Protein AF-0000000067846677 (afdb_homodimer)

Organism: Apis mellifera (NCBI:txid7460)

Solvent-accessible surface area (backbone atoms only — not comparable to full-atom values): 66247 Å² total; per-residue (Å²): 123,72,71,62,54,54,52,52,51,48,52,49,48,50,51,50,48,47,51,50,48,46,37,51,49,25,53,50,33,51,50,37,43,32,48,72,65,52,51,61,57,71,59,42,37,54,49,53,53,34,47,35,64,42,40,72,72,22,68,54,55,70,68,58,80,58,45,50,69,58,50,54,24,43,46,47,45,16,53,28,43,45,50,50,56,56,48,33,63,54,49,64,78,39,56,28,17,38,38,52,50,77,46,65,48,88,77,54,45,40,30,39,39,33,32,36,25,27,63,55,93,40,35,80,34,59,41,63,69,41,55,39,80,47,84,59,89,45,23,66,53,48,43,50,53,49,53,50,47,31,48,74,53,67,43,55,74,87,35,41,42,31,38,45,39,62,84,46,55,68,45,54,29,95,73,76,10,37,45,58,63,51,52,68,41,73,53,38,47,74,41,69,29,49,49,59,49,48,49,52,29,48,38,59,15,54,64,49,43,69,67,63,60,62,48,48,59,51,49,55,31,57,66,39,54,96,30,52,69,52,43,43,50,49,48,51,43,22,57,73,72,67,45,80,87,72,80,78,53,76,67,50,93,56,55,56,71,57,34,43,62,37,47,50,51,48,63,74,37,39,67,52,52,48,51,52,26,52,52,42,41,71,69,69,75,45,75,65,37,41,55,52,33,52,46,65,69,34,66,64,49,55,26,51,47,37,26,45,51,47,54,46,46,55,55,44,53,59,38,50,63,56,60,45,92,64,89,50,50,51,48,43,60,62,49,50,50,50,49,49,49,59,58,41,63,34,41,39,35,71,84,56,65,73,43,90,59,54,83,72,57,62,79,84,42,70,88,47,30,44,58,63,91,66,39,64,48,48,68,67,19,48,53,50,50,53,56,48,61,68,52,83,47,92,65,43,65,59,51,51,50,50,50,35,52,30,50,48,48,20,51,48,41,32,52,51,41,46,48,69,70,42,68,87,78,43,61,60,54,60,27,34,39,54,62,36,59,77,27,44,52,27,70,88,66,51,66,78,42,54,53,62,52,43,62,51,40,43,89,80,50,61,63,66,58,25,51,53,30,58,67,43,48,40,69,70,56,51,75,69,54,47,56,58,47,64,71,43,53,62,52,41,35,42,41,59,45,33,69,36,78,80,30,38,62,42,28,51,53,48,40,44,59,64,24,47,60,54,33,59,49,68,57,52,50,49,50,50,51,48,51,59,58,42,36,90,91,40,58,80,68,49,58,67,58,52,39,27,46,50,34,47,43,37,48,30,59,61,68,69,43,48,46,68,70,50,80,83,49,70,65,37,60,66,37,61,49,82,68,27,68,58,74,76,77,67,64,65,58,78,70,43,72,78,70,61,89,69,81,78,86,72,90,79,82,71,87,84,124,119,74,69,61,52,54,51,52,50,47,52,49,47,50,51,49,49,47,50,50,48,46,37,50,50,25,54,50,33,51,49,37,43,32,47,72,66,51,51,61,56,73,58,41,37,55,48,52,53,34,44,34,65,44,41,72,72,22,69,53,56,69,68,58,80,58,44,50,68,58,50,53,22,42,44,47,46,14,54,28,43,45,50,51,55,55,46,33,63,53,50,64,77,38,57,27,17,38,38,52,48,75,47,64,47,91,76,53,45,40,29,39,38,33,33,35,25,28,63,54,92,41,35,78,34,60,42,62,69,41,54,40,78,48,86,57,89,45,22,67,54,48,43,50,52,50,53,52,43,32,48,74,51,67,42,56,75,85,34,41,40,34,36,47,40,61,83,46,56,66,46,54,29,94,72,77,10,36,45,59,64,50,52,70,42,74,52,37,47,75,42,69,31,49,49,60,47,48,41,51,29,47,41,59,16,55,64,48,44,69,67,64,58,62,48,49,58,51,49,54,29,56,66,39,55,97,31,53,70,50,43,44,49,50,50,53,43,21,54,74,72,67,46,80,87,70,80,78,52,77,64,51,95,59,52,57,70,56,37,43,63,37,47,50,52,48,63,75,37,38,68,51,52,49,52,53,26,52,52,42,42,70,69,69,72,46,75,66,38,40,54,52,34,52,46,65,68,35,66,63,48,54,25,51,46,38,26,46,52,48,54,47,46,57,55,45,53,57,39,51,61,54,60,46,92,64,88,50,50,50,48,42,58,63,50,50,50,50,48,49,49,59,57,42,62,33,41,39,35,71,85,56,66,76,42,90,59,54,81,71,58,62,78,85,41,68,89,47,32,45,58,62,89,66,39,64,48,46,68,67,18,49,52,48,50,52,56,48,60,66,54,82,48,91,64,43,66,59,50,49,50,50,48,36,51,31,51,50,46,21,51,47,42,30,51,51,43,46,48,70,71,42,68,86,80,42,62,58,54,62,29,34,39,54,60,37,60,77,26,45,52,26,70,88,65,52,66,82,40,53,55,61,54,43,62,50,40,43,90,79,50,61,62,65,61,27,52,52,30,57,67,43,49,40,69,68,57,52,75,70,55,46,57,58,45,64,70,43,54,62,52,41,35,44,41,59,45,32,69,37,79,80,30,39,61,42,27,51,53,47,40,45,58,65,24,45,62,54,33,58,46,69,57,54,49,49,49,50,49,49,50,60,57,41,35,89,92,42,58,79,66,49,59,68,57,51,39,27,44,50,35,48,44,36,48,31,58,62,69,71,43,48,48,69,69,50,81,84,51,68,66,36,59,66,38,61,49,82,68,29,69,58,74,77,79,67,67,65,58,78,70,46,69,76,69,61,88,66,82,77,92,79,89,86,87,86,89,95,137

Structure (mmCIF, N/CA/C/O backbone):
data_AF-0000000067846677-model_v1
#
loop_
_entity.id
_entity.type
_entity.pdbx_description
1 polymer 'Uncharacterized protein LOC726832 isoform X3'
#
loop_
_atom_site.group_PDB
_atom_site.id
_atom_site.type_symbol
_atom_site.label_atom_id
_atom_site.label_alt_id
_atom_site.label_comp_id
_atom_site.label_asym_id
_atom_site.label_entity_id
_atom_site.label_seq_id
_atom_site.pdbx_PDB_ins_code
_atom_site.Cartn_x
_atom_site.Cartn_y
_atom_site.Cartn_z
_atom_site.occupancy
_atom_site.B_iso_or_equiv
_atom_site.auth_seq_id
_atom_site.auth_comp_id
_atom_site.auth_asym_id
_atom_site.auth_atom_id
_atom_site.pdbx_PDB_model_num
ATOM 1 N N . MET A 1 1 ? 67.714 4.14 16.384 1 28.11 1 MET A N 1
ATOM 2 C CA . MET A 1 1 ? 66.757 3.258 15.721 1 28.11 1 MET A CA 1
ATOM 3 C C . MET A 1 1 ? 65.402 3.301 16.418 1 28.11 1 MET A C 1
ATOM 5 O O . MET A 1 1 ? 64.431 2.716 15.935 1 28.11 1 MET A O 1
ATOM 9 N N . LYS A 1 2 ? 65.321 3.666 17.673 1 43.53 2 LYS A N 1
ATOM 10 C CA . LYS A 1 2 ? 64.109 3.722 18.485 1 43.53 2 LYS A CA 1
ATOM 11 C C . LYS A 1 2 ? 63.246 4.921 18.103 1 43.53 2 LYS A C 1
ATOM 13 O O . LYS A 1 2 ? 62.026 4.895 18.277 1 43.53 2 LYS A O 1
ATOM 18 N N . GLY A 1 3 ? 63.767 5.995 17.593 1 38.13 3 GLY A N 1
ATOM 19 C CA . GLY A 1 3 ? 63.002 7.195 17.295 1 38.13 3 GLY A CA 1
ATOM 20 C C . GLY A 1 3 ? 62.155 7.067 16.044 1 38.13 3 GLY A C 1
ATOM 21 O O . GLY A 1 3 ? 61.138 7.75 15.904 1 38.13 3 GLY A O 1
ATOM 22 N N . LYS A 1 4 ? 62.613 6.414 14.984 1 41.65 4 LYS A N 1
ATOM 23 C CA . LYS A 1 4 ? 61.891 6.285 13.722 1 41.65 4 LYS A CA 1
ATOM 24 C C . LYS A 1 4 ? 60.717 5.319 13.857 1 41.65 4 LYS A C 1
ATOM 26 O O . LYS A 1 4 ? 59.733 5.423 13.122 1 41.65 4 LYS A O 1
ATOM 31 N N . LYS A 1 5 ? 60.813 4.32 14.649 1 46.4 5 LYS A N 1
ATOM 32 C CA . LYS A 1 5 ? 59.703 3.384 14.809 1 46.4 5 LYS A CA 1
ATOM 33 C C . LYS A 1 5 ? 58.491 4.07 15.433 1 46.4 5 LYS A C 1
ATOM 35 O O . LYS A 1 5 ? 57.349 3.766 15.08 1 46.4 5 LYS A O 1
ATOM 40 N N . ASN A 1 6 ? 58.785 4.885 16.287 1 45.98 6 ASN A N 1
ATOM 41 C CA . ASN A 1 6 ? 57.679 5.573 16.944 1 45.98 6 ASN A CA 1
ATOM 42 C C . ASN A 1 6 ? 56.959 6.519 15.986 1 45.98 6 ASN A C 1
ATOM 44 O O . ASN A 1 6 ? 55.747 6.711 16.091 1 45.98 6 ASN A O 1
ATOM 48 N N . GLU A 1 7 ? 57.642 7.071 15.091 1 48.83 7 GLU A N 1
ATOM 49 C CA . GLU A 1 7 ? 56.999 7.974 14.141 1 48.83 7 GLU A CA 1
ATOM 50 C C . GLU A 1 7 ? 56.204 7.2 13.094 1 48.83 7 GLU A C 1
ATOM 52 O O . GLU A 1 7 ? 55.119 7.625 12.691 1 48.83 7 GLU A O 1
ATOM 57 N N . GLU A 1 8 ? 56.763 6.073 12.618 1 49.99 8 GLU A N 1
ATOM 58 C CA . GLU A 1 8 ? 56.031 5.238 11.671 1 49.99 8 GLU A CA 1
ATOM 59 C C . GLU A 1 8 ? 54.799 4.614 12.321 1 49.99 8 GLU A C 1
ATOM 61 O O . GLU A 1 8 ? 53.749 4.495 11.687 1 49.99 8 GLU A O 1
ATOM 66 N N . GLU A 1 9 ? 54.918 4.221 13.56 1 53.09 9 GLU A N 1
ATOM 67 C CA . GLU A 1 9 ? 53.765 3.703 14.29 1 53.09 9 GLU A CA 1
ATOM 68 C C . GLU A 1 9 ? 52.706 4.784 14.487 1 53.09 9 GLU A C 1
ATOM 70 O O . GLU A 1 9 ? 51.507 4.501 14.441 1 53.09 9 GLU A O 1
ATOM 75 N N . GLY A 1 10 ? 53.143 5.955 14.657 1 45.84 10 GLY A N 1
ATOM 76 C CA . GLY A 1 10 ? 52.229 7.079 14.783 1 45.84 10 GLY A CA 1
ATOM 77 C C . GLY A 1 10 ? 51.481 7.386 13.499 1 45.84 10 GLY A C 1
ATOM 78 O O . GLY A 1 10 ? 50.282 7.673 13.527 1 45.84 10 GLY A O 1
ATOM 79 N N . VAL A 1 11 ? 52.202 7.414 12.425 1 48.92 11 VAL A N 1
ATOM 80 C CA . VAL A 1 11 ? 51.627 7.695 11.114 1 48.92 11 VAL A CA 1
ATOM 81 C C . VAL A 1 11 ? 50.706 6.551 10.697 1 48.92 11 VAL A C 1
ATOM 83 O O . VAL A 1 11 ? 49.623 6.783 10.156 1 48.92 11 VAL A O 1
ATOM 86 N N . VAL A 1 12 ? 51.157 5.298 10.969 1 48.43 12 VAL A N 1
ATOM 87 C CA . VAL A 1 12 ? 50.338 4.135 10.647 1 48.43 12 VAL A CA 1
ATOM 88 C C . VAL A 1 12 ? 49.085 4.128 11.52 1 48.43 12 VAL A C 1
ATOM 90 O O . VAL A 1 12 ? 47.988 3.829 11.041 1 48.43 12 VAL A O 1
ATOM 93 N N . LYS A 1 13 ? 49.205 4.432 12.772 1 47.69 13 LYS A N 1
ATOM 94 C CA . LYS A 1 13 ? 48.064 4.516 13.678 1 47.69 13 LYS A CA 1
ATOM 95 C C . LYS A 1 13 ? 47.121 5.645 13.272 1 47.69 13 LYS A C 1
ATOM 97 O O . LYS A 1 13 ? 45.899 5.494 13.338 1 47.69 13 LYS A O 1
ATOM 102 N N . LYS A 1 14 ? 47.692 6.701 12.909 1 46.88 14 LYS A N 1
ATOM 103 C CA . LYS A 1 14 ? 46.872 7.819 12.453 1 46.88 14 LYS A CA 1
ATOM 104 C C . LYS A 1 14 ? 46.165 7.484 11.142 1 46.88 14 LYS A C 1
ATOM 106 O O . LYS A 1 14 ? 45.002 7.841 10.949 1 46.88 14 LYS A O 1
ATOM 111 N N . SER A 1 15 ? 46.918 6.813 10.291 1 54.25 15 SER A N 1
ATOM 112 C CA . SER A 1 15 ? 46.348 6.388 9.016 1 54.25 15 SER A CA 1
ATOM 113 C C . SER A 1 15 ? 45.273 5.326 9.218 1 54.25 15 SER A C 1
ATOM 115 O O . SER A 1 15 ? 44.224 5.366 8.572 1 54.25 15 SER A O 1
ATOM 117 N N . SER A 1 16 ? 45.531 4.421 10.186 1 58.97 16 SER A N 1
ATOM 118 C CA . SER A 1 16 ? 44.541 3.395 10.5 1 58.97 16 SER A CA 1
ATOM 119 C C . SER A 1 16 ? 43.311 4 11.167 1 58.97 16 SER A C 1
ATOM 121 O O . SER A 1 16 ? 42.181 3.606 10.87 1 58.97 16 SER A O 1
ATOM 123 N N . THR A 1 17 ? 43.613 4.928 12.01 1 66.21 17 THR A N 1
ATOM 124 C CA . THR A 1 17 ? 42.511 5.607 12.682 1 66.21 17 THR A CA 1
ATOM 125 C C . THR A 1 17 ? 41.682 6.41 11.685 1 66.21 17 THR A C 1
ATOM 127 O O . THR A 1 17 ? 40.455 6.467 11.792 1 66.21 17 THR A O 1
ATOM 130 N N . PHE A 1 18 ? 42.441 6.963 10.77 1 69.02 18 PHE A N 1
ATOM 131 C CA . PHE A 1 18 ? 41.772 7.755 9.745 1 69.02 18 PHE A CA 1
ATOM 132 C C . PHE A 1 18 ? 40.893 6.872 8.867 1 69.02 18 PHE A C 1
ATOM 134 O O . PHE A 1 18 ? 39.759 7.236 8.549 1 69.02 18 PHE A O 1
ATOM 141 N N . ILE A 1 19 ? 41.408 5.771 8.619 1 72.99 19 ILE A N 1
ATOM 142 C CA . ILE A 1 19 ? 40.663 4.836 7.783 1 72.99 19 ILE A CA 1
ATOM 143 C C . ILE A 1 19 ? 39.428 4.344 8.534 1 72.99 19 ILE A C 1
ATOM 145 O O . ILE A 1 19 ? 38.344 4.236 7.955 1 72.99 19 ILE A O 1
ATOM 149 N N . SER A 1 20 ? 39.654 4.171 9.757 1 83.3 20 SER A N 1
ATOM 150 C CA . SER A 1 20 ? 38.549 3.686 10.577 1 83.3 20 SER A CA 1
ATOM 151 C C . SER A 1 20 ? 37.452 4.738 10.704 1 83.3 20 SER A C 1
ATOM 153 O O . SER A 1 20 ? 36.263 4.411 10.661 1 83.3 20 SER A O 1
ATOM 155 N N . GLU A 1 21 ? 37.908 5.947 10.754 1 88.03 21 GLU A N 1
ATOM 156 C CA . GLU A 1 21 ? 36.933 7.027 10.876 1 88.03 21 GLU A CA 1
ATOM 157 C C . GLU A 1 21 ? 36.163 7.225 9.573 1 88.03 21 GLU A C 1
ATOM 159 O O . GLU A 1 21 ? 34.971 7.537 9.591 1 88.03 21 GLU A O 1
ATOM 164 N N . ASN A 1 22 ? 36.871 7.012 8.514 1 90.04 22 ASN A N 1
ATOM 165 C CA . ASN A 1 22 ? 36.209 7.141 7.22 1 90.04 22 ASN A CA 1
ATOM 166 C C . ASN A 1 22 ? 35.176 6.038 7.006 1 90.04 22 ASN A C 1
ATOM 168 O O . ASN A 1 22 ? 34.129 6.271 6.399 1 90.04 22 ASN A O 1
ATOM 172 N N . ILE A 1 23 ? 35.507 4.919 7.504 1 93.19 23 ILE A N 1
ATOM 173 C CA . ILE A 1 23 ? 34.583 3.795 7.403 1 93.19 23 ILE A CA 1
ATOM 174 C C . ILE A 1 23 ? 33.34 4.072 8.246 1 93.19 23 ILE A C 1
ATOM 176 O O . ILE A 1 23 ? 32.214 3.857 7.791 1 93.19 23 ILE A O 1
ATOM 180 N N . LYS A 1 24 ? 33.581 4.608 9.442 1 93.53 24 LYS A N 1
ATOM 181 C CA . LYS A 1 24 ? 32.465 4.94 10.323 1 93.53 24 LYS A CA 1
ATOM 182 C C . LYS A 1 24 ? 31.576 6.014 9.702 1 93.53 24 LYS A C 1
ATOM 184 O O . LYS A 1 24 ? 30.348 5.93 9.775 1 93.53 24 LYS A O 1
ATOM 189 N N . GLU A 1 25 ? 32.206 6.934 9.171 1 94.05 25 GLU A N 1
ATOM 190 C CA . GLU A 1 25 ? 31.453 8.022 8.553 1 94.05 25 GLU A CA 1
ATOM 191 C C . GLU A 1 25 ? 30.608 7.515 7.388 1 94.05 25 GLU A C 1
ATOM 193 O O . GLU A 1 25 ? 29.469 7.951 7.204 1 94.05 25 GLU A O 1
ATOM 198 N N . ALA A 1 26 ? 31.187 6.664 6.598 1 93.45 26 ALA A N 1
ATOM 199 C CA . ALA A 1 26 ? 30.446 6.094 5.475 1 93.45 26 ALA A CA 1
ATOM 200 C C . ALA A 1 26 ? 29.222 5.323 5.961 1 93.45 26 ALA A C 1
ATOM 202 O O . ALA A 1 26 ? 28.134 5.453 5.394 1 93.45 26 ALA A O 1
ATOM 203 N N . GLU A 1 27 ? 29.424 4.565 6.966 1 93.93 27 GLU A N 1
ATOM 204 C CA . GLU A 1 27 ? 28.327 3.762 7.497 1 93.93 27 GLU A CA 1
ATOM 205 C C . GLU A 1 27 ? 27.236 4.645 8.096 1 93.93 27 GLU A C 1
ATOM 207 O O . GLU A 1 27 ? 26.047 4.34 7.976 1 93.93 27 GLU A O 1
ATOM 212 N N . LEU A 1 28 ? 27.62 5.73 8.744 1 95.62 28 LEU A N 1
ATOM 213 C CA . LEU A 1 28 ? 26.654 6.68 9.286 1 95.62 28 LEU A CA 1
ATOM 214 C C . LEU A 1 28 ? 25.851 7.335 8.167 1 95.62 28 LEU A C 1
ATOM 216 O O . LEU A 1 28 ? 24.635 7.502 8.287 1 95.62 28 LEU A O 1
ATOM 220 N N . ARG A 1 29 ? 26.542 7.659 7.146 1 94.28 29 ARG A N 1
ATOM 221 C CA . ARG A 1 29 ? 25.864 8.28 6.013 1 94.28 29 ARG A CA 1
ATOM 222 C C . ARG A 1 29 ? 24.892 7.306 5.355 1 94.28 29 ARG A C 1
ATOM 224 O O . ARG A 1 29 ? 23.803 7.699 4.931 1 94.28 29 ARG A O 1
ATOM 231 N N . PHE A 1 30 ? 25.301 6.045 5.278 1 92.65 30 PHE A N 1
ATOM 232 C CA . PHE A 1 30 ? 24.4 5.023 4.759 1 92.65 30 PHE A CA 1
ATOM 233 C C . PHE A 1 30 ? 23.144 4.923 5.617 1 92.65 30 PHE A C 1
ATOM 235 O O . PHE A 1 30 ? 22.034 4.81 5.092 1 92.65 30 PHE A O 1
ATOM 242 N N . CYS A 1 31 ? 23.306 4.988 6.879 1 94.86 31 CYS A N 1
ATOM 243 C CA . CYS A 1 31 ? 22.169 4.892 7.789 1 94.86 31 CYS A CA 1
ATOM 244 C C . CYS A 1 31 ? 21.245 6.094 7.636 1 94.86 31 CYS A C 1
ATOM 246 O O . CYS A 1 31 ? 20.022 5.954 7.693 1 94.86 31 CYS A O 1
ATOM 248 N N . LEU A 1 32 ? 21.818 7.26 7.469 1 95.44 32 LEU A N 1
ATOM 249 C CA . LEU A 1 32 ? 21.016 8.462 7.272 1 95.44 32 LEU A CA 1
ATOM 250 C C . LEU A 1 32 ? 20.202 8.367 5.985 1 95.44 32 LEU A C 1
ATOM 252 O O . LEU A 1 32 ? 19.074 8.861 5.922 1 95.44 32 LEU A O 1
ATOM 256 N N . ASP A 1 33 ? 20.805 7.746 5.01 1 91.73 33 ASP A N 1
ATOM 257 C CA . ASP A 1 33 ? 20.08 7.525 3.762 1 91.73 33 ASP A CA 1
ATOM 258 C C . ASP A 1 33 ? 18.899 6.581 3.973 1 91.73 33 ASP A C 1
ATOM 260 O O . ASP A 1 33 ? 17.828 6.779 3.395 1 91.73 33 ASP A O 1
ATOM 264 N N . ILE A 1 34 ? 19.127 5.562 4.721 1 91.6 34 ILE A N 1
ATOM 265 C CA . ILE A 1 34 ? 18.08 4.601 5.048 1 91.6 34 ILE A CA 1
ATOM 266 C C . ILE A 1 34 ? 16.922 5.315 5.741 1 91.6 34 ILE A C 1
ATOM 268 O O . ILE A 1 34 ? 15.756 5.085 5.412 1 91.6 34 ILE A O 1
ATOM 272 N N . VAL A 1 35 ? 17.225 6.208 6.64 1 94.58 35 VAL A N 1
ATOM 273 C CA . VAL A 1 35 ? 16.218 6.921 7.419 1 94.58 35 VAL A CA 1
ATOM 274 C C . VAL A 1 35 ? 15.469 7.903 6.52 1 94.58 35 VAL A C 1
ATOM 276 O O . VAL A 1 35 ? 14.237 7.959 6.543 1 94.58 35 VAL A O 1
ATOM 279 N N . GLU A 1 36 ? 16.205 8.648 5.806 1 92.79 36 GLU A N 1
ATOM 280 C CA . GLU A 1 36 ? 15.63 9.692 4.962 1 92.79 36 GLU A CA 1
ATOM 281 C C . GLU A 1 36 ? 14.649 9.106 3.951 1 92.79 36 GLU A C 1
ATOM 283 O O . GLU A 1 36 ? 13.598 9.693 3.687 1 92.79 36 GLU A O 1
ATOM 288 N N . HIS A 1 37 ? 14.944 7.943 3.48 1 88.26 37 HIS A N 1
ATOM 289 C CA . HIS A 1 37 ? 14.132 7.392 2.402 1 88.26 37 HIS A CA 1
ATOM 290 C C . HIS A 1 37 ? 13.352 6.168 2.87 1 88.26 37 HIS A C 1
ATOM 292 O O . HIS A 1 37 ? 12.762 5.454 2.056 1 88.26 37 HIS A O 1
ATOM 298 N N . CYS A 1 38 ? 13.41 5.888 4.138 1 88.33 38 CYS A N 1
ATOM 299 C CA . CYS A 1 38 ? 12.657 4.798 4.747 1 88.33 38 CYS A CA 1
ATOM 300 C C . CYS A 1 38 ? 12.938 3.478 4.039 1 88.33 38 CYS A C 1
ATOM 302 O O . CYS A 1 38 ? 12.01 2.764 3.655 1 88.33 38 CYS A O 1
ATOM 304 N N . LYS A 1 39 ? 14.179 3.183 3.842 1 85.25 39 LYS A N 1
ATOM 305 C CA . LYS A 1 39 ? 14.566 1.947 3.167 1 85.25 39 LYS A CA 1
ATOM 306 C C . LYS A 1 39 ? 14.604 0.776 4.145 1 85.25 39 LYS A C 1
ATOM 308 O O . LYS A 1 39 ? 14.787 0.971 5.348 1 85.25 39 LYS A O 1
ATOM 313 N N . SER A 1 40 ? 14.409 -0.383 3.562 1 84.31 40 SER A N 1
ATOM 314 C CA . SER A 1 40 ? 14.481 -1.59 4.379 1 84.31 40 SER A CA 1
ATOM 315 C C . SER A 1 40 ? 15.914 -1.878 4.813 1 84.31 40 SER A C 1
ATOM 317 O O . SER A 1 40 ? 16.853 -1.698 4.034 1 84.31 40 SER A O 1
ATOM 319 N N . PHE A 1 41 ? 16.024 -2.372 6.034 1 85.52 41 PHE A N 1
ATOM 320 C CA . PHE A 1 41 ? 17.348 -2.707 6.544 1 85.52 41 PHE A CA 1
ATOM 321 C C . PHE A 1 41 ? 17.925 -3.908 5.803 1 85.52 41 PHE A C 1
ATOM 323 O O . PHE A 1 41 ? 19.126 -3.956 5.528 1 85.52 41 PHE A O 1
ATOM 330 N N . ASN A 1 42 ? 17.041 -4.786 5.463 1 77.21 42 ASN A N 1
ATOM 331 C CA . ASN A 1 42 ? 17.471 -6.017 4.808 1 77.21 42 ASN A CA 1
ATOM 332 C C . ASN A 1 42 ? 17.993 -5.749 3.399 1 77.21 42 ASN A C 1
ATOM 334 O O . ASN A 1 42 ? 18.879 -6.457 2.916 1 77.21 42 ASN A O 1
ATOM 338 N N . SER A 1 43 ? 17.47 -4.798 2.777 1 75.88 43 SER A N 1
ATOM 339 C CA . SER A 1 43 ? 17.863 -4.513 1.4 1 75.88 43 SER A CA 1
ATOM 340 C C . SER A 1 43 ? 19.244 -3.869 1.342 1 75.88 43 SER A C 1
ATOM 342 O O . SER A 1 43 ? 19.917 -3.923 0.31 1 75.88 43 SER A O 1
ATOM 344 N N . PHE A 1 44 ? 19.657 -3.393 2.479 1 78.26 44 PHE A N 1
ATOM 345 C CA . PHE A 1 44 ? 20.896 -2.626 2.431 1 78.26 44 PHE A CA 1
ATOM 346 C C . PHE A 1 44 ? 22.107 -3.549 2.49 1 78.26 44 PHE A C 1
ATOM 348 O O . PHE A 1 44 ? 23.199 -3.178 2.055 1 78.26 44 PHE A O 1
ATOM 355 N N . ASP A 1 45 ? 21.898 -4.735 3.034 1 78.15 45 ASP A N 1
ATOM 356 C CA . ASP A 1 45 ? 22.985 -5.708 2.965 1 78.15 45 ASP A CA 1
ATOM 357 C C . ASP A 1 45 ? 23.362 -6.008 1.517 1 78.15 45 ASP A C 1
ATOM 359 O O . ASP A 1 45 ? 24.543 -5.995 1.162 1 78.15 45 ASP A O 1
ATOM 363 N N . HIS A 1 46 ? 22.41 -6.151 0.822 1 83.99 46 HIS A N 1
ATOM 364 C CA . HIS A 1 46 ? 22.641 -6.442 -0.589 1 83.99 46 HIS A CA 1
ATOM 365 C C . HIS A 1 46 ? 23.189 -5.222 -1.321 1 83.99 46 HIS A C 1
ATOM 367 O O . HIS A 1 46 ? 24.032 -5.354 -2.211 1 83.99 46 HIS A O 1
ATOM 373 N N . ILE A 1 47 ? 22.763 -4.051 -0.936 1 85.62 47 ILE A N 1
ATOM 374 C CA . ILE A 1 47 ? 23.179 -2.825 -1.609 1 85.62 47 ILE A CA 1
ATOM 375 C C . ILE A 1 47 ? 24.673 -2.598 -1.391 1 85.62 47 ILE A C 1
ATOM 377 O O . ILE A 1 47 ? 25.392 -2.22 -2.319 1 85.62 47 ILE A O 1
ATOM 381 N N . VAL A 1 48 ? 25.109 -2.813 -0.21 1 88.39 48 VAL A N 1
ATOM 382 C CA . VAL A 1 48 ? 26.516 -2.593 0.104 1 88.39 48 VAL A CA 1
ATOM 383 C C . VAL A 1 48 ? 27.381 -3.581 -0.676 1 88.39 48 VAL A C 1
ATOM 385 O O . VAL A 1 48 ? 28.428 -3.211 -1.212 1 88.39 48 VAL A O 1
ATOM 388 N N . ARG A 1 49 ? 26.925 -4.826 -0.725 1 88.63 49 ARG A N 1
ATOM 389 C CA . ARG A 1 49 ? 27.661 -5.823 -1.495 1 88.63 49 ARG A CA 1
ATOM 390 C C . ARG A 1 49 ? 27.704 -5.451 -2.973 1 88.63 49 ARG A C 1
ATOM 392 O O . ARG A 1 49 ? 28.728 -5.634 -3.635 1 88.63 49 ARG A O 1
ATOM 399 N N . MET A 1 50 ? 26.631 -5 -3.393 1 90.66 50 MET A N 1
ATOM 400 C CA . MET A 1 50 ? 26.58 -4.562 -4.784 1 90.66 50 MET A CA 1
ATOM 401 C C . MET A 1 50 ? 27.542 -3.402 -5.025 1 90.66 50 MET A C 1
ATOM 403 O O . MET A 1 50 ? 28.25 -3.377 -6.033 1 90.66 50 MET A O 1
ATOM 407 N N . ILE A 1 51 ? 27.631 -2.448 -4.099 1 92.2 51 ILE A N 1
ATOM 408 C CA . ILE A 1 51 ? 28.531 -1.306 -4.22 1 92.2 51 ILE A CA 1
ATOM 409 C C . ILE A 1 51 ? 29.981 -1.786 -4.183 1 92.2 51 ILE A C 1
ATOM 411 O O . ILE A 1 51 ? 30.833 -1.262 -4.903 1 92.2 51 ILE A O 1
ATOM 415 N N . GLN A 1 52 ? 30.21 -2.755 -3.393 1 92.28 52 GLN A N 1
ATOM 416 C CA . GLN A 1 52 ? 31.553 -3.318 -3.3 1 92.28 52 GLN A CA 1
ATOM 417 C C . GLN A 1 52 ? 31.991 -3.919 -4.633 1 92.28 52 GLN A C 1
ATOM 419 O O . GLN A 1 52 ? 33.158 -3.811 -5.015 1 92.28 52 GLN A O 1
ATOM 424 N N . THR A 1 53 ? 31.023 -4.515 -5.27 1 92.16 53 THR A N 1
ATOM 425 C CA . THR A 1 53 ? 31.311 -5.106 -6.572 1 92.16 53 THR A CA 1
ATOM 426 C C . THR A 1 53 ? 31.423 -4.026 -7.644 1 92.16 53 THR A C 1
ATOM 428 O O . THR A 1 53 ? 32.275 -4.11 -8.531 1 92.16 53 THR A O 1
ATOM 431 N N . ALA A 1 54 ? 30.613 -2.998 -7.543 1 92.21 54 ALA A N 1
ATOM 432 C CA . ALA A 1 54 ? 30.55 -1.942 -8.551 1 92.21 54 ALA A CA 1
ATOM 433 C C . ALA A 1 54 ? 31.739 -0.993 -8.426 1 92.21 54 ALA A C 1
ATOM 435 O O . ALA A 1 54 ? 32.144 -0.364 -9.406 1 92.21 54 ALA A O 1
ATOM 436 N N . LEU A 1 55 ? 32.26 -0.846 -7.177 1 93.49 55 LEU A N 1
ATOM 437 C CA . LEU A 1 55 ? 33.358 0.079 -6.919 1 93.49 55 LEU A CA 1
ATOM 438 C C . LEU A 1 55 ? 34.548 -0.648 -6.302 1 93.49 55 LEU A C 1
ATOM 440 O O . LEU A 1 55 ? 34.92 -0.379 -5.158 1 93.49 55 LEU A O 1
ATOM 444 N N . PRO A 1 56 ? 35.211 -1.374 -7.099 1 90.93 56 PRO A N 1
ATOM 445 C CA . PRO A 1 56 ? 36.343 -2.14 -6.572 1 90.93 56 PRO A CA 1
ATOM 446 C C . PRO A 1 56 ? 37.529 -1.256 -6.193 1 90.93 56 PRO A C 1
ATOM 448 O O . PRO A 1 56 ? 38.432 -1.701 -5.48 1 90.93 56 PRO A O 1
ATOM 451 N N . ASP A 1 57 ? 37.526 -0.041 -6.586 1 91.29 57 ASP A N 1
ATOM 452 C CA . ASP A 1 57 ? 38.656 0.856 -6.364 1 91.29 57 ASP A CA 1
ATOM 453 C C . ASP A 1 57 ? 38.58 1.504 -4.983 1 91.29 57 ASP A C 1
ATOM 455 O O . ASP A 1 57 ? 39.524 2.169 -4.551 1 91.29 57 ASP A O 1
ATOM 459 N N . SER A 1 58 ? 37.493 1.339 -4.293 1 92.08 58 SER A N 1
ATOM 460 C CA . SER A 1 58 ? 37.337 2.003 -3.003 1 92.08 58 SER A CA 1
ATOM 461 C C . SER A 1 58 ? 37.797 1.105 -1.86 1 92.08 58 SER A C 1
ATOM 463 O O . SER A 1 58 ? 37.257 0.014 -1.664 1 92.08 58 SER A O 1
ATOM 465 N N . ASN A 1 59 ? 38.615 1.61 -1.097 1 92.12 59 ASN A N 1
ATOM 466 C CA . ASN A 1 59 ? 39.077 0.878 0.078 1 92.12 59 ASN A CA 1
ATOM 467 C C . ASN A 1 59 ? 38.092 0.999 1.237 1 92.12 59 ASN A C 1
ATOM 469 O O . ASN A 1 59 ? 37.988 0.093 2.066 1 92.12 59 ASN A O 1
ATOM 473 N N . ILE A 1 60 ? 37.434 2.03 1.24 1 93.21 60 ILE A N 1
ATOM 474 C CA . ILE A 1 60 ? 36.47 2.265 2.309 1 93.21 60 ILE A CA 1
ATOM 475 C C . ILE A 1 60 ? 35.351 1.229 2.231 1 93.21 60 ILE A C 1
ATOM 477 O O . ILE A 1 60 ? 35.059 0.546 3.216 1 93.21 60 ILE A O 1
ATOM 481 N N . ILE A 1 61 ? 34.783 1.075 1.022 1 92.76 61 ILE A N 1
ATOM 482 C CA . ILE A 1 61 ? 33.607 0.227 0.86 1 92.76 61 ILE A CA 1
ATOM 483 C C . ILE A 1 61 ? 33.991 -1.235 1.073 1 92.76 61 ILE A C 1
ATOM 485 O O . ILE A 1 61 ? 33.182 -2.033 1.553 1 92.76 61 ILE A O 1
ATOM 489 N N . LYS A 1 62 ? 35.168 -1.576 0.739 1 91.78 62 LYS A N 1
ATOM 490 C CA . LYS A 1 62 ? 35.632 -2.953 0.879 1 91.78 62 LYS A CA 1
ATOM 491 C C . LYS A 1 62 ? 35.606 -3.395 2.34 1 91.78 62 LYS A C 1
ATOM 493 O O . LYS A 1 62 ? 35.447 -4.582 2.631 1 91.78 62 LYS A O 1
ATOM 498 N N . ASN A 1 63 ? 35.697 -2.376 3.178 1 91.05 63 ASN A N 1
ATOM 499 C CA . ASN A 1 63 ? 35.794 -2.701 4.597 1 91.05 63 ASN A CA 1
ATOM 500 C C . ASN A 1 63 ? 34.488 -2.406 5.33 1 91.05 63 ASN A C 1
ATOM 502 O O . ASN A 1 63 ? 34.424 -2.502 6.557 1 91.05 63 ASN A O 1
ATOM 506 N N . VAL A 1 64 ? 33.545 -1.998 4.635 1 90.38 64 VAL A N 1
ATOM 507 C CA . VAL A 1 64 ? 32.246 -1.71 5.235 1 90.38 64 VAL A CA 1
ATOM 508 C C . VAL A 1 64 ? 31.462 -3.008 5.419 1 90.38 64 VAL A C 1
ATOM 510 O O . VAL A 1 64 ? 31.393 -3.833 4.505 1 90.38 64 VAL A O 1
ATOM 513 N N . SER A 1 65 ? 31.066 -3.289 6.558 1 84.97 65 SER A N 1
ATOM 514 C CA . SER A 1 65 ? 30.128 -4.361 6.872 1 84.97 65 SER A CA 1
ATOM 515 C C . SER A 1 65 ? 28.792 -3.804 7.354 1 84.97 65 SER A C 1
ATOM 517 O O . SER A 1 65 ? 28.733 -3.12 8.378 1 84.97 65 SER A O 1
ATOM 519 N N . PHE A 1 66 ? 27.832 -4.101 6.641 1 86.23 66 PHE A N 1
ATOM 520 C CA . PHE A 1 66 ? 26.582 -3.389 6.879 1 86.23 66 PHE A CA 1
ATOM 521 C C . PHE A 1 66 ? 25.406 -4.359 6.918 1 86.23 66 PHE A C 1
ATOM 523 O O . PHE A 1 66 ? 24.638 -4.45 5.958 1 86.23 66 PHE A O 1
ATOM 530 N N . LYS A 1 67 ? 25.241 -5.082 7.981 1 87.55 67 LYS A N 1
ATOM 531 C CA . LYS A 1 67 ? 24.154 -6.037 8.178 1 87.55 67 LYS A CA 1
ATOM 532 C C . LYS A 1 67 ? 23.015 -5.415 8.98 1 87.55 67 LYS A C 1
ATOM 534 O O . LYS A 1 67 ? 23.165 -4.327 9.54 1 87.55 67 LYS A O 1
ATOM 539 N N . ARG A 1 68 ? 22.005 -6.092 9.069 1 88.33 68 ARG A N 1
ATOM 540 C CA . ARG A 1 68 ? 20.77 -5.582 9.656 1 88.33 68 ARG A CA 1
ATOM 541 C C . ARG A 1 68 ? 20.984 -5.166 11.107 1 88.33 68 ARG A C 1
ATOM 543 O O . ARG A 1 68 ? 20.542 -4.093 11.523 1 88.33 68 ARG A O 1
ATOM 550 N N . THR A 1 69 ? 21.653 -5.988 11.923 1 88.97 69 THR A N 1
ATOM 551 C CA . THR A 1 69 ? 21.852 -5.727 13.344 1 88.97 69 THR A CA 1
ATOM 552 C C . THR A 1 69 ? 22.719 -4.488 13.551 1 88.97 69 THR A C 1
ATOM 554 O O . THR A 1 69 ? 22.466 -3.691 14.457 1 88.97 69 THR A O 1
ATOM 557 N N . LYS A 1 70 ? 23.763 -4.386 12.799 1 92.14 70 LYS A N 1
ATOM 558 C CA . LYS A 1 70 ? 24.628 -3.215 12.901 1 92.14 70 LYS A CA 1
ATOM 559 C C . LYS A 1 70 ? 23.876 -1.942 12.523 1 92.14 70 LYS A C 1
ATOM 561 O O . LYS A 1 70 ? 24.015 -0.912 13.188 1 92.14 70 LYS A O 1
ATOM 566 N N . ILE A 1 71 ? 23.09 -1.987 11.427 1 93.1 71 ILE A N 1
ATOM 567 C CA . ILE A 1 71 ? 22.308 -0.845 10.966 1 93.1 71 ILE A CA 1
ATOM 568 C C . ILE A 1 71 ? 21.361 -0.388 12.073 1 93.1 71 ILE A C 1
ATOM 570 O O . ILE A 1 71 ? 21.309 0.799 12.403 1 93.1 71 ILE A O 1
ATOM 574 N N . SER A 1 72 ? 20.655 -1.341 12.636 1 93.46 72 SER A N 1
ATOM 575 C CA . SER A 1 72 ? 19.703 -1.037 13.699 1 93.46 72 SER A CA 1
ATOM 576 C C . SER A 1 72 ? 20.395 -0.384 14.891 1 93.46 72 SER A C 1
ATOM 578 O O . SER A 1 72 ? 19.863 0.555 15.487 1 93.46 72 SER A O 1
ATOM 580 N N . SER A 1 73 ? 21.547 -0.879 15.207 1 95.22 73 SER A N 1
ATOM 581 C CA . SER A 1 73 ? 22.278 -0.361 16.358 1 95.22 73 SER A CA 1
ATOM 582 C C . SER A 1 73 ? 22.804 1.045 16.092 1 95.22 73 SER A C 1
ATOM 584 O O . SER A 1 73 ? 22.811 1.891 16.989 1 95.22 73 SER A O 1
ATOM 586 N N . ILE A 1 74 ? 23.271 1.288 14.921 1 96.21 74 ILE A N 1
ATOM 587 C CA . ILE A 1 74 ? 23.778 2.612 14.58 1 96.21 74 ILE A CA 1
ATOM 588 C C . ILE A 1 74 ? 22.639 3.629 14.629 1 96.21 74 ILE A C 1
ATOM 590 O O . ILE A 1 74 ? 22.796 4.719 15.183 1 96.21 74 ILE A O 1
ATOM 594 N N . ILE A 1 75 ? 21.507 3.265 14.098 1 96.14 75 ILE A N 1
ATOM 595 C CA . ILE A 1 75 ? 20.371 4.177 14.018 1 96.14 75 ILE A CA 1
ATOM 596 C C . ILE A 1 75 ? 19.85 4.475 15.422 1 96.14 75 ILE A C 1
ATOM 598 O O . ILE A 1 75 ? 19.665 5.638 15.789 1 96.14 75 ILE A O 1
ATOM 602 N N . LYS A 1 76 ? 19.704 3.473 16.267 1 95.7 76 LYS A N 1
ATOM 603 C CA . LYS A 1 76 ? 19.086 3.631 17.58 1 95.7 76 LYS A CA 1
ATOM 604 C C . LYS A 1 76 ? 20.072 4.219 18.585 1 95.7 76 LYS A C 1
ATOM 606 O O . LYS A 1 76 ? 19.74 5.159 19.311 1 95.7 76 LYS A O 1
ATOM 611 N N . ASN A 1 77 ? 21.277 3.659 18.58 1 96.14 77 ASN A N 1
ATOM 612 C CA . ASN A 1 77 ? 22.161 3.886 19.719 1 96.14 77 ASN A CA 1
ATOM 613 C C . ASN A 1 77 ? 23.275 4.871 19.375 1 96.14 77 ASN A C 1
ATOM 615 O O . ASN A 1 77 ? 24.094 5.211 20.231 1 96.14 77 ASN A O 1
ATOM 619 N N . VAL A 1 78 ? 23.343 5.274 18.167 1 97.16 78 VAL A N 1
ATOM 620 C CA . VAL A 1 78 ? 24.371 6.247 17.814 1 97.16 78 VAL A CA 1
ATOM 621 C C . VAL A 1 78 ? 23.715 7.543 17.343 1 97.16 78 VAL A C 1
ATOM 623 O O . VAL A 1 78 ? 23.752 8.556 18.046 1 97.16 78 VAL A O 1
ATOM 626 N N . ILE A 1 79 ? 22.963 7.438 16.219 1 97.46 79 ILE A N 1
ATOM 627 C CA . ILE A 1 79 ? 22.395 8.65 15.64 1 97.46 79 ILE A CA 1
ATOM 628 C C . ILE A 1 79 ? 21.249 9.152 16.516 1 97.46 79 ILE A C 1
ATOM 630 O O . ILE A 1 79 ? 21.247 10.309 16.944 1 97.46 79 ILE A O 1
ATOM 634 N N . ASN A 1 80 ? 20.273 8.274 16.778 1 97.04 80 ASN A N 1
ATOM 635 C CA . ASN A 1 80 ? 19.125 8.651 17.596 1 97.04 80 ASN A CA 1
ATOM 636 C C . ASN A 1 80 ? 19.555 9.123 18.982 1 97.04 80 ASN A C 1
ATOM 638 O O . ASN A 1 80 ? 19.038 10.118 19.492 1 97.04 80 ASN A O 1
ATOM 642 N N . LYS A 1 81 ? 20.421 8.386 19.581 1 95.71 81 LYS A N 1
ATOM 643 C CA . LYS A 1 81 ? 20.902 8.76 20.908 1 95.71 81 LYS A CA 1
ATOM 644 C C . LYS A 1 81 ? 21.556 10.139 20.887 1 95.71 81 LYS A C 1
ATOM 646 O O . LYS A 1 81 ? 21.397 10.921 21.826 1 95.71 81 LYS A O 1
ATOM 651 N N . SER A 1 82 ? 22.291 10.403 19.869 1 96.35 82 SER A N 1
ATOM 652 C CA . SER A 1 82 ? 22.918 11.712 19.722 1 96.35 82 SER A CA 1
ATOM 653 C C . SER A 1 82 ? 21.872 12.812 19.571 1 96.35 82 SER A C 1
ATOM 655 O O . SER A 1 82 ? 22.009 13.89 20.153 1 96.35 82 SER A O 1
ATOM 657 N N . VAL A 1 83 ? 20.866 12.57 18.824 1 96.3 83 VAL A N 1
ATOM 658 C CA . VAL A 1 83 ? 19.796 13.54 18.618 1 96.3 83 VAL A CA 1
ATOM 659 C C . VAL A 1 83 ? 19.08 13.809 19.94 1 96.3 83 VAL A C 1
ATOM 661 O O . VAL A 1 83 ? 18.787 14.96 20.272 1 96.3 83 VAL A O 1
ATOM 664 N N . ILE A 1 84 ? 18.799 12.756 20.696 1 95.82 84 ILE A N 1
ATOM 665 C CA . ILE A 1 84 ? 18.125 12.893 21.982 1 95.82 84 ILE A CA 1
ATOM 666 C C . ILE A 1 84 ? 18.969 13.753 22.919 1 95.82 84 ILE A C 1
ATOM 668 O O . ILE A 1 84 ? 18.458 14.682 23.549 1 95.82 84 ILE A O 1
ATOM 672 N N . SER A 1 85 ? 20.22 13.458 22.966 1 94.46 85 SER A N 1
ATOM 673 C CA . SER A 1 85 ? 21.115 14.182 23.863 1 94.46 85 SER A CA 1
ATOM 674 C C . SER A 1 85 ? 21.183 15.661 23.498 1 94.46 85 SER A C 1
ATOM 676 O O . SER A 1 85 ? 21.063 16.526 24.368 1 94.46 85 SER A O 1
ATOM 678 N N . GLU A 1 86 ? 21.308 15.898 22.273 1 94.16 86 GLU A N 1
ATOM 679 C CA . GLU A 1 86 ? 21.41 17.276 21.804 1 94.16 86 GLU A CA 1
ATOM 680 C C . GLU A 1 86 ? 20.108 18.037 22.039 1 94.16 86 GLU A C 1
ATOM 682 O O . GLU A 1 86 ? 20.123 19.162 22.543 1 94.16 86 GLU A O 1
ATOM 687 N N . THR A 1 87 ? 19.013 17.503 21.729 1 94.15 87 THR A N 1
ATOM 688 C CA . THR A 1 87 ? 17.725 18.184 21.806 1 94.15 87 THR A CA 1
ATOM 689 C C . THR A 1 87 ? 17.29 18.356 23.258 1 94.15 87 THR A C 1
ATOM 691 O O . THR A 1 87 ? 16.667 19.36 23.611 1 94.15 87 THR A O 1
ATOM 694 N N . THR A 1 88 ? 17.566 17.357 24.029 1 93.56 88 THR A N 1
ATOM 695 C CA . THR A 1 88 ? 17.226 17.464 25.444 1 93.56 88 THR A CA 1
ATOM 696 C C . THR A 1 88 ? 17.917 18.668 26.076 1 93.56 88 THR A C 1
ATOM 698 O O . THR A 1 88 ? 17.312 19.39 26.872 1 93.56 88 THR A O 1
ATOM 701 N N . LYS A 1 89 ? 19.142 18.877 25.705 1 92.85 89 LYS A N 1
ATOM 702 C CA . LYS A 1 89 ? 19.881 20.029 26.212 1 92.85 89 LYS A CA 1
ATOM 703 C C . LYS A 1 89 ? 19.221 21.337 25.784 1 92.85 89 LYS A C 1
ATOM 705 O O . LYS A 1 89 ? 19.154 22.289 26.564 1 92.85 89 LYS A O 1
ATOM 710 N N . ILE A 1 90 ? 18.708 21.324 24.656 1 92.77 90 ILE A N 1
ATOM 711 C CA . ILE A 1 90 ? 18.065 22.518 24.119 1 92.77 90 ILE A CA 1
ATOM 712 C C . ILE A 1 90 ? 16.727 22.744 24.819 1 92.77 90 ILE A C 1
ATOM 714 O O . ILE A 1 90 ? 16.418 23.863 25.235 1 92.77 90 ILE A O 1
ATOM 718 N N . LEU A 1 91 ? 15.99 21.719 25.044 1 92.81 91 LEU A N 1
ATOM 719 C CA . LEU A 1 91 ? 14.623 21.807 25.544 1 92.81 91 LEU A CA 1
ATOM 720 C C . LEU A 1 91 ? 14.608 22.196 27.019 1 92.81 91 LEU A C 1
ATOM 722 O O . LEU A 1 91 ? 13.662 22.834 27.487 1 92.81 91 LEU A O 1
ATOM 726 N N . GLN A 1 92 ? 15.591 21.862 27.698 1 89.63 92 GLN A N 1
ATOM 727 C CA . GLN A 1 92 ? 15.645 22.149 29.128 1 89.63 92 GLN A CA 1
ATOM 728 C C . GLN A 1 92 ? 15.648 23.652 29.388 1 89.63 92 GLN A C 1
ATOM 730 O O . GLN A 1 92 ? 15.183 24.107 30.435 1 89.63 92 GLN A O 1
ATOM 735 N N . ASN A 1 93 ? 16.06 24.384 28.447 1 83.94 93 ASN A N 1
ATOM 736 C CA . ASN A 1 93 ? 16.167 25.828 28.622 1 83.94 93 ASN A CA 1
ATOM 737 C C . ASN A 1 93 ? 15.13 26.573 27.787 1 83.94 93 ASN A C 1
ATOM 739 O O . ASN A 1 93 ? 15.282 27.766 27.52 1 83.94 93 ASN A O 1
ATOM 743 N N . LYS A 1 94 ? 14.116 25.829 27.39 1 87.34 94 LYS A N 1
ATOM 744 C CA . LYS A 1 94 ? 13.132 26.455 26.511 1 87.34 94 LYS A CA 1
ATOM 745 C C . LYS A 1 94 ? 11.712 26.213 27.014 1 87.34 94 LYS A C 1
ATOM 747 O O . LYS A 1 94 ? 11.476 25.297 27.806 1 87.34 94 LYS A O 1
ATOM 752 N N . LEU A 1 95 ? 10.883 27.115 26.739 1 86.45 95 LEU A N 1
ATOM 753 C CA . LEU A 1 95 ? 9.446 26.895 26.87 1 86.45 95 LEU A CA 1
ATOM 754 C C . LEU A 1 95 ? 8.871 26.289 25.594 1 86.45 95 LEU A C 1
ATOM 756 O O . LEU A 1 95 ? 9.194 26.734 24.49 1 86.45 95 LEU A O 1
ATOM 760 N N . LEU A 1 96 ? 8.22 25.217 25.797 1 89 96 LEU A N 1
ATOM 761 C CA . LEU A 1 96 ? 7.825 24.504 24.587 1 89 96 LEU A CA 1
ATOM 762 C C . LEU A 1 96 ? 6.349 24.124 24.637 1 89 96 LEU A C 1
ATOM 764 O O . LEU A 1 96 ? 5.736 24.139 25.707 1 89 96 LEU A O 1
ATOM 768 N N . SER A 1 97 ? 5.802 23.999 23.539 1 89.71 97 SER A N 1
ATOM 769 C CA . SER A 1 97 ? 4.465 23.436 23.378 1 89.71 97 SER A CA 1
ATOM 770 C C . SER A 1 97 ? 4.526 21.943 23.073 1 89.71 97 SER A C 1
ATOM 772 O O . SER A 1 97 ? 5.466 21.474 22.428 1 89.71 97 SER A O 1
ATOM 774 N N . VAL A 1 98 ? 3.535 21.237 23.617 1 89.16 98 VAL A N 1
ATOM 775 C CA . VAL A 1 98 ? 3.531 19.793 23.412 1 89.16 98 VAL A CA 1
ATOM 776 C C . VAL A 1 98 ? 2.25 19.377 22.693 1 89.16 98 VAL A C 1
ATOM 778 O O . VAL A 1 98 ? 1.151 19.768 23.092 1 89.16 98 VAL A O 1
ATOM 781 N N . LEU A 1 99 ? 2.415 18.723 21.63 1 87.68 99 LEU A N 1
ATOM 782 C CA . LEU A 1 99 ? 1.292 18.152 20.895 1 87.68 99 LEU A CA 1
ATOM 783 C C . LEU A 1 99 ? 1.139 16.666 21.205 1 87.68 99 LEU A C 1
ATOM 785 O O . LEU A 1 99 ? 2.117 15.917 21.168 1 87.68 99 LEU A O 1
ATOM 789 N N . ILE A 1 100 ? -0.075 16.275 21.597 1 85.21 100 ILE A N 1
ATOM 790 C CA . ILE A 1 100 ? -0.345 14.883 21.939 1 85.21 100 ILE A CA 1
ATOM 791 C C . ILE A 1 100 ? -1.521 14.367 21.113 1 85.21 100 ILE A C 1
ATOM 793 O O . ILE A 1 100 ? -2.563 15.021 21.028 1 85.21 100 ILE A O 1
ATOM 797 N N . ASP A 1 101 ? -1.295 13.31 20.486 1 83.15 101 ASP A N 1
ATOM 798 C CA . ASP A 1 101 ? -2.368 12.686 19.718 1 83.15 101 ASP A CA 1
ATOM 799 C C . ASP A 1 101 ? -2.162 11.177 19.612 1 83.15 101 ASP A C 1
ATOM 801 O O . ASP A 1 101 ? -1.039 10.687 19.755 1 83.15 101 ASP A O 1
ATOM 805 N N . GLU A 1 102 ? -3.247 10.54 19.45 1 82 102 GLU A N 1
ATOM 806 C CA . GLU A 1 102 ? -3.194 9.089 19.3 1 82 102 GLU A CA 1
ATOM 807 C C . GLU A 1 102 ? -3.298 8.682 17.833 1 82 102 GLU A C 1
ATOM 809 O O . GLU A 1 102 ? -3.958 9.357 17.041 1 82 102 GLU A O 1
ATOM 814 N N . SER A 1 103 ? -2.582 7.682 17.475 1 79.65 103 SER A N 1
ATOM 815 C CA . SER A 1 103 ? -2.672 7.141 16.123 1 79.65 103 SER A CA 1
ATOM 816 C C . SER A 1 103 ? -2.621 5.617 16.133 1 79.65 103 SER A C 1
ATOM 818 O O . SER A 1 103 ? -2.088 5.014 17.067 1 79.65 103 SER A O 1
ATOM 820 N N . THR A 1 104 ? -3.266 5.051 15.219 1 79.05 104 THR A N 1
ATOM 821 C CA . THR A 1 104 ? -3.217 3.607 15.016 1 79.05 104 THR A CA 1
ATOM 822 C C . THR A 1 104 ? -2.355 3.261 13.805 1 79.05 104 THR A C 1
ATOM 824 O O . THR A 1 104 ? -2.567 3.791 12.713 1 79.05 104 THR A O 1
ATOM 827 N N . ASP A 1 105 ? -1.503 2.504 13.981 1 77.35 105 ASP A N 1
ATOM 828 C CA . ASP A 1 105 ? -0.614 2.152 12.877 1 77.35 105 ASP A CA 1
ATOM 829 C C . ASP A 1 105 ? -1.194 1.008 12.049 1 77.35 105 ASP A C 1
ATOM 831 O O . ASP A 1 105 ? -2.304 0.543 12.313 1 77.35 105 ASP A O 1
ATOM 835 N N . ILE A 1 106 ? -0.552 0.633 10.994 1 76.59 106 ILE A N 1
ATOM 836 C CA . ILE A 1 106 ? -1.025 -0.34 10.015 1 76.59 106 ILE A CA 1
ATOM 837 C C . ILE A 1 106 ? -1.238 -1.692 10.693 1 76.59 106 ILE A C 1
ATOM 839 O O . ILE A 1 106 ? -2.041 -2.506 10.23 1 76.59 106 ILE A O 1
ATOM 843 N N . SER A 1 107 ? -0.516 -1.95 11.785 1 71.84 107 SER A N 1
ATOM 844 C CA . SER A 1 107 ? -0.673 -3.199 12.523 1 71.84 107 SER A CA 1
ATOM 845 C C . SER A 1 107 ? -1.76 -3.08 13.586 1 71.84 107 SER A C 1
ATOM 847 O O . SER A 1 107 ? -1.815 -3.887 14.516 1 71.84 107 SER A O 1
ATOM 849 N N . GLU A 1 108 ? -2.475 -1.91 13.544 1 69.49 108 GLU A N 1
ATOM 850 C CA . GLU A 1 108 ? -3.589 -1.658 14.453 1 69.49 108 GLU A CA 1
ATOM 851 C C . GLU A 1 108 ? -3.099 -1.457 15.884 1 69.49 108 GLU A C 1
ATOM 853 O O . GLU A 1 108 ? -3.789 -1.822 16.839 1 69.49 108 GLU A O 1
ATOM 858 N N . THR A 1 109 ? -1.937 -1.083 15.961 1 74.85 109 THR A N 1
ATOM 859 C CA . THR A 1 109 ? -1.37 -0.711 17.253 1 74.85 109 THR A CA 1
ATOM 860 C C . THR A 1 109 ? -1.605 0.769 17.54 1 74.85 109 THR A C 1
ATOM 862 O O . THR A 1 109 ? -1.377 1.618 16.676 1 74.85 109 THR A O 1
ATOM 865 N N . LYS A 1 110 ? -2.128 1.012 18.681 1 79.96 110 LYS A N 1
ATOM 866 C CA . LYS A 1 110 ? -2.369 2.399 19.067 1 79.96 110 LYS A CA 1
ATOM 867 C C . LYS A 1 110 ? -1.136 3.008 19.729 1 79.96 110 LYS A C 1
ATOM 869 O O . LYS A 1 110 ? -0.507 2.377 20.58 1 79.96 110 LYS A O 1
ATOM 874 N N . ASN A 1 111 ? -0.812 4.114 19.257 1 85.38 111 ASN A N 1
ATOM 875 C CA . ASN A 1 111 ? 0.343 4.831 19.787 1 85.38 111 ASN A CA 1
ATOM 876 C C . ASN A 1 111 ? -0.023 6.254 20.2 1 85.38 111 ASN A C 1
ATOM 878 O O . ASN A 1 111 ? -0.899 6.875 19.595 1 85.38 111 ASN A O 1
ATOM 882 N N . LEU A 1 112 ? 0.529 6.62 21.287 1 87.57 112 LEU A N 1
ATOM 883 C CA . LEU A 1 112 ? 0.463 8.017 21.701 1 87.57 112 LEU A CA 1
ATOM 884 C C . LEU A 1 112 ? 1.697 8.781 21.234 1 87.57 112 LEU A C 1
ATOM 886 O O . LEU A 1 112 ? 2.82 8.453 21.624 1 87.57 112 LEU A O 1
ATOM 890 N N . CYS A 1 113 ? 1.419 9.678 20.379 1 90.69 113 CYS A N 1
ATOM 891 C CA . CYS A 1 113 ? 2.509 10.492 19.854 1 90.69 113 CYS A CA 1
ATOM 892 C C . CYS A 1 113 ? 2.618 11.811 20.611 1 90.69 113 CYS A C 1
ATOM 894 O O . CYS A 1 113 ? 1.618 12.504 20.805 1 90.69 113 CYS A O 1
ATOM 896 N N . ILE A 1 114 ? 3.767 12.118 21.126 1 91.54 114 ILE A N 1
ATOM 897 C CA . ILE A 1 114 ? 4.035 13.352 21.856 1 91.54 114 ILE A CA 1
ATOM 898 C C . ILE A 1 114 ? 5.115 14.155 21.134 1 91.54 114 ILE A C 1
ATOM 900 O O . ILE A 1 114 ? 6.263 13.716 21.038 1 91.54 114 ILE A O 1
ATOM 904 N N . LEU A 1 115 ? 4.724 15.299 20.651 1 93.17 115 LEU A N 1
ATOM 905 C CA . LEU A 1 115 ? 5.649 16.179 19.946 1 93.17 115 LEU A CA 1
ATOM 906 C C . LEU A 1 115 ? 5.917 17.445 20.753 1 93.17 115 LEU A C 1
ATOM 908 O O . LEU A 1 115 ? 5.031 17.938 21.455 1 93.17 115 LEU A O 1
ATOM 912 N N . SER A 1 116 ? 7.089 17.849 20.7 1 92.6 116 SER A N 1
ATOM 913 C CA . SER A 1 116 ? 7.433 19.146 21.274 1 92.6 116 SER A CA 1
ATOM 914 C C . SER A 1 116 ? 7.716 20.174 20.184 1 92.6 116 SER A C 1
ATOM 916 O O . SER A 1 116 ? 8.38 19.868 19.192 1 92.6 116 SER A O 1
ATOM 918 N N . ARG A 1 117 ? 7.129 21.231 20.319 1 91.91 117 ARG A N 1
ATOM 919 C CA . ARG A 1 117 ? 7.304 22.356 19.405 1 91.91 117 ARG A CA 1
ATOM 920 C C . ARG A 1 117 ? 7.973 23.532 20.107 1 91.91 117 ARG A C 1
ATOM 922 O O . ARG A 1 117 ? 7.529 23.96 21.174 1 91.91 117 ARG A O 1
ATOM 929 N N . TYR A 1 118 ? 9.077 24.082 19.551 1 91.6 118 TYR A N 1
ATOM 930 C CA . TYR A 1 118 ? 9.825 25.164 20.182 1 91.6 118 TYR A CA 1
ATOM 931 C C . TYR A 1 118 ? 10.543 26.011 19.138 1 91.6 118 TYR A C 1
ATOM 933 O O . TYR A 1 118 ? 10.625 25.629 17.968 1 91.6 118 TYR A O 1
ATOM 941 N N . ILE A 1 119 ? 10.944 27.128 19.582 1 92.09 119 ILE A N 1
ATOM 942 C CA . ILE A 1 119 ? 11.678 28.028 18.699 1 92.09 119 ILE A CA 1
ATOM 943 C C . ILE A 1 119 ? 13.174 27.927 18.987 1 92.09 119 ILE A C 1
ATOM 945 O O . ILE A 1 119 ? 13.596 27.999 20.144 1 92.09 119 ILE A O 1
ATOM 949 N N . HIS A 1 120 ? 13.883 27.661 17.982 1 91.93 120 HIS A N 1
ATOM 950 C CA . HIS A 1 120 ? 15.335 27.598 18.11 1 91.93 120 HIS A CA 1
ATOM 951 C C . HIS A 1 120 ? 16.022 28.264 16.922 1 91.93 120 HIS A C 1
ATOM 953 O O . HIS A 1 120 ? 15.762 27.908 15.77 1 91.93 120 HIS A O 1
ATOM 959 N N . GLU A 1 121 ? 16.797 29.162 17.194 1 88.57 121 GLU A N 1
ATOM 960 C CA . GLU A 1 121 ? 17.576 29.882 16.19 1 88.57 121 GLU A CA 1
ATOM 961 C C . GLU A 1 121 ? 16.671 30.496 15.126 1 88.57 121 GLU A C 1
ATOM 963 O O . GLU A 1 121 ? 16.905 30.32 13.928 1 88.57 121 GLU A O 1
ATOM 968 N N . GLY A 1 122 ? 15.572 31.055 15.572 1 88.18 122 GLY A N 1
ATOM 969 C CA . GLY A 1 122 ? 14.689 31.815 14.702 1 88.18 122 GLY A CA 1
ATOM 970 C C . GLY A 1 122 ? 13.759 30.94 13.884 1 88.18 122 GLY A C 1
ATOM 971 O O . GLY A 1 122 ? 13.088 31.422 12.969 1 88.18 122 GLY A O 1
ATOM 972 N N . LYS A 1 123 ? 13.79 29.689 14.179 1 90.54 123 LYS A N 1
ATOM 973 C CA . LYS A 1 123 ? 12.929 28.773 13.437 1 90.54 123 LYS A CA 1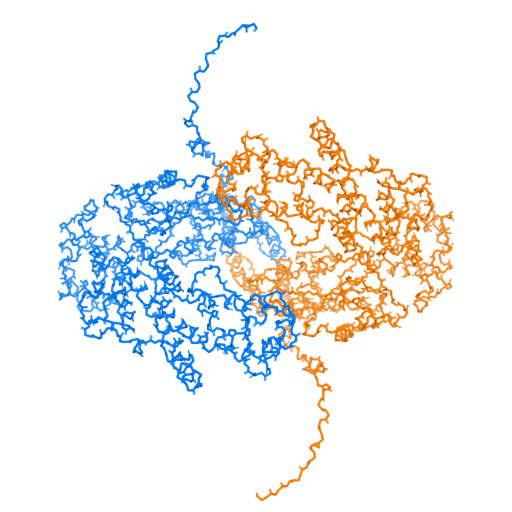
ATOM 974 C C . LYS A 1 123 ? 12.12 27.891 14.383 1 90.54 123 LYS A C 1
ATOM 976 O O . LYS A 1 123 ? 12.574 27.572 15.484 1 90.54 123 LYS A O 1
ATOM 981 N N . ILE A 1 124 ? 10.961 27.568 13.896 1 90.86 124 ILE A N 1
ATOM 982 C CA . ILE A 1 124 ? 10.133 26.636 14.654 1 90.86 124 ILE A CA 1
ATOM 983 C C . ILE A 1 124 ? 10.609 25.206 14.409 1 90.86 124 ILE A C 1
ATOM 985 O O . ILE A 1 124 ? 10.921 24.834 13.275 1 90.86 124 ILE A O 1
ATOM 989 N N . GLN A 1 125 ? 10.79 24.507 15.414 1 92.78 125 GLN A N 1
ATOM 990 C CA . GLN A 1 125 ? 11.245 23.124 15.317 1 92.78 125 GLN A CA 1
ATOM 991 C C . GLN A 1 125 ? 10.29 22.178 16.039 1 92.78 125 GLN A C 1
ATOM 993 O O . GLN A 1 125 ? 9.645 22.566 17.015 1 92.78 125 GLN A O 1
ATOM 998 N N . THR A 1 126 ? 10.137 21.035 15.454 1 93.76 126 THR A N 1
ATOM 999 C CA . THR A 1 126 ? 9.306 19.991 16.043 1 93.76 126 THR A CA 1
ATOM 1000 C C . THR A 1 126 ? 10.14 18.754 16.366 1 93.76 126 THR A C 1
ATOM 1002 O O . THR A 1 126 ? 10.949 18.313 15.547 1 93.76 126 THR A O 1
ATOM 1005 N N . TYR A 1 127 ? 10.016 18.324 17.587 1 95.3 127 TYR A N 1
ATOM 1006 C CA . TYR A 1 127 ? 10.772 17.174 18.072 1 95.3 127 TYR A CA 1
ATOM 1007 C C . TYR A 1 127 ? 9.84 16.101 18.622 1 95.3 127 TYR A C 1
ATOM 1009 O O . TYR A 1 127 ? 8.854 16.412 19.295 1 95.3 127 TYR A O 1
ATOM 1017 N N . LEU A 1 128 ? 10.146 14.854 18.249 1 96.26 128 LEU A N 1
ATOM 1018 C CA . LEU A 1 128 ? 9.382 13.746 18.813 1 96.26 128 LEU A CA 1
ATOM 1019 C C . LEU A 1 128 ? 9.894 13.387 20.204 1 96.26 128 LEU A C 1
ATOM 1021 O O . LEU A 1 128 ? 10.958 12.778 20.341 1 96.26 128 LEU A O 1
ATOM 1025 N N . LEU A 1 129 ? 9.181 13.754 21.158 1 93.8 129 LEU A N 1
ATOM 1026 C CA . LEU A 1 129 ? 9.564 13.406 22.522 1 93.8 129 LEU A CA 1
ATOM 1027 C C . LEU A 1 129 ? 9.451 11.903 22.751 1 93.8 129 LEU A C 1
ATOM 1029 O O . LEU A 1 129 ? 10.361 11.285 23.309 1 93.8 129 LEU A O 1
ATOM 1033 N N . ASP A 1 130 ? 8.253 11.419 22.268 1 92.33 130 ASP A N 1
ATOM 1034 C CA . ASP A 1 130 ? 8.064 9.991 22.506 1 92.33 130 ASP A CA 1
ATOM 1035 C C . ASP A 1 130 ? 6.919 9.44 21.659 1 92.33 130 ASP A C 1
ATOM 1037 O O . ASP A 1 130 ? 6.033 10.188 21.241 1 92.33 130 ASP A O 1
ATOM 1041 N N . LEU A 1 131 ? 7.056 8.265 21.335 1 92.57 131 LEU A N 1
ATOM 1042 C CA . LEU A 1 131 ? 5.998 7.449 20.749 1 92.57 131 LEU A CA 1
ATOM 1043 C C . LEU A 1 131 ? 5.709 6.229 21.616 1 92.57 131 LEU A C 1
ATOM 1045 O O . LEU A 1 131 ? 6.452 5.246 21.58 1 92.57 131 LEU A O 1
ATOM 1049 N N . VAL A 1 132 ? 4.588 6.327 22.272 1 89.14 132 VAL A N 1
ATOM 1050 C CA . VAL A 1 132 ? 4.324 5.332 23.306 1 89.14 132 VAL A CA 1
ATOM 1051 C C . VAL A 1 132 ? 3.211 4.392 22.848 1 89.14 132 VAL A C 1
ATOM 1053 O O . VAL A 1 132 ? 2.147 4.843 22.418 1 89.14 132 VAL A O 1
ATOM 1056 N N . TYR A 1 133 ? 3.498 3.169 22.931 1 83.8 133 TYR A N 1
ATOM 1057 C CA . TYR A 1 133 ? 2.456 2.179 22.681 1 83.8 133 TYR A CA 1
ATOM 1058 C C . TYR A 1 133 ? 1.43 2.171 23.808 1 83.8 133 TYR A C 1
ATOM 1060 O O . TYR A 1 133 ? 1.791 2.079 24.983 1 83.8 133 TYR A O 1
ATOM 1068 N N . ILE A 1 134 ? 0.194 2.407 23.395 1 78.28 134 ILE A N 1
ATOM 1069 C CA . ILE A 1 134 ? -0.836 2.513 24.422 1 78.28 134 ILE A CA 1
ATOM 1070 C C . ILE A 1 134 ? -1.768 1.306 24.345 1 78.28 134 ILE A C 1
ATOM 1072 O O . ILE A 1 134 ? -2.28 0.977 23.273 1 78.28 134 ILE A O 1
ATOM 1076 N N . LYS A 1 135 ? -1.916 0.615 25.359 1 69.14 135 LYS A N 1
ATOM 1077 C CA . LYS A 1 135 ? -2.857 -0.496 25.471 1 69.14 135 LYS A CA 1
ATOM 1078 C C . LYS A 1 135 ? -4.192 -0.03 26.043 1 69.14 135 LYS A C 1
ATOM 1080 O O . LYS A 1 135 ? -5.242 -0.587 25.717 1 69.14 135 LYS A O 1
ATOM 1085 N N . ASP A 1 136 ? -4.045 0.971 26.944 1 64.16 136 ASP A N 1
ATOM 1086 C CA . ASP A 1 136 ? -5.216 1.54 27.604 1 64.16 136 ASP A CA 1
ATOM 1087 C C . ASP A 1 136 ? -5.444 2.986 27.17 1 64.16 136 ASP A C 1
ATOM 1089 O O . ASP A 1 136 ? -4.555 3.829 27.309 1 64.16 136 ASP A O 1
ATOM 1093 N N . THR A 1 137 ? -6.638 3.198 26.654 1 65.99 137 THR A N 1
ATOM 1094 C CA . THR A 1 137 ? -6.889 4.514 26.077 1 65.99 137 THR A CA 1
ATOM 1095 C C . THR A 1 137 ? -7.607 5.415 27.079 1 65.99 137 THR A C 1
ATOM 1097 O O . THR A 1 137 ? -8.264 6.383 26.691 1 65.99 137 THR A O 1
ATOM 1100 N N . THR A 1 138 ? -7.413 5.042 28.366 1 69.51 138 THR A N 1
ATOM 1101 C CA . THR A 1 138 ? -8.021 5.917 29.362 1 69.51 138 THR A CA 1
ATOM 1102 C C . THR A 1 138 ? -7.212 7.201 29.521 1 69.51 138 THR A C 1
ATOM 1104 O O . THR A 1 138 ? -5.991 7.197 29.349 1 69.51 138 THR A O 1
ATOM 1107 N N . SER A 1 139 ? -7.917 8.246 29.909 1 71.11 139 SER A N 1
ATOM 1108 C CA . SER A 1 139 ? -7.283 9.55 30.07 1 71.11 139 SER A CA 1
ATOM 1109 C C . SER A 1 139 ? -6.19 9.505 31.133 1 71.11 139 SER A C 1
ATOM 1111 O O . SER A 1 139 ? -5.142 10.136 30.98 1 71.11 139 SER A O 1
ATOM 1113 N N . LYS A 1 140 ? -6.41 8.814 32.178 1 74.73 140 LYS A N 1
ATOM 1114 C CA . LYS A 1 140 ? -5.436 8.721 33.262 1 74.73 140 LYS A CA 1
ATOM 1115 C C . LYS A 1 140 ? -4.149 8.052 32.788 1 74.73 140 LYS A C 1
ATOM 1117 O O . LYS A 1 140 ? -3.051 8.52 33.096 1 74.73 140 LYS A O 1
ATOM 1122 N N . HIS A 1 141 ? -4.35 7.034 32.036 1 78.39 141 HIS A N 1
ATOM 1123 C CA . HIS A 1 141 ? -3.183 6.31 31.545 1 78.39 141 HIS A CA 1
ATOM 1124 C C . HIS A 1 141 ? -2.4 7.145 30.537 1 78.39 141 HIS A C 1
ATOM 1126 O O . HIS A 1 141 ? -1.167 7.129 30.537 1 78.39 141 HIS A O 1
ATOM 1132 N N . LEU A 1 142 ? -3.106 7.86 29.793 1 80.14 142 LEU A N 1
ATOM 1133 C CA . LEU A 1 142 ? -2.457 8.72 28.81 1 80.14 142 LEU A CA 1
ATOM 1134 C C . LEU A 1 142 ? -1.65 9.817 29.496 1 80.14 142 LEU A C 1
ATOM 1136 O O . LEU A 1 142 ? -0.547 10.149 29.056 1 80.14 142 LEU A O 1
ATOM 1140 N N . TYR A 1 143 ? -2.21 10.331 30.563 1 80.98 143 TYR A N 1
ATOM 1141 C CA . TYR A 1 143 ? -1.527 11.368 31.328 1 80.98 143 TYR A CA 1
ATOM 1142 C C . TYR A 1 143 ? -0.255 10.826 31.967 1 80.98 143 TYR A C 1
ATOM 1144 O O . TYR A 1 143 ? 0.778 11.501 31.978 1 80.98 143 TYR A O 1
ATOM 1152 N N . GLU A 1 144 ? -0.353 9.662 32.422 1 83.97 144 GLU A N 1
ATOM 1153 C CA . GLU A 1 144 ? 0.819 9.035 33.026 1 83.97 144 GLU A CA 1
ATOM 1154 C C . GLU A 1 144 ? 1.917 8.807 31.991 1 83.97 144 GLU A C 1
ATOM 1156 O O . GLU A 1 144 ? 3.097 9.026 32.273 1 83.97 144 GLU A O 1
ATOM 1161 N N . CYS A 1 145 ? 1.482 8.387 30.884 1 84.49 145 CYS A N 1
ATOM 1162 C CA . CYS A 1 145 ? 2.434 8.17 29.8 1 84.49 145 CYS A CA 1
ATOM 1163 C C . CYS A 1 145 ? 3.111 9.475 29.399 1 84.49 145 CYS A C 1
ATOM 1165 O O . CYS A 1 145 ? 4.313 9.497 29.127 1 84.49 145 CYS A O 1
ATOM 1167 N N . PHE A 1 146 ? 2.373 10.542 29.439 1 86.23 146 PHE A N 1
ATOM 1168 C CA . PHE A 1 146 ? 2.889 11.86 29.091 1 86.23 146 PHE A CA 1
ATOM 1169 C C . PHE A 1 146 ? 3.936 12.317 30.1 1 86.23 146 PHE A C 1
ATOM 1171 O O . PHE A 1 146 ? 5.022 12.758 29.72 1 86.23 146 PHE A O 1
ATOM 1178 N N . LEU A 1 147 ? 3.64 12.122 31.34 1 87.1 147 LEU A N 1
ATOM 1179 C CA . LEU A 1 147 ? 4.558 12.544 32.392 1 87.1 147 LEU A CA 1
ATOM 1180 C C . LEU A 1 147 ? 5.85 11.737 32.342 1 87.1 147 LEU A C 1
ATOM 1182 O O . LEU A 1 147 ? 6.937 12.283 32.546 1 87.1 147 LEU A O 1
ATOM 1186 N N . GLN A 1 148 ? 5.685 10.535 32.044 1 88.57 148 GLN A N 1
ATOM 1187 C CA . GLN A 1 148 ? 6.858 9.673 31.944 1 88.57 148 GLN A CA 1
ATOM 1188 C C . GLN A 1 148 ? 7.751 10.093 30.78 1 88.57 148 GLN A C 1
ATOM 1190 O O . GLN A 1 148 ? 8.978 10.044 30.883 1 88.57 148 GLN A O 1
ATOM 1195 N N . SER A 1 149 ? 7.112 10.459 29.761 1 89.34 149 SER A N 1
ATOM 1196 C CA . SER A 1 149 ? 7.862 10.892 28.586 1 89.34 149 SER A CA 1
ATOM 1197 C C . SER A 1 149 ? 8.633 12.178 28.865 1 89.34 149 SER A C 1
ATOM 1199 O O . SER A 1 149 ? 9.753 12.353 28.381 1 89.34 149 SER A O 1
ATOM 1201 N N . LEU A 1 150 ? 8.043 13.101 29.62 1 90.21 150 LEU A N 1
ATOM 1202 C CA . LEU A 1 150 ? 8.73 14.328 30.006 1 90.21 150 LEU A CA 1
ATOM 1203 C C . LEU A 1 150 ? 9.938 14.022 30.885 1 90.21 150 LEU A C 1
ATOM 1205 O O . LEU A 1 150 ? 11.017 14.585 30.683 1 90.21 150 LEU A O 1
ATOM 1209 N N . GLU A 1 151 ? 9.729 13.101 31.68 1 90.1 151 GLU A N 1
ATOM 1210 C CA . GLU A 1 151 ? 10.79 12.75 32.619 1 90.1 151 GLU A CA 1
ATOM 1211 C C . GLU A 1 151 ? 11.987 12.138 31.897 1 90.1 151 GLU A C 1
ATOM 1213 O O . GLU A 1 151 ? 13.135 12.36 32.288 1 90.1 151 GLU A O 1
ATOM 1218 N N . LYS A 1 152 ? 11.66 11.403 30.939 1 89.17 152 LYS A N 1
ATOM 1219 C CA . LYS A 1 152 ? 12.718 10.769 30.157 1 89.17 152 LYS A CA 1
ATOM 1220 C C . LYS A 1 152 ? 13.657 11.812 29.556 1 89.17 152 LYS A C 1
ATOM 1222 O O . LYS A 1 152 ? 14.839 11.539 29.34 1 89.17 152 LYS A O 1
ATOM 1227 N N . HIS A 1 153 ? 13.17 12.987 29.286 1 90.94 153 HIS A N 1
ATOM 1228 C CA . HIS A 1 153 ? 13.964 14.05 28.68 1 90.94 153 HIS A CA 1
ATOM 1229 C C . HIS A 1 153 ? 14.331 15.118 29.706 1 90.94 153 HIS A C 1
ATOM 1231 O O . HIS A 1 153 ? 14.718 16.23 29.339 1 90.94 153 HIS A O 1
ATOM 1237 N N . ASN A 1 154 ? 14.108 14.813 30.975 1 90.04 154 ASN A N 1
ATOM 1238 C CA . ASN A 1 154 ? 14.396 15.73 32.073 1 90.04 154 ASN A CA 1
ATOM 1239 C C . ASN A 1 154 ? 13.596 17.023 31.948 1 90.04 154 ASN A C 1
ATOM 1241 O O . ASN A 1 154 ? 14.143 18.115 32.114 1 90.04 154 ASN A O 1
ATOM 1245 N N . LEU A 1 155 ? 12.407 16.839 31.496 1 90.92 155 LEU A N 1
ATOM 1246 C CA . LEU A 1 155 ? 11.486 17.965 31.395 1 90.92 155 LEU A CA 1
ATOM 1247 C C . LEU A 1 155 ? 10.382 17.86 32.441 1 90.92 155 LEU A C 1
ATOM 1249 O O . LEU A 1 155 ? 10.178 16.796 33.03 1 90.92 155 LEU A O 1
ATOM 1253 N N . SER A 1 156 ? 9.804 18.979 32.71 1 85.38 156 SER A N 1
ATOM 1254 C CA . SER A 1 156 ? 8.694 19.019 33.656 1 85.38 156 SER A CA 1
ATOM 1255 C C . SER A 1 156 ? 7.523 19.824 33.102 1 85.38 156 SER A C 1
ATOM 1257 O O . SER A 1 156 ? 7.616 20.395 32.013 1 85.38 156 SER A O 1
ATOM 1259 N N . LEU A 1 157 ? 6.494 19.84 33.834 1 82.02 157 LEU A N 1
ATOM 1260 C CA . LEU A 1 157 ? 5.307 20.585 33.431 1 82.02 157 LEU A CA 1
ATOM 1261 C C . LEU A 1 157 ? 5.595 22.081 33.376 1 82.02 157 LEU A C 1
ATOM 1263 O O . LEU A 1 157 ? 4.907 22.826 32.674 1 82.02 157 LEU A O 1
ATOM 1267 N N . LYS A 1 158 ? 6.588 22.494 33.989 1 79.21 158 LYS A N 1
ATOM 1268 C CA . LYS A 1 158 ? 6.957 23.906 34.018 1 79.21 158 LYS A CA 1
ATOM 1269 C C . LYS A 1 158 ? 7.471 24.369 32.658 1 79.21 158 LYS A C 1
ATOM 1271 O O . LYS A 1 158 ? 7.426 25.56 32.344 1 79.21 158 LYS A O 1
ATOM 1276 N N . ASN A 1 159 ? 7.917 23.412 31.926 1 82.81 159 ASN A N 1
ATOM 1277 C CA . ASN A 1 159 ? 8.442 23.738 30.604 1 82.81 159 ASN A CA 1
ATOM 1278 C C . ASN A 1 159 ? 7.323 23.875 29.575 1 82.81 159 ASN A C 1
ATOM 1280 O O . ASN A 1 159 ? 7.537 24.412 28.487 1 82.81 159 ASN A O 1
ATOM 1284 N N . ILE A 1 160 ? 6.146 23.406 29.973 1 83.5 160 ILE A N 1
ATOM 1285 C CA . ILE A 1 160 ? 5.085 23.257 28.983 1 83.5 160 ILE A CA 1
ATOM 1286 C C . ILE A 1 160 ? 4.152 24.464 29.04 1 83.5 160 ILE A C 1
ATOM 1288 O O . ILE A 1 160 ? 3.754 24.898 30.123 1 83.5 160 ILE A O 1
ATOM 1292 N N . VAL A 1 161 ? 3.864 24.974 27.888 1 79.13 161 VAL A N 1
ATOM 1293 C CA . VAL A 1 161 ? 2.993 26.144 27.853 1 79.13 161 VAL A CA 1
ATOM 1294 C C . VAL A 1 161 ? 1.651 25.771 27.227 1 79.13 161 VAL A C 1
ATOM 1296 O O . VAL A 1 161 ? 0.61 26.311 27.607 1 79.13 161 VAL A O 1
ATOM 1299 N N . VAL A 1 162 ? 1.745 24.933 26.116 1 67.13 162 VAL A N 1
ATOM 1300 C CA . VAL A 1 162 ? 0.477 24.693 25.433 1 67.13 162 VAL A CA 1
ATOM 1301 C C . VAL A 1 162 ? 0.433 23.257 24.914 1 67.13 162 VAL A C 1
ATOM 1303 O O . VAL A 1 162 ? 1.473 22.669 24.609 1 67.13 162 VAL A O 1
ATOM 1306 N N . VAL A 1 163 ? -0.845 22.811 24.921 1 58.84 163 VAL A N 1
ATOM 1307 C CA . VAL A 1 163 ? -1.074 21.486 24.353 1 58.84 163 VAL A CA 1
ATOM 1308 C C . VAL A 1 163 ? -2.197 21.552 23.322 1 58.84 163 VAL A C 1
ATOM 1310 O O . VAL A 1 163 ? -3.343 21.857 23.661 1 58.84 163 VAL A O 1
ATOM 1313 N N . PRO A 1 164 ? -1.683 21.596 22.01 1 59.73 164 PRO A N 1
ATOM 1314 C CA . PRO A 1 164 ? -2.771 21.541 21.032 1 59.73 164 PRO A CA 1
ATOM 1315 C C . PRO A 1 164 ? -3.563 20.237 21.103 1 59.73 164 PRO A C 1
ATOM 1317 O O . PRO A 1 164 ? -2.997 19.182 21.4 1 59.73 164 PRO A O 1
ATOM 1320 N N . ILE A 1 165 ? -4.796 20.177 21.389 1 54.9 165 ILE A N 1
ATOM 1321 C CA . ILE A 1 165 ? -5.498 18.904 21.51 1 54.9 165 ILE A CA 1
ATOM 1322 C C . ILE A 1 165 ? -6.477 18.742 20.349 1 54.9 165 ILE A C 1
ATOM 1324 O O . ILE A 1 165 ? -7.09 19.716 19.906 1 54.9 165 ILE A O 1
ATOM 1328 N N . ASP A 1 166 ? -6.347 17.616 19.586 1 57.43 166 ASP A N 1
ATOM 1329 C CA . ASP A 1 166 ? -7.387 17.213 18.645 1 57.43 166 ASP A CA 1
ATOM 1330 C C . ASP A 1 166 ? -8.746 17.119 19.336 1 57.43 166 ASP A C 1
ATOM 1332 O O . ASP A 1 166 ? -8.82 16.852 20.537 1 57.43 166 ASP A O 1
ATOM 1336 N N . ASN A 1 167 ? -9.797 17.747 18.831 1 49.1 167 ASN A N 1
ATOM 1337 C CA . ASN A 1 167 ? -11.147 17.834 19.377 1 49.1 167 ASN A CA 1
ATOM 1338 C C . ASN A 1 167 ? -11.721 16.452 19.677 1 49.1 167 ASN A C 1
ATOM 1340 O O . ASN A 1 167 ? -12.933 16.3 19.834 1 49.1 167 ASN A O 1
ATOM 1344 N N . THR A 1 168 ? -10.94 15.397 19.621 1 47.86 168 THR A N 1
ATOM 1345 C CA . THR A 1 168 ? -11.643 14.14 19.847 1 47.86 168 THR A CA 1
ATOM 1346 C C . THR A 1 168 ? -11.992 13.973 21.323 1 47.86 168 THR A C 1
ATOM 1348 O O . THR A 1 168 ? -11.32 14.532 22.192 1 47.86 168 THR A O 1
ATOM 1351 N N . ASN A 1 169 ? -13.187 13.546 21.587 1 44.31 169 ASN A N 1
ATOM 1352 C CA . ASN A 1 169 ? -13.788 13.379 22.906 1 44.31 169 ASN A CA 1
ATOM 1353 C C . ASN A 1 169 ? -12.814 12.736 23.888 1 44.31 169 ASN A C 1
ATOM 1355 O O . ASN A 1 169 ? -12.821 13.059 25.078 1 44.31 169 ASN A O 1
ATOM 1359 N N . ILE A 1 170 ? -12.067 11.839 23.41 1 43.6 170 ILE A N 1
ATOM 1360 C CA . ILE A 1 170 ? -11.198 11.105 24.324 1 43.6 170 ILE A CA 1
ATOM 1361 C C . ILE A 1 170 ? -10.118 12.037 24.868 1 43.6 170 ILE A C 1
ATOM 1363 O O . ILE A 1 170 ? -9.677 11.886 26.01 1 43.6 170 ILE A O 1
ATOM 1367 N N . MET A 1 171 ? -9.732 12.956 24.065 1 49.19 171 MET A N 1
ATOM 1368 C CA . MET A 1 171 ? -8.699 13.906 24.468 1 49.19 171 MET A CA 1
ATOM 1369 C C . MET A 1 171 ? -9.308 15.083 25.223 1 49.19 171 MET A C 1
ATOM 1371 O O . MET A 1 171 ? -8.72 15.579 26.186 1 49.19 171 MET A O 1
ATOM 1375 N N . LEU A 1 172 ? -10.536 15.624 24.727 1 46.48 172 LEU A N 1
ATOM 1376 C CA . LEU A 1 172 ? -11.187 16.817 25.258 1 46.48 172 LEU A CA 1
ATOM 1377 C C . LEU A 1 172 ? -12.388 16.443 26.12 1 46.48 172 LEU A C 1
ATOM 1379 O O . LEU A 1 172 ? -13.094 17.321 26.622 1 46.48 172 LEU A O 1
ATOM 1383 N N . GLY A 1 173 ? -12.662 15.242 26.348 1 42.61 173 GLY A N 1
ATOM 1384 C CA . GLY A 1 173 ? -13.923 15.005 27.032 1 42.61 173 GLY A CA 1
ATOM 1385 C C . GLY A 1 173 ? -14.048 15.772 28.335 1 42.61 173 GLY A C 1
ATOM 1386 O O . GLY A 1 173 ? -13.041 16.123 28.954 1 42.61 173 GLY A O 1
ATOM 1387 N N . LYS A 1 174 ? -15.177 16.5 28.606 1 45.02 174 LYS A N 1
ATOM 1388 C CA . LYS A 1 174 ? -15.524 17.295 29.78 1 45.02 174 LYS A CA 1
ATOM 1389 C C . LYS A 1 174 ? -15.046 16.62 31.063 1 45.02 174 LYS A C 1
ATOM 1391 O O . LYS A 1 174 ? -14.622 17.294 32.004 1 45.02 174 LYS A O 1
ATOM 1396 N N . TYR A 1 175 ? -15.245 15.35 31.173 1 42.09 175 TYR A N 1
ATOM 1397 C CA . TYR A 1 175 ? -14.986 14.615 32.406 1 42.09 175 TYR A CA 1
ATOM 1398 C C . TYR A 1 175 ? -13.876 13.591 32.208 1 42.09 175 TYR A C 1
ATOM 1400 O O . TYR A 1 175 ? -13.936 12.77 31.289 1 42.09 175 TYR A O 1
ATOM 1408 N N . ASN A 1 176 ? -12.69 13.677 32.975 1 48.3 176 ASN A N 1
ATOM 1409 C CA . ASN A 1 176 ? -11.636 12.683 33.15 1 48.3 176 ASN A CA 1
ATOM 1410 C C . ASN A 1 176 ? -10.789 12.536 31.889 1 48.3 176 ASN A C 1
ATOM 1412 O O . ASN A 1 176 ? -10.518 11.418 31.446 1 48.3 176 ASN A O 1
ATOM 1416 N N . SER A 1 177 ? -10.639 13.75 31.155 1 54.58 177 SER A N 1
ATOM 1417 C CA . SER A 1 177 ? -9.84 13.689 29.936 1 54.58 177 SER A CA 1
ATOM 1418 C C . SER A 1 177 ? -8.391 14.083 30.204 1 54.58 177 SER A C 1
ATOM 1420 O O . SER A 1 177 ? -8.07 14.595 31.278 1 54.58 177 SER A O 1
ATOM 1422 N N . LEU A 1 178 ? -7.438 13.637 29.394 1 61.82 178 LEU A N 1
ATOM 1423 C CA . LEU A 1 178 ? -6.038 14.039 29.478 1 61.82 178 LEU A CA 1
ATOM 1424 C C . LEU A 1 178 ? -5.916 15.548 29.657 1 61.82 178 LEU A C 1
ATOM 1426 O O . LEU A 1 178 ? -5.113 16.019 30.466 1 61.82 178 LEU A O 1
ATOM 1430 N N . ILE A 1 179 ? -6.752 16.273 29.118 1 61.58 179 ILE A N 1
ATOM 1431 C CA . ILE A 1 179 ? -6.718 17.732 29.123 1 61.58 179 ILE A CA 1
ATOM 1432 C C . ILE A 1 179 ? -7.148 18.253 30.492 1 61.58 179 ILE A C 1
ATOM 1434 O O . ILE A 1 179 ? -6.584 19.226 30.998 1 61.58 179 ILE A O 1
ATOM 1438 N N . SER A 1 180 ? -8.081 17.576 31.013 1 64.49 180 SER A N 1
ATOM 1439 C CA . SER A 1 180 ? -8.519 18.033 32.328 1 64.49 180 SER A CA 1
ATOM 1440 C C . SER A 1 180 ? -7.393 17.935 33.351 1 64.49 180 SER A C 1
ATOM 1442 O O . SER A 1 180 ? -7.28 18.78 34.241 1 64.49 180 SER A O 1
ATOM 1444 N N . CYS A 1 181 ? -6.532 17.051 33.108 1 67.71 181 CYS A N 1
ATOM 1445 C CA . CYS A 1 181 ? -5.405 16.875 34.017 1 67.71 181 CYS A CA 1
ATOM 1446 C C . CYS A 1 181 ? -4.34 17.938 33.777 1 67.71 181 CYS A C 1
ATOM 1448 O O . CYS A 1 181 ? -3.738 18.446 34.725 1 67.71 181 CYS A O 1
ATOM 1450 N N . LEU A 1 182 ? -4.245 18.341 32.583 1 70.49 182 LEU A N 1
ATOM 1451 C CA . LEU A 1 182 ? -3.232 19.327 32.225 1 70.49 182 LEU A CA 1
ATOM 1452 C C . LEU A 1 182 ? -3.677 20.732 32.617 1 70.49 182 LEU A C 1
ATOM 1454 O O . LEU A 1 182 ? -2.861 21.547 33.055 1 70.49 182 LEU A O 1
ATOM 1458 N N . LEU A 1 183 ? -4.929 20.911 32.538 1 67.41 183 LEU A N 1
ATOM 1459 C CA . LEU A 1 183 ? -5.47 22.242 32.788 1 67.41 183 LEU A CA 1
ATOM 1460 C C . LEU A 1 183 ? -5.544 22.527 34.285 1 67.41 183 LEU A C 1
ATOM 1462 O O . LEU A 1 183 ? -5.84 23.652 34.693 1 67.41 183 LEU A O 1
ATOM 1466 N N . LYS A 1 184 ? -5.224 21.48 34.994 1 68.45 184 LYS A N 1
ATOM 1467 C CA . LYS A 1 184 ? -5.09 21.763 36.42 1 68.45 184 LYS A CA 1
ATOM 1468 C C . LYS A 1 184 ? -3.99 22.79 36.675 1 68.45 184 LYS A C 1
ATOM 1470 O O . LYS A 1 184 ? -4.073 23.572 37.624 1 68.45 184 LYS A O 1
ATOM 1475 N N . ASP A 1 185 ? -3.068 22.766 35.752 1 67.81 185 ASP A N 1
ATOM 1476 C CA . ASP A 1 185 ? -2.049 23.809 35.799 1 67.81 185 ASP A CA 1
ATOM 1477 C C . ASP A 1 185 ? -2.513 25.065 35.064 1 67.81 185 ASP A C 1
ATOM 1479 O O . ASP A 1 185 ? -2.7 25.044 33.846 1 67.81 185 ASP A O 1
ATOM 1483 N N . LYS A 1 186 ? -2.653 26.056 35.768 1 68.79 186 LYS A N 1
ATOM 1484 C CA . LYS A 1 186 ? -3.247 27.292 35.267 1 68.79 186 LYS A CA 1
ATOM 1485 C C . LYS A 1 186 ? -2.352 27.947 34.219 1 68.79 186 LYS A C 1
ATOM 1487 O O . LYS A 1 186 ? -2.796 28.825 33.476 1 68.79 186 LYS A O 1
ATOM 1492 N N . GLU A 1 187 ? -1.15 27.533 34.125 1 78.17 187 GLU A N 1
ATOM 1493 C CA . GLU A 1 187 ? -0.252 28.189 33.18 1 78.17 187 GLU A CA 1
ATOM 1494 C C . GLU A 1 187 ? -0.136 27.392 31.884 1 78.17 187 GLU A C 1
ATOM 1496 O O . GLU A 1 187 ? 0.848 27.524 31.153 1 78.17 187 GLU A O 1
ATOM 1501 N N . ILE A 1 188 ? -0.993 26.485 31.77 1 77.76 188 ILE A N 1
ATOM 1502 C CA . ILE A 1 188 ? -1.078 25.747 30.514 1 77.76 188 ILE A CA 1
ATOM 1503 C C . ILE A 1 188 ? -2.349 26.143 29.768 1 77.76 188 ILE A C 1
ATOM 1505 O O . ILE A 1 188 ? -3.404 26.328 30.38 1 77.76 188 ILE A O 1
ATOM 1509 N N . ASP A 1 189 ? -2.193 26.395 28.555 1 76.32 189 ASP A N 1
ATOM 1510 C CA . ASP A 1 189 ? -3.349 26.773 27.747 1 76.32 189 ASP A CA 1
ATOM 1511 C C . ASP A 1 189 ? -3.615 25.742 26.653 1 76.32 189 ASP A C 1
ATOM 1513 O O . ASP A 1 189 ? -2.745 24.927 26.335 1 76.32 189 ASP A O 1
ATOM 1517 N N . VAL A 1 190 ? -4.875 25.71 26.272 1 73.36 190 VAL A N 1
ATOM 1518 C CA . VAL A 1 190 ? -5.287 24.783 25.224 1 73.36 190 VAL A CA 1
ATOM 1519 C C . VAL A 1 190 ? -5.836 25.562 24.031 1 73.36 190 VAL A C 1
ATOM 1521 O O . VAL A 1 190 ? -6.655 26.469 24.198 1 73.36 190 VAL A O 1
ATOM 1524 N N . PHE A 1 191 ? -5.302 25.326 22.874 1 72.26 191 PHE A N 1
ATOM 1525 C CA . PHE A 1 191 ? -5.792 25.936 21.644 1 72.26 191 PHE A CA 1
ATOM 1526 C C . PHE A 1 191 ? -6.379 24.882 20.713 1 72.26 191 PHE A C 1
ATOM 1528 O O . PHE A 1 191 ? -5.711 23.902 20.377 1 72.26 191 PHE A O 1
ATOM 1535 N N . PRO A 1 192 ? -7.627 24.961 20.418 1 71.14 192 PRO A N 1
ATOM 1536 C CA . PRO A 1 192 ? -8.221 23.984 19.503 1 71.14 192 PRO A CA 1
ATOM 1537 C C . PRO A 1 192 ? -7.629 24.056 18.097 1 71.14 192 PRO A C 1
ATOM 1539 O O . PRO A 1 192 ? -7.224 25.132 17.648 1 71.14 192 PRO A O 1
ATOM 1542 N N . CYS A 1 193 ? -7.584 22.965 17.413 1 79.34 193 CYS A N 1
ATOM 1543 C CA . CYS A 1 193 ? -7.079 22.918 16.045 1 79.34 193 CYS A CA 1
ATOM 1544 C C . CYS A 1 193 ? -8.083 23.523 15.071 1 79.34 193 CYS A C 1
ATOM 1546 O O . CYS A 1 193 ? -9.173 22.981 14.881 1 79.34 193 CYS A O 1
ATOM 1548 N N . ILE A 1 194 ? -7.694 24.558 14.466 1 80.67 194 ILE A N 1
ATOM 1549 C CA . ILE A 1 194 ? -8.576 25.285 13.559 1 80.67 194 ILE A CA 1
ATOM 1550 C C . ILE A 1 194 ? -8.895 24.418 12.344 1 80.67 194 ILE A C 1
ATOM 1552 O O . ILE A 1 194 ? -10.002 24.48 11.803 1 80.67 194 ILE A O 1
ATOM 1556 N N . CYS A 1 195 ? -7.947 23.653 11.883 1 81.1 195 CYS A N 1
ATOM 1557 C CA . CYS A 1 195 ? -8.171 22.816 10.709 1 81.1 195 CYS A CA 1
ATOM 1558 C C . CYS A 1 195 ? -9.242 21.767 10.982 1 81.1 195 CYS A C 1
ATOM 1560 O O . CYS A 1 195 ? -10.11 21.525 10.141 1 81.1 195 CYS A O 1
ATOM 1562 N N . HIS A 1 196 ? -9.18 21.197 12.126 1 80.38 196 HIS A N 1
ATOM 1563 C CA . HIS A 1 196 ? -10.199 20.221 12.497 1 80.38 196 HIS A CA 1
ATOM 1564 C C . HIS A 1 196 ? -11.557 20.888 12.688 1 80.38 196 HIS A C 1
ATOM 1566 O O . HIS A 1 196 ? -12.591 20.306 12.353 1 80.38 196 HIS A O 1
ATOM 1572 N N . SER A 1 197 ? -11.553 22.055 13.26 1 83.26 197 SER A N 1
ATOM 1573 C CA . SER A 1 197 ? -12.791 22.807 13.437 1 83.26 197 SER A CA 1
ATOM 1574 C C . SER A 1 197 ? -13.465 23.083 12.097 1 83.26 197 SER A C 1
ATOM 1576 O O . SER A 1 197 ? -14.682 22.933 11.966 1 83.26 197 SER A O 1
ATOM 1578 N N . MET A 1 198 ? -12.634 23.447 11.142 1 85.68 198 MET A N 1
ATOM 1579 C CA . MET A 1 198 ? -13.187 23.751 9.825 1 85.68 198 MET A CA 1
ATOM 1580 C C . MET A 1 198 ? -13.807 22.508 9.195 1 85.68 198 MET A C 1
ATOM 1582 O O . MET A 1 198 ? -14.843 22.593 8.533 1 85.68 198 MET A O 1
ATOM 1586 N N . HIS A 1 199 ? -13.195 21.432 9.377 1 83.96 199 HIS A N 1
ATOM 1587 C CA . HIS A 1 199 ? -13.745 20.18 8.871 1 83.96 199 HIS A CA 1
ATOM 1588 C C . HIS A 1 199 ? -15.094 19.872 9.512 1 83.96 199 HIS A C 1
ATOM 1590 O O . HIS A 1 199 ? -16.035 19.47 8.824 1 83.96 199 HIS A O 1
ATOM 1596 N N . LEU A 1 200 ? -15.164 20.072 10.761 1 83.73 200 LEU A N 1
ATOM 1597 C CA . LEU A 1 200 ? -16.399 19.789 11.484 1 83.73 200 LEU A CA 1
ATOM 1598 C C . LEU A 1 200 ? -17.509 20.745 11.06 1 83.73 200 LEU A C 1
ATOM 1600 O O . LEU A 1 200 ? -18.67 20.345 10.951 1 83.73 200 LEU A O 1
ATOM 1604 N N . ILE A 1 201 ? -17.142 21.937 10.87 1 89.82 201 ILE A N 1
ATOM 1605 C CA . ILE A 1 201 ? -18.108 22.944 10.441 1 89.82 201 ILE A CA 1
ATOM 1606 C C . ILE A 1 201 ? -18.688 22.556 9.082 1 89.82 201 ILE A C 1
ATOM 1608 O O . ILE A 1 201 ? -19.906 22.574 8.893 1 89.82 201 ILE A O 1
ATOM 1612 N N . ALA A 1 202 ? -17.798 22.182 8.181 1 89.97 202 ALA A N 1
ATOM 1613 C CA . ALA A 1 202 ? -18.245 21.782 6.85 1 89.97 202 ALA A CA 1
ATOM 1614 C C . ALA A 1 202 ? -19.137 20.546 6.918 1 89.97 202 ALA A C 1
ATOM 1616 O O . ALA A 1 202 ? -20.169 20.479 6.247 1 89.97 202 ALA A O 1
ATOM 1617 N N . CYS A 1 203 ? -18.793 19.68 7.714 1 86.68 203 CYS A N 1
ATOM 1618 C CA . CYS A 1 203 ? -19.552 18.442 7.845 1 86.68 203 CYS A CA 1
ATOM 1619 C C . CYS A 1 203 ? -20.951 18.714 8.385 1 86.68 203 CYS A C 1
ATOM 1621 O O . CYS A 1 203 ? -21.941 18.238 7.826 1 86.68 203 CYS A O 1
ATOM 1623 N N . ARG A 1 204 ? -21.057 19.468 9.43 1 87.88 204 ARG A N 1
ATOM 1624 C CA . ARG A 1 204 ? -22.342 19.781 10.047 1 87.88 204 ARG A CA 1
ATOM 1625 C C . ARG A 1 204 ? -23.222 20.588 9.099 1 87.88 204 ARG A C 1
ATOM 1627 O O . ARG A 1 204 ? -24.432 20.364 9.025 1 87.88 204 ARG A O 1
ATOM 1634 N N . ALA A 1 205 ? -22.63 21.482 8.454 1 93.65 205 ALA A N 1
ATOM 1635 C CA . ALA A 1 205 ? -23.386 22.307 7.514 1 93.65 205 ALA A CA 1
ATOM 1636 C C . ALA A 1 205 ? -23.933 21.466 6.364 1 93.65 205 ALA A C 1
ATOM 1638 O O . ALA A 1 205 ? -25.079 21.648 5.945 1 93.65 205 ALA A O 1
ATOM 1639 N N . CYS A 1 206 ? -23.194 20.55 5.872 1 91.72 206 CYS A N 1
ATOM 1640 C CA . CYS A 1 206 ? -23.584 19.741 4.723 1 91.72 206 CYS A CA 1
ATOM 1641 C C . CYS A 1 206 ? -24.682 18.753 5.099 1 91.72 206 CYS A C 1
ATOM 1643 O O . CYS A 1 206 ? -25.403 18.26 4.23 1 91.72 206 CYS A O 1
ATOM 1645 N N . GLU A 1 207 ? -24.755 18.503 6.357 1 88.74 207 GLU A N 1
ATOM 1646 C CA . GLU A 1 207 ? -25.835 17.64 6.823 1 88.74 207 GLU A CA 1
ATOM 1647 C C . GLU A 1 207 ? -27.196 18.297 6.615 1 88.74 207 GLU A C 1
ATOM 1649 O O . GLU A 1 207 ? -28.226 17.62 6.619 1 88.74 207 GLU A O 1
ATOM 1654 N N . CYS A 1 208 ? -27.199 19.608 6.394 1 93.24 208 CYS A N 1
ATOM 1655 C CA . CYS A 1 208 ? -28.44 20.343 6.176 1 93.24 208 CYS A CA 1
ATOM 1656 C C . CYS A 1 208 ? -28.924 20.181 4.739 1 93.24 208 CYS A C 1
ATOM 1658 O O . CYS A 1 208 ? -30.058 20.538 4.418 1 93.24 208 CYS A O 1
ATOM 1660 N N . LEU A 1 209 ? -28.112 19.587 3.879 1 93.58 209 LEU A N 1
ATOM 1661 C CA . LEU A 1 209 ? -28.477 19.343 2.487 1 93.58 209 LEU A CA 1
ATOM 1662 C C . LEU A 1 209 ? -29.064 17.946 2.316 1 93.58 209 LEU A C 1
ATOM 1664 O O . LEU A 1 209 ? -28.891 17.085 3.181 1 93.58 209 LEU A O 1
ATOM 1668 N N . PRO A 1 210 ? -29.746 17.763 1.187 1 92.59 210 PRO A N 1
ATOM 1669 C CA . PRO A 1 210 ? -30.319 16.432 0.974 1 92.59 210 PRO A CA 1
ATOM 1670 C C . PRO A 1 210 ? -29.257 15.337 0.904 1 92.59 210 PRO A C 1
ATOM 1672 O O . PRO A 1 210 ? -28.22 15.518 0.261 1 92.59 210 PRO A O 1
ATOM 1675 N N . THR A 1 211 ? -29.486 14.274 1.485 1 88.56 211 THR A N 1
ATOM 1676 C CA . THR A 1 211 ? -28.542 13.172 1.637 1 88.56 211 THR A CA 1
ATOM 1677 C C . THR A 1 211 ? -28.17 12.588 0.277 1 88.56 211 THR A C 1
ATOM 1679 O O . THR A 1 211 ? -27.071 12.058 0.103 1 88.56 211 THR A O 1
ATOM 1682 N N . TYR A 1 212 ? -29.118 12.745 -0.635 1 90.06 212 TYR A N 1
ATOM 1683 C CA . TYR A 1 212 ? -28.885 12.109 -1.927 1 90.06 212 TYR A CA 1
ATOM 1684 C C . TYR A 1 212 ? -27.738 12.785 -2.669 1 90.06 212 TYR A C 1
ATOM 1686 O O . TYR A 1 212 ? -27.141 12.194 -3.572 1 90.06 212 TYR A O 1
ATOM 1694 N N . VAL A 1 213 ? -27.433 14.022 -2.305 1 90.56 213 VAL A N 1
ATOM 1695 C CA . VAL A 1 213 ? -26.353 14.742 -2.971 1 90.56 213 VAL A CA 1
ATOM 1696 C C . VAL A 1 213 ? -25.019 14.057 -2.685 1 90.56 213 VAL A C 1
ATOM 1698 O O . VAL A 1 213 ? -24.231 13.811 -3.601 1 90.56 213 VAL A O 1
ATOM 1701 N N . GLU A 1 214 ? -24.732 13.753 -1.435 1 88.3 214 GLU A N 1
ATOM 1702 C CA . GLU A 1 214 ? -23.51 13.05 -1.057 1 88.3 214 GLU A CA 1
ATOM 1703 C C . GLU A 1 214 ? -23.488 11.636 -1.629 1 88.3 214 GLU A C 1
ATOM 1705 O O . GLU A 1 214 ? -22.45 11.168 -2.102 1 88.3 214 GLU A O 1
ATOM 1710 N N . GLU A 1 215 ? -24.588 11.02 -1.609 1 87.26 215 GLU A N 1
ATOM 1711 C CA . GLU A 1 215 ? -24.701 9.663 -2.137 1 87.26 215 GLU A CA 1
ATOM 1712 C C . GLU A 1 215 ? -24.389 9.624 -3.63 1 87.26 215 GLU A C 1
ATOM 1714 O O . GLU A 1 215 ? -23.783 8.668 -4.119 1 87.26 215 GLU A O 1
ATOM 1719 N N . PHE A 1 216 ? -24.858 10.674 -4.236 1 92.52 216 PHE A N 1
ATOM 1720 C CA . PHE A 1 216 ? -24.64 10.8 -5.672 1 92.52 216 PHE A CA 1
ATOM 1721 C C . PHE A 1 216 ? -23.151 10.806 -5.996 1 92.52 216 PHE A C 1
ATOM 1723 O O . PHE A 1 216 ? -22.699 10.07 -6.875 1 92.52 216 PHE A O 1
ATOM 1730 N N . VAL A 1 217 ? -22.363 11.49 -5.246 1 89.63 217 VAL A N 1
ATOM 1731 C CA . VAL A 1 217 ? -20.926 11.619 -5.463 1 89.63 217 VAL A CA 1
ATOM 1732 C C . VAL A 1 217 ? -20.24 10.282 -5.189 1 89.63 217 VAL A C 1
ATOM 1734 O O . VAL A 1 217 ? -19.402 9.834 -5.976 1 89.63 217 VAL A O 1
ATOM 1737 N N . HIS A 1 218 ? -20.62 9.596 -4.184 1 88.17 218 HIS A N 1
ATOM 1738 C CA . HIS A 1 218 ? -20.031 8.314 -3.815 1 88.17 218 HIS A CA 1
ATOM 1739 C C . HIS A 1 218 ? -20.391 7.231 -4.826 1 88.17 218 HIS A C 1
ATOM 1741 O O . HIS A 1 218 ? -19.568 6.365 -5.135 1 88.17 218 HIS A O 1
ATOM 1747 N N . SER A 1 219 ? -21.611 7.304 -5.319 1 89.13 219 SER A N 1
ATOM 1748 C CA . SER A 1 219 ? -22.099 6.287 -6.245 1 89.13 219 SER A CA 1
ATOM 1749 C C . SER A 1 219 ? -21.354 6.346 -7.574 1 89.13 219 SER A C 1
ATOM 1751 O O . SER A 1 219 ? -21.132 5.316 -8.214 1 89.13 219 SER A O 1
ATOM 1753 N N . ILE A 1 220 ? -21.012 7.536 -7.93 1 89.67 220 ILE A N 1
ATOM 1754 C CA . ILE A 1 220 ? -20.295 7.699 -9.191 1 89.67 220 ILE A CA 1
ATOM 1755 C C . ILE A 1 220 ? -18.93 7.021 -9.099 1 89.67 220 ILE A C 1
ATOM 1757 O O . ILE A 1 220 ? -18.526 6.3 -10.014 1 89.67 220 ILE A O 1
ATOM 1761 N N . TYR A 1 221 ? -18.209 7.235 -8.041 1 87.07 221 TYR A N 1
ATOM 1762 C CA . TYR A 1 221 ? -16.903 6.608 -7.867 1 87.07 221 TYR A CA 1
ATOM 1763 C C . TYR A 1 221 ? -17.029 5.089 -7.822 1 87.07 221 TYR A C 1
ATOM 1765 O O . TYR A 1 221 ? -16.257 4.377 -8.468 1 87.07 221 TYR A O 1
ATOM 1773 N N . SER A 1 222 ? -18.026 4.701 -7.137 1 83.75 222 SER A N 1
ATOM 1774 C CA . SER A 1 222 ? -18.219 3.266 -6.957 1 83.75 222 SER A CA 1
ATOM 1775 C C . SER A 1 222 ? -18.52 2.578 -8.285 1 83.75 222 SER A C 1
ATOM 1777 O O . SER A 1 222 ? -18.145 1.422 -8.49 1 83.75 222 SER A O 1
ATOM 1779 N N . TYR A 1 223 ? -19.263 3.24 -9.137 1 87.45 223 TYR A N 1
ATOM 1780 C CA . TYR A 1 223 ? -19.646 2.685 -10.431 1 87.45 223 TYR A CA 1
ATOM 1781 C C . TYR A 1 223 ? -18.419 2.404 -11.289 1 87.45 223 TYR A C 1
ATOM 1783 O O . TYR A 1 223 ? -18.368 1.398 -12.001 1 87.45 223 TYR A O 1
ATOM 1791 N N . PHE A 1 224 ? -17.401 3.215 -11.193 1 85.3 224 PHE A N 1
ATOM 1792 C CA . PHE A 1 224 ? -16.243 3.104 -12.072 1 85.3 224 PHE A CA 1
ATOM 1793 C C . PHE A 1 224 ? -15.109 2.356 -11.382 1 85.3 224 PHE A C 1
ATOM 1795 O O . PHE A 1 224 ? -14.232 1.798 -12.045 1 85.3 224 PHE A O 1
ATOM 1802 N N . SER A 1 225 ? -15.207 2.408 -10.076 1 79.65 225 SER A N 1
ATOM 1803 C CA . SER A 1 225 ? -14.095 1.85 -9.315 1 79.65 225 SER A CA 1
ATOM 1804 C C . SER A 1 225 ? -13.961 0.35 -9.551 1 79.65 225 SER A C 1
ATOM 1806 O O . SER A 1 225 ? -14.957 -0.376 -9.547 1 79.65 225 SER A O 1
ATOM 1808 N N . LYS A 1 226 ? -12.799 -0.186 -9.882 1 65.38 226 LYS A N 1
ATOM 1809 C CA . LYS A 1 226 ? -12.394 -1.582 -10.018 1 65.38 226 LYS A CA 1
ATOM 1810 C C . LYS A 1 226 ? -13.06 -2.232 -11.228 1 65.38 226 LYS A C 1
ATOM 1812 O O . LYS A 1 226 ? -13.2 -3.456 -11.283 1 65.38 226 LYS A O 1
ATOM 1817 N N . ASN A 1 227 ? -13.73 -1.474 -12.134 1 73.79 227 ASN A N 1
ATOM 1818 C CA . ASN A 1 227 ? -14.315 -1.983 -13.37 1 73.79 227 ASN A CA 1
ATOM 1819 C C . ASN A 1 227 ? -13.617 -1.407 -14.599 1 73.79 227 ASN A C 1
ATOM 1821 O O . ASN A 1 227 ? -13.988 -0.337 -15.084 1 73.79 227 ASN A O 1
ATOM 1825 N N . PRO A 1 228 ? -12.688 -2.175 -15.004 1 67.84 228 PRO A N 1
ATOM 1826 C CA . PRO A 1 228 ? -11.909 -1.68 -16.142 1 67.84 228 PRO A CA 1
ATOM 1827 C C . PRO A 1 228 ? -12.773 -1.393 -17.368 1 67.84 228 PRO A C 1
ATOM 1829 O O . PRO A 1 228 ? -12.495 -0.452 -18.116 1 67.84 228 PRO A O 1
ATOM 1832 N N . LYS A 1 229 ? -13.776 -2.198 -17.595 1 72.94 229 LYS A N 1
ATOM 1833 C CA . LYS A 1 229 ? -14.655 -1.971 -18.739 1 72.94 229 LYS A CA 1
ATOM 1834 C C . LYS A 1 229 ? -15.309 -0.594 -18.665 1 72.94 229 LYS A C 1
ATOM 1836 O O . LYS A 1 229 ? -15.323 0.146 -19.65 1 72.94 229 LYS A O 1
ATOM 1841 N N . ARG A 1 230 ? -15.771 -0.268 -17.518 1 80.85 230 ARG A N 1
ATOM 1842 C CA . ARG A 1 230 ? -16.443 1.013 -17.326 1 80.85 230 ARG A CA 1
ATOM 1843 C C . ARG A 1 230 ? -15.456 2.171 -17.434 1 80.85 230 ARG A C 1
ATOM 1845 O O . ARG A 1 230 ? -15.802 3.244 -17.933 1 80.85 230 ARG A O 1
ATOM 1852 N N . GLN A 1 231 ? -14.294 1.909 -17.004 1 80.86 231 GLN A N 1
ATOM 1853 C CA . GLN A 1 231 ? -13.263 2.937 -17.096 1 80.86 231 GLN A CA 1
ATOM 1854 C C . GLN A 1 231 ? -12.894 3.219 -18.549 1 80.86 231 GLN A C 1
ATOM 1856 O O . GLN A 1 231 ? -12.658 4.369 -18.924 1 80.86 231 GLN A O 1
ATOM 1861 N N . ASN A 1 232 ? -12.877 2.158 -19.286 1 77.73 232 ASN A N 1
ATOM 1862 C CA . ASN A 1 232 ? -12.603 2.328 -20.709 1 77.73 232 ASN A CA 1
ATOM 1863 C C . ASN A 1 232 ? -13.715 3.108 -21.405 1 77.73 232 ASN A C 1
ATOM 1865 O O . ASN A 1 232 ? -13.449 3.909 -22.303 1 77.73 232 ASN A O 1
ATOM 1869 N N . ILE A 1 233 ? -14.896 2.815 -21.011 1 82.03 233 ILE A N 1
ATOM 1870 C CA . ILE A 1 233 ? -16.031 3.543 -21.567 1 82.03 233 ILE A CA 1
ATOM 1871 C C . ILE A 1 233 ? -15.903 5.028 -21.237 1 82.03 233 ILE A C 1
ATOM 1873 O O . ILE A 1 233 ? -16.154 5.884 -22.089 1 82.03 233 ILE A O 1
ATOM 1877 N N . LEU A 1 234 ? -15.517 5.27 -20.035 1 86.39 234 LEU A N 1
ATOM 1878 C CA . LEU A 1 234 ? -15.328 6.653 -19.611 1 86.39 234 LEU A CA 1
ATOM 1879 C C . LEU A 1 234 ? -14.258 7.338 -20.454 1 86.39 234 LEU A C 1
ATOM 1881 O O . LEU A 1 234 ? -14.471 8.445 -20.955 1 86.39 234 LEU A O 1
ATOM 1885 N N . GLU A 1 235 ? -13.234 6.699 -20.585 1 81.07 235 GLU A N 1
ATOM 1886 C CA . GLU A 1 235 ? -12.131 7.268 -21.354 1 81.07 235 GLU A CA 1
ATOM 1887 C C . GLU A 1 235 ? -12.527 7.476 -22.814 1 81.07 235 GLU A C 1
ATOM 1889 O O . GLU A 1 235 ? -12.205 8.507 -23.408 1 81.07 235 GLU A O 1
ATOM 1894 N N . SER A 1 236 ? -13.133 6.47 -23.392 1 79.67 236 SER A N 1
ATOM 1895 C CA . SER A 1 236 ? -13.571 6.556 -24.781 1 79.67 236 SER A CA 1
ATOM 1896 C C . SER A 1 236 ? -14.563 7.698 -24.978 1 79.67 236 SER A C 1
ATOM 1898 O O . SER A 1 236 ? -14.51 8.406 -25.985 1 79.67 236 SER A O 1
ATOM 1900 N N . THR A 1 237 ? -15.426 7.823 -24.049 1 84.32 237 THR A N 1
ATOM 1901 C CA . THR A 1 237 ? -16.425 8.882 -24.147 1 84.32 237 THR A CA 1
ATOM 1902 C C . THR A 1 237 ? -15.776 10.254 -23.988 1 84.32 237 THR A C 1
ATOM 1904 O O . THR A 1 237 ? -16.179 11.217 -24.644 1 84.32 237 THR A O 1
ATOM 1907 N N . GLN A 1 238 ? -14.885 10.304 -23.082 1 82.94 238 GLN A N 1
ATOM 1908 C CA . GLN A 1 238 ? -14.145 11.549 -22.902 1 82.94 238 GLN A CA 1
ATOM 1909 C C . GLN A 1 238 ? -13.432 11.956 -24.188 1 82.94 238 GLN A C 1
ATOM 1911 O O . GLN A 1 238 ? -13.42 13.133 -24.552 1 82.94 238 GLN A O 1
ATOM 1916 N N . ASN A 1 239 ? -12.921 10.981 -24.785 1 75.44 239 ASN A N 1
ATOM 1917 C CA . ASN A 1 239 ? -12.253 11.23 -26.059 1 75.44 239 ASN A CA 1
ATOM 1918 C C . ASN A 1 239 ? -13.243 11.669 -27.134 1 75.44 239 ASN A C 1
ATOM 1920 O O . ASN A 1 239 ? -12.945 12.559 -27.932 1 75.44 239 ASN A O 1
ATOM 1924 N N . LEU A 1 240 ? -14.316 11.01 -27.16 1 76.32 240 LEU A N 1
ATOM 1925 C CA . LEU A 1 240 ? -15.352 11.313 -28.141 1 76.32 240 LEU A CA 1
ATOM 1926 C C . LEU A 1 240 ? -15.853 12.744 -27.978 1 76.32 240 LEU A C 1
ATOM 1928 O O . LEU A 1 240 ? -16.09 13.441 -28.968 1 76.32 240 LEU A O 1
ATOM 1932 N N . ILE A 1 241 ? -16.008 13.165 -26.653 1 77.41 241 ILE A N 1
ATOM 1933 C CA . ILE A 1 241 ? -16.534 14.494 -26.365 1 77.41 241 ILE A CA 1
ATOM 1934 C C . ILE A 1 241 ? -15.388 15.502 -26.309 1 77.41 241 ILE A C 1
ATOM 1936 O O . ILE A 1 241 ? -15.62 16.712 -26.25 1 77.41 241 ILE A O 1
ATOM 1940 N N . LYS A 1 242 ? -14.153 15.004 -26.399 1 72.14 242 LYS A N 1
ATOM 1941 C CA . LYS A 1 242 ? -12.951 15.831 -26.443 1 72.14 242 LYS A CA 1
ATOM 1942 C C . LYS A 1 242 ? -12.741 16.566 -25.122 1 72.14 242 LYS A C 1
ATOM 1944 O O . LYS A 1 242 ? -12.54 17.782 -25.107 1 72.14 242 LYS A O 1
ATOM 1949 N N . VAL A 1 243 ? -12.969 15.891 -24.069 1 71.7 243 VAL A N 1
ATOM 1950 C CA . VAL A 1 243 ? -12.662 16.425 -22.747 1 71.7 243 VAL A CA 1
ATOM 1951 C C . VAL A 1 243 ? -11.393 15.769 -22.206 1 71.7 243 VAL A C 1
ATOM 1953 O O . VAL A 1 243 ? -11.012 14.683 -22.648 1 71.7 243 VAL A O 1
ATOM 1956 N N . ALA A 1 244 ? -10.724 16.493 -21.433 1 69.88 244 ALA A N 1
ATOM 1957 C CA . ALA A 1 244 ? -9.486 15.978 -20.854 1 69.88 244 ALA A CA 1
ATOM 1958 C C . ALA A 1 244 ? -9.734 14.676 -20.098 1 69.88 244 ALA A C 1
ATOM 1960 O O . ALA A 1 244 ? -10.753 14.529 -19.419 1 69.88 244 ALA A O 1
ATOM 1961 N N . ARG A 1 245 ? -8.844 13.762 -20.303 1 70.57 245 ARG A N 1
ATOM 1962 C CA . ARG A 1 245 ? -8.93 12.484 -19.604 1 70.57 245 ARG A CA 1
ATOM 1963 C C . ARG A 1 245 ? -8.759 12.671 -18.1 1 70.57 245 ARG A C 1
ATOM 1965 O O . ARG A 1 245 ? -7.766 13.245 -17.649 1 70.57 245 ARG A O 1
ATOM 1972 N N . GLN A 1 246 ? -9.837 12.342 -17.355 1 73.9 246 GLN A N 1
ATOM 1973 C CA . GLN A 1 246 ? -9.794 12.417 -15.899 1 73.9 246 GLN A CA 1
ATOM 1974 C C . GLN A 1 246 ? -10.431 11.183 -15.266 1 73.9 246 GLN A C 1
ATOM 1976 O O . GLN A 1 246 ? -11.504 10.747 -15.686 1 73.9 246 GLN A O 1
ATOM 1981 N N . LYS A 1 247 ? -9.683 10.629 -14.365 1 73.1 247 LYS A N 1
ATOM 1982 C CA . LYS A 1 247 ? -10.28 9.539 -13.598 1 73.1 247 LYS A CA 1
ATOM 1983 C C . LYS A 1 247 ? -11.214 10.075 -12.517 1 73.1 247 LYS A C 1
ATOM 1985 O O . LYS A 1 247 ? -11.077 11.221 -12.083 1 73.1 247 LYS A O 1
ATOM 1990 N N . VAL A 1 248 ? -12.213 9.301 -12.174 1 77.16 248 VAL A N 1
ATOM 1991 C CA . VAL A 1 248 ? -13.097 9.666 -11.072 1 77.16 248 VAL A CA 1
ATOM 1992 C C . VAL A 1 248 ? -12.347 9.547 -9.747 1 77.16 248 VAL A C 1
ATOM 1994 O O . VAL A 1 248 ? -11.671 8.547 -9.497 1 77.16 248 VAL A O 1
ATOM 1997 N N . ILE A 1 249 ? -12.368 10.522 -8.95 1 75.48 249 ILE A N 1
ATOM 1998 C CA . ILE A 1 249 ? -11.614 10.613 -7.704 1 75.48 249 ILE A CA 1
ATOM 1999 C C . ILE A 1 249 ? -12.367 9.889 -6.59 1 75.48 249 ILE A C 1
ATOM 2001 O O . ILE A 1 249 ? -13.59 10.006 -6.483 1 75.48 249 ILE A O 1
ATOM 2005 N N . GLN A 1 250 ? -11.617 9.112 -5.819 1 74.89 250 GLN A N 1
ATOM 2006 C CA . GLN A 1 250 ? -12.205 8.434 -4.669 1 74.89 250 GLN A CA 1
ATOM 2007 C C . GLN A 1 250 ? -12.581 9.43 -3.576 1 74.89 250 GLN A C 1
ATOM 2009 O O . GLN A 1 250 ? -11.747 10.227 -3.142 1 74.89 250 GLN A O 1
ATOM 2014 N N . PRO A 1 251 ? -13.816 9.362 -3.214 1 76.31 251 PRO A N 1
ATOM 2015 C CA . PRO A 1 251 ? -14.203 10.227 -2.097 1 76.31 251 PRO A CA 1
ATOM 2016 C C . PRO A 1 251 ? -13.631 9.756 -0.761 1 76.31 251 PRO A C 1
ATOM 2018 O O . PRO A 1 251 ? -13.607 8.554 -0.486 1 76.31 251 PRO A O 1
ATOM 2021 N N . SER A 1 252 ? -12.709 10.434 -0.175 1 63.34 252 SER A N 1
ATOM 2022 C CA . SER A 1 252 ? -12.149 10.087 1.127 1 63.34 252 SER A CA 1
ATOM 2023 C C . SER A 1 252 ? -13.244 9.945 2.179 1 63.34 252 SER A C 1
ATOM 2025 O O . SER A 1 252 ? -14.291 10.59 2.084 1 63.34 252 SER A O 1
ATOM 2027 N N . ALA A 1 253 ? -12.993 8.885 2.931 1 57.81 253 ALA A N 1
ATOM 2028 C CA . ALA A 1 253 ? -13.93 8.703 4.035 1 57.81 253 ALA A CA 1
ATOM 2029 C C . ALA A 1 253 ? -14.021 9.963 4.892 1 57.81 253 ALA A C 1
ATOM 2031 O O . ALA A 1 253 ? -14.983 10.143 5.643 1 57.81 253 ALA A O 1
ATOM 2032 N N . ASN A 1 254 ? -12.876 10.736 4.545 1 57.98 254 ASN A N 1
ATOM 2033 C CA . ASN A 1 254 ? -12.922 11.956 5.345 1 57.98 254 ASN A CA 1
ATOM 2034 C C . ASN A 1 254 ? -13.996 12.916 4.842 1 57.98 254 ASN A C 1
ATOM 2036 O O . ASN A 1 254 ? -14.463 12.794 3.708 1 57.98 254 ASN A O 1
ATOM 2040 N N . ARG A 1 255 ? -14.325 13.915 5.534 1 63.02 255 ARG A N 1
ATOM 2041 C CA . ARG A 1 255 ? -15.496 14.784 5.486 1 63.02 255 ARG A CA 1
ATOM 2042 C C . ARG A 1 255 ? -15.506 15.62 4.211 1 63.02 255 ARG A C 1
ATOM 2044 O O . ARG A 1 255 ? -14.621 15.48 3.363 1 63.02 255 ARG A O 1
ATOM 2051 N N . TRP A 1 256 ? -16.362 16.456 3.928 1 68.24 256 TRP A N 1
ATOM 2052 C CA . TRP A 1 256 ? -16.877 17.218 2.796 1 68.24 256 TRP A CA 1
ATOM 2053 C C . TRP A 1 256 ? -15.781 18.075 2.172 1 68.24 256 TRP A C 1
ATOM 2055 O O . TRP A 1 256 ? -15.785 18.316 0.962 1 68.24 256 TRP A O 1
ATOM 2065 N N . LEU A 1 257 ? -14.723 18.331 2.956 1 73.11 257 LEU A N 1
ATOM 2066 C CA . LEU A 1 257 ? -13.671 19.154 2.37 1 73.11 257 LEU A CA 1
ATOM 2067 C C . LEU A 1 257 ? -12.864 18.359 1.349 1 73.11 257 LEU A C 1
ATOM 2069 O O . LEU A 1 257 ? -12.438 18.904 0.328 1 73.11 257 LEU A O 1
ATOM 2073 N N . ALA A 1 258 ? -12.841 17.095 1.634 1 73.3 258 ALA A N 1
ATOM 2074 C CA . ALA A 1 258 ? -12.125 16.229 0.701 1 73.3 258 ALA A CA 1
ATOM 2075 C C . ALA A 1 258 ? -12.968 15.94 -0.538 1 73.3 258 ALA A C 1
ATOM 2077 O O . ALA A 1 258 ? -12.433 15.604 -1.596 1 73.3 258 ALA A O 1
ATOM 2078 N N . LEU A 1 259 ? -14.215 16.175 -0.369 1 81.49 259 LEU A N 1
ATOM 2079 C CA . LEU A 1 259 ? -15.129 15.876 -1.466 1 81.49 259 LEU A CA 1
ATOM 2080 C C . LEU A 1 259 ? -15.107 16.987 -2.511 1 81.49 259 LEU A C 1
ATOM 2082 O O . LEU A 1 259 ? -15.602 16.807 -3.625 1 81.49 259 LEU A O 1
ATOM 2086 N N . LEU A 1 260 ? -14.528 18.102 -2.145 1 86.49 260 LEU A N 1
ATOM 2087 C CA . LEU A 1 260 ? -14.521 19.237 -3.062 1 86.49 260 LEU A CA 1
ATOM 2088 C C . LEU A 1 260 ? -13.897 18.851 -4.399 1 86.49 260 LEU A C 1
ATOM 2090 O O . LEU A 1 260 ? -14.441 19.172 -5.458 1 86.49 260 LEU A O 1
ATOM 2094 N N . GLU A 1 261 ? -12.843 18.132 -4.31 1 84.46 261 GLU A N 1
ATOM 2095 C CA . GLU A 1 261 ? -12.163 17.738 -5.54 1 84.46 261 GLU A CA 1
ATOM 2096 C C . GLU A 1 261 ? -13.017 16.775 -6.359 1 84.46 261 GLU A C 1
ATOM 2098 O O . GLU A 1 261 ? -13.005 16.82 -7.591 1 84.46 261 GLU A O 1
ATOM 2103 N N . CYS A 1 262 ? -13.704 15.95 -5.685 1 87.55 262 CYS A N 1
ATOM 2104 C CA . CYS A 1 262 ? -14.61 15.032 -6.366 1 87.55 262 CYS A CA 1
ATOM 2105 C C . CYS A 1 262 ? -15.736 15.791 -7.058 1 87.55 262 CYS A C 1
ATOM 2107 O O . CYS A 1 262 ? -16.087 15.485 -8.199 1 87.55 262 CYS A O 1
ATOM 2109 N N . ILE A 1 263 ? -16.249 16.743 -6.391 1 91.14 263 ILE A N 1
ATOM 2110 C CA . ILE A 1 263 ? -17.347 17.541 -6.924 1 91.14 263 ILE A CA 1
ATOM 2111 C C . ILE A 1 263 ? -16.875 18.313 -8.154 1 91.14 263 ILE A C 1
ATOM 2113 O O . ILE A 1 263 ? -17.563 18.344 -9.177 1 91.14 263 ILE A O 1
ATOM 2117 N N . LYS A 1 264 ? -15.749 18.882 -8.036 1 88.53 264 LYS A N 1
ATOM 2118 C CA . LYS A 1 264 ? -15.177 19.621 -9.158 1 88.53 264 LYS A CA 1
ATOM 2119 C C . LYS A 1 264 ? -14.995 18.718 -10.375 1 88.53 264 LYS A C 1
ATOM 2121 O O . LYS A 1 264 ? -15.308 19.113 -11.5 1 88.53 264 LYS A O 1
ATOM 2126 N N . ASN A 1 265 ? -14.535 17.551 -10.129 1 88.06 265 ASN A N 1
ATOM 2127 C CA . ASN A 1 265 ? -14.323 16.578 -11.195 1 88.06 265 ASN A CA 1
ATOM 2128 C C . ASN A 1 265 ? -15.638 16.179 -11.859 1 88.06 265 ASN A C 1
ATOM 2130 O O . ASN A 1 265 ? -15.716 16.086 -13.086 1 88.06 265 ASN A O 1
ATOM 2134 N N . ILE A 1 266 ? -16.634 15.981 -11.11 1 90.7 266 ILE A N 1
ATOM 2135 C CA . ILE A 1 266 ? -17.939 15.577 -11.62 1 90.7 266 ILE A CA 1
ATOM 2136 C C . ILE A 1 266 ? -18.539 16.707 -12.455 1 90.7 266 ILE A C 1
ATOM 2138 O O . ILE A 1 266 ? -19.067 16.47 -13.544 1 90.7 266 ILE A O 1
ATOM 2142 N N . LEU A 1 267 ? -18.394 17.924 -11.988 1 91.21 267 LEU A N 1
ATOM 2143 C CA . LEU A 1 267 ? -18.961 19.074 -12.683 1 91.21 267 LEU A CA 1
ATOM 2144 C C . LEU A 1 267 ? -18.239 19.321 -14.003 1 91.21 267 LEU A C 1
ATOM 2146 O O . LEU A 1 267 ? -18.868 19.675 -15.003 1 91.21 267 LEU A O 1
ATOM 2150 N N . THR A 1 268 ? -16.964 19.091 -13.971 1 88.02 268 THR A N 1
ATOM 2151 C CA . THR A 1 268 ? -16.187 19.289 -15.19 1 88.02 268 THR A CA 1
ATOM 2152 C C . THR A 1 268 ? -16.513 18.212 -16.22 1 88.02 268 THR A C 1
ATOM 2154 O O . THR A 1 268 ? -16.487 18.47 -17.425 1 88.02 268 THR A O 1
ATOM 2157 N N . GLN A 1 269 ? -16.891 17.037 -15.748 1 88.21 269 GLN A N 1
ATOM 2158 C CA . GLN A 1 269 ? -17.185 15.914 -16.631 1 88.21 269 GLN A CA 1
ATOM 2159 C C . GLN A 1 269 ? -18.686 15.648 -16.702 1 88.21 269 GLN A C 1
ATOM 2161 O O . GLN A 1 269 ? -19.11 14.525 -16.984 1 88.21 269 GLN A O 1
ATOM 2166 N N . TRP A 1 270 ? -19.381 16.67 -16.455 1 90.09 270 TRP A N 1
ATOM 2167 C CA . TRP A 1 270 ? -20.821 16.495 -16.304 1 90.09 270 TRP A CA 1
ATOM 2168 C C . TRP A 1 270 ? -21.433 15.9 -17.568 1 90.09 270 TRP A C 1
ATOM 2170 O O . TRP A 1 270 ? -22.194 14.932 -17.502 1 90.09 270 TRP A O 1
ATOM 2180 N N . THR A 1 271 ? -21.071 16.411 -18.687 1 87.79 271 THR A N 1
ATOM 2181 C CA . THR A 1 271 ? -21.644 15.984 -19.958 1 87.79 271 THR A CA 1
ATOM 2182 C C . THR A 1 271 ? -21.228 14.553 -20.286 1 87.79 271 THR A C 1
ATOM 2184 O O . THR A 1 271 ? -22.038 13.761 -20.773 1 87.79 271 THR A O 1
ATOM 2187 N N . VAL A 1 272 ? -19.978 14.285 -20.049 1 88.75 272 VAL A N 1
ATOM 2188 C CA . VAL A 1 272 ? -19.446 12.951 -20.307 1 88.75 272 VAL A CA 1
ATOM 2189 C C . VAL A 1 272 ? -20.176 11.927 -19.441 1 88.75 272 VAL A C 1
ATOM 2191 O O . VAL A 1 272 ? -20.66 10.911 -19.945 1 88.75 272 VAL A O 1
ATOM 2194 N N . LEU A 1 273 ? -20.295 12.216 -18.177 1 91.4 273 LEU A N 1
ATOM 2195 C CA . LEU A 1 273 ? -20.921 11.296 -17.233 1 91.4 273 LEU A CA 1
ATOM 2196 C C . LEU A 1 273 ? -22.406 11.134 -17.536 1 91.4 273 LEU A C 1
ATOM 2198 O O . LEU A 1 273 ? -22.941 10.025 -17.465 1 91.4 273 LEU A O 1
ATOM 2202 N N . PHE A 1 274 ? -22.999 12.286 -17.879 1 89.9 274 PHE A N 1
ATOM 2203 C CA . PHE A 1 274 ? -24.41 12.243 -18.242 1 89.9 274 PHE A CA 1
ATOM 2204 C C . PHE A 1 274 ? -24.64 11.289 -19.409 1 89.9 274 PHE A C 1
ATOM 2206 O O . PHE A 1 274 ? -25.575 10.485 -19.385 1 89.9 274 PHE A O 1
ATOM 2213 N N . SER A 1 275 ? -23.773 11.339 -20.387 1 89.49 275 SER A N 1
ATOM 2214 C CA . SER A 1 275 ? -23.9 10.503 -21.576 1 89.49 275 SER A CA 1
ATOM 2215 C C . SER A 1 275 ? -23.701 9.029 -21.238 1 89.49 275 SER A C 1
ATOM 2217 O O . SER A 1 275 ? -24.427 8.168 -21.74 1 89.49 275 SER A O 1
ATOM 2219 N N . ILE A 1 276 ? -22.764 8.748 -20.451 1 89.37 276 ILE A N 1
ATOM 2220 C CA . ILE A 1 276 ? -22.448 7.371 -20.086 1 89.37 276 ILE A CA 1
ATOM 2221 C C . ILE A 1 276 ? -23.63 6.75 -19.344 1 89.37 276 ILE A C 1
ATOM 2223 O O . ILE A 1 276 ? -24.048 5.632 -19.655 1 89.37 276 ILE A O 1
ATOM 2227 N N . PHE A 1 277 ? -24.175 7.5 -18.422 1 90.75 277 PHE A N 1
ATOM 2228 C CA . PHE A 1 277 ? -25.232 6.938 -17.59 1 90.75 277 PHE A CA 1
ATOM 2229 C C . PHE A 1 277 ? -26.565 6.945 -18.329 1 90.75 277 PHE A C 1
ATOM 2231 O O . PHE A 1 277 ? -27.446 6.132 -18.04 1 90.75 277 PHE A O 1
ATOM 2238 N N . ALA A 1 278 ? -26.683 7.841 -19.239 1 88 278 ALA A N 1
ATOM 2239 C CA . ALA A 1 278 ? -27.849 7.785 -20.116 1 88 278 ALA A CA 1
ATOM 2240 C C . ALA A 1 278 ? -27.862 6.494 -20.93 1 88 278 ALA A C 1
ATOM 2242 O O . ALA A 1 278 ? -28.902 5.844 -21.059 1 88 278 ALA A O 1
ATOM 2243 N N . GLU A 1 279 ? -26.682 6.146 -21.428 1 84.71 279 GLU A N 1
ATOM 2244 C CA . GLU A 1 279 ? -26.537 4.916 -22.201 1 84.71 279 GLU A CA 1
ATOM 2245 C C . GLU A 1 279 ? -26.714 3.685 -21.317 1 84.71 279 GLU A C 1
ATOM 2247 O O . GLU A 1 279 ? -27.338 2.704 -21.727 1 84.71 279 GLU A O 1
ATOM 2252 N N . ALA A 1 280 ? -26.147 3.79 -20.219 1 85.99 280 ALA A N 1
ATOM 2253 C CA . ALA A 1 280 ? -26.246 2.666 -19.292 1 85.99 280 ALA A CA 1
ATOM 2254 C C . ALA A 1 280 ? -27.693 2.434 -18.864 1 85.99 280 ALA A C 1
ATOM 2256 O O . ALA A 1 280 ? -28.099 1.295 -18.62 1 85.99 280 ALA A O 1
ATOM 2257 N N . ASN A 1 281 ? -28.408 3.519 -18.699 1 81.96 281 ASN A N 1
ATOM 2258 C CA . ASN A 1 281 ? -29.816 3.433 -18.325 1 81.96 281 ASN A CA 1
ATOM 2259 C C . ASN A 1 281 ? -30.644 2.758 -19.415 1 81.96 281 ASN A C 1
ATOM 2261 O O . ASN A 1 281 ? -31.593 2.03 -19.118 1 81.96 281 ASN A O 1
ATOM 2265 N N . ILE A 1 282 ? -30.306 2.934 -20.552 1 77.55 282 ILE A N 1
ATOM 2266 C CA . ILE A 1 282 ? -31.003 2.334 -21.684 1 77.55 282 ILE A CA 1
ATOM 2267 C C . ILE A 1 282 ? -30.729 0.832 -21.721 1 77.55 282 ILE A C 1
ATOM 2269 O O . ILE A 1 282 ? -31.639 0.034 -21.961 1 77.55 282 ILE A O 1
ATOM 2273 N N . GLU A 1 283 ? -29.55 0.446 -21.44 1 70.67 283 GLU A N 1
ATOM 2274 C CA . GLU A 1 283 ? -29.155 -0.957 -21.51 1 70.67 283 GLU A CA 1
ATOM 2275 C C . GLU A 1 283 ? -29.669 -1.737 -20.303 1 70.67 283 GLU A C 1
ATOM 2277 O O . GLU A 1 283 ? -29.621 -2.968 -20.287 1 70.67 283 GLU A O 1
ATOM 2282 N N . LYS A 1 284 ? -30.391 -1.12 -19.251 1 66.09 284 LYS A N 1
ATOM 2283 C CA . LYS A 1 284 ? -31.078 -1.64 -18.072 1 66.09 284 LYS A CA 1
ATOM 2284 C C . LYS A 1 284 ? -30.167 -2.563 -17.268 1 66.09 284 LYS A C 1
ATOM 2286 O O . LYS A 1 284 ? -30.617 -3.584 -16.742 1 66.09 284 LYS A O 1
ATOM 2291 N N . LYS A 1 285 ? -28.924 -2.331 -17.156 1 61.96 285 LYS A N 1
ATOM 2292 C CA . LYS A 1 285 ? -28.066 -3.381 -16.614 1 61.96 285 LYS A CA 1
ATOM 2293 C C . LYS A 1 285 ? -27.804 -3.164 -15.126 1 61.96 285 LYS A C 1
ATOM 2295 O O . LYS A 1 285 ? -27.66 -4.126 -14.369 1 61.96 285 LYS A O 1
ATOM 2300 N N . SER A 1 286 ? -27.825 -1.885 -14.624 1 75.32 286 SER A N 1
ATOM 2301 C CA . SER A 1 286 ? -27.372 -1.689 -13.251 1 75.32 286 SER A CA 1
ATOM 2302 C C . SER A 1 286 ? -28.289 -0.73 -12.498 1 75.32 286 SER A C 1
ATOM 2304 O O . SER A 1 286 ? -28.621 0.344 -13.003 1 75.32 286 SER A O 1
ATOM 2306 N N . ALA A 1 287 ? -28.923 -1.226 -11.369 1 79.89 287 ALA A N 1
ATOM 2307 C CA . ALA A 1 287 ? -29.755 -0.386 -10.512 1 79.89 287 ALA A CA 1
ATOM 2308 C C . ALA A 1 287 ? -29.006 0.874 -10.085 1 79.89 287 ALA A C 1
ATOM 2310 O O . ALA A 1 287 ? -29.59 1.958 -10.019 1 79.89 287 ALA A O 1
ATOM 2311 N N . ILE A 1 288 ? -27.844 0.746 -9.911 1 84.72 288 ILE A N 1
ATOM 2312 C CA . ILE A 1 288 ? -27.014 1.866 -9.483 1 84.72 288 ILE A CA 1
ATOM 2313 C C . ILE A 1 288 ? -26.901 2.887 -10.614 1 84.72 288 ILE A C 1
ATOM 2315 O O . ILE A 1 288 ? -26.963 4.095 -10.376 1 84.72 288 ILE A O 1
ATOM 2319 N N . ALA A 1 289 ? -26.835 2.41 -11.815 1 88.21 289 ALA A N 1
ATOM 2320 C CA . ALA A 1 289 ? -26.745 3.297 -12.972 1 88.21 289 ALA A CA 1
ATOM 2321 C C . ALA A 1 289 ? -28.037 4.086 -13.16 1 88.21 289 ALA A C 1
ATOM 2323 O O . ALA A 1 289 ? -28.005 5.265 -13.522 1 88.21 289 ALA A O 1
ATOM 2324 N N . LYS A 1 290 ? -29.118 3.408 -12.865 1 88.82 290 LYS A N 1
ATOM 2325 C CA . LYS A 1 290 ? -30.412 4.073 -12.985 1 88.82 290 LYS A CA 1
ATOM 2326 C C . LYS A 1 290 ? -30.549 5.197 -11.962 1 88.82 290 LYS A C 1
ATOM 2328 O O . LYS A 1 290 ? -31.015 6.29 -12.292 1 88.82 290 LYS A O 1
ATOM 2333 N N . LYS A 1 291 ? -30.156 4.878 -10.808 1 90.46 291 LYS A N 1
ATOM 2334 C CA . LYS A 1 291 ? -30.225 5.874 -9.743 1 90.46 291 LYS A CA 1
ATOM 2335 C C . LYS A 1 291 ? -29.328 7.071 -10.051 1 90.46 291 LYS A C 1
ATOM 2337 O O . LYS A 1 291 ? -29.725 8.219 -9.845 1 90.46 291 LYS A O 1
ATOM 2342 N N . ILE A 1 292 ? -28.117 6.81 -10.503 1 92.57 292 ILE A N 1
ATOM 2343 C CA . ILE A 1 292 ? -27.174 7.872 -10.837 1 92.57 292 ILE A CA 1
ATOM 2344 C C . ILE A 1 292 ? -27.743 8.733 -11.963 1 92.57 292 ILE A C 1
ATOM 2346 O O . ILE A 1 292 ? -27.68 9.963 -11.904 1 92.57 292 ILE A O 1
ATOM 2350 N N . PHE A 1 293 ? -28.38 8.048 -12.926 1 92.19 293 PHE A N 1
ATOM 2351 C CA . PHE A 1 293 ? -28.933 8.777 -14.062 1 92.19 293 PHE A CA 1
ATOM 2352 C C . PHE A 1 293 ? -30.108 9.645 -13.629 1 92.19 293 PHE A C 1
ATOM 2354 O O . PHE A 1 293 ? -30.273 10.765 -14.118 1 92.19 293 PHE A O 1
ATOM 2361 N N . HIS A 1 294 ? -30.866 9.096 -12.715 1 91.62 294 HIS A N 1
ATOM 2362 C CA . HIS A 1 294 ? -31.979 9.874 -12.181 1 91.62 294 HIS A CA 1
ATOM 2363 C C . HIS A 1 294 ? -31.488 11.166 -11.536 1 91.62 294 HIS A C 1
ATOM 2365 O O . HIS A 1 294 ? -32.098 12.223 -11.712 1 91.62 294 HIS A O 1
ATOM 2371 N N . ASN A 1 295 ? -30.451 11.191 -10.864 1 92.91 295 ASN A N 1
ATOM 2372 C CA . ASN A 1 295 ? -29.888 12.362 -10.202 1 92.91 295 ASN A CA 1
ATOM 2373 C C . ASN A 1 295 ? -29.264 13.328 -11.205 1 92.91 295 ASN A C 1
ATOM 2375 O O . ASN A 1 295 ? -29.279 14.542 -10.997 1 92.91 295 ASN A O 1
ATOM 2379 N N . PHE A 1 296 ? -28.809 12.756 -12.264 1 92.4 296 PHE A N 1
ATOM 2380 C CA . PHE A 1 296 ? -28.279 13.615 -13.316 1 92.4 296 PHE A CA 1
ATOM 2381 C C . PHE A 1 296 ? -29.4 14.391 -13.997 1 92.4 296 PHE A C 1
ATOM 2383 O O . PHE A 1 296 ? -29.201 15.529 -14.428 1 92.4 296 PHE A O 1
ATOM 2390 N N . LYS A 1 297 ? -30.479 13.744 -14.064 1 89.67 297 LYS A N 1
ATOM 2391 C CA . LYS A 1 297 ? -31.619 14.366 -14.732 1 89.67 297 LYS A CA 1
ATOM 2392 C C . LYS A 1 297 ? -32.243 15.45 -13.859 1 89.67 297 LYS A C 1
ATOM 2394 O O . LYS A 1 297 ? -32.864 16.385 -14.37 1 89.67 297 LYS A O 1
ATOM 2399 N N . CYS A 1 298 ? -32.011 15.287 -12.552 1 89.13 298 CYS A N 1
ATOM 2400 C CA . CYS A 1 298 ? -32.532 16.279 -11.618 1 89.13 298 CYS A CA 1
ATOM 2401 C C . CYS A 1 298 ? -31.671 17.536 -11.621 1 89.13 298 CYS A C 1
ATOM 2403 O O . CYS A 1 298 ? -30.508 17.498 -11.216 1 89.13 298 CYS A O 1
ATOM 2405 N N . PRO A 1 299 ? -32.225 18.641 -12.069 1 88.18 299 PRO A N 1
ATOM 2406 C CA . PRO A 1 299 ? -31.417 19.858 -12.173 1 88.18 299 PRO A CA 1
ATOM 2407 C C . PRO A 1 299 ? -30.95 20.375 -10.814 1 88.18 299 PRO A C 1
ATOM 2409 O O . PRO A 1 299 ? -29.938 21.076 -10.731 1 88.18 299 PRO A O 1
ATOM 2412 N N . TYR A 1 300 ? -31.637 20.004 -9.774 1 92.39 300 TYR A N 1
ATOM 2413 C CA . TYR A 1 300 ? -31.286 20.485 -8.442 1 92.39 300 TYR A CA 1
ATOM 2414 C C . TYR A 1 300 ? -30.017 19.81 -7.936 1 92.39 300 TYR A C 1
ATOM 2416 O O . TYR A 1 300 ? -29.288 20.378 -7.119 1 92.39 300 TYR A O 1
ATOM 2424 N N . THR A 1 301 ? -29.748 18.618 -8.461 1 94.6 301 THR A N 1
ATOM 2425 C CA . THR A 1 301 ? -28.502 17.949 -8.106 1 94.6 301 THR A CA 1
ATOM 2426 C C . THR A 1 301 ? -27.298 18.763 -8.574 1 94.6 301 THR A C 1
ATOM 2428 O O . THR A 1 301 ? -26.349 18.969 -7.814 1 94.6 301 THR A O 1
ATOM 2431 N N . LYS A 1 302 ? -27.402 19.162 -9.758 1 94.71 302 LYS A N 1
ATOM 2432 C CA . LYS A 1 302 ? -26.318 19.973 -10.305 1 94.71 302 LYS A CA 1
ATOM 2433 C C . LYS A 1 302 ? -26.18 21.29 -9.547 1 94.71 302 LYS A C 1
ATOM 2435 O O . LYS A 1 302 ? -25.067 21.737 -9.265 1 94.71 302 LYS A O 1
ATOM 2440 N N . ALA A 1 303 ? -27.296 21.871 -9.201 1 95.88 303 ALA A N 1
ATOM 2441 C CA . ALA A 1 303 ? -27.298 23.135 -8.469 1 95.88 303 ALA A CA 1
ATOM 2442 C C . ALA A 1 303 ? -26.647 22.976 -7.098 1 95.88 303 ALA A C 1
ATOM 2444 O O . ALA A 1 303 ? -25.844 23.816 -6.685 1 95.88 303 ALA A O 1
ATOM 2445 N N . TYR A 1 304 ? -26.999 21.927 -6.426 1 96.31 304 TYR A N 1
ATOM 2446 C CA . TYR A 1 304 ? -26.399 21.67 -5.122 1 96.31 304 TYR A CA 1
ATOM 2447 C C . TYR A 1 304 ? -24.891 21.481 -5.242 1 96.31 304 TYR A C 1
ATOM 2449 O O . TYR A 1 304 ? -24.128 21.982 -4.413 1 96.31 304 TYR A O 1
ATOM 2457 N N . LEU A 1 305 ? -24.487 20.751 -6.231 1 95.53 305 LEU A N 1
ATOM 2458 C CA . LEU A 1 305 ? -23.062 20.503 -6.422 1 95.53 305 LEU A CA 1
ATOM 2459 C C . LEU A 1 305 ? -22.327 21.794 -6.769 1 95.53 305 LEU A C 1
ATOM 2461 O O . LEU A 1 305 ? -21.201 22.013 -6.318 1 95.53 305 LEU A O 1
ATOM 2465 N N . GLN A 1 306 ? -22.992 22.546 -7.551 1 95.48 306 GLN A N 1
ATOM 2466 C CA . GLN A 1 306 ? -22.396 23.829 -7.91 1 95.48 306 GLN A CA 1
ATOM 2467 C C . GLN A 1 306 ? -22.305 24.751 -6.698 1 95.48 306 GLN A C 1
ATOM 2469 O O . GLN A 1 306 ? -21.308 25.455 -6.521 1 95.48 306 GLN A O 1
ATOM 2474 N N . PHE A 1 307 ? -23.336 24.773 -5.843 1 96.25 307 PHE A N 1
ATOM 2475 C CA . PHE A 1 307 ? -23.302 25.515 -4.588 1 96.25 307 PHE A CA 1
ATOM 2476 C C . PHE A 1 307 ? -22.157 25.033 -3.705 1 96.25 307 PHE A C 1
ATOM 2478 O O . PHE A 1 307 ? -21.392 25.841 -3.175 1 96.25 307 PHE A O 1
ATOM 2485 N N . LEU A 1 308 ? -22.055 23.737 -3.624 1 95.02 308 LEU A N 1
ATOM 2486 C CA . LEU A 1 308 ? -21.015 23.151 -2.786 1 95.02 308 LEU A CA 1
ATOM 2487 C C . LEU A 1 308 ? -19.629 23.471 -3.337 1 95.02 308 LEU A C 1
ATOM 2489 O O . LEU A 1 308 ? -18.695 23.721 -2.572 1 95.02 308 LEU A O 1
ATOM 2493 N N . ASN A 1 309 ? -19.503 23.398 -4.625 1 92.98 309 ASN A N 1
ATOM 2494 C CA . ASN A 1 309 ? -18.235 23.766 -5.246 1 92.98 309 ASN A CA 1
ATOM 2495 C C . ASN A 1 309 ? -17.829 25.193 -4.887 1 92.98 309 ASN A C 1
ATOM 2497 O O . ASN A 1 309 ? -16.645 25.477 -4.698 1 92.98 309 ASN A O 1
ATOM 2501 N N . TYR A 1 310 ? -18.795 26.021 -4.746 1 93.48 310 TYR A N 1
ATOM 2502 C CA . TYR A 1 310 ? -18.567 27.429 -4.441 1 93.48 310 TYR A CA 1
ATOM 2503 C C . TYR A 1 310 ? -18.202 27.618 -2.974 1 93.48 310 TYR A C 1
ATOM 2505 O O . TYR A 1 310 ? -17.16 28.196 -2.656 1 93.48 310 TYR A O 1
ATOM 2513 N N . ILE A 1 311 ? -19 27.093 -2.131 1 94.74 311 ILE A N 1
ATOM 2514 C CA . ILE A 1 311 ? -18.883 27.418 -0.713 1 94.74 311 ILE A CA 1
ATOM 2515 C C . ILE A 1 311 ? -17.749 26.608 -0.09 1 94.74 311 ILE A C 1
ATOM 2517 O O . ILE A 1 311 ? -17.048 27.093 0.802 1 94.74 311 ILE A O 1
ATOM 2521 N N . LEU A 1 312 ? -17.587 25.358 -0.448 1 92.04 312 LEU A N 1
ATOM 2522 C CA . LEU A 1 312 ? -16.533 24.534 0.132 1 92.04 312 LEU A CA 1
ATOM 2523 C C . LEU A 1 312 ? -15.156 25.053 -0.266 1 92.04 312 LEU A C 1
ATOM 2525 O O . LEU A 1 312 ? -14.179 24.853 0.46 1 92.04 312 LEU A O 1
ATOM 2529 N N . ARG A 1 313 ? -15.105 25.692 -1.358 1 89.1 313 ARG A N 1
ATOM 2530 C CA . ARG A 1 313 ? -13.849 26.327 -1.744 1 89.1 313 ARG A CA 1
ATOM 2531 C C . ARG A 1 313 ? -13.434 27.384 -0.726 1 89.1 313 ARG A C 1
ATOM 2533 O O . ARG A 1 313 ? -12.259 27.477 -0.363 1 89.1 313 ARG A O 1
ATOM 2540 N N . LEU A 1 314 ? -14.419 28.106 -0.351 1 91.61 314 LEU A N 1
ATOM 2541 C CA . LEU A 1 314 ? -14.175 29.134 0.655 1 91.61 314 LEU A CA 1
ATOM 2542 C C . LEU A 1 314 ? -13.659 28.517 1.95 1 91.61 314 LEU A C 1
ATOM 2544 O O . LEU A 1 314 ? -12.668 28.986 2.515 1 91.61 314 LEU A O 1
ATOM 2548 N N . ILE A 1 315 ? -14.29 27.487 2.386 1 92.16 315 ILE A N 1
ATOM 2549 C CA . ILE A 1 315 ? -13.926 26.84 3.642 1 92.16 315 ILE A CA 1
ATOM 2550 C C . ILE A 1 315 ? -12.568 26.157 3.495 1 92.16 315 ILE A C 1
ATOM 2552 O O . ILE A 1 315 ? -11.731 26.226 4.399 1 92.16 315 ILE A O 1
ATOM 2556 N N . THR A 1 316 ? -12.324 25.563 2.377 1 88.64 316 THR A N 1
ATOM 2557 C CA . THR A 1 316 ? -11.071 24.86 2.125 1 88.64 316 THR A CA 1
ATOM 2558 C C . THR A 1 316 ? -9.903 25.839 2.072 1 88.64 316 THR A C 1
ATOM 2560 O O . THR A 1 316 ? -8.815 25.545 2.572 1 88.64 316 THR A O 1
ATOM 2563 N N . ASP A 1 317 ? -10.135 26.956 1.45 1 87.5 317 ASP A N 1
ATOM 2564 C CA . ASP A 1 317 ? -9.084 27.965 1.365 1 87.5 317 ASP A CA 1
ATOM 2565 C C . ASP A 1 317 ? -8.668 28.443 2.755 1 87.5 317 ASP A C 1
ATOM 2567 O O . ASP A 1 317 ? -7.478 28.611 3.028 1 87.5 317 ASP A O 1
ATOM 2571 N N . PHE A 1 318 ? -9.611 28.675 3.507 1 89.43 318 PHE A N 1
ATOM 2572 C CA . PHE A 1 318 ? -9.332 29.071 4.882 1 89.43 318 PHE A CA 1
ATOM 2573 C C . PHE A 1 318 ? -8.585 27.968 5.623 1 89.43 318 PHE A C 1
ATOM 2575 O O . PHE A 1 318 ? -7.609 28.237 6.327 1 89.43 318 PHE A O 1
ATOM 2582 N N . ASN A 1 319 ? -9.035 26.771 5.479 1 87.41 319 ASN A N 1
ATOM 2583 C CA . ASN A 1 319 ? -8.393 25.626 6.115 1 87.41 319 ASN A CA 1
ATOM 2584 C C . ASN A 1 319 ? -6.94 25.48 5.672 1 87.41 319 ASN A C 1
ATOM 2586 O O . ASN A 1 319 ? -6.066 25.177 6.486 1 87.41 319 ASN A O 1
ATOM 2590 N N . MET A 1 320 ? -6.675 25.685 4.458 1 85.91 320 MET A N 1
ATOM 2591 C CA . MET A 1 320 ? -5.345 25.515 3.88 1 85.91 320 MET A CA 1
ATOM 2592 C C . MET A 1 320 ? -4.383 26.574 4.407 1 85.91 320 MET A C 1
ATOM 2594 O O . MET A 1 320 ? -3.186 26.317 4.55 1 85.91 320 MET A O 1
ATOM 2598 N N . LEU A 1 321 ? -4.906 27.711 4.714 1 85.93 321 LEU A N 1
ATOM 2599 C CA . LEU A 1 321 ? -4.083 28.784 5.262 1 85.93 321 LEU A CA 1
ATOM 2600 C C . LEU A 1 321 ? -3.342 28.317 6.511 1 85.93 321 LEU A C 1
ATOM 2602 O O . LEU A 1 321 ? -2.151 28.592 6.67 1 85.93 321 LEU A O 1
ATOM 2606 N N . PHE A 1 322 ? -3.99 27.575 7.261 1 83.08 322 PHE A N 1
ATOM 2607 C CA . PHE A 1 322 ? -3.417 27.217 8.553 1 83.08 322 PHE A CA 1
ATOM 2608 C C . PHE A 1 322 ? -2.745 25.85 8.487 1 83.08 322 PHE A C 1
ATOM 2610 O O . PHE A 1 322 ? -2.263 25.34 9.501 1 83.08 322 PHE A O 1
ATOM 2617 N N . GLN A 1 323 ? -2.747 25.23 7.365 1 79.4 323 GLN A N 1
ATOM 2618 C CA . GLN A 1 323 ? -1.978 24.007 7.158 1 79.4 323 GLN A CA 1
ATOM 2619 C C . GLN A 1 323 ? -0.558 24.322 6.696 1 79.4 323 GLN A C 1
ATOM 2621 O O . GLN A 1 323 ? 0.265 23.417 6.542 1 79.4 323 GLN A O 1
ATOM 2626 N N . SER A 1 324 ? -0.309 25.554 6.585 1 77.43 324 SER A N 1
ATOM 2627 C CA . SER A 1 324 ? 1.026 25.979 6.176 1 77.43 324 SER A CA 1
ATOM 2628 C C . SER A 1 324 ? 2.036 25.786 7.302 1 77.43 324 SER A C 1
ATOM 2630 O O . SER A 1 324 ? 1.658 25.684 8.472 1 77.43 324 SER A O 1
ATOM 2632 N N . SER A 1 325 ? 3.301 25.743 7.03 1 74.82 325 SER A N 1
ATOM 2633 C CA . SER A 1 325 ? 4.373 25.592 8.009 1 74.82 325 SER A CA 1
ATOM 2634 C C . SER A 1 325 ? 4.746 26.933 8.632 1 74.82 325 SER A C 1
ATOM 2636 O O . SER A 1 325 ? 5.459 26.979 9.636 1 74.82 325 SER A O 1
ATOM 2638 N N . GLU A 1 326 ? 4.092 27.944 8.125 1 79.12 326 GLU A N 1
ATOM 2639 C CA . GLU A 1 326 ? 4.368 29.274 8.661 1 79.12 326 GLU A CA 1
ATOM 2640 C C . GLU A 1 326 ? 3.624 29.505 9.974 1 79.12 326 GLU A C 1
ATOM 2642 O O . GLU A 1 326 ? 2.561 28.925 10.201 1 79.12 326 GLU A O 1
ATOM 2647 N N . ILE A 1 327 ? 4.249 30.313 10.762 1 85.75 327 ILE A N 1
ATOM 2648 C CA . ILE A 1 327 ? 3.617 30.664 12.03 1 85.75 327 ILE A CA 1
ATOM 2649 C C . ILE A 1 327 ? 2.555 31.737 11.798 1 85.75 327 ILE A C 1
ATOM 2651 O O . ILE A 1 327 ? 2.874 32.855 11.387 1 85.75 327 ILE A O 1
ATOM 2655 N N . LEU A 1 328 ? 1.338 31.404 12.051 1 85.45 328 LEU A N 1
ATOM 2656 C CA . LEU A 1 328 ? 0.248 32.33 11.765 1 85.45 328 LEU A CA 1
ATOM 2657 C C . LEU A 1 328 ? -0.646 32.512 12.987 1 85.45 328 LEU A C 1
ATOM 2659 O O . LEU A 1 328 ? -1.801 32.925 12.861 1 85.45 328 LEU A O 1
ATOM 2663 N N . ILE A 1 329 ? -0.1 32.244 14.088 1 85.54 329 ILE A N 1
ATOM 2664 C CA . ILE A 1 329 ? -0.9 32.314 15.305 1 85.54 329 ILE A CA 1
ATOM 2665 C C . ILE A 1 329 ? -1.307 33.762 15.572 1 85.54 329 ILE A C 1
ATOM 2667 O O . ILE A 1 329 ? -2.386 34.021 16.111 1 85.54 329 ILE A O 1
ATOM 2671 N N . HIS A 1 330 ? -0.49 34.731 15.161 1 86.98 330 HIS A N 1
ATOM 2672 C CA . HIS A 1 330 ? -0.765 36.144 15.401 1 86.98 330 HIS A CA 1
ATOM 2673 C C . HIS A 1 330 ? -1.903 36.642 14.517 1 86.98 330 HIS A C 1
ATOM 2675 O O . HIS A 1 330 ? -2.529 37.66 14.819 1 86.98 330 HIS A O 1
ATOM 2681 N N . CYS A 1 331 ? -2.148 35.951 13.482 1 87.44 331 CYS A N 1
ATOM 2682 C CA . CYS A 1 331 ? -3.204 36.372 12.569 1 87.44 331 CYS A CA 1
ATOM 2683 C C . CYS A 1 331 ? -4.398 35.428 12.644 1 87.44 331 CYS A C 1
ATOM 2685 O O . CYS A 1 331 ? -5.336 35.542 11.852 1 87.44 331 CYS A O 1
ATOM 2687 N N . LEU A 1 332 ? -4.398 34.492 13.559 1 86.99 332 LEU A N 1
ATOM 2688 C CA . LEU A 1 332 ? -5.452 33.487 13.638 1 86.99 332 LEU A CA 1
ATOM 2689 C C . LEU A 1 332 ? -6.814 34.143 13.843 1 86.99 332 LEU A C 1
ATOM 2691 O O . LEU A 1 332 ? -7.747 33.898 13.075 1 86.99 332 LEU A O 1
ATOM 2695 N N . LEU A 1 333 ? -6.941 34.964 14.833 1 87.04 333 LEU A N 1
ATOM 2696 C CA . LEU A 1 333 ? -8.231 35.553 15.174 1 87.04 333 LEU A CA 1
ATOM 2697 C C . LEU A 1 333 ? -8.707 36.494 14.072 1 87.04 333 LEU A C 1
ATOM 2699 O O . LEU A 1 333 ? -9.86 36.418 13.64 1 87.04 333 LEU A O 1
ATOM 2703 N N . PRO A 1 334 ? -7.841 37.34 13.581 1 87.34 334 PRO A N 1
ATOM 2704 C CA . PRO A 1 334 ? -8.27 38.186 12.464 1 87.34 334 PRO A CA 1
ATOM 2705 C C . PRO A 1 334 ? -8.742 37.376 11.259 1 87.34 334 PRO A C 1
ATOM 2707 O O . PRO A 1 334 ? -9.718 37.75 10.603 1 87.34 334 PRO A O 1
ATOM 2710 N N . GLU A 1 335 ? -8.093 36.369 10.992 1 89.53 335 GLU A N 1
ATOM 2711 C CA . GLU A 1 335 ? -8.484 35.54 9.855 1 89.53 335 GLU A CA 1
ATOM 2712 C C . GLU A 1 335 ? -9.805 34.824 10.124 1 89.53 335 GLU A C 1
ATOM 2714 O O . GLU A 1 335 ? -10.597 34.606 9.204 1 89.53 335 GLU A O 1
ATOM 2719 N N . CYS A 1 336 ? -9.989 34.473 11.356 1 90.28 336 CYS A N 1
ATOM 2720 C CA . CYS A 1 336 ? -11.261 33.861 11.723 1 90.28 336 CYS A CA 1
ATOM 2721 C C . CYS A 1 336 ? -12.41 34.848 11.554 1 90.28 336 CYS A C 1
ATOM 2723 O O . CYS A 1 336 ? -13.485 34.479 11.079 1 90.28 336 CYS A O 1
ATOM 2725 N N . PHE A 1 337 ? -12.152 36.077 11.901 1 90.55 337 PHE A N 1
ATOM 2726 C CA . PHE A 1 337 ? -13.162 37.111 11.709 1 90.55 337 PHE A CA 1
ATOM 2727 C C . PHE A 1 337 ? -13.44 37.328 10.227 1 90.55 337 PHE A C 1
ATOM 2729 O O . PHE A 1 337 ? -14.591 37.514 9.826 1 90.55 337 PHE A O 1
ATOM 2736 N N . ARG A 1 338 ? -12.414 37.312 9.494 1 90.04 338 ARG A N 1
ATOM 2737 C CA . ARG A 1 338 ? -12.574 37.453 8.05 1 90.04 338 ARG A CA 1
ATOM 2738 C C . ARG A 1 338 ? -13.414 36.315 7.479 1 90.04 338 ARG A C 1
ATOM 2740 O O . ARG A 1 338 ? -14.291 36.543 6.643 1 90.04 338 ARG A O 1
ATOM 2747 N N . PHE A 1 339 ? -13.123 35.187 7.951 1 93.3 339 PHE A N 1
ATOM 2748 C CA . PHE A 1 339 ? -13.876 34.02 7.508 1 93.3 339 PHE A CA 1
ATOM 2749 C C . PHE A 1 339 ? -15.348 34.151 7.881 1 93.3 339 PHE A C 1
ATOM 2751 O O . PHE A 1 339 ? -16.228 33.895 7.057 1 93.3 339 PHE A O 1
ATOM 2758 N N . LEU A 1 340 ? -15.582 34.553 9.059 1 93.45 340 LEU A N 1
ATOM 2759 C CA . LEU A 1 340 ? -16.951 34.718 9.536 1 93.45 340 LEU A CA 1
ATOM 2760 C C . LEU A 1 340 ? -17.689 35.773 8.719 1 93.45 340 LEU A C 1
ATOM 2762 O O . LEU A 1 340 ? -18.863 35.597 8.387 1 93.45 340 LEU A O 1
ATOM 2766 N N . ARG A 1 341 ? -17.042 36.779 8.386 1 92.26 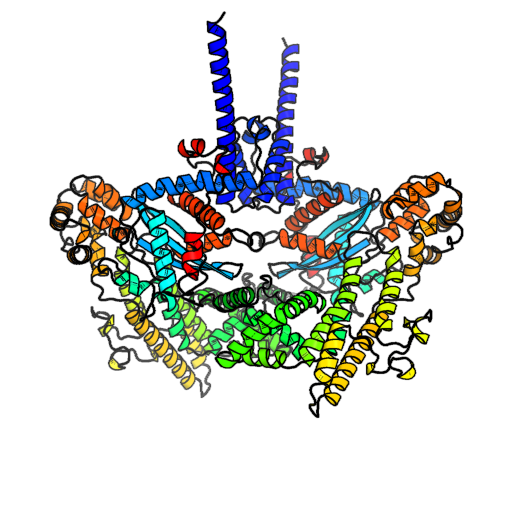341 ARG A N 1
ATOM 2767 C CA . ARG A 1 341 ? -17.634 37.843 7.582 1 92.26 341 ARG A CA 1
ATOM 2768 C C . ARG A 1 341 ? -17.968 37.347 6.179 1 92.26 341 ARG A C 1
ATOM 2770 O O . ARG A 1 341 ? -19.021 37.681 5.631 1 92.26 341 ARG A O 1
ATOM 2777 N N . CYS A 1 342 ? -17.051 36.619 5.658 1 92.08 342 CYS A N 1
ATOM 2778 C CA . CYS A 1 342 ? -17.283 36.068 4.328 1 92.08 342 CYS A CA 1
ATOM 2779 C C . CYS A 1 342 ? -18.473 35.116 4.332 1 92.08 342 CYS A C 1
ATOM 2781 O O . CYS A 1 342 ? -19.323 35.176 3.441 1 92.08 342 CYS A O 1
ATOM 2783 N N . LEU A 1 343 ? -18.512 34.329 5.318 1 93.96 343 LEU A N 1
ATOM 2784 C CA . LEU A 1 343 ? -19.613 33.379 5.441 1 93.96 343 LEU A CA 1
ATOM 2785 C C . LEU A 1 343 ? -20.937 34.106 5.655 1 93.96 343 LEU A C 1
ATOM 2787 O O . LEU A 1 343 ? -21.927 33.812 4.981 1 93.96 343 LEU A O 1
ATOM 2791 N N . GLY A 1 344 ? -20.949 35.054 6.57 1 93.95 344 GLY A N 1
ATOM 2792 C CA . GLY A 1 344 ? -22.146 35.823 6.871 1 93.95 344 GLY A CA 1
ATOM 2793 C C . GLY A 1 344 ? -22.626 36.663 5.701 1 93.95 344 GLY A C 1
ATOM 2794 O O . GLY A 1 344 ? -23.831 36.833 5.506 1 93.95 344 GLY A O 1
ATOM 2795 N N . GLY A 1 345 ? -21.723 37.112 4.917 1 92.76 345 GLY A N 1
ATOM 2796 C CA . GLY A 1 345 ? -22.055 37.947 3.773 1 92.76 345 GLY A CA 1
ATOM 2797 C C . GLY A 1 345 ? -22.944 37.247 2.762 1 92.76 345 GLY A C 1
ATOM 2798 O O . GLY A 1 345 ? -23.589 37.899 1.938 1 92.76 345 GLY A O 1
ATOM 2799 N N . HIS A 1 346 ? -23.064 36.013 2.874 1 94.42 346 HIS A N 1
ATOM 2800 C CA . HIS A 1 346 ? -23.849 35.246 1.913 1 94.42 346 HIS A CA 1
ATOM 2801 C C . HIS A 1 346 ? -25.327 35.244 2.286 1 94.42 346 HIS A C 1
ATOM 2803 O O . HIS A 1 346 ? -26.187 35.015 1.433 1 94.42 346 HIS A O 1
ATOM 2809 N N . PHE A 1 347 ? -25.673 35.478 3.59 1 95.93 347 PHE A N 1
ATOM 2810 C CA . PHE A 1 347 ? -27.082 35.29 3.915 1 95.93 347 PHE A CA 1
ATOM 2811 C C . PHE A 1 347 ? -27.546 36.327 4.931 1 95.93 347 PHE A C 1
ATOM 2813 O O . PHE A 1 347 ? -28.743 36.448 5.2 1 95.93 347 PHE A O 1
ATOM 2820 N N . ILE A 1 348 ? -26.606 37.084 5.549 1 95.18 348 ILE A N 1
ATOM 2821 C CA . ILE A 1 348 ? -26.968 38.151 6.475 1 95.18 348 ILE A CA 1
ATOM 2822 C C . ILE A 1 348 ? -27.113 39.468 5.715 1 95.18 348 ILE A C 1
ATOM 2824 O O . ILE A 1 348 ? -26.367 39.73 4.769 1 95.18 348 ILE A O 1
ATOM 2828 N N . LYS A 1 349 ? -27.972 40.326 6.194 1 93.41 349 LYS A N 1
ATOM 2829 C CA . LYS A 1 349 ? -28.185 41.623 5.558 1 93.41 349 LYS A CA 1
ATOM 2830 C C . LYS A 1 349 ? -26.955 42.515 5.703 1 93.41 349 LYS A C 1
ATOM 2832 O O . LYS A 1 349 ? -26.303 42.516 6.749 1 93.41 349 LYS A O 1
ATOM 2837 N N . PRO A 1 350 ? -26.63 43.302 4.772 1 88.37 350 PRO A N 1
ATOM 2838 C CA . PRO A 1 350 ? -25.413 44.117 4.752 1 88.37 350 PRO A CA 1
ATOM 2839 C C . PRO A 1 350 ? -25.336 45.091 5.926 1 88.37 350 PRO A C 1
ATOM 2841 O O . PRO A 1 350 ? -24.243 45.384 6.418 1 88.37 350 PRO A O 1
ATOM 2844 N N . ASN A 1 351 ? -26.458 45.561 6.409 1 86.36 351 ASN A N 1
ATOM 2845 C CA . ASN A 1 351 ? -26.467 46.54 7.491 1 86.36 351 ASN A CA 1
ATOM 2846 C C . ASN A 1 351 ? -25.91 45.951 8.784 1 86.36 351 ASN A C 1
ATOM 2848 O O . ASN A 1 351 ? -25.397 46.681 9.633 1 86.36 351 ASN A O 1
ATOM 2852 N N . TYR A 1 352 ? -25.983 44.666 8.854 1 85.15 352 TYR A N 1
ATOM 2853 C CA . TYR A 1 352 ? -25.517 44.008 10.069 1 85.15 352 TYR A CA 1
ATOM 2854 C C . TYR A 1 352 ? -24.087 43.509 9.905 1 85.15 352 TYR A C 1
ATOM 2856 O O . TYR A 1 352 ? -23.425 43.168 10.889 1 85.15 352 TYR A O 1
ATOM 2864 N N . MET A 1 353 ? -23.581 43.513 8.794 1 83.45 353 MET A N 1
ATOM 2865 C CA . MET A 1 353 ? -22.253 42.974 8.513 1 83.45 353 MET A CA 1
ATOM 2866 C C . MET A 1 353 ? -21.166 43.942 8.968 1 83.45 353 MET A C 1
ATOM 2868 O O . MET A 1 353 ? -20.03 43.534 9.218 1 83.45 353 MET A O 1
ATOM 2872 N N . GLU A 1 354 ? -21.511 45.098 9.059 1 76.95 354 GLU A N 1
ATOM 2873 C CA . GLU A 1 354 ? -20.537 46.115 9.441 1 76.95 354 GLU A CA 1
ATOM 2874 C C . GLU A 1 354 ? -20.439 46.244 10.958 1 76.95 354 GLU A C 1
ATOM 2876 O O . GLU A 1 354 ? -19.558 46.936 11.473 1 76.95 354 GLU A O 1
ATOM 2881 N N . ALA A 1 355 ? -21.227 45.434 11.617 1 74.31 355 ALA A N 1
ATOM 2882 C CA . ALA A 1 355 ? -21.186 45.498 13.076 1 74.31 355 ALA A CA 1
ATOM 2883 C C . ALA A 1 355 ? -19.937 44.812 13.62 1 74.31 355 ALA A C 1
ATOM 2885 O O . ALA A 1 355 ? -19.501 43.789 13.086 1 74.31 355 ALA A O 1
ATOM 2886 N N . PRO A 1 356 ? -19.276 45.418 14.523 1 73.86 356 PRO A N 1
ATOM 2887 C CA . PRO A 1 356 ? -18.064 44.84 15.108 1 73.86 356 PRO A CA 1
ATOM 2888 C C . PRO A 1 356 ? -18.32 43.499 15.793 1 73.86 356 PRO A C 1
ATOM 2890 O O . PRO A 1 356 ? -17.406 42.681 15.918 1 73.86 356 PRO A O 1
ATOM 2893 N N . ASN 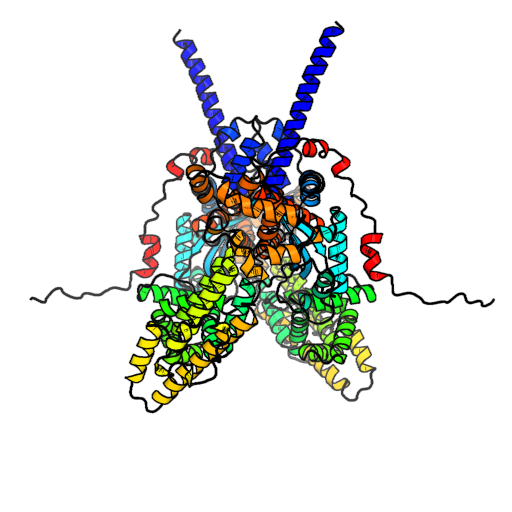A 1 357 ? -19.552 43.273 16.214 1 82.9 357 ASN A N 1
ATOM 2894 C CA . ASN A 1 357 ? -19.869 42.034 16.915 1 82.9 357 ASN A CA 1
ATOM 2895 C C . ASN A 1 357 ? -20.696 41.092 16.044 1 82.9 357 ASN A C 1
ATOM 2897 O O . ASN A 1 357 ? -21.748 40.61 16.469 1 82.9 357 ASN A O 1
ATOM 2901 N N . LEU A 1 358 ? -20.151 40.753 14.971 1 86.68 358 LEU A N 1
ATOM 2902 C CA . LEU A 1 358 ? -20.851 39.9 14.017 1 86.68 358 LEU A CA 1
ATOM 2903 C C . LEU A 1 358 ? -21.151 38.534 14.626 1 86.68 358 LEU A C 1
ATOM 2905 O O . LEU A 1 358 ? -22.187 37.934 14.333 1 86.68 358 LEU A O 1
ATOM 2909 N N . HIS A 1 359 ? -20.288 38.044 15.518 1 89.26 359 HIS A N 1
ATOM 2910 C CA . HIS A 1 359 ? -20.426 36.709 16.09 1 89.26 359 HIS A CA 1
ATOM 2911 C C . HIS A 1 359 ? -21.577 36.654 17.089 1 89.26 359 HIS A C 1
ATOM 2913 O O . HIS A 1 359 ? -22.004 35.57 17.492 1 89.26 359 HIS A O 1
ATOM 2919 N N . GLU A 1 360 ? -22.168 37.79 17.387 1 89.17 360 GLU A N 1
ATOM 2920 C CA . GLU A 1 360 ? -23.252 37.831 18.365 1 89.17 360 GLU A CA 1
ATOM 2921 C C . GLU A 1 360 ? -24.604 38.016 17.682 1 89.17 360 GLU A C 1
ATOM 2923 O O . GLU A 1 360 ? -25.647 37.979 18.339 1 89.17 360 GLU A O 1
ATOM 2928 N N . ILE A 1 361 ? -24.608 38.132 16.424 1 90.4 361 ILE A N 1
ATOM 2929 C CA . ILE A 1 361 ? -25.843 38.37 15.685 1 90.4 361 ILE A CA 1
ATOM 2930 C C . ILE A 1 361 ? -26.725 37.125 15.739 1 90.4 361 ILE A C 1
ATOM 2932 O O . ILE A 1 361 ? -26.229 36 15.64 1 90.4 361 ILE A O 1
ATOM 2936 N N . ASP A 1 362 ? -28.027 37.361 15.904 1 92.48 362 ASP A N 1
ATOM 2937 C CA . ASP A 1 362 ? -28.981 36.258 15.837 1 92.48 362 ASP A CA 1
ATOM 2938 C C . ASP A 1 362 ? -29.296 35.891 14.389 1 92.48 362 ASP A C 1
ATOM 2940 O O . ASP A 1 362 ? -30.124 36.539 13.745 1 92.48 362 ASP A O 1
ATOM 2944 N N . ILE A 1 363 ? -28.818 34.894 13.963 1 93.31 363 ILE A N 1
ATOM 2945 C CA . ILE A 1 363 ? -28.892 34.511 12.558 1 93.31 363 ILE A CA 1
ATOM 2946 C C . ILE A 1 363 ? -30.209 33.785 12.29 1 93.31 363 ILE A C 1
ATOM 2948 O O . ILE A 1 363 ? -30.509 33.432 11.147 1 93.31 363 ILE A O 1
ATOM 2952 N N . TYR A 1 364 ? -31.051 33.521 13.292 1 93.22 364 TYR A N 1
ATOM 2953 C CA . TYR A 1 364 ? -32.328 32.842 13.106 1 93.22 364 TYR A CA 1
ATOM 2954 C C . TYR A 1 364 ? -33.476 33.842 13.057 1 93.22 364 TYR A C 1
ATOM 2956 O O . TYR A 1 364 ? -34.619 33.472 12.774 1 93.22 364 TYR A O 1
ATOM 2964 N N . ASP A 1 365 ? -33.165 35.119 13.296 1 92.03 365 ASP A N 1
ATOM 2965 C CA . ASP A 1 365 ? -34.133 36.196 13.113 1 92.03 365 ASP A CA 1
ATOM 2966 C C . ASP A 1 365 ? -34.241 36.592 11.642 1 92.03 365 ASP A C 1
ATOM 2968 O O . ASP A 1 365 ? -33.288 37.117 11.063 1 92.03 365 ASP A O 1
ATOM 2972 N N . GLU A 1 366 ? -35.36 36.497 11.105 1 91.8 366 GLU A N 1
ATOM 2973 C CA . GLU A 1 366 ? -35.595 36.741 9.685 1 91.8 366 GLU A CA 1
ATOM 2974 C C . GLU A 1 366 ? -35.3 38.193 9.318 1 91.8 366 GLU A C 1
ATOM 2976 O O . GLU A 1 366 ? -34.979 38.495 8.167 1 91.8 366 GLU A O 1
ATOM 2981 N N . ASN A 1 367 ? -35.337 39.007 10.316 1 91.27 367 ASN A N 1
ATOM 2982 C CA . ASN A 1 367 ? -35.075 40.422 10.075 1 91.27 367 ASN A CA 1
ATOM 2983 C C . ASN A 1 367 ? -33.589 40.687 9.849 1 91.27 367 ASN A C 1
ATOM 2985 O O . ASN A 1 367 ? -33.216 41.721 9.293 1 91.27 367 ASN A O 1
ATOM 2989 N N . ASN A 1 368 ? -32.835 39.766 10.308 1 92.91 368 ASN A N 1
ATOM 2990 C CA . ASN A 1 368 ? -31.393 39.957 10.196 1 92.91 368 ASN A CA 1
ATOM 2991 C C . ASN A 1 368 ? -30.834 39.287 8.943 1 92.91 368 ASN A C 1
ATOM 2993 O O . ASN A 1 368 ? -29.698 39.552 8.547 1 92.91 368 ASN A O 1
ATOM 2997 N N . ILE A 1 369 ? -31.664 38.434 8.312 1 94.21 369 ILE A N 1
ATOM 2998 C CA . ILE A 1 369 ? -31.16 37.614 7.215 1 94.21 369 ILE A CA 1
ATOM 2999 C C . ILE A 1 369 ? -31.777 38.078 5.898 1 94.21 369 ILE A C 1
ATOM 3001 O O . ILE A 1 369 ? -32.873 38.645 5.884 1 94.21 369 ILE A O 1
ATOM 3005 N N . ARG A 1 370 ? -31.068 37.827 4.791 1 94 370 ARG A N 1
ATOM 3006 C CA . ARG A 1 370 ? -31.552 38.123 3.447 1 94 370 ARG A CA 1
ATOM 3007 C C . ARG A 1 370 ? -32.775 37.278 3.106 1 94 370 ARG A C 1
ATOM 3009 O O . ARG A 1 370 ? -32.92 36.159 3.602 1 94 370 ARG A O 1
ATOM 3016 N N . PRO A 1 371 ? -33.645 37.876 2.255 1 93.73 371 PRO A N 1
ATOM 3017 C CA . PRO A 1 371 ? -34.71 37.014 1.736 1 93.73 371 PRO A CA 1
ATOM 3018 C C . PRO A 1 371 ? -34.172 35.799 0.983 1 93.73 371 PRO A C 1
ATOM 3020 O O . PRO A 1 371 ? -33.073 35.851 0.425 1 93.73 371 PRO A O 1
ATOM 3023 N N . LEU A 1 372 ? -34.849 34.749 0.981 1 92.53 372 LEU A N 1
ATOM 3024 C CA . LEU A 1 372 ? -34.42 33.451 0.474 1 92.53 372 LEU A CA 1
ATOM 3025 C C . LEU A 1 372 ? -33.841 33.58 -0.931 1 92.53 372 LEU A C 1
ATOM 3027 O O . LEU A 1 372 ? -32.762 33.055 -1.213 1 92.53 372 LEU A O 1
ATOM 3031 N N . GLU A 1 373 ? -34.434 34.321 -1.781 1 89.18 373 GLU A N 1
ATOM 3032 C CA . GLU A 1 373 ? -34.028 34.379 -3.182 1 89.18 373 GLU A CA 1
ATOM 3033 C C . GLU A 1 373 ? -32.81 35.28 -3.366 1 89.18 373 GLU A C 1
ATOM 3035 O O . GLU A 1 373 ? -32.183 35.275 -4.428 1 89.18 373 GLU A O 1
ATOM 3040 N N . GLU A 1 374 ? -32.453 35.929 -2.253 1 92.44 374 GLU A N 1
ATOM 3041 C CA . GLU A 1 374 ? -31.312 36.834 -2.348 1 92.44 374 GLU A CA 1
ATOM 3042 C C . GLU A 1 374 ? -30.064 36.216 -1.723 1 92.44 374 GLU A C 1
ATOM 3044 O O . GLU A 1 374 ? -28.98 36.8 -1.783 1 92.44 374 GLU A O 1
ATOM 3049 N N . ILE A 1 375 ? -30.26 35.062 -1.181 1 95.82 375 ILE A N 1
ATOM 3050 C CA . ILE A 1 375 ? -29.115 34.352 -0.621 1 95.82 375 ILE A CA 1
ATOM 3051 C C . ILE A 1 375 ? -28.125 34.012 -1.732 1 95.82 375 ILE A C 1
ATOM 3053 O O . ILE A 1 375 ? -28.524 33.597 -2.823 1 95.82 375 ILE A O 1
ATOM 3057 N N . ILE A 1 376 ? -26.878 34.186 -1.484 1 94.65 376 ILE A N 1
ATOM 3058 C CA . ILE A 1 376 ? -25.846 33.992 -2.496 1 94.65 376 ILE A CA 1
ATOM 3059 C C . ILE A 1 376 ? -25.508 32.507 -2.611 1 94.65 376 ILE A C 1
ATOM 3061 O O . ILE A 1 376 ? -25.088 31.882 -1.634 1 94.65 376 ILE A O 1
ATOM 3065 N N . ILE A 1 377 ? -25.651 31.944 -3.713 1 95.28 377 ILE A N 1
ATOM 3066 C CA . ILE A 1 377 ? -25.456 30.509 -3.887 1 95.28 377 ILE A CA 1
ATOM 3067 C C . ILE A 1 377 ? -24.368 30.259 -4.929 1 95.28 377 ILE A C 1
ATOM 3069 O O . ILE A 1 377 ? -24.042 29.108 -5.231 1 95.28 377 ILE A O 1
ATOM 3073 N N . GLY A 1 378 ? -23.707 31.281 -5.481 1 92.86 378 GLY A N 1
ATOM 3074 C CA . GLY A 1 378 ? -22.734 31.126 -6.55 1 92.86 378 GLY A CA 1
ATOM 3075 C C . GLY A 1 378 ? -23.327 31.33 -7.931 1 92.86 378 GLY A C 1
ATOM 3076 O O . GLY A 1 378 ? -24.492 31.003 -8.166 1 92.86 378 GLY A O 1
ATOM 3077 N N . GLU A 1 379 ? -22.593 31.671 -8.778 1 90.36 379 GLU A N 1
ATOM 3078 C CA . GLU A 1 379 ? -23.065 32.065 -10.102 1 90.36 379 GLU A CA 1
ATOM 3079 C C . GLU A 1 379 ? -23.558 30.858 -10.895 1 90.36 379 GLU A C 1
ATOM 3081 O O . GLU A 1 379 ? -24.612 30.914 -11.531 1 90.36 379 GLU A O 1
ATOM 3086 N N . GLU A 1 380 ? -22.841 29.846 -10.863 1 90.93 380 GLU A N 1
ATOM 3087 C CA . GLU A 1 380 ? -23.191 28.664 -11.645 1 90.93 380 GLU A CA 1
ATOM 3088 C C . GLU A 1 380 ? -24.508 28.057 -11.17 1 90.93 380 GLU A C 1
ATOM 3090 O O . GLU A 1 380 ? -25.344 27.659 -11.984 1 90.93 380 GLU A O 1
ATOM 3095 N N . ALA A 1 381 ? -24.642 27.997 -9.826 1 95 381 ALA A N 1
ATOM 3096 C CA . ALA A 1 381 ? -25.889 27.468 -9.279 1 95 381 ALA A CA 1
ATOM 3097 C C . ALA A 1 381 ? -27.07 28.366 -9.637 1 95 381 ALA A C 1
ATOM 3099 O O . ALA A 1 381 ? -28.165 27.877 -9.925 1 95 381 ALA A O 1
ATOM 3100 N N . LEU A 1 382 ? -26.835 29.616 -9.681 1 93.82 382 LEU A N 1
ATOM 3101 C CA . LEU A 1 382 ? -27.877 30.578 -10.022 1 93.82 382 LEU A CA 1
ATOM 3102 C C . LEU A 1 382 ? -28.337 30.393 -11.464 1 93.82 382 LEU A C 1
ATOM 3104 O O . LEU A 1 382 ? -29.537 30.425 -11.747 1 93.82 382 LEU A O 1
ATOM 3108 N N . ILE A 1 383 ? -27.381 30.222 -12.329 1 91 383 ILE A N 1
ATOM 3109 C CA . ILE A 1 383 ? -27.691 30.023 -13.74 1 91 383 ILE A CA 1
ATOM 3110 C C . ILE A 1 383 ? -28.516 28.749 -13.912 1 91 383 ILE A C 1
ATOM 3112 O O . ILE A 1 383 ? -29.519 28.744 -14.629 1 91 383 ILE A O 1
ATOM 3116 N N . THR A 1 384 ? -28.099 27.724 -13.246 1 92.29 384 THR A N 1
ATOM 3117 C CA . THR A 1 384 ? -28.792 26.444 -13.338 1 92.29 384 THR A CA 1
ATOM 3118 C C . THR A 1 384 ? -30.223 26.566 -12.822 1 92.29 384 THR A C 1
ATOM 3120 O O . THR A 1 384 ? -31.153 26.021 -13.421 1 92.29 384 THR A O 1
ATOM 3123 N N . LEU A 1 385 ? -30.431 27.298 -11.728 1 92.46 385 LEU A N 1
ATOM 3124 C CA . LEU A 1 385 ? -31.762 27.465 -11.154 1 92.46 385 LEU A CA 1
ATOM 3125 C C . LEU A 1 385 ? -32.638 28.326 -12.057 1 92.46 385 LEU A C 1
ATOM 3127 O O . LEU A 1 385 ? -33.84 28.078 -12.184 1 92.46 385 LEU A O 1
ATOM 3131 N N . LYS A 1 386 ? -32.047 29.268 -12.688 1 89.48 386 LYS A N 1
ATOM 3132 C CA . LYS A 1 386 ? -32.795 30.111 -13.616 1 89.48 386 LYS A CA 1
ATOM 3133 C C . LYS A 1 386 ? -33.269 29.311 -14.826 1 89.48 386 LYS A C 1
ATOM 3135 O O . LYS A 1 386 ? -34.4 29.482 -15.286 1 89.48 386 LYS A O 1
ATOM 3140 N N . GLU A 1 387 ? -32.386 28.503 -15.284 1 87.8 387 GLU A N 1
ATOM 3141 C CA . GLU A 1 387 ? -32.734 27.65 -16.417 1 87.8 387 GLU A CA 1
ATOM 3142 C C . GLU A 1 387 ? -33.847 26.672 -16.05 1 87.8 387 GLU A C 1
ATOM 3144 O O . GLU A 1 387 ? -34.717 26.378 -16.872 1 87.8 387 GLU A O 1
ATOM 3149 N N . THR A 1 388 ? -33.779 26.216 -14.862 1 86.58 388 THR A N 1
ATOM 3150 C CA . THR A 1 388 ? -34.778 25.264 -14.389 1 86.58 388 THR A CA 1
ATOM 3151 C C . THR A 1 388 ? -36.129 25.949 -14.201 1 86.58 388 THR A C 1
ATOM 3153 O O . THR A 1 388 ? -37.176 25.347 -14.452 1 86.58 388 THR A O 1
ATOM 3156 N N . LYS A 1 389 ? -36.082 27.133 -13.706 1 84.78 389 LYS A N 1
ATOM 3157 C CA . LYS A 1 389 ? -37.307 27.899 -13.494 1 84.78 389 LYS A CA 1
ATOM 3158 C C . LYS A 1 389 ? -38.045 28.131 -14.809 1 84.78 389 LYS A C 1
ATOM 3160 O O . LYS A 1 389 ? -39.277 28.145 -14.841 1 84.78 389 LYS A O 1
ATOM 3165 N N . ASN A 1 390 ? -37.256 28.197 -15.866 1 80.61 390 ASN A N 1
ATOM 3166 C CA . ASN A 1 390 ? -37.841 28.467 -17.175 1 80.61 390 ASN A CA 1
ATOM 3167 C C . ASN A 1 390 ? -38.527 27.23 -17.748 1 80.61 390 ASN A C 1
ATOM 3169 O O . ASN A 1 390 ? -39.343 27.337 -18.665 1 80.61 390 ASN A O 1
ATOM 3173 N N . ILE A 1 391 ? -38.146 26.086 -17.207 1 73.63 391 ILE A N 1
ATOM 3174 C CA . ILE A 1 391 ? -38.754 24.855 -17.699 1 73.63 391 ILE A CA 1
ATOM 3175 C C . ILE A 1 391 ? -40.054 24.584 -16.945 1 73.63 391 ILE A C 1
ATOM 3177 O O . ILE A 1 391 ? -40.066 24.537 -15.712 1 73.63 391 ILE A O 1
ATOM 3181 N N . ASN A 1 392 ? -41.184 25.276 -17.154 1 61.61 392 ASN A N 1
ATOM 3182 C CA . ASN A 1 392 ? -42.534 25.46 -16.631 1 61.61 392 ASN A CA 1
ATOM 3183 C C . ASN A 1 392 ? -43.096 24.161 -16.061 1 61.61 392 ASN A C 1
ATOM 3185 O O . ASN A 1 392 ? -43.829 23.444 -16.744 1 61.61 392 ASN A O 1
ATOM 3189 N N . THR A 1 393 ? -42.344 23.549 -15.118 1 65 393 THR A N 1
ATOM 3190 C CA . THR A 1 393 ? -43.144 22.492 -14.509 1 65 393 THR A CA 1
ATOM 3191 C C . THR A 1 393 ? -43.765 22.97 -13.199 1 65 393 THR A C 1
ATOM 3193 O O . THR A 1 393 ? -43.224 23.859 -12.538 1 65 393 THR A O 1
ATOM 3196 N N . LYS A 1 394 ? -45.015 22.738 -12.939 1 65.31 394 LYS A N 1
ATOM 3197 C CA . LYS A 1 394 ? -45.878 23.161 -11.84 1 65.31 394 LYS A CA 1
ATOM 3198 C C . LYS A 1 394 ? -45.137 23.11 -10.507 1 65.31 394 LYS A C 1
ATOM 3200 O O . LYS A 1 394 ? -45.282 24.008 -9.675 1 65.31 394 LYS A O 1
ATOM 3205 N N . ASP A 1 395 ? -44.239 22.129 -10.269 1 78.5 395 ASP A N 1
ATOM 3206 C CA . ASP A 1 395 ? -43.643 21.876 -8.96 1 78.5 395 ASP A CA 1
ATOM 3207 C C . ASP A 1 395 ? -42.25 22.495 -8.862 1 78.5 395 ASP A C 1
ATOM 3209 O O . ASP A 1 395 ? -41.59 22.39 -7.826 1 78.5 395 ASP A O 1
ATOM 3213 N N . ASN A 1 396 ? -41.888 23.323 -9.825 1 82.25 396 ASN A N 1
ATOM 3214 C CA . ASN A 1 396 ? -40.533 23.863 -9.873 1 82.25 396 ASN A CA 1
ATOM 3215 C C . ASN A 1 396 ? -40.329 24.958 -8.83 1 82.25 396 ASN A C 1
ATOM 3217 O O . ASN A 1 396 ? -39.289 25.008 -8.171 1 82.25 396 ASN A O 1
ATOM 3221 N N . ASN A 1 397 ? -41.401 25.759 -8.612 1 83.17 397 ASN A N 1
ATOM 3222 C CA . ASN A 1 397 ? -41.278 26.85 -7.651 1 83.17 397 ASN A CA 1
ATOM 3223 C C . ASN A 1 397 ? -41.124 26.328 -6.226 1 83.17 397 ASN A C 1
ATOM 3225 O O . ASN A 1 397 ? -40.331 26.861 -5.447 1 83.17 397 ASN A O 1
ATOM 3229 N N . LYS A 1 398 ? -41.793 25.294 -6 1 88.32 398 LYS A N 1
ATOM 3230 C CA . LYS A 1 398 ? -41.706 24.698 -4.67 1 88.32 398 LYS A CA 1
ATOM 3231 C C . LYS A 1 398 ? -40.327 24.088 -4.43 1 88.32 398 LYS A C 1
ATOM 3233 O O . LYS A 1 398 ? -39.761 24.228 -3.344 1 88.32 398 LYS A O 1
ATOM 3238 N N . LYS A 1 399 ? -39.788 23.484 -5.4 1 90.57 399 LYS A N 1
ATOM 3239 C CA . LYS A 1 399 ? -38.487 22.832 -5.276 1 90.57 399 LYS A CA 1
ATOM 3240 C C . LYS A 1 399 ? -37.364 23.859 -5.179 1 90.57 399 LYS A C 1
ATOM 3242 O O . LYS A 1 399 ? -36.376 23.643 -4.473 1 90.57 399 LYS A O 1
ATOM 3247 N N . ILE A 1 400 ? -37.569 24.919 -5.858 1 92.29 400 ILE A N 1
ATOM 3248 C CA . ILE A 1 400 ? -36.584 25.994 -5.803 1 92.29 400 ILE A CA 1
ATOM 3249 C C . ILE A 1 400 ? -36.59 26.629 -4.414 1 92.29 400 ILE A C 1
ATOM 3251 O O . ILE A 1 400 ? -35.531 26.939 -3.863 1 92.29 400 ILE A O 1
ATOM 3255 N N . LEU A 1 401 ? -37.783 26.771 -3.914 1 92.36 401 LEU A N 1
ATOM 3256 C CA . LEU A 1 401 ? -37.899 27.299 -2.558 1 92.36 401 LEU A CA 1
ATOM 3257 C C . LEU A 1 401 ? -37.258 26.351 -1.55 1 92.36 401 LEU A C 1
ATOM 3259 O O . LEU A 1 401 ? -36.588 26.795 -0.614 1 92.36 401 LEU A O 1
ATOM 3263 N N . GLU A 1 402 ? -37.5 25.153 -1.778 1 94.07 402 GLU A N 1
ATOM 3264 C CA . GLU A 1 402 ? -36.892 24.146 -0.913 1 94.07 402 GLU A CA 1
ATOM 3265 C C . GLU A 1 402 ? -35.369 24.201 -0.987 1 94.07 402 GLU A C 1
ATOM 3267 O O . GLU A 1 402 ? -34.687 24.02 0.024 1 94.07 402 GLU A O 1
ATOM 3272 N N . PHE A 1 403 ? -34.886 24.436 -2.165 1 95.39 403 PHE A N 1
ATOM 3273 C CA . PHE A 1 403 ? -33.451 24.584 -2.374 1 95.39 403 PHE A CA 1
ATOM 3274 C C . PHE A 1 403 ? -32.899 25.736 -1.543 1 95.39 403 PHE A C 1
ATOM 3276 O O . PHE A 1 403 ? -31.933 25.563 -0.796 1 95.39 403 PHE A O 1
ATOM 3283 N N . TYR A 1 404 ? -33.542 26.806 -1.589 1 95.82 404 TYR A N 1
ATOM 3284 C CA . TYR A 1 404 ? -33.066 27.988 -0.879 1 95.82 404 TYR A CA 1
ATOM 3285 C C . TYR A 1 404 ? -33.21 27.814 0.628 1 95.82 404 TYR A C 1
ATOM 3287 O O . TYR A 1 404 ? -32.389 28.316 1.398 1 95.82 404 TYR A O 1
ATOM 3295 N N . VAL A 1 405 ? -34.186 27.118 1.019 1 96.22 405 VAL A N 1
ATOM 3296 C CA . VAL A 1 405 ? -34.366 26.842 2.44 1 96.22 405 VAL A CA 1
ATOM 3297 C C . VAL A 1 405 ? -33.206 25.99 2.952 1 96.22 405 VAL A C 1
ATOM 3299 O O . VAL A 1 405 ? -32.677 26.24 4.038 1 96.22 405 VAL A O 1
ATOM 3302 N N . ASN A 1 406 ? -32.846 25.052 2.208 1 96.83 406 ASN A N 1
ATOM 3303 C CA . ASN A 1 406 ? -31.729 24.192 2.583 1 96.83 406 ASN A CA 1
ATOM 3304 C C . ASN A 1 406 ? -30.417 24.969 2.639 1 96.83 406 ASN A C 1
ATOM 3306 O O . ASN A 1 406 ? -29.6 24.752 3.536 1 96.83 406 ASN A O 1
ATOM 3310 N N . ILE A 1 407 ? -30.223 25.838 1.699 1 97.32 407 ILE A N 1
ATOM 3311 C CA . ILE A 1 407 ? -29.004 26.639 1.65 1 97.32 407 ILE A CA 1
ATOM 3312 C C . ILE A 1 407 ? -28.956 27.579 2.852 1 97.32 407 ILE A C 1
ATOM 3314 O O . ILE A 1 407 ? -27.893 27.791 3.44 1 97.32 407 ILE A O 1
ATOM 3318 N N . LYS A 1 408 ? -30.104 28.131 3.109 1 96.93 408 LYS A N 1
ATOM 3319 C CA . LYS A 1 408 ? -30.195 28.981 4.293 1 96.93 408 LYS A CA 1
ATOM 3320 C C . LYS A 1 408 ? -29.795 28.216 5.551 1 96.93 408 LYS A C 1
ATOM 3322 O O . LYS A 1 408 ? -28.994 28.703 6.352 1 96.93 408 LYS A O 1
ATOM 3327 N N . LYS A 1 409 ? -30.289 27.052 5.683 1 96.8 409 LYS A N 1
ATOM 3328 C CA . LYS A 1 409 ? -29.954 26.216 6.832 1 96.8 409 LYS A CA 1
ATOM 3329 C C . LYS A 1 409 ? -28.464 25.886 6.856 1 96.8 409 LYS A C 1
ATOM 3331 O O . LYS A 1 409 ? -27.859 25.803 7.927 1 96.8 409 LYS A O 1
ATOM 3336 N N . PHE A 1 410 ? -27.93 25.685 5.69 1 97.15 410 PHE A N 1
ATOM 3337 C CA . PHE A 1 410 ? -26.502 25.419 5.567 1 97.15 410 PHE A CA 1
ATOM 3338 C C . PHE A 1 410 ? -25.685 26.577 6.128 1 97.15 410 PHE A C 1
ATOM 3340 O O . PHE A 1 410 ? -24.794 26.371 6.956 1 97.15 410 PHE A O 1
ATOM 3347 N N . TYR A 1 411 ? -26.015 27.751 5.724 1 97.3 411 TYR A N 1
ATOM 3348 C CA . TYR A 1 411 ? -25.263 28.929 6.14 1 97.3 411 TYR A CA 1
ATOM 3349 C C . TYR A 1 411 ? -25.445 29.194 7.63 1 97.3 411 TYR A C 1
ATOM 3351 O O . TYR A 1 411 ? -24.488 29.542 8.326 1 97.3 411 TYR A O 1
ATOM 3359 N N . GLN A 1 412 ? -26.622 29.047 8.078 1 96.75 412 GLN A N 1
ATOM 3360 C CA . GLN A 1 412 ? -26.894 29.255 9.496 1 96.75 412 GLN A CA 1
ATOM 3361 C C . GLN A 1 412 ? -26.114 28.266 10.357 1 96.75 412 GLN A C 1
ATOM 3363 O O . GLN A 1 412 ? -25.505 28.651 11.358 1 96.75 412 GLN A O 1
ATOM 3368 N N . CYS A 1 413 ? -26.099 27.105 9.875 1 96.8 413 CYS A N 1
ATOM 3369 C CA . CYS A 1 413 ? -25.386 26.064 10.606 1 96.8 413 CYS A CA 1
ATOM 3370 C C . CYS A 1 413 ? -23.882 26.312 10.58 1 96.8 413 CYS A C 1
ATOM 3372 O O . CYS A 1 413 ? -23.212 26.195 11.607 1 96.8 413 CYS A O 1
ATOM 3374 N N . ALA A 1 414 ? -23.387 26.618 9.451 1 96.09 414 ALA A N 1
ATOM 3375 C CA . ALA A 1 414 ? -21.959 26.893 9.317 1 96.09 414 ALA A CA 1
ATOM 3376 C C . ALA A 1 414 ? -21.544 28.074 10.19 1 96.09 414 ALA A C 1
ATOM 3378 O O . ALA A 1 414 ? -20.53 28.01 10.889 1 96.09 414 ALA A O 1
ATOM 3379 N N . PHE A 1 415 ? -22.331 29.08 10.155 1 95.81 415 PHE A N 1
ATOM 3380 C CA . PHE A 1 415 ? -22.066 30.285 10.932 1 95.81 415 PHE A CA 1
ATOM 3381 C C . PHE A 1 415 ? -22.114 29.987 12.426 1 95.81 415 PHE A C 1
ATOM 3383 O O . PHE A 1 415 ? -21.206 30.366 13.169 1 95.81 415 PHE A O 1
ATOM 3390 N N . GLU A 1 416 ? -23.085 29.353 12.801 1 95.4 416 GLU A N 1
ATOM 3391 C CA . GLU A 1 416 ? -23.266 29.014 14.209 1 95.4 416 GLU A CA 1
ATOM 3392 C C . GLU A 1 416 ? -22.11 28.163 14.726 1 95.4 416 GLU A C 1
ATOM 3394 O O . GLU A 1 416 ? -21.59 28.408 15.816 1 95.4 41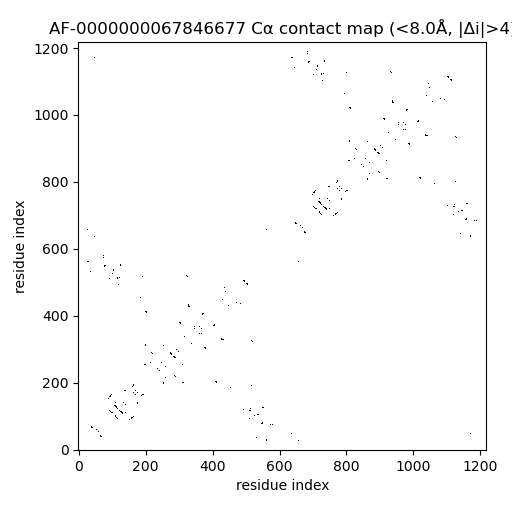6 GLU A O 1
ATOM 3399 N N . ASN A 1 417 ? -21.778 27.224 13.986 1 93.07 417 ASN A N 1
ATOM 3400 C CA . ASN A 1 417 ? -20.695 26.339 14.401 1 93.07 417 ASN A CA 1
ATOM 3401 C C . ASN A 1 417 ? -19.351 27.063 14.41 1 93.07 417 ASN A C 1
ATOM 3403 O O . ASN A 1 417 ? -18.484 26.76 15.23 1 93.07 417 ASN A O 1
ATOM 3407 N N . THR A 1 418 ? -19.17 27.968 13.528 1 93.45 418 THR A N 1
ATOM 3408 C CA . THR A 1 418 ? -17.953 28.773 13.542 1 93.45 418 THR A CA 1
ATOM 3409 C C . THR A 1 418 ? -17.852 29.578 14.834 1 93.45 418 THR A C 1
ATOM 3411 O O . THR A 1 418 ? -16.801 29.599 15.478 1 93.45 418 THR A O 1
ATOM 3414 N N . VAL A 1 419 ? -18.91 30.131 15.195 1 92.43 419 VAL A N 1
ATOM 3415 C CA . VAL A 1 419 ? -18.952 30.952 16.4 1 92.43 419 VAL A CA 1
ATOM 3416 C C . VAL A 1 419 ? -18.745 30.072 17.632 1 92.43 419 VAL A C 1
ATOM 3418 O O . VAL A 1 419 ? -18.086 30.481 18.591 1 92.43 419 VAL A O 1
ATOM 3421 N N . LYS A 1 420 ? -19.232 28.936 17.569 1 88.85 420 LYS A N 1
ATOM 3422 C CA . LYS A 1 420 ? -19.132 28.022 18.703 1 88.85 420 LYS A CA 1
ATOM 3423 C C . LYS A 1 420 ? -17.717 27.466 18.839 1 88.85 420 LYS A C 1
ATOM 3425 O O . LYS A 1 420 ? -17.225 27.272 19.952 1 88.85 420 LYS A O 1
ATOM 3430 N N . LYS A 1 421 ? -17.106 27.266 17.785 1 85 421 LYS A N 1
ATOM 3431 C CA . LYS A 1 421 ? -15.836 26.547 17.815 1 85 421 LYS A CA 1
ATOM 3432 C C . LYS A 1 421 ? -14.66 27.512 17.935 1 85 421 LYS A C 1
ATOM 3434 O O . LYS A 1 421 ? -13.6 27.147 18.448 1 85 421 LYS A O 1
ATOM 3439 N N . ILE A 1 422 ? -14.889 28.674 17.4 1 83.14 422 ILE A N 1
ATOM 3440 C CA . ILE A 1 422 ? -13.835 29.678 17.487 1 83.14 422 ILE A CA 1
ATOM 3441 C C . ILE A 1 422 ? -14.167 30.681 18.59 1 83.14 422 ILE A C 1
ATOM 3443 O O . ILE A 1 422 ? -15.262 31.248 18.613 1 83.14 422 ILE A O 1
ATOM 3447 N N . SER A 1 423 ? -13.322 30.778 19.54 1 78.95 423 SER A N 1
ATOM 3448 C CA . SER A 1 423 ? -13.559 31.74 20.612 1 78.95 423 SER A CA 1
ATOM 3449 C C . SER A 1 423 ? -13.197 33.155 20.174 1 78.95 423 SER A C 1
ATOM 3451 O O . SER A 1 423 ? -12.115 33.652 20.494 1 78.95 423 SER A O 1
ATOM 3453 N N . PHE A 1 424 ? -14.07 33.862 19.594 1 84.26 424 PHE A N 1
ATOM 3454 C CA . PHE A 1 424 ? -13.848 35.194 19.044 1 84.26 424 PHE A CA 1
ATOM 3455 C C . PHE A 1 424 ? -13.573 36.199 20.156 1 84.26 424 PHE A C 1
ATOM 3457 O O . PHE A 1 424 ? -12.998 37.262 19.912 1 84.26 424 PHE A O 1
ATOM 3464 N N . GLY A 1 425 ? -13.913 35.826 21.352 1 76.45 425 GLY A N 1
ATOM 3465 C CA . GLY A 1 425 ? -13.665 36.712 22.478 1 76.45 425 GLY A CA 1
ATOM 3466 C C . GLY A 1 425 ? -12.427 36.338 23.27 1 76.45 425 GLY A C 1
ATOM 3467 O O . GLY A 1 425 ? -12.199 36.864 24.361 1 76.45 425 GLY A O 1
ATOM 3468 N N . ASP A 1 426 ? -11.71 35.54 22.715 1 80.06 426 ASP A N 1
ATOM 3469 C CA . ASP A 1 426 ? -10.509 35.117 23.428 1 80.06 426 ASP A CA 1
ATOM 3470 C C . ASP A 1 426 ? -9.482 36.245 23.492 1 80.06 426 ASP A C 1
ATOM 3472 O O . ASP A 1 426 ? -8.944 36.661 22.463 1 80.06 426 ASP A O 1
ATOM 3476 N N . GLN A 1 427 ? -9.19 36.66 24.588 1 80.49 427 GLN A N 1
ATOM 3477 C CA . GLN A 1 427 ? -8.328 37.819 24.795 1 80.49 427 GLN A CA 1
ATOM 3478 C C . GLN A 1 427 ? -6.859 37.454 24.599 1 80.49 427 GLN A C 1
ATOM 3480 O O . GLN A 1 427 ? -6.05 38.299 24.211 1 80.49 427 GLN A O 1
ATOM 3485 N N . ILE A 1 428 ? -6.526 36.304 24.866 1 83.21 428 ILE A N 1
ATOM 3486 C CA . ILE A 1 428 ? -5.144 35.877 24.67 1 83.21 428 ILE A CA 1
ATOM 3487 C C . ILE A 1 428 ? -4.816 35.861 23.178 1 83.21 428 ILE A C 1
ATOM 3489 O O . ILE A 1 428 ? -3.771 36.366 22.761 1 83.21 428 ILE A O 1
ATOM 3493 N N . LEU A 1 429 ? -5.737 35.394 22.442 1 84.99 429 LEU A N 1
ATOM 3494 C CA . LEU A 1 429 ? -5.527 35.342 20.999 1 84.99 429 LEU A CA 1
ATOM 3495 C C . LEU A 1 429 ? -5.396 36.745 20.417 1 84.99 429 LEU A C 1
ATOM 3497 O O . LEU A 1 429 ? -4.604 36.97 19.499 1 84.99 429 LEU A O 1
ATOM 3501 N N . ASN A 1 430 ? -6.124 37.565 20.984 1 85.17 430 ASN A N 1
ATOM 3502 C CA . ASN A 1 430 ? -6.067 38.947 20.52 1 85.17 430 ASN A CA 1
ATOM 3503 C C . ASN A 1 430 ? -4.738 39.605 20.879 1 85.17 430 ASN A C 1
ATOM 3505 O O . ASN A 1 430 ? -4.249 40.466 20.147 1 85.17 430 ASN A O 1
ATOM 3509 N N . SER A 1 431 ? -4.236 39.207 21.942 1 89.55 431 SER A N 1
ATOM 3510 C CA . SER A 1 431 ? -2.993 39.791 22.435 1 89.55 431 SER A CA 1
ATOM 3511 C C . SER A 1 431 ? -1.797 39.319 21.615 1 89.55 431 SER A C 1
ATOM 3513 O O . SER A 1 431 ? -0.716 39.906 21.69 1 89.55 431 SER A O 1
ATOM 3515 N N . LEU A 1 432 ? -1.995 38.395 20.801 1 91.55 432 LEU A N 1
ATOM 3516 C CA . LEU A 1 432 ? -0.881 37.816 20.059 1 91.55 432 LEU A CA 1
ATOM 3517 C C . LEU A 1 432 ? -0.474 38.717 18.898 1 91.55 432 LEU A C 1
ATOM 3519 O O . LEU A 1 432 ? 0.561 38.493 18.266 1 91.55 432 LEU A O 1
ATOM 3523 N N . GLU A 1 433 ? -1.186 39.723 18.683 1 90.86 433 GLU A N 1
ATOM 3524 C CA . GLU A 1 433 ? -0.871 40.649 17.599 1 90.86 433 GLU A CA 1
ATOM 3525 C C . GLU A 1 433 ? 0.458 41.358 17.847 1 90.86 433 GLU A C 1
ATOM 3527 O O . GLU A 1 433 ? 1.069 41.886 16.916 1 90.86 433 GLU A O 1
ATOM 3532 N N . PHE A 1 434 ? 0.878 41.38 19.128 1 93.76 434 PHE A N 1
ATOM 3533 C CA . PHE A 1 434 ? 2.14 42.038 19.445 1 93.76 434 PHE A CA 1
ATOM 3534 C C . PHE A 1 434 ? 3.295 41.386 18.695 1 93.76 434 PHE A C 1
ATOM 3536 O O . PHE A 1 434 ? 4.349 41.999 18.512 1 93.76 434 PHE A O 1
ATOM 3543 N N . LEU A 1 435 ? 3.115 40.176 18.31 1 94.3 435 LEU A N 1
ATOM 3544 C CA . LEU A 1 435 ? 4.156 39.431 17.611 1 94.3 435 LEU A CA 1
ATOM 3545 C C . LEU A 1 435 ? 4.44 40.046 16.244 1 94.3 435 LEU A C 1
ATOM 3547 O O . LEU A 1 435 ? 5.52 39.852 15.683 1 94.3 435 LEU A O 1
ATOM 3551 N N . ASN A 1 436 ? 3.482 40.741 15.757 1 92.08 436 ASN A N 1
ATOM 3552 C CA . ASN A 1 436 ? 3.629 41.377 14.453 1 92.08 436 ASN A CA 1
ATOM 3553 C C . ASN A 1 436 ? 4.623 42.534 14.501 1 92.08 436 ASN A C 1
ATOM 3555 O O . ASN A 1 436 ? 4.407 43.514 15.215 1 92.08 436 ASN A O 1
ATOM 3559 N N . PRO A 1 437 ? 5.588 42.428 13.68 1 93.53 437 PRO A N 1
ATOM 3560 C CA . PRO A 1 437 ? 6.591 43.495 13.691 1 93.53 437 PRO A CA 1
ATOM 3561 C C . PRO A 1 437 ? 5.996 44.867 13.382 1 93.53 437 PRO A C 1
ATOM 3563 O O . PRO A 1 437 ? 6.471 45.881 13.9 1 93.53 437 PRO A O 1
ATOM 3566 N N . ASN A 1 438 ? 4.941 44.872 12.616 1 91.37 438 ASN A N 1
ATOM 3567 C CA . ASN A 1 438 ? 4.291 46.134 12.28 1 91.37 438 ASN A CA 1
ATOM 3568 C C . ASN A 1 438 ? 3.645 46.776 13.505 1 91.37 438 ASN A C 1
ATOM 3570 O O . ASN A 1 438 ? 3.477 47.996 13.556 1 91.37 438 ASN A O 1
ATOM 3574 N N . ILE A 1 439 ? 3.338 45.977 14.441 1 92.5 439 ILE A N 1
ATOM 3575 C CA . ILE A 1 439 ? 2.746 46.472 15.679 1 92.5 439 ILE A CA 1
ATOM 3576 C C . ILE A 1 439 ? 3.844 46.735 16.707 1 92.5 439 ILE A C 1
ATOM 3578 O O . ILE A 1 439 ? 3.851 47.78 17.363 1 92.5 439 ILE A O 1
ATOM 3582 N N . ALA A 1 440 ? 4.814 45.869 16.805 1 93.94 440 ALA A N 1
ATOM 3583 C CA . ALA A 1 440 ? 5.87 45.936 17.812 1 93.94 440 ALA A CA 1
ATOM 3584 C C . ALA A 1 440 ? 6.751 47.164 17.601 1 93.94 440 ALA A C 1
ATOM 3586 O O . ALA A 1 440 ? 7.248 47.751 18.565 1 93.94 440 ALA A O 1
ATOM 3587 N N . LEU A 1 441 ? 6.915 47.56 16.361 1 94.26 441 LEU A N 1
ATOM 3588 C CA . LEU A 1 441 ? 7.864 48.627 16.062 1 94.26 441 LEU A CA 1
ATOM 3589 C C . LEU A 1 441 ? 7.139 49.945 15.811 1 94.26 441 LEU A C 1
ATOM 3591 O O . LEU A 1 441 ? 7.777 50.985 15.632 1 94.26 441 LEU A O 1
ATOM 3595 N N . ASN A 1 442 ? 5.837 49.842 15.847 1 91.45 442 ASN A N 1
ATOM 3596 C CA . ASN A 1 442 ? 5.046 51.033 15.557 1 91.45 442 ASN A CA 1
ATOM 3597 C C . ASN A 1 442 ? 4.506 51.673 16.833 1 91.45 442 ASN A C 1
ATOM 3599 O O . ASN A 1 442 ? 3.73 51.053 17.562 1 91.45 442 ASN A O 1
ATOM 3603 N N . ILE A 1 443 ? 4.705 52.9 17.009 1 87.48 443 ILE A N 1
ATOM 3604 C CA . ILE A 1 443 ? 4.372 53.614 18.237 1 87.48 443 ILE A CA 1
ATOM 3605 C C . ILE A 1 443 ? 2.856 53.75 18.36 1 87.48 443 ILE A C 1
ATOM 3607 O O . ILE A 1 443 ? 2.305 53.653 19.459 1 87.48 443 ILE A O 1
ATOM 3611 N N . LYS A 1 444 ? 2.21 53.892 17.263 1 88.9 444 LYS A N 1
ATOM 3612 C CA . LYS A 1 444 ? 0.77 54.131 17.259 1 88.9 444 LYS A CA 1
ATOM 3613 C C . LYS A 1 444 ? 0.004 52.883 17.689 1 88.9 444 LYS A C 1
ATOM 3615 O O . LYS A 1 444 ? -1.009 52.979 18.384 1 88.9 444 LYS A O 1
ATOM 3620 N N . ASN A 1 445 ? 0.46 51.776 17.302 1 86.33 445 ASN A N 1
ATOM 3621 C CA . ASN A 1 445 ? -0.262 50.533 17.553 1 86.33 445 ASN A CA 1
ATOM 3622 C C . ASN A 1 445 ? 0.335 49.766 18.729 1 86.33 445 ASN A C 1
ATOM 3624 O O . ASN A 1 445 ? -0.166 48.704 19.101 1 86.33 445 ASN A O 1
ATOM 3628 N N . HIS A 1 446 ? 1.408 50.283 19.253 1 89.29 446 HIS A N 1
ATOM 3629 C CA . HIS A 1 446 ? 2.112 49.66 20.368 1 89.29 446 HIS A CA 1
ATOM 3630 C C . HIS A 1 446 ? 1.395 49.922 21.688 1 89.29 446 HIS A C 1
ATOM 3632 O O . HIS A 1 446 ? 1.549 50.992 22.282 1 89.29 446 HIS A O 1
ATOM 3638 N N . LYS A 1 447 ? 0.577 48.991 22.086 1 86.5 447 LYS A N 1
ATOM 3639 C CA . LYS A 1 447 ? -0.228 49.117 23.297 1 86.5 447 LYS A CA 1
ATOM 3640 C C . LYS A 1 447 ? 0.146 48.048 24.32 1 86.5 447 LYS A C 1
ATOM 3642 O O . LYS A 1 447 ? 1.22 47.449 24.235 1 86.5 447 LYS A O 1
ATOM 3647 N N . ASN A 1 448 ? -0.698 47.907 25.306 1 82.57 448 ASN A N 1
ATOM 3648 C CA . ASN A 1 448 ? -0.429 46.932 26.358 1 82.57 448 ASN A CA 1
ATOM 3649 C C . ASN A 1 448 ? -0.968 45.551 25.994 1 82.57 448 ASN A C 1
ATOM 3651 O O . ASN A 1 448 ? -1.69 44.935 26.78 1 82.57 448 ASN A O 1
ATOM 3655 N N . GLN A 1 449 ? -0.46 45.098 24.889 1 86.44 449 GLN A N 1
ATOM 3656 C CA . GLN A 1 449 ? -0.967 43.841 24.35 1 86.44 449 GLN A CA 1
ATOM 3657 C C . GLN A 1 449 ? -0.518 42.656 25.201 1 86.44 449 GLN A C 1
ATOM 3659 O O . GLN A 1 449 ? -1.17 41.61 25.211 1 86.44 449 GLN A O 1
ATOM 3664 N N . LEU A 1 450 ? 0.51 42.773 25.998 1 91.24 450 LEU A N 1
ATOM 3665 C CA . LEU A 1 450 ? 1.18 41.65 26.643 1 91.24 450 LEU A CA 1
ATOM 3666 C C . LEU A 1 450 ? 0.575 41.371 28.015 1 91.24 450 LEU A C 1
ATOM 3668 O O . LEU A 1 450 ? 0.821 40.316 28.604 1 91.24 450 LEU A O 1
ATOM 3672 N N . ASN A 1 451 ? -0.255 42.218 28.459 1 89.26 451 ASN A N 1
ATOM 3673 C CA . ASN A 1 451 ? -0.718 42.14 29.84 1 89.26 451 ASN A CA 1
ATOM 3674 C C . ASN A 1 451 ? -1.395 40.804 30.131 1 89.26 451 ASN A C 1
ATOM 3676 O O . ASN A 1 451 ? -1.105 40.163 31.142 1 89.26 451 ASN A O 1
ATOM 3680 N N . LEU A 1 452 ? -2.199 40.434 29.256 1 89.06 452 LEU A N 1
ATOM 3681 C CA . LEU A 1 452 ? -2.955 39.207 29.482 1 89.06 452 LEU A CA 1
ATOM 3682 C C . LEU A 1 452 ? -2.047 37.985 29.39 1 89.06 452 LEU A C 1
ATOM 3684 O O . LEU A 1 452 ? -2.235 37.01 30.121 1 89.06 452 LEU A O 1
ATOM 3688 N N . ILE A 1 453 ? -1.121 38.063 28.537 1 90.01 453 ILE A N 1
ATOM 3689 C CA . ILE A 1 453 ? -0.178 36.961 28.373 1 90.01 453 ILE A CA 1
ATOM 3690 C C . ILE A 1 453 ? 0.691 36.836 29.621 1 90.01 453 ILE A C 1
ATOM 3692 O O . ILE A 1 453 ? 0.911 35.731 30.124 1 90.01 453 ILE A O 1
ATOM 3696 N N . LEU A 1 454 ? 1.135 37.964 30.106 1 91.52 454 LEU A N 1
ATOM 3697 C CA . LEU A 1 454 ? 1.995 37.979 31.283 1 91.52 454 LEU A CA 1
ATOM 3698 C C . LEU A 1 454 ? 1.225 37.542 32.525 1 91.52 454 LEU A C 1
ATOM 3700 O O . LEU A 1 454 ? 1.794 36.924 33.428 1 91.52 454 LEU A O 1
ATOM 3704 N N . GLU A 1 455 ? 0.02 37.845 32.482 1 88.98 455 GLU A N 1
ATOM 3705 C CA . GLU A 1 455 ? -0.815 37.412 33.599 1 88.98 455 GLU A CA 1
ATOM 3706 C C . GLU A 1 455 ? -1.029 35.902 33.575 1 88.98 455 GLU A C 1
ATOM 3708 O O . GLU A 1 455 ? -1.021 35.251 34.622 1 88.98 455 GLU A O 1
ATOM 3713 N N . LYS A 1 456 ? -1.216 35.421 32.45 1 87.03 456 LYS A N 1
ATOM 3714 C CA . LYS A 1 456 ? -1.459 33.99 32.289 1 87.03 456 LYS A CA 1
ATOM 3715 C C . LYS A 1 456 ? -0.214 33.179 32.635 1 87.03 456 LYS A C 1
ATOM 3717 O O . LYS A 1 456 ? -0.312 32.107 33.236 1 87.03 456 LYS A O 1
ATOM 3722 N N . PHE A 1 457 ? 0.917 33.754 32.231 1 87.43 457 PHE A N 1
ATOM 3723 C CA . PHE A 1 457 ? 2.172 33.045 32.451 1 87.43 457 PHE A CA 1
ATOM 3724 C C . PHE A 1 457 ? 3.058 33.803 33.432 1 87.43 457 PHE A C 1
ATOM 3726 O O . PHE A 1 457 ? 4.249 33.995 33.18 1 87.43 457 PHE A O 1
ATOM 3733 N N . LYS A 1 458 ? 2.555 34.132 34.43 1 85.13 458 LYS A N 1
ATOM 3734 C CA . LYS A 1 458 ? 3.175 35.055 35.376 1 85.13 458 LYS A CA 1
ATOM 3735 C C . LYS A 1 458 ? 4.434 34.449 35.99 1 85.13 458 LYS A C 1
ATOM 3737 O O . LYS A 1 458 ? 5.403 35.162 36.263 1 85.13 458 LYS A O 1
ATOM 3742 N N . SER A 1 459 ? 4.462 33.171 36.154 1 84.27 459 SER A N 1
ATOM 3743 C CA . SER A 1 459 ? 5.575 32.527 36.845 1 84.27 459 SER A CA 1
ATOM 3744 C C . SER A 1 459 ? 6.779 32.366 35.923 1 84.27 459 SER A C 1
ATOM 3746 O O . SER A 1 459 ? 7.899 32.145 36.388 1 84.27 459 SER A O 1
ATOM 3748 N N . LYS A 1 460 ? 6.611 32.692 34.735 1 86.03 460 LYS A N 1
ATOM 3749 C CA . LYS A 1 460 ? 7.654 32.354 33.771 1 86.03 460 LYS A CA 1
ATOM 3750 C C . LYS A 1 460 ? 8.499 33.576 33.424 1 86.03 460 LYS A C 1
ATOM 3752 O O . LYS A 1 460 ? 9.619 33.442 32.926 1 86.03 460 LYS A O 1
ATOM 3757 N N . PHE A 1 461 ? 7.911 34.723 33.717 1 88.91 461 PHE A N 1
ATOM 3758 C CA . PHE A 1 461 ? 8.6 35.936 33.291 1 88.91 461 PHE A CA 1
ATOM 3759 C C . PHE A 1 461 ? 8.594 36.98 34.4 1 88.91 461 PHE A C 1
ATOM 3761 O O . PHE A 1 461 ? 7.748 36.936 35.297 1 88.91 461 PHE A O 1
ATOM 3768 N N . ASN A 1 462 ? 9.634 37.832 34.337 1 90.86 462 ASN A N 1
ATOM 3769 C CA . ASN A 1 462 ? 9.572 39.066 35.112 1 90.86 462 ASN A CA 1
ATOM 3770 C C . ASN A 1 462 ? 8.739 40.131 34.404 1 90.86 462 ASN A C 1
ATOM 3772 O O . ASN A 1 462 ? 9.231 40.815 33.505 1 90.86 462 ASN A O 1
ATOM 3776 N N . THR A 1 463 ? 7.61 40.316 34.96 1 91.84 463 THR A N 1
ATOM 3777 C CA . THR A 1 463 ? 6.612 41.15 34.299 1 91.84 463 THR A CA 1
ATOM 3778 C C . THR A 1 463 ? 7.137 42.57 34.106 1 91.84 463 THR A C 1
ATOM 3780 O O . THR A 1 463 ? 6.913 43.184 33.061 1 91.84 463 THR A O 1
ATOM 3783 N N . TYR A 1 464 ? 7.813 43.077 35.04 1 91.67 464 TYR A N 1
ATOM 3784 C CA . TYR A 1 464 ? 8.289 44.455 34.981 1 91.67 464 TYR A CA 1
ATOM 3785 C C . TYR A 1 464 ? 9.344 44.621 33.894 1 91.67 464 TYR A C 1
ATOM 3787 O O . TYR A 1 464 ? 9.285 45.565 33.102 1 91.67 464 TYR A O 1
ATOM 3795 N N . ASP A 1 465 ? 10.207 43.755 33.877 1 93.49 465 ASP A N 1
ATOM 3796 C CA . ASP A 1 465 ? 11.269 43.815 32.878 1 93.49 465 ASP A CA 1
ATOM 3797 C C . ASP A 1 465 ? 10.699 43.722 31.464 1 93.49 465 ASP A C 1
ATOM 3799 O O . ASP A 1 465 ? 11.13 44.449 30.567 1 93.49 465 ASP A O 1
ATOM 3803 N N . VAL A 1 466 ? 9.756 42.847 31.302 1 95.58 466 VAL A N 1
ATOM 3804 C CA . VAL A 1 466 ? 9.162 42.636 29.986 1 95.58 466 VAL A CA 1
ATOM 3805 C C . VAL A 1 466 ? 8.422 43.897 29.544 1 95.58 466 VAL A C 1
ATOM 3807 O O . VAL A 1 466 ? 8.531 44.315 28.389 1 95.58 466 VAL A O 1
ATOM 3810 N N . LYS A 1 467 ? 7.72 44.479 30.464 1 93.47 467 LYS A N 1
ATOM 3811 C CA . LYS A 1 467 ? 6.953 45.679 30.141 1 93.47 467 LYS A CA 1
ATOM 3812 C C . LYS A 1 467 ? 7.875 46.835 29.763 1 93.47 467 LYS A C 1
ATOM 3814 O O . LYS A 1 467 ? 7.582 47.592 28.836 1 93.47 467 LYS A O 1
ATOM 3819 N N . ASP A 1 468 ? 8.928 46.974 30.478 1 93.06 468 ASP A N 1
ATOM 3820 C CA . ASP A 1 468 ? 9.898 48.023 30.178 1 93.06 468 ASP A CA 1
ATOM 3821 C C . ASP A 1 468 ? 10.51 47.824 28.793 1 93.06 468 ASP A C 1
ATOM 3823 O O . ASP A 1 468 ? 10.656 48.782 28.03 1 93.06 468 ASP A O 1
ATOM 3827 N N . GLU A 1 469 ? 10.803 46.612 28.591 1 94.68 469 GLU A N 1
ATOM 3828 C CA . GLU A 1 469 ? 11.393 46.287 27.295 1 94.68 469 GLU A CA 1
ATOM 3829 C C . GLU A 1 469 ? 10.408 46.549 26.16 1 94.68 469 GLU A C 1
ATOM 3831 O O . GLU A 1 469 ? 10.784 47.085 25.116 1 94.68 469 GLU A O 1
ATOM 3836 N N . TRP A 1 470 ? 9.178 46.181 26.392 1 94.74 470 TRP A N 1
ATOM 3837 C CA . TRP A 1 470 ? 8.129 46.395 25.4 1 94.74 470 TRP A CA 1
ATOM 3838 C C . TRP A 1 470 ? 7.958 47.881 25.101 1 94.74 470 TRP A C 1
ATOM 3840 O O . TRP A 1 470 ? 7.834 48.276 23.939 1 94.74 470 TRP A O 1
ATOM 3850 N N . HIS A 1 471 ? 8.053 48.631 26.063 1 92.19 471 HIS A N 1
ATOM 3851 C CA . HIS A 1 471 ? 7.854 50.068 25.905 1 92.19 471 HIS A CA 1
ATOM 3852 C C . HIS A 1 471 ? 9.013 50.704 25.145 1 92.19 471 HIS A C 1
ATOM 3854 O O . HIS A 1 471 ? 8.82 51.679 24.415 1 92.19 471 HIS A O 1
ATOM 3860 N N . LEU A 1 472 ? 10.119 50.184 25.315 1 92.89 472 LEU A N 1
ATOM 3861 C CA . LEU A 1 472 ? 11.329 50.767 24.747 1 92.89 472 LEU A CA 1
ATOM 3862 C C . LEU A 1 472 ? 11.488 50.371 23.283 1 92.89 472 LEU A C 1
ATOM 3864 O O . LEU A 1 472 ? 12.137 51.08 22.51 1 92.89 472 LEU A O 1
ATOM 3868 N N . LEU A 1 473 ? 10.925 49.273 22.883 1 94.05 473 LEU A N 1
ATOM 3869 C CA . LEU A 1 473 ? 11.199 48.587 21.625 1 94.05 473 LEU A CA 1
ATOM 3870 C C . LEU A 1 473 ? 10.956 49.512 20.437 1 94.05 473 LEU A C 1
ATOM 3872 O O . LEU A 1 473 ? 11.802 49.62 19.546 1 94.05 473 LEU A O 1
ATOM 3876 N N . PRO A 1 474 ? 9.843 50.255 20.373 1 92.6 474 PRO A N 1
ATOM 3877 C CA . PRO A 1 474 ? 9.581 51.086 19.197 1 92.6 474 PRO A CA 1
ATOM 3878 C C . PRO A 1 474 ? 10.557 52.254 19.07 1 92.6 474 PRO A C 1
ATOM 3880 O O . PRO A 1 474 ? 10.716 52.816 17.983 1 92.6 474 PRO A O 1
ATOM 3883 N N . PHE A 1 475 ? 11.228 52.556 20.15 1 92.47 475 PHE A N 1
ATOM 3884 C CA . PHE A 1 475 ? 12.063 53.752 20.171 1 92.47 475 PHE A CA 1
ATOM 3885 C C . PHE A 1 475 ? 13.534 53.388 20.007 1 92.47 475 PHE A C 1
ATOM 3887 O O . PHE A 1 475 ? 14.366 54.255 19.732 1 92.47 475 PHE A O 1
ATOM 3894 N N . TYR A 1 476 ? 13.805 52.23 20.112 1 92.81 476 TYR A N 1
ATOM 3895 C CA . TYR A 1 476 ? 15.196 51.799 20.198 1 92.81 476 TYR A CA 1
ATOM 3896 C C . TYR A 1 476 ? 15.856 51.809 18.824 1 92.81 476 TYR A C 1
ATOM 3898 O O . TYR A 1 476 ? 17.021 52.19 18.692 1 92.81 476 TYR A O 1
ATOM 3906 N N . PHE A 1 477 ? 15.125 51.45 17.816 1 92.59 477 PHE A N 1
ATOM 3907 C CA . PHE A 1 477 ? 15.711 51.222 16.5 1 92.59 477 PHE A CA 1
ATOM 3908 C C . PHE A 1 477 ? 15.57 52.459 15.622 1 92.59 477 PHE A C 1
ATOM 3910 O O . PHE A 1 477 ? 14.585 53.193 15.728 1 92.59 477 PHE A O 1
ATOM 3917 N N . SER A 1 478 ? 16.588 52.625 14.719 1 93.17 478 SER A N 1
ATOM 3918 C CA . SER A 1 478 ? 16.493 53.666 13.7 1 93.17 478 SER A CA 1
ATOM 3919 C C . SER A 1 478 ? 15.504 53.28 12.606 1 93.17 478 SER A C 1
ATOM 3921 O O . SER A 1 478 ? 15.082 52.125 12.522 1 93.17 478 SER A O 1
ATOM 3923 N N . GLN A 1 479 ? 15.17 54.266 11.834 1 91.45 479 GLN A N 1
ATOM 3924 C CA . GLN A 1 479 ? 14.22 54.005 10.757 1 91.45 479 GLN A CA 1
ATOM 3925 C C . GLN A 1 479 ? 14.783 52.995 9.761 1 91.45 479 GLN A C 1
ATOM 3927 O O . GLN A 1 479 ? 14.052 52.139 9.258 1 91.45 479 GLN A O 1
ATOM 3932 N N . GLU A 1 480 ? 16.028 53.018 9.546 1 92.03 480 GLU A N 1
ATOM 3933 C CA . GLU A 1 480 ? 16.679 52.082 8.634 1 92.03 480 GLU A CA 1
ATOM 3934 C C . GLU A 1 480 ? 16.685 50.668 9.207 1 92.03 480 GLU A C 1
ATOM 3936 O O . GLU A 1 480 ? 16.464 49.697 8.481 1 92.03 480 GLU A O 1
ATOM 3941 N N . GLU A 1 481 ? 16.911 50.616 10.452 1 93.03 481 GLU A N 1
ATOM 3942 C CA . GLU A 1 481 ? 16.934 49.321 11.125 1 93.03 481 GLU A CA 1
ATOM 3943 C C . GLU A 1 481 ? 15.543 48.692 11.16 1 93.03 481 GLU A C 1
ATOM 3945 O O . GLU A 1 481 ? 15.4 47.479 10.995 1 93.03 481 GLU A O 1
ATOM 3950 N N . LYS A 1 482 ? 14.618 49.495 11.361 1 93.29 482 LYS A N 1
ATOM 3951 C CA . LYS A 1 482 ? 13.239 49.017 11.385 1 93.29 482 LYS A CA 1
ATOM 3952 C C . LYS A 1 482 ? 12.838 48.426 10.036 1 93.29 482 LYS A C 1
ATOM 3954 O O . LYS A 1 482 ? 12.179 47.386 9.978 1 93.29 482 LYS A O 1
ATOM 3959 N N . GLU A 1 483 ? 13.219 49.019 8.991 1 92.91 483 GLU A N 1
ATOM 3960 C CA . GLU A 1 483 ? 12.894 48.541 7.65 1 92.91 483 GLU A CA 1
ATOM 3961 C C . GLU A 1 483 ? 13.525 47.178 7.383 1 92.91 483 GLU A C 1
ATOM 3963 O O . GLU A 1 483 ? 12.91 46.317 6.75 1 92.91 483 GLU A O 1
ATOM 3968 N N . LYS A 1 484 ? 14.661 47.002 7.831 1 93.17 484 LYS A N 1
ATOM 3969 C CA . LYS A 1 484 ? 15.337 45.717 7.677 1 93.17 484 LYS A CA 1
ATOM 3970 C C . LYS A 1 484 ? 14.642 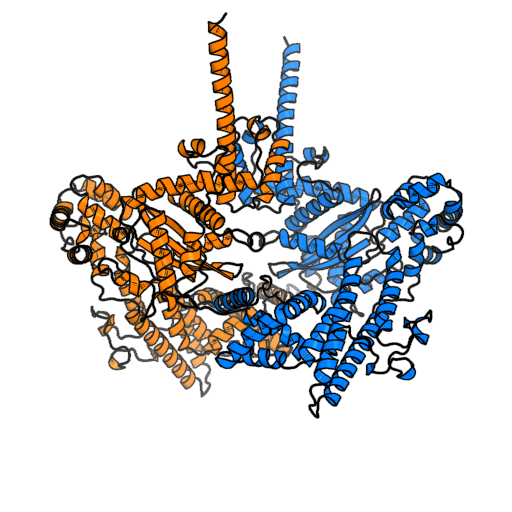44.63 8.491 1 93.17 484 LYS A C 1
ATOM 3972 O O . LYS A 1 484 ? 14.487 43.5 8.024 1 93.17 484 LYS A O 1
ATOM 3977 N N . LEU A 1 485 ? 14.264 44.988 9.665 1 93.91 485 LEU A N 1
ATOM 3978 C CA . LEU A 1 485 ? 13.609 44.042 10.562 1 93.91 485 LEU A CA 1
ATOM 3979 C C . LEU A 1 485 ? 12.247 43.628 10.014 1 93.91 485 LEU A C 1
ATOM 3981 O O . LEU A 1 485 ? 11.825 42.483 10.189 1 93.91 485 LEU A O 1
ATOM 3985 N N . LEU A 1 486 ? 11.607 44.518 9.312 1 93.26 486 LEU A N 1
ATOM 3986 C CA . LEU A 1 486 ? 10.269 44.28 8.782 1 93.26 486 LEU A CA 1
ATOM 3987 C C . LEU A 1 486 ? 10.315 43.313 7.603 1 93.26 486 LEU A C 1
ATOM 3989 O O . LEU A 1 486 ? 9.29 42.745 7.221 1 93.26 486 LEU A O 1
ATOM 3993 N N . GLN A 1 487 ? 11.425 43.01 7.109 1 91.65 487 GLN A N 1
ATOM 3994 C CA . GLN A 1 487 ? 11.576 42.091 5.986 1 91.65 487 GLN A CA 1
ATOM 3995 C C . GLN A 1 487 ? 11.707 40.649 6.469 1 91.65 487 GLN A C 1
ATOM 3997 O O . GLN A 1 487 ? 11.529 39.709 5.69 1 91.65 487 GLN A O 1
ATOM 4002 N N . LEU A 1 488 ? 11.905 40.522 7.684 1 90.68 488 LEU A N 1
ATOM 4003 C CA . LEU A 1 488 ? 12.09 39.191 8.253 1 90.68 488 LEU A CA 1
ATOM 4004 C C . LEU A 1 488 ? 10.746 38.549 8.582 1 90.68 488 LEU A C 1
ATOM 4006 O O . LEU A 1 488 ? 9.751 39.25 8.784 1 90.68 488 LEU A O 1
ATOM 4010 N N . ASN A 1 489 ? 10.736 37.275 8.558 1 89.55 489 ASN A N 1
ATOM 4011 C CA . ASN A 1 489 ? 9.545 36.608 9.074 1 89.55 489 ASN A CA 1
ATOM 4012 C C . ASN A 1 489 ? 9.417 36.779 10.585 1 89.55 489 ASN A C 1
ATOM 4014 O O . ASN A 1 489 ? 10.361 37.214 11.247 1 89.55 489 ASN A O 1
ATOM 4018 N N . ILE A 1 490 ? 8.361 36.457 11.079 1 92.42 490 ILE A N 1
ATOM 4019 C CA . ILE A 1 490 ? 8.017 36.798 12.456 1 92.42 490 ILE A CA 1
ATOM 4020 C C . ILE A 1 490 ? 8.994 36.121 13.415 1 92.42 490 ILE A C 1
ATOM 4022 O O . ILE A 1 490 ? 9.446 36.734 14.384 1 92.42 490 ILE A O 1
ATOM 4026 N N . SER A 1 491 ? 9.317 34.87 13.199 1 92.03 491 SER A N 1
ATOM 4027 C CA . SER A 1 491 ? 10.229 34.164 14.093 1 92.03 491 SER A CA 1
ATOM 4028 C C . SER A 1 491 ? 11.647 34.714 13.984 1 92.03 491 SER A C 1
ATOM 4030 O O . SER A 1 491 ? 12.343 34.856 14.991 1 92.03 491 SER A O 1
ATOM 4032 N N . GLU A 1 492 ? 12.023 35.09 12.806 1 93.13 492 GLU A N 1
ATOM 4033 C CA . GLU A 1 492 ? 13.347 35.666 12.594 1 93.13 492 GLU A CA 1
ATOM 4034 C C . GLU A 1 492 ? 13.453 37.052 13.223 1 93.13 492 GLU A C 1
ATOM 4036 O O . GLU A 1 492 ? 14.505 37.422 13.75 1 93.13 492 GLU A O 1
ATOM 4041 N N . PHE A 1 493 ? 12.436 37.849 13.154 1 95.35 493 PHE A N 1
ATOM 4042 C CA . PHE A 1 493 ? 12.384 39.174 13.761 1 95.35 493 PHE A CA 1
ATOM 4043 C C . PHE A 1 493 ? 12.655 39.094 15.258 1 95.35 493 PHE A C 1
ATOM 4045 O O . PHE A 1 493 ? 13.534 39.789 15.773 1 95.35 493 PHE A O 1
ATOM 4052 N N . TRP A 1 494 ? 11.974 38.238 15.824 1 95.52 494 TRP A N 1
ATOM 4053 C CA . TRP A 1 494 ? 12.092 38.165 17.276 1 95.52 494 TRP A CA 1
ATOM 4054 C C . TRP A 1 494 ? 13.418 37.531 17.684 1 95.52 494 TRP A C 1
ATOM 4056 O O . TRP A 1 494 ? 13.929 37.793 18.775 1 95.52 494 TRP A O 1
ATOM 4066 N N . ASP A 1 495 ? 13.895 36.684 16.789 1 94.93 495 ASP A N 1
ATOM 4067 C CA . ASP A 1 495 ? 15.232 36.154 17.035 1 94.93 495 ASP A CA 1
ATOM 4068 C C . ASP A 1 495 ? 16.278 37.266 17.011 1 94.93 495 ASP A C 1
ATOM 4070 O O . ASP A 1 495 ? 17.176 37.3 17.855 1 94.93 495 ASP A O 1
ATOM 4074 N N . GLU A 1 496 ? 16.219 38.143 16.088 1 95.2 496 GLU A N 1
ATOM 4075 C CA . GLU A 1 496 ? 17.139 39.271 15.978 1 95.2 496 GLU A CA 1
ATOM 4076 C C . GLU A 1 496 ? 16.998 40.217 17.167 1 95.2 496 GLU A C 1
ATOM 4078 O O . GLU A 1 496 ? 17.996 40.715 17.693 1 95.2 496 GLU A O 1
ATOM 4083 N N . VAL A 1 497 ? 15.789 40.421 17.537 1 95.36 497 VAL A N 1
ATOM 4084 C CA . VAL A 1 497 ? 15.515 41.279 18.685 1 95.36 497 VAL A CA 1
ATOM 4085 C C . VAL A 1 497 ? 16.091 40.648 19.951 1 95.36 497 VAL A C 1
ATOM 4087 O O . VAL A 1 497 ? 16.653 41.345 20.799 1 95.36 497 VAL A O 1
ATOM 4090 N N . GLY A 1 498 ? 15.954 39.368 20.031 1 93.84 498 GLY A N 1
ATOM 4091 C CA . GLY A 1 498 ? 16.426 38.638 21.197 1 93.84 498 GLY A CA 1
ATOM 4092 C C . GLY A 1 498 ? 17.938 38.633 21.326 1 93.84 498 GLY A C 1
ATOM 4093 O O . GLY A 1 498 ? 18.473 38.39 22.41 1 93.84 498 GLY A O 1
ATOM 4094 N N . LYS A 1 499 ? 18.562 38.876 20.266 1 93.15 499 LYS A N 1
ATOM 4095 C CA . LYS A 1 499 ? 20.021 38.923 20.302 1 93.15 499 LYS A CA 1
ATOM 4096 C C . LYS A 1 499 ? 20.512 40.181 21.013 1 93.15 499 LYS A C 1
ATOM 4098 O O . LYS A 1 499 ? 21.663 40.243 21.451 1 93.15 499 LYS A O 1
ATOM 4103 N N . ILE A 1 500 ? 19.638 41.103 21.11 1 93.01 500 ILE A N 1
ATOM 4104 C CA . ILE A 1 500 ? 19.956 42.331 21.829 1 93.01 500 ILE A CA 1
ATOM 4105 C C . ILE A 1 500 ? 19.717 42.131 23.324 1 93.01 500 ILE A C 1
ATOM 4107 O O . ILE A 1 500 ? 18.596 41.836 23.745 1 93.01 500 ILE A O 1
ATOM 4111 N N . TYR A 1 501 ? 20.659 42.324 24.104 1 90.51 501 TYR A N 1
ATOM 4112 C CA . TYR A 1 501 ? 20.63 42.037 25.533 1 90.51 501 TYR A CA 1
ATOM 4113 C C . TYR A 1 501 ? 19.466 42.751 26.21 1 90.51 501 TYR A C 1
ATOM 4115 O O . TYR A 1 501 ? 18.827 42.197 27.107 1 90.51 501 TYR A O 1
ATOM 4123 N N . LYS A 1 502 ? 19.116 43.905 25.743 1 92.19 502 LYS A N 1
ATOM 4124 C CA . LYS A 1 502 ? 18.093 44.747 26.357 1 92.19 502 LYS A CA 1
ATOM 4125 C C . LYS A 1 502 ? 16.697 44.183 26.112 1 92.19 502 LYS A C 1
ATOM 4127 O O . LYS A 1 502 ? 15.741 44.562 26.792 1 92.19 502 LYS A O 1
ATOM 4132 N N . PHE A 1 503 ? 16.577 43.283 25.182 1 95.27 503 PHE A N 1
ATOM 4133 C CA . PHE A 1 503 ? 15.244 42.823 24.81 1 95.27 503 PHE A CA 1
ATOM 4134 C C . PHE A 1 503 ? 15.127 41.312 24.977 1 95.27 503 PHE A C 1
ATOM 4136 O O . PHE A 1 503 ? 14.355 40.662 24.269 1 95.27 503 PHE A O 1
ATOM 4143 N N . GLN A 1 504 ? 15.872 40.705 25.834 1 92.87 504 GLN A N 1
ATOM 4144 C CA . GLN A 1 504 ? 15.918 39.257 26.005 1 92.87 504 GLN A CA 1
ATOM 4145 C C . GLN A 1 504 ? 14.631 38.736 26.638 1 92.87 504 GLN A C 1
ATOM 4147 O O . GLN A 1 504 ? 14.152 37.656 26.286 1 92.87 504 GLN A O 1
ATOM 4152 N N . ASN A 1 505 ? 14.098 39.517 27.539 1 93.91 505 ASN A N 1
ATOM 4153 C CA . ASN A 1 505 ? 12.905 39.061 28.243 1 93.91 505 ASN A CA 1
ATOM 4154 C C . ASN A 1 505 ? 11.677 39.08 27.337 1 93.91 505 ASN A C 1
ATOM 4156 O O . ASN A 1 505 ? 10.867 38.152 27.363 1 93.91 505 ASN A O 1
ATOM 4160 N N . ILE A 1 506 ? 11.549 40.128 26.596 1 94.97 506 ILE A N 1
ATOM 4161 C CA . ILE A 1 506 ? 10.397 40.206 25.705 1 94.97 506 ILE A CA 1
ATOM 4162 C C . ILE A 1 506 ? 10.528 39.16 24.6 1 94.97 506 ILE A C 1
ATOM 4164 O O . ILE A 1 506 ? 9.527 38.607 24.138 1 94.97 506 ILE A O 1
ATOM 4168 N N . ALA A 1 507 ? 11.715 38.945 24.189 1 94.36 507 ALA A N 1
ATOM 4169 C CA . ALA A 1 507 ? 11.942 37.919 23.174 1 94.36 507 ALA A CA 1
ATOM 4170 C C . ALA A 1 507 ? 11.549 36.538 23.691 1 94.36 507 ALA A C 1
ATOM 4172 O O . ALA A 1 507 ? 11.051 35.703 22.933 1 94.36 507 ALA A O 1
ATOM 4173 N N . LYS A 1 508 ? 11.748 36.281 24.907 1 92.29 508 LYS A N 1
ATOM 4174 C CA . LYS A 1 508 ? 11.348 35.017 25.519 1 92.29 508 LYS A CA 1
ATOM 4175 C C . LYS A 1 508 ? 9.831 34.856 25.505 1 92.29 508 LYS A C 1
ATOM 4177 O O . LYS A 1 508 ? 9.32 33.755 25.288 1 92.29 508 LYS A O 1
ATOM 4182 N N . VAL A 1 509 ? 9.189 35.965 25.787 1 92.91 509 VAL A N 1
ATOM 4183 C CA . VAL A 1 509 ? 7.73 35.944 25.735 1 92.91 509 VAL A CA 1
ATOM 4184 C C . VAL A 1 509 ? 7.268 35.663 24.307 1 92.91 509 VAL A C 1
ATOM 4186 O O . VAL A 1 509 ? 6.347 34.872 24.091 1 92.91 509 VAL A O 1
ATOM 4189 N N . ALA A 1 510 ? 7.923 36.337 23.396 1 93.98 510 ALA A N 1
ATOM 4190 C CA . ALA A 1 510 ? 7.583 36.128 21.99 1 93.98 510 ALA A CA 1
ATOM 4191 C C . ALA A 1 510 ? 7.797 34.673 21.585 1 93.98 510 ALA A C 1
ATOM 4193 O O . ALA A 1 510 ? 6.967 34.089 20.883 1 93.98 510 ALA A O 1
ATOM 4194 N N . ASN A 1 511 ? 8.884 34.116 22.004 1 92.27 511 ASN A N 1
ATOM 4195 C CA . ASN A 1 511 ? 9.186 32.728 21.67 1 92.27 511 ASN A CA 1
ATOM 4196 C C . ASN A 1 511 ? 8.133 31.775 22.228 1 92.27 511 ASN A C 1
ATOM 4198 O O . ASN A 1 511 ? 7.786 30.782 21.587 1 92.27 511 ASN A O 1
ATOM 4202 N N . LEU A 1 512 ? 7.694 32.059 23.374 1 90.56 512 LEU A N 1
ATOM 4203 C CA . LEU A 1 512 ? 6.612 31.27 23.953 1 90.56 512 LEU A CA 1
ATOM 4204 C C . LEU A 1 512 ? 5.372 31.314 23.067 1 90.56 512 LEU A C 1
ATOM 4206 O O . LEU A 1 512 ? 4.793 30.273 22.749 1 90.56 512 LEU A O 1
ATOM 4210 N N . CYS A 1 513 ? 5.034 32.454 22.656 1 90.86 513 CYS A N 1
ATOM 4211 C CA . CYS A 1 513 ? 3.823 32.634 21.863 1 90.86 513 CYS A CA 1
ATOM 4212 C C . CYS A 1 513 ? 3.981 32.019 20.478 1 90.86 513 CYS A C 1
ATOM 4214 O O . CYS A 1 513 ? 3.026 31.475 19.922 1 90.86 513 CYS A O 1
ATOM 4216 N N . LEU A 1 514 ? 5.188 32.144 19.961 1 91.34 514 LEU A N 1
ATOM 4217 C CA . LEU A 1 514 ? 5.466 31.606 18.634 1 91.34 514 LEU A CA 1
ATOM 4218 C C . LEU A 1 514 ? 5.41 30.082 18.642 1 91.34 514 LEU A C 1
ATOM 4220 O O . LEU A 1 514 ? 5.178 29.46 17.603 1 91.34 514 LEU A O 1
ATOM 4224 N N . SER A 1 515 ? 5.621 29.456 19.708 1 89.51 515 SER A N 1
ATOM 4225 C CA . SER A 1 515 ? 5.63 28.001 19.811 1 89.51 515 SER A CA 1
ATOM 4226 C C . SER A 1 515 ? 4.212 27.443 19.875 1 89.51 515 SER A C 1
ATOM 4228 O O . SER A 1 515 ? 4.008 26.235 19.736 1 89.51 515 SER A O 1
ATOM 4230 N N . LEU A 1 516 ? 3.263 28.334 20.035 1 85.98 516 LEU A N 1
ATOM 4231 C CA . LEU A 1 516 ? 1.871 27.899 20.072 1 85.98 516 LEU A CA 1
ATOM 4232 C C . LEU A 1 516 ? 1.414 27.422 18.698 1 85.98 516 LEU A C 1
ATOM 4234 O O . LEU A 1 516 ? 1.566 28.137 17.705 1 85.98 516 LEU A O 1
ATOM 4238 N N . PRO A 1 517 ? 0.842 26.201 18.647 1 82.65 517 PRO A N 1
ATOM 4239 C CA . PRO A 1 517 ? 0.357 25.718 17.352 1 82.65 517 PRO A CA 1
ATOM 4240 C C . PRO A 1 517 ? -1.022 26.268 16.996 1 82.65 517 PRO A C 1
ATOM 4242 O O . PRO A 1 517 ? -1.873 26.429 17.876 1 82.65 517 PRO A O 1
ATOM 4245 N N . HIS A 1 518 ? -1.17 26.729 15.815 1 78.75 518 HIS A N 1
ATOM 4246 C CA . HIS A 1 518 ? -2.49 27.141 15.351 1 78.75 518 HIS A CA 1
ATOM 4247 C C . HIS A 1 518 ? -3.244 25.972 14.726 1 78.75 518 HIS A C 1
ATOM 4249 O O . HIS A 1 518 ? -4.461 26.043 14.536 1 78.75 518 HIS A O 1
ATOM 4255 N N . SER A 1 519 ? -2.505 24.945 14.463 1 79.8 519 SER A N 1
ATOM 4256 C CA . SER A 1 519 ? -3.115 23.753 13.883 1 79.8 519 SER A CA 1
ATOM 4257 C C . SER A 1 519 ? -2.368 22.491 14.299 1 79.8 519 SER A C 1
ATOM 4259 O O . SER A 1 519 ? -1.331 22.567 14.962 1 79.8 519 SER A O 1
ATOM 4261 N N . ASN A 1 520 ? -2.963 21.326 13.932 1 79.09 520 ASN A N 1
ATOM 4262 C CA . ASN A 1 520 ? -2.36 20.037 14.257 1 79.09 520 ASN A CA 1
ATOM 4263 C C . ASN A 1 520 ? -1.516 19.506 13.101 1 79.09 520 ASN A C 1
ATOM 4265 O O . ASN A 1 520 ? -1.3 18.298 12.989 1 79.09 520 ASN A O 1
ATOM 4269 N N . ILE A 1 521 ? -1.022 20.377 12.301 1 82.26 521 ILE A N 1
ATOM 4270 C CA . ILE A 1 521 ? -0.339 19.992 11.07 1 82.26 521 ILE A CA 1
ATOM 4271 C C . ILE A 1 521 ? 0.93 19.213 11.407 1 82.26 521 ILE A C 1
ATOM 4273 O O . ILE A 1 521 ? 1.309 18.288 10.684 1 82.26 521 ILE A O 1
ATOM 4277 N N . ASP A 1 522 ? 1.648 19.657 12.447 1 87.19 522 ASP A N 1
ATOM 4278 C CA . ASP A 1 522 ? 2.874 18.968 12.839 1 87.19 522 ASP A CA 1
ATOM 4279 C C . ASP A 1 522 ? 2.596 17.507 13.185 1 87.19 522 ASP A C 1
ATOM 4281 O O . ASP A 1 522 ? 3.378 16.62 12.834 1 87.19 522 ASP A O 1
ATOM 4285 N N . MET A 1 523 ? 1.507 17.322 13.827 1 87.88 523 MET A N 1
ATOM 4286 C CA . MET A 1 523 ? 1.119 15.964 14.198 1 87.88 523 MET A CA 1
ATOM 4287 C C . MET A 1 523 ? 0.777 15.139 12.961 1 87.88 523 MET A C 1
ATOM 4289 O O . MET A 1 523 ? 1.181 13.98 12.852 1 87.88 523 MET A O 1
ATOM 4293 N N . GLU A 1 524 ? 0.051 15.719 12.119 1 84.89 524 GLU A N 1
ATOM 4294 C CA . GLU A 1 524 ? -0.328 15.029 10.889 1 84.89 524 GLU A CA 1
ATOM 4295 C C . GLU A 1 524 ? 0.9 14.653 10.066 1 84.89 524 GLU A C 1
ATOM 4297 O O . GLU A 1 524 ? 0.951 13.572 9.475 1 84.89 524 GLU A O 1
ATOM 4302 N N . ARG A 1 525 ? 1.746 15.583 10.05 1 87.39 525 ARG A N 1
ATOM 4303 C CA . ARG A 1 525 ? 2.991 15.314 9.338 1 87.39 525 ARG A CA 1
ATOM 4304 C C . ARG A 1 525 ? 3.762 14.173 9.994 1 87.39 525 ARG A C 1
ATOM 4306 O O . ARG A 1 525 ? 4.338 13.329 9.305 1 87.39 525 ARG A O 1
ATOM 4313 N N . CYS A 1 526 ? 3.802 14.224 11.251 1 91.78 526 CYS A N 1
ATOM 4314 C CA . CYS A 1 526 ? 4.474 13.153 11.978 1 91.78 526 CYS A CA 1
ATOM 4315 C C . CYS A 1 526 ? 3.826 11.805 11.688 1 91.78 526 CYS A C 1
ATOM 4317 O O . CYS A 1 526 ? 4.521 10.813 11.463 1 91.78 526 CYS A O 1
ATOM 4319 N N . PHE A 1 527 ? 2.54 11.784 11.672 1 89.73 527 PHE A N 1
ATOM 4320 C CA . PHE A 1 527 ? 1.824 10.546 11.388 1 89.73 527 PHE A CA 1
ATOM 4321 C C . PHE A 1 527 ? 2.114 10.067 9.97 1 89.73 527 PHE A C 1
ATOM 4323 O O . PHE A 1 527 ? 2.208 8.862 9.724 1 89.73 527 PHE A O 1
ATOM 4330 N N . SER A 1 528 ? 2.2 11.013 9.125 1 87.96 528 SER A N 1
ATOM 4331 C CA . SER A 1 528 ? 2.568 10.658 7.759 1 87.96 528 SER A CA 1
ATOM 4332 C C . SER A 1 528 ? 3.943 9.999 7.71 1 87.96 528 SER A C 1
ATOM 4334 O O . SER A 1 528 ? 4.148 9.032 6.974 1 87.96 528 SER A O 1
ATOM 4336 N N . ILE A 1 529 ? 4.811 10.547 8.427 1 93.2 529 ILE A N 1
ATOM 4337 C CA . ILE A 1 529 ? 6.158 9.992 8.496 1 93.2 529 ILE A CA 1
ATOM 4338 C C . ILE A 1 529 ? 6.103 8.568 9.044 1 93.2 529 ILE A C 1
ATOM 4340 O O . ILE A 1 529 ? 6.731 7.66 8.495 1 93.2 529 ILE A O 1
ATOM 4344 N N . ILE A 1 530 ? 5.39 8.397 10.063 1 93.02 530 ILE A N 1
ATOM 4345 C CA . ILE A 1 530 ? 5.287 7.09 10.703 1 93.02 530 ILE A CA 1
ATOM 4346 C C . ILE A 1 530 ? 4.671 6.086 9.731 1 93.02 530 ILE A C 1
ATOM 4348 O O . ILE A 1 530 ? 5.113 4.937 9.652 1 93.02 530 ILE A O 1
ATOM 4352 N N . ALA A 1 531 ? 3.724 6.563 9.043 1 89.4 531 ALA A N 1
ATOM 4353 C CA . ALA A 1 531 ? 3.074 5.697 8.063 1 89.4 531 ALA A CA 1
ATOM 4354 C C . ALA A 1 531 ? 4.051 5.276 6.969 1 89.4 531 ALA A C 1
ATOM 4356 O O . ALA A 1 531 ? 3.94 4.177 6.419 1 89.4 531 ALA A O 1
ATOM 4357 N N . GLU A 1 532 ? 4.924 6.112 6.656 1 89.52 532 GLU A N 1
ATOM 4358 C CA . GLU A 1 532 ? 5.941 5.804 5.655 1 89.52 532 GLU A CA 1
ATOM 4359 C C . GLU A 1 532 ? 6.962 4.806 6.194 1 89.52 532 GLU A C 1
ATOM 4361 O O . GLU A 1 532 ? 7.527 4.017 5.434 1 89.52 532 GLU A O 1
ATOM 4366 N N . ILE A 1 533 ? 7.211 4.944 7.394 1 92.37 533 ILE A N 1
ATOM 4367 C CA . ILE A 1 533 ? 8.203 4.098 8.049 1 92.37 533 ILE A CA 1
ATOM 4368 C C . ILE A 1 533 ? 7.64 2.691 8.235 1 92.37 533 ILE A C 1
ATOM 4370 O O . ILE A 1 533 ? 8.3 1.703 7.906 1 92.37 533 ILE A O 1
ATOM 4374 N N . LYS A 1 534 ? 6.493 2.641 8.78 1 90.05 534 LYS A N 1
ATOM 4375 C CA . LYS A 1 534 ? 5.859 1.353 9.045 1 90.05 534 LYS A CA 1
ATOM 4376 C C . LYS A 1 534 ? 4.863 0.994 7.946 1 90.05 534 LYS A C 1
ATOM 4378 O O . LYS A 1 534 ? 3.736 1.493 7.935 1 90.05 534 LYS A O 1
ATOM 4383 N N . THR A 1 535 ? 5.258 0.158 7.122 1 85.54 535 THR A N 1
ATOM 4384 C CA . THR A 1 535 ? 4.447 -0.273 5.988 1 85.54 535 THR A CA 1
ATOM 4385 C C . THR A 1 535 ? 3.989 -1.717 6.169 1 85.54 535 THR A C 1
ATOM 4387 O O . THR A 1 535 ? 4.322 -2.359 7.168 1 85.54 535 THR A O 1
ATOM 4390 N N . LYS A 1 536 ? 3.25 -2.25 5.202 1 76.37 536 LYS A N 1
ATOM 4391 C CA . LYS A 1 536 ? 2.78 -3.632 5.237 1 76.37 536 LYS A CA 1
ATOM 4392 C C . LYS A 1 536 ? 3.951 -4.611 5.24 1 76.37 536 LYS A C 1
ATOM 4394 O O . LYS A 1 536 ? 3.889 -5.658 5.888 1 76.37 536 LYS A O 1
ATOM 4399 N N . ASP A 1 537 ? 4.996 -4.231 4.519 1 75.41 537 ASP A N 1
ATOM 4400 C CA . ASP A 1 537 ? 6.163 -5.099 4.4 1 75.41 537 ASP A CA 1
ATOM 4401 C C . ASP A 1 537 ? 7.086 -4.947 5.607 1 75.41 537 ASP A C 1
ATOM 4403 O O . ASP A 1 537 ? 7.928 -5.81 5.863 1 75.41 537 ASP A O 1
ATOM 4407 N N . ARG A 1 538 ? 6.927 -3.845 6.349 1 80.91 538 ARG A N 1
ATOM 4408 C CA . ARG A 1 538 ? 7.718 -3.573 7.544 1 80.91 538 ARG A CA 1
ATOM 4409 C C . ARG A 1 538 ? 6.827 -3.46 8.777 1 80.91 538 ARG A C 1
ATOM 4411 O O . ARG A 1 538 ? 6.94 -2.504 9.546 1 80.91 538 ARG A O 1
ATOM 4418 N N . ASN A 1 539 ? 5.926 -4.362 8.906 1 72.38 539 ASN A N 1
ATOM 4419 C CA . ASN A 1 539 ? 4.882 -4.253 9.919 1 72.38 539 ASN A CA 1
ATOM 4420 C C . ASN A 1 539 ? 5.35 -4.795 11.267 1 72.38 539 ASN A C 1
ATOM 4422 O O . ASN A 1 539 ? 4.636 -4.687 12.266 1 72.38 539 ASN A O 1
ATOM 4426 N N . ARG A 1 540 ? 6.609 -5.296 11.329 1 77.57 540 ARG A N 1
ATOM 4427 C CA . ARG A 1 540 ? 7.105 -5.873 12.575 1 77.57 540 ARG A CA 1
ATOM 4428 C C . ARG A 1 540 ? 8.057 -4.914 13.282 1 77.57 540 ARG A C 1
ATOM 4430 O O . ARG A 1 540 ? 8.683 -5.276 14.281 1 77.57 540 ARG A O 1
ATOM 4437 N N . LEU A 1 541 ? 8.173 -3.734 12.713 1 85.98 541 LEU A N 1
ATOM 4438 C CA . LEU A 1 541 ? 9.041 -2.741 13.337 1 85.98 541 LEU A CA 1
ATOM 4439 C C . LEU A 1 541 ? 8.571 -2.42 14.751 1 85.98 541 LEU A C 1
ATOM 4441 O O . LEU A 1 541 ? 7.381 -2.184 14.976 1 85.98 541 LEU A O 1
ATOM 4445 N N . LYS A 1 542 ? 9.484 -2.461 15.676 1 83.93 542 LYS A N 1
ATOM 4446 C CA . LYS A 1 542 ? 9.165 -2.164 17.07 1 83.93 542 LYS A CA 1
ATOM 4447 C C . LYS A 1 542 ? 9.017 -0.661 17.291 1 83.93 542 LYS A C 1
ATOM 4449 O O . LYS A 1 542 ? 9.594 0.14 16.553 1 83.93 542 LYS A O 1
ATOM 4454 N N . PRO A 1 543 ? 8.3 -0.221 18.319 1 85.64 543 PRO A N 1
ATOM 4455 C CA . PRO A 1 543 ? 8.064 1.198 18.597 1 85.64 543 PRO A CA 1
ATOM 4456 C C . PRO A 1 543 ? 9.357 1.983 18.804 1 85.64 543 PRO A C 1
ATOM 4458 O O . PRO A 1 543 ? 9.448 3.147 18.406 1 85.64 543 PRO A O 1
ATOM 4461 N N . GLU A 1 544 ? 10.333 1.317 19.36 1 89.6 544 GLU A N 1
ATOM 4462 C CA . GLU A 1 544 ? 11.597 2.002 19.611 1 89.6 544 GLU A CA 1
ATOM 4463 C C . GLU A 1 544 ? 12.273 2.409 18.305 1 89.6 544 GLU A C 1
ATOM 4465 O O . GLU A 1 544 ? 12.818 3.51 18.199 1 89.6 544 GLU A O 1
ATOM 4470 N N . MET A 1 545 ? 12.229 1.472 17.41 1 93.46 545 MET A N 1
ATOM 4471 C CA . MET A 1 545 ? 12.835 1.76 16.113 1 93.46 545 MET A CA 1
ATOM 4472 C C . MET A 1 545 ? 12.032 2.815 15.36 1 93.46 545 MET A C 1
ATOM 4474 O O . MET A 1 545 ? 12.606 3.707 14.733 1 93.46 545 MET A O 1
ATOM 4478 N N . ILE A 1 546 ? 10.727 2.719 15.455 1 94.22 546 ILE A N 1
ATOM 4479 C CA . ILE A 1 546 ? 9.865 3.699 14.804 1 94.22 546 ILE A CA 1
ATOM 4480 C C . ILE A 1 546 ? 10.147 5.09 15.368 1 94.22 546 ILE A C 1
ATOM 4482 O O . ILE A 1 546 ? 10.259 6.061 14.615 1 94.22 546 ILE A O 1
ATOM 4486 N N . SER A 1 547 ? 10.268 5.131 16.659 1 94.62 547 SER A N 1
ATOM 4487 C CA . SER A 1 547 ? 10.563 6.395 17.327 1 94.62 547 SER A CA 1
ATOM 4488 C C . SER A 1 547 ? 11.906 6.959 16.875 1 94.62 547 SER A C 1
ATOM 4490 O O . SER A 1 547 ? 12.027 8.16 16.624 1 94.62 547 SER A O 1
ATOM 4492 N N . ALA A 1 548 ? 12.886 6.066 16.813 1 96.25 548 ALA A N 1
ATOM 4493 C CA . ALA A 1 548 ? 14.222 6.496 16.408 1 96.25 548 ALA A CA 1
ATOM 4494 C C . ALA A 1 548 ? 14.213 7.049 14.986 1 96.25 548 ALA A C 1
ATOM 4496 O O . ALA A 1 548 ? 14.742 8.134 14.732 1 96.25 548 ALA A O 1
ATOM 4497 N N . LEU A 1 549 ? 13.632 6.298 14.117 1 97.2 549 LEU A N 1
ATOM 4498 C CA . LEU A 1 549 ? 13.575 6.706 12.718 1 97.2 549 LEU A CA 1
ATOM 4499 C C . LEU A 1 549 ? 12.83 8.028 12.566 1 97.2 549 LEU A C 1
ATOM 4501 O O . LEU A 1 549 ? 13.278 8.918 11.839 1 97.2 549 LEU A O 1
ATOM 4505 N N . THR A 1 550 ? 11.72 8.157 13.234 1 96.7 550 THR A N 1
ATOM 4506 C CA . THR A 1 550 ? 10.901 9.362 13.155 1 96.7 550 THR A CA 1
ATOM 4507 C C . THR A 1 550 ? 11.66 10.568 13.701 1 96.7 550 THR A C 1
ATOM 4509 O O . THR A 1 550 ? 11.653 11.64 13.092 1 96.7 550 THR A O 1
ATOM 4512 N N . ARG A 1 551 ? 12.261 10.389 14.838 1 96.91 551 ARG A N 1
ATOM 4513 C CA . ARG A 1 551 ? 13.012 11.469 15.47 1 96.91 551 ARG A CA 1
ATOM 4514 C C . ARG A 1 551 ? 14.125 11.97 14.557 1 96.91 551 ARG A C 1
ATOM 4516 O O . ARG A 1 551 ? 14.321 13.179 14.414 1 96.91 551 ARG A O 1
ATOM 4523 N N . ILE A 1 552 ? 14.868 11.042 13.999 1 97.54 552 ILE A N 1
ATOM 4524 C CA . ILE A 1 552 ? 15.973 11.418 13.124 1 97.54 552 ILE A CA 1
ATOM 4525 C C . ILE A 1 552 ? 15.436 12.157 11.901 1 97.54 552 ILE A C 1
ATOM 4527 O O . ILE A 1 552 ? 16.019 13.151 11.462 1 97.54 552 ILE A O 1
ATOM 4531 N N . LYS A 1 553 ? 14.373 11.68 11.366 1 96.83 553 LYS A N 1
ATOM 4532 C CA . LYS A 1 553 ? 13.781 12.327 10.199 1 96.83 553 LYS A CA 1
ATOM 4533 C C . LYS A 1 553 ? 13.358 13.758 10.518 1 96.83 553 LYS A C 1
ATOM 4535 O O . LYS A 1 553 ? 13.58 14.669 9.718 1 96.83 553 LYS A O 1
ATOM 4540 N N . LEU A 1 554 ? 12.674 13.906 11.596 1 95.86 554 LEU A N 1
ATOM 4541 C CA . LEU A 1 554 ? 12.267 15.244 12.011 1 95.86 554 LEU A CA 1
ATOM 4542 C C . LEU A 1 554 ? 13.482 16.14 12.228 1 95.86 554 LEU A C 1
ATOM 4544 O O . LEU A 1 554 ? 13.434 17.338 11.941 1 95.86 554 LEU A O 1
ATOM 4548 N N . ASP A 1 555 ? 14.539 15.554 12.767 1 95.77 555 ASP A N 1
ATOM 4549 C CA . ASP A 1 555 ? 15.768 16.31 12.986 1 95.77 555 ASP A CA 1
ATOM 4550 C C . ASP A 1 555 ? 16.371 16.775 11.662 1 95.77 555 ASP A C 1
ATOM 4552 O O . ASP A 1 555 ? 16.88 17.893 11.564 1 95.77 555 ASP A O 1
ATOM 4556 N N . LEU A 1 556 ? 16.361 15.869 10.692 1 95.62 556 LEU A N 1
ATOM 4557 C CA . LEU A 1 556 ? 16.819 16.24 9.358 1 95.62 556 LEU A CA 1
ATOM 4558 C C . LEU A 1 556 ? 16.028 17.428 8.822 1 95.62 556 LEU A C 1
ATOM 4560 O O . LEU A 1 556 ? 16.605 18.36 8.257 1 95.62 556 LEU A O 1
ATOM 4564 N N . GLU A 1 557 ? 14.761 17.428 9.03 1 92.47 557 GLU A N 1
ATOM 4565 C CA . GLU A 1 557 ? 13.889 18.501 8.562 1 92.47 557 GLU A CA 1
ATOM 4566 C C . GLU A 1 557 ? 14.152 19.798 9.322 1 92.47 557 GLU A C 1
ATOM 4568 O O . GLU A 1 557 ? 14.212 20.873 8.722 1 92.47 557 GLU A O 1
ATOM 4573 N N . ASN A 1 558 ? 14.247 19.681 10.632 1 92.67 558 ASN A N 1
ATOM 4574 C CA . ASN A 1 558 ? 14.516 20.848 11.464 1 92.67 558 ASN A CA 1
ATOM 4575 C C . ASN A 1 558 ? 15.799 21.557 11.039 1 92.67 558 ASN A C 1
ATOM 4577 O O . ASN A 1 558 ? 15.851 22.787 11.001 1 92.67 558 ASN A O 1
ATOM 4581 N N . LYS A 1 559 ? 16.792 20.76 10.745 1 93.24 559 LYS A N 1
ATOM 4582 C CA . LYS A 1 559 ? 18.098 21.316 10.402 1 93.24 559 LYS A CA 1
ATOM 4583 C C . LYS A 1 559 ? 18.198 21.598 8.905 1 93.24 559 LYS A C 1
ATOM 4585 O O . LYS A 1 559 ? 19.212 22.116 8.433 1 93.24 559 LYS A O 1
ATOM 4590 N N . ASN A 1 560 ? 17.164 21.22 8.196 1 90.87 560 ASN A N 1
ATOM 4591 C CA . ASN A 1 560 ? 17.157 21.363 6.744 1 90.87 560 ASN A CA 1
ATOM 4592 C C . ASN A 1 560 ? 18.376 20.699 6.11 1 90.87 560 ASN A C 1
ATOM 4594 O O . ASN A 1 560 ? 19.104 21.331 5.342 1 90.87 560 ASN A O 1
ATOM 4598 N N . THR A 1 561 ? 18.653 19.512 6.561 1 93.42 561 THR A N 1
ATOM 4599 C CA . THR A 1 561 ? 19.771 18.719 6.063 1 93.42 561 THR A CA 1
ATOM 4600 C C . THR A 1 561 ? 19.283 17.382 5.512 1 93.42 561 THR A C 1
ATOM 4602 O O . THR A 1 561 ? 18.093 17.069 5.592 1 93.42 561 THR A O 1
ATOM 4605 N N . ASN A 1 562 ? 20.213 16.706 4.844 1 92.57 562 ASN A N 1
ATOM 4606 C CA . ASN A 1 562 ? 19.947 15.373 4.315 1 92.57 562 ASN A CA 1
ATOM 4607 C C . ASN A 1 562 ? 21.103 14.417 4.594 1 92.57 562 ASN A C 1
ATOM 4609 O O . ASN A 1 562 ? 21.996 14.731 5.383 1 92.57 562 ASN A O 1
ATOM 4613 N N . CYS A 1 563 ? 21.08 13.296 4.094 1 91.85 563 CYS A N 1
ATOM 4614 C CA . CYS A 1 563 ? 22.074 12.267 4.374 1 91.85 563 CYS A CA 1
ATOM 4615 C C . CYS A 1 563 ? 23.45 12.686 3.868 1 91.85 563 CYS A C 1
ATOM 4617 O O . CYS A 1 563 ? 24.47 12.198 4.357 1 91.85 563 CYS A O 1
ATOM 4619 N N . MET A 1 564 ? 23.599 13.689 3.025 1 90.23 564 MET A N 1
ATOM 4620 C CA . MET A 1 564 ? 24.865 14.096 2.423 1 90.23 564 MET A CA 1
ATOM 4621 C C . MET A 1 564 ? 25.539 15.181 3.256 1 90.23 564 MET A C 1
ATOM 4623 O O . MET A 1 564 ? 26.757 15.161 3.44 1 90.23 564 MET A O 1
ATOM 4627 N N . ASN A 1 565 ? 24.711 16.052 3.765 1 92.16 565 ASN A N 1
ATOM 4628 C CA . ASN A 1 565 ? 25.296 17.225 4.405 1 92.16 565 ASN A CA 1
ATOM 4629 C C . ASN A 1 565 ? 25.044 17.228 5.91 1 92.16 565 ASN A C 1
ATOM 4631 O O . ASN A 1 565 ? 25.39 18.188 6.601 1 92.16 565 ASN A O 1
ATOM 4635 N N . TYR A 1 566 ? 24.408 16.186 6.364 1 94.2 566 TYR A N 1
ATOM 4636 C CA . TYR A 1 566 ? 24.22 16.074 7.806 1 94.2 566 TYR A CA 1
ATOM 4637 C C . TYR A 1 566 ? 25.56 16.079 8.532 1 94.2 566 TYR A C 1
ATOM 4639 O O . TYR A 1 566 ? 26.506 15.412 8.107 1 94.2 566 TYR A O 1
ATOM 4647 N N . GLU A 1 567 ? 25.679 16.831 9.526 1 93.6 567 GLU A N 1
ATOM 4648 C CA . GLU A 1 567 ? 26.931 16.951 10.267 1 93.6 567 GLU A CA 1
ATOM 4649 C C . GLU A 1 567 ? 27.162 15.737 11.162 1 93.6 567 GLU A C 1
ATOM 4651 O O . GLU A 1 567 ? 26.356 15.451 12.049 1 93.6 567 GLU A O 1
ATOM 4656 N N . ILE A 1 568 ? 28.213 15.023 10.912 1 94.24 568 ILE A N 1
ATOM 4657 C CA . ILE A 1 568 ? 28.608 13.909 11.767 1 94.24 568 ILE A CA 1
ATOM 4658 C C . ILE A 1 568 ? 29.441 14.428 12.938 1 94.24 568 ILE A C 1
ATOM 4660 O O . ILE A 1 568 ? 30.597 14.819 12.761 1 94.24 568 ILE A O 1
ATOM 4664 N N . THR A 1 569 ? 28.89 14.38 14.081 1 93.34 569 THR A N 1
ATOM 4665 C CA . THR A 1 569 ? 29.511 14.984 15.254 1 93.34 569 THR A CA 1
ATOM 4666 C C . THR A 1 569 ? 30.495 14.016 15.905 1 93.34 569 THR A C 1
ATOM 4668 O O . THR A 1 569 ? 30.442 12.81 15.657 1 93.34 569 THR A O 1
ATOM 4671 N N . ASP A 1 570 ? 31.308 14.571 16.722 1 91.99 570 ASP A N 1
ATOM 4672 C CA . ASP A 1 570 ? 32.255 13.768 17.489 1 91.99 570 ASP A CA 1
ATOM 4673 C C . ASP A 1 570 ? 31.529 12.838 18.458 1 91.99 570 ASP A C 1
ATOM 4675 O O . ASP A 1 570 ? 31.992 11.727 18.726 1 91.99 570 ASP A O 1
ATOM 4679 N N . GLU A 1 571 ? 30.464 13.315 18.868 1 92.59 571 GLU A N 1
ATOM 4680 C CA . GLU A 1 571 ? 29.668 12.494 19.776 1 92.59 571 GLU A CA 1
ATOM 4681 C C . GLU A 1 571 ? 29.191 11.217 19.091 1 92.59 571 GLU A C 1
ATOM 4683 O O . GLU A 1 571 ? 29.224 10.138 19.686 1 92.59 571 GLU A O 1
ATOM 4688 N N . MET A 1 572 ? 28.825 11.298 17.886 1 94.49 572 MET A N 1
ATOM 4689 C CA . MET A 1 572 ? 28.369 10.142 17.12 1 94.49 572 MET A CA 1
ATOM 4690 C C . MET A 1 572 ? 29.498 9.136 16.929 1 94.49 572 MET A C 1
ATOM 4692 O O . MET A 1 572 ? 29.294 7.93 17.085 1 94.49 572 MET A O 1
ATOM 4696 N N . LEU A 1 573 ? 30.644 9.691 16.625 1 94.35 573 LEU A N 1
ATOM 4697 C CA . LEU A 1 573 ? 31.795 8.826 16.393 1 94.35 573 LEU A CA 1
ATOM 4698 C C . LEU A 1 573 ? 32.206 8.111 17.676 1 94.35 573 LEU A C 1
ATOM 4700 O O . LEU A 1 573 ? 32.655 6.964 17.636 1 94.35 573 LEU A O 1
ATOM 4704 N N . GLN A 1 574 ? 31.986 8.806 18.79 1 92.85 574 GLN A N 1
ATOM 4705 C CA . GLN A 1 574 ? 32.31 8.211 20.082 1 92.85 574 GLN A CA 1
ATOM 4706 C C . GLN A 1 574 ? 31.304 7.125 20.455 1 92.85 574 GLN A C 1
ATOM 4708 O O . GLN A 1 574 ? 31.671 6.109 21.049 1 92.85 574 GLN A O 1
ATOM 4713 N N . LEU A 1 575 ? 30.09 7.342 20.083 1 94.27 575 LEU A N 1
ATOM 4714 C CA . LEU A 1 575 ? 29.03 6.389 20.393 1 94.27 575 LEU A CA 1
ATOM 4715 C C . LEU A 1 575 ? 29.134 5.152 19.507 1 94.27 575 LEU A C 1
ATOM 4717 O O . LEU A 1 575 ? 28.6 4.094 19.846 1 94.27 575 LEU A O 1
ATOM 4721 N N . PHE A 1 576 ? 29.827 5.333 18.363 1 94.91 576 PHE A N 1
ATOM 4722 C CA . PHE A 1 576 ? 29.967 4.254 17.393 1 94.91 576 PHE A CA 1
ATOM 4723 C C . PHE A 1 576 ? 31.048 3.272 17.828 1 94.91 576 PHE A C 1
ATOM 4725 O O . PHE A 1 576 ? 32.186 3.344 17.358 1 94.91 576 PHE A O 1
ATOM 4732 N N . ASN A 1 577 ? 30.711 2.448 18.652 1 91.95 577 ASN A N 1
ATOM 4733 C CA . ASN A 1 577 ? 31.622 1.434 19.172 1 91.95 577 ASN A CA 1
ATOM 4734 C C . ASN A 1 577 ? 30.884 0.146 19.527 1 91.95 577 ASN A C 1
ATOM 4736 O O . ASN A 1 577 ? 29.713 -0.018 19.182 1 91.95 577 ASN A O 1
ATOM 4740 N N . SER A 1 578 ? 31.461 -0.822 20.058 1 89.7 578 SER A N 1
ATOM 4741 C CA . SER A 1 578 ? 30.901 -2.144 20.319 1 89.7 578 SER A CA 1
ATOM 4742 C C . SER A 1 578 ? 29.763 -2.072 21.331 1 89.7 578 SER A C 1
ATOM 4744 O O . SER A 1 578 ? 28.902 -2.954 21.369 1 89.7 578 SER A O 1
ATOM 4746 N N . ASN A 1 579 ? 29.667 -0.964 22.075 1 89.15 579 ASN A N 1
ATOM 4747 C CA . ASN A 1 579 ? 28.646 -0.821 23.107 1 89.15 579 ASN A CA 1
ATOM 4748 C C . ASN A 1 579 ? 27.283 -0.492 22.505 1 89.15 579 ASN A C 1
ATOM 4750 O O . ASN A 1 579 ? 26.265 -0.542 23.198 1 89.15 579 ASN A O 1
ATOM 4754 N N . MET A 1 580 ? 27.365 -0.178 21.27 1 90.96 580 MET A N 1
ATOM 4755 C CA . MET A 1 580 ? 26.114 0.229 20.637 1 90.96 580 MET A CA 1
ATOM 4756 C C . MET A 1 580 ? 25.17 -0.958 20.482 1 90.96 580 MET A C 1
ATOM 4758 O O . MET A 1 580 ? 23.972 -0.779 20.256 1 90.96 580 MET A O 1
ATOM 4762 N N . TYR A 1 581 ? 25.735 -2.19 20.628 1 88.02 581 TYR A N 1
ATOM 4763 C CA . TYR A 1 581 ? 24.936 -3.401 20.48 1 88.02 581 TYR A CA 1
ATOM 4764 C C . TYR A 1 581 ? 24.261 -3.773 21.795 1 88.02 581 TYR A C 1
ATOM 4766 O O . TYR A 1 581 ? 23.398 -4.654 21.83 1 88.02 581 TYR A O 1
ATOM 4774 N N . LYS A 1 582 ? 24.751 -3.217 22.891 1 77.88 582 LYS A N 1
ATOM 4775 C CA . LYS A 1 582 ? 24.219 -3.579 24.202 1 77.88 582 LYS A CA 1
ATOM 4776 C C . LYS A 1 582 ? 22.786 -3.083 24.369 1 77.88 582 LYS A C 1
ATOM 4778 O O . LYS A 1 582 ? 22.459 -1.965 23.967 1 77.88 582 LYS A O 1
ATOM 4783 N N . ARG A 1 583 ? 21.907 -4.011 24.509 1 62.45 583 ARG A N 1
ATOM 4784 C CA . ARG A 1 583 ? 20.503 -3.695 24.748 1 62.45 583 ARG A CA 1
ATOM 4785 C C . ARG A 1 583 ? 20.329 -2.923 26.051 1 62.45 583 ARG A C 1
ATOM 4787 O O . ARG A 1 583 ? 20.898 -3.295 27.08 1 62.45 583 ARG A O 1
ATOM 4794 N N . GLU A 1 584 ? 20.254 -1.732 26.081 1 53.23 584 GLU A N 1
ATOM 4795 C CA . GLU A 1 584 ? 19.933 -1.048 27.33 1 53.23 584 GLU A CA 1
ATOM 4796 C C . GLU A 1 584 ? 18.73 -1.687 28.016 1 53.23 584 GLU A C 1
ATOM 4798 O O . GLU A 1 584 ? 17.693 -1.906 27.386 1 53.23 584 GLU A O 1
ATOM 4803 N N . TYR A 1 585 ? 18.97 -2.606 28.99 1 39.98 585 TYR A N 1
ATOM 4804 C CA . TYR A 1 585 ? 17.948 -3.123 29.893 1 39.98 585 TYR A CA 1
ATOM 4805 C C . TYR A 1 585 ? 16.977 -2.024 30.305 1 39.98 585 TYR A C 1
ATOM 4807 O O . TYR A 1 585 ? 17.361 -1.072 30.989 1 39.98 585 TYR A O 1
ATOM 4815 N N . VAL A 1 586 ? 16.265 -1.611 29.62 1 42.37 586 VAL A N 1
ATOM 4816 C CA . VAL A 1 586 ? 15.211 -0.798 30.217 1 42.37 586 VAL A CA 1
ATOM 4817 C C . VAL A 1 586 ? 14.485 -1.602 31.294 1 42.37 586 VAL A C 1
ATOM 4819 O O . VAL A 1 586 ? 14.107 -2.754 31.068 1 42.37 586 VAL A O 1
ATOM 4822 N N . SER A 1 587 ? 14.605 -1.326 32.604 1 33.03 587 SER A N 1
ATOM 4823 C CA . SER A 1 587 ? 13.92 -1.944 33.735 1 33.03 587 SER A CA 1
ATOM 4824 C C . SER A 1 587 ? 12.49 -2.33 33.372 1 33.03 587 SER A C 1
ATOM 4826 O O . SER A 1 587 ? 11.764 -1.541 32.764 1 33.03 587 SER A O 1
ATOM 4828 N N . LYS A 1 588 ? 12.121 -3.628 33.38 1 36.13 588 LYS A N 1
ATOM 4829 C CA . LYS A 1 588 ? 10.788 -4.215 33.286 1 36.13 588 LYS A CA 1
ATOM 4830 C C . LYS A 1 588 ? 9.76 -3.366 34.029 1 36.13 588 LYS A C 1
ATOM 4832 O O . LYS A 1 588 ? 8.554 -3.576 33.885 1 36.13 588 LYS A O 1
ATOM 4837 N N . GLU A 1 589 ? 10.125 -2.797 35.155 1 32.19 589 GLU A N 1
ATOM 4838 C CA . GLU A 1 589 ? 9.23 -2.048 36.032 1 32.19 589 GLU A CA 1
ATOM 4839 C C . GLU A 1 589 ? 8.587 -0.877 35.295 1 32.19 589 GLU A C 1
ATOM 4841 O O . GLU A 1 589 ? 7.449 -0.502 35.586 1 32.19 589 GLU A O 1
ATOM 4846 N N . SER A 1 590 ? 9.309 -0.184 34.453 1 33.89 590 SER A N 1
ATOM 4847 C CA . SER A 1 590 ? 8.671 0.981 33.849 1 33.89 590 SER A CA 1
ATOM 4848 C C . SER A 1 590 ? 7.714 0.572 32.735 1 33.89 590 SER A C 1
ATOM 4850 O O . SER A 1 590 ? 6.872 1.365 32.309 1 33.89 590 SER A O 1
ATOM 4852 N N . VAL A 1 591 ? 7.851 -0.615 32.221 1 34.94 591 VAL A N 1
ATOM 4853 C CA . VAL A 1 591 ? 6.833 -1.111 31.299 1 34.94 591 VAL A CA 1
ATOM 4854 C C . VAL A 1 591 ? 5.647 -1.662 32.087 1 34.94 591 VAL A C 1
ATOM 4856 O O . VAL A 1 591 ? 4.491 -1.422 31.729 1 34.94 591 VAL A O 1
ATOM 4859 N N . GLU A 1 592 ? 5.778 -2.644 33.311 1 33.54 592 GLU A N 1
ATOM 4860 C CA . GLU A 1 592 ? 4.756 -3.292 34.127 1 33.54 592 GLU A CA 1
ATOM 4861 C C . GLU A 1 592 ? 4.075 -2.291 35.056 1 33.54 592 GLU A C 1
ATOM 4863 O O . GLU A 1 592 ? 2.925 -2.488 35.453 1 33.54 592 GLU A O 1
ATOM 4868 N N . ILE A 1 593 ? 4.55 -1.289 35.839 1 30.43 593 ILE A N 1
ATOM 4869 C CA . ILE A 1 593 ? 3.736 -0.397 36.657 1 30.43 593 ILE A CA 1
ATOM 4870 C C . ILE A 1 593 ? 2.522 0.073 35.859 1 30.43 593 ILE A C 1
ATOM 4872 O O . ILE A 1 593 ? 1.601 0.676 36.414 1 30.43 593 ILE A O 1
ATOM 4876 N N . ARG A 1 594 ? 2.237 -0.165 34.715 1 30.76 594 ARG A N 1
ATOM 4877 C CA . ARG A 1 594 ? 0.835 0.003 34.345 1 30.76 594 ARG A CA 1
ATOM 4878 C C . ARG A 1 594 ? 0.004 -1.194 34.795 1 30.76 594 ARG A C 1
ATOM 4880 O O . ARG A 1 594 ? -1.184 -1.053 35.096 1 30.76 594 ARG A O 1
ATOM 4887 N N . LEU A 1 595 ? 0.351 -2.666 35.064 1 28.35 595 LEU A N 1
ATOM 4888 C CA . LEU A 1 595 ? -0.577 -3.741 35.398 1 28.35 595 LEU A CA 1
ATOM 4889 C C . LEU A 1 595 ? -0.642 -3.954 36.907 1 28.35 595 LEU A C 1
ATOM 4891 O O . LEU A 1 595 ? -1.659 -4.415 37.43 1 28.35 595 LEU A O 1
ATOM 4895 N N . SER A 1 596 ? 0.382 -3.88 37.842 1 29.23 596 SER A N 1
ATOM 4896 C CA . SER A 1 596 ? 0.381 -4.592 39.116 1 29.23 596 SER A CA 1
ATOM 4897 C C . SER A 1 596 ? -0.49 -3.881 40.146 1 29.23 596 SER A C 1
ATOM 4899 O O . SER A 1 596 ? -0.713 -4.399 41.242 1 29.23 596 SER A O 1
ATOM 4901 N N . ASP A 1 597 ? -0.939 -2.711 40.359 1 24.34 597 ASP A N 1
ATOM 4902 C CA . ASP A 1 597 ? -1.448 -2.401 41.691 1 24.34 597 ASP A CA 1
ATOM 4903 C C . ASP A 1 597 ? -2.685 -3.237 42.014 1 24.34 597 ASP A C 1
ATOM 4905 O O . ASP A 1 597 ? -3.364 -2.989 43.013 1 24.34 597 ASP A O 1
ATOM 4909 N N . LYS A 1 598 ? -3.417 -4.182 41.323 1 22.87 598 LYS A N 1
ATOM 4910 C CA . LYS A 1 598 ? -4.576 -4.795 41.965 1 22.87 598 LYS A CA 1
ATOM 4911 C C . LYS A 1 598 ? -4.154 -5.932 42.891 1 22.87 598 LYS A C 1
ATOM 4913 O O . LYS A 1 598 ? -4.991 -6.531 43.569 1 22.87 598 LYS A O 1
ATOM 4918 N N . ARG A 1 599 ? -3.158 -6.733 42.866 1 23.13 599 ARG A N 1
ATOM 4919 C CA . ARG A 1 599 ? -3.437 -7.975 43.579 1 23.13 599 ARG A CA 1
ATOM 4920 C C . ARG A 1 599 ? -3.196 -7.813 45.076 1 23.13 599 ARG A C 1
ATOM 4922 O O . ARG A 1 599 ? -2.049 -7.729 45.52 1 23.13 599 ARG A O 1
ATOM 4929 N N . ASP A 1 600 ? -3.97 -7.118 46.072 1 20.22 600 ASP A N 1
ATOM 4930 C CA . ASP A 1 600 ? -4.017 -7.308 47.519 1 20.22 600 ASP A CA 1
ATOM 4931 C C . ASP A 1 600 ? -4.356 -8.754 47.873 1 20.22 600 ASP A C 1
ATOM 4933 O O . ASP A 1 600 ? -4.762 -9.044 49 1 20.22 600 ASP A O 1
ATOM 4937 N N . ASP A 1 601 ? -4.343 -9.95 47.26 1 19.64 601 ASP A N 1
ATOM 4938 C CA . ASP A 1 601 ? -4.734 -11.193 47.918 1 19.64 601 ASP A CA 1
ATOM 4939 C C . ASP A 1 601 ? -3.763 -11.549 49.041 1 19.64 601 ASP A C 1
ATOM 4941 O O . ASP A 1 601 ? -2.557 -11.66 48.814 1 19.64 601 ASP A O 1
ATOM 4945 N N . SER A 1 602 ? -4.089 -11.396 50.476 1 18.92 602 SER A N 1
ATOM 4946 C CA . SER A 1 602 ? -3.812 -11.974 51.787 1 18.92 602 SER A CA 1
ATOM 4947 C C . SER A 1 602 ? -4.044 -13.481 51.787 1 18.92 602 SER A C 1
ATOM 4949 O O . SER A 1 602 ? -4.048 -14.114 52.845 1 18.92 602 SER A O 1
ATOM 4951 N N . ALA A 1 603 ? -4.471 -14.386 50.971 1 18.1 603 ALA A N 1
ATOM 4952 C CA . ALA A 1 603 ? -4.698 -15.755 51.425 1 18.1 603 ALA A CA 1
ATOM 4953 C C . ALA A 1 603 ? -3.467 -16.307 52.138 1 18.1 603 ALA A C 1
ATOM 4955 O O . ALA A 1 603 ? -2.347 -16.198 51.633 1 18.1 603 ALA A O 1
ATOM 4956 N N . SER A 1 604 ? -3.489 -16.55 53.595 1 18.87 604 SER A N 1
ATOM 4957 C CA . SER A 1 604 ? -3.063 -17.349 54.739 1 18.87 604 SER A CA 1
ATOM 4958 C C . SER A 1 604 ? -2.841 -18.805 54.345 1 18.87 604 SER A C 1
ATOM 4960 O O . SER A 1 604 ? -3.596 -19.359 53.544 1 18.87 604 SER A O 1
ATOM 4962 N N . GLU A 1 605 ? -1.585 -19.462 54.533 1 19.66 605 GLU A N 1
ATOM 4963 C CA . GLU A 1 605 ? -0.928 -20.763 54.455 1 19.66 605 GLU A CA 1
ATOM 4964 C C . GLU A 1 605 ? -1.562 -21.761 55.419 1 19.66 605 GLU A C 1
ATOM 4966 O O . GLU A 1 605 ? -1.025 -22.849 55.637 1 19.66 605 GLU A O 1
ATOM 4971 N N . HIS A 1 606 ? -2.768 -21.793 56.067 1 18.5 606 HIS A N 1
ATOM 4972 C CA . HIS A 1 606 ? -2.933 -22.881 57.024 1 18.5 606 HIS A CA 1
ATOM 4973 C C . HIS A 1 606 ? -2.848 -24.239 56.335 1 18.5 606 HIS A C 1
ATOM 4975 O O . HIS A 1 606 ? -2.268 -25.181 56.88 1 18.5 606 HIS A O 1
ATOM 4981 N N . SER A 1 607 ? -3.82 -24.792 55.532 1 17.86 607 SER A N 1
ATOM 4982 C CA . SER A 1 607 ? -4.037 -26.208 55.811 1 17.86 607 SER A CA 1
ATOM 4983 C C . SER A 1 607 ? -2.749 -27.008 55.646 1 17.86 607 SER A C 1
ATOM 4985 O O . SER A 1 607 ? -1.803 -26.546 55.005 1 17.86 607 SER A O 1
ATOM 4987 N N . ASP A 1 608 ? -2.874 -28.5 55.963 1 18.71 608 ASP A N 1
ATOM 4988 C CA . ASP A 1 608 ? -2.365 -29.827 56.295 1 18.71 608 ASP A CA 1
ATOM 4989 C C . ASP A 1 608 ? -1.365 -30.31 55.246 1 18.71 608 ASP A C 1
ATOM 4991 O O . ASP A 1 608 ? -1.232 -29.702 54.182 1 18.71 608 ASP A O 1
ATOM 4995 N N . ASN A 1 609 ? -1.642 -31.293 55.248 1 15.69 609 ASN A N 1
ATOM 4996 C CA . ASN A 1 609 ? -2.332 -32.559 55.024 1 15.69 609 ASN A CA 1
ATOM 4997 C C . ASN A 1 609 ? -2.993 -32.602 53.65 1 15.69 609 ASN A C 1
ATOM 4999 O O . ASN A 1 609 ? -3.677 -31.655 53.256 1 15.69 609 ASN A O 1
ATOM 5003 N N . MET B 1 1 ? 61.727 10.387 -30.383 1 28.61 1 MET B N 1
ATOM 5004 C CA . MET B 1 1 ? 60.722 11.133 -29.632 1 28.61 1 MET B CA 1
ATOM 5005 C C . MET B 1 1 ? 59.314 10.743 -30.069 1 28.61 1 MET B C 1
ATOM 5007 O O . MET B 1 1 ? 58.338 11.05 -29.382 1 28.61 1 MET B O 1
ATOM 5011 N N . LYS B 1 2 ? 59.071 10.451 -31.345 1 43.32 2 LYS B N 1
ATOM 5012 C CA . LYS B 1 2 ? 57.769 10.094 -31.901 1 43.32 2 LYS B CA 1
ATOM 5013 C C . LYS B 1 2 ? 57.315 8.725 -31.401 1 43.32 2 LYS B C 1
ATOM 5015 O O . LYS B 1 2 ? 56.117 8.437 -31.368 1 43.32 2 LYS B O 1
ATOM 5020 N N . GLY B 1 3 ? 58.156 7.829 -31.099 1 33.69 3 GLY B N 1
ATOM 5021 C CA . GLY B 1 3 ? 57.79 6.475 -30.713 1 33.69 3 GLY B CA 1
ATOM 5022 C C . GLY B 1 3 ? 57.22 6.388 -29.31 1 33.69 3 GLY B C 1
ATOM 5023 O O . GLY B 1 3 ? 56.494 5.446 -28.987 1 33.69 3 GLY B O 1
ATOM 5024 N N . LYS B 1 4 ? 57.719 7.153 -28.366 1 41.76 4 LYS B N 1
ATOM 5025 C CA . LYS B 1 4 ? 57.262 7.129 -26.979 1 41.76 4 LYS B CA 1
ATOM 5026 C C . LYS B 1 4 ? 55.896 7.792 -26.838 1 41.76 4 LYS B C 1
ATOM 5028 O O . LYS B 1 4 ? 55.152 7.501 -25.899 1 41.76 4 LYS B O 1
ATOM 5033 N N . LYS B 1 5 ? 55.596 8.801 -27.61 1 45.61 5 LYS B N 1
ATOM 5034 C CA . LYS B 1 5 ? 54.282 9.431 -27.524 1 45.61 5 LYS B CA 1
ATOM 5035 C C . LYS B 1 5 ? 53.176 8.449 -27.902 1 45.61 5 LYS B C 1
ATOM 5037 O O . LYS B 1 5 ? 52.088 8.48 -27.325 1 45.61 5 LYS B O 1
ATOM 5042 N N . ASN B 1 6 ? 53.495 7.711 -28.814 1 46.08 6 ASN B N 1
ATOM 5043 C CA . ASN B 1 6 ? 52.474 6.766 -29.255 1 46.08 6 ASN B CA 1
ATOM 5044 C C . ASN B 1 6 ? 52.207 5.697 -28.199 1 46.08 6 ASN B C 1
ATOM 5046 O O . ASN B 1 6 ? 51.076 5.228 -28.057 1 46.08 6 ASN B O 1
ATOM 5050 N N . GLU B 1 7 ? 53.168 5.331 -27.488 1 48.05 7 GLU B N 1
ATOM 5051 C CA . GLU B 1 7 ? 52.963 4.32 -26.455 1 48.05 7 GLU B CA 1
ATOM 5052 C C . GLU B 1 7 ? 52.258 4.911 -25.237 1 48.05 7 GLU B C 1
ATOM 5054 O O . GLU B 1 7 ? 51.403 4.261 -24.633 1 48.05 7 GLU B O 1
ATOM 5059 N N . GLU B 1 8 ? 52.65 6.141 -24.852 1 49.46 8 GLU B N 1
ATOM 5060 C CA . GLU B 1 8 ? 51.964 6.809 -23.751 1 49.46 8 GLU B CA 1
ATOM 5061 C C . GLU B 1 8 ? 50.514 7.119 -24.111 1 49.46 8 GLU B C 1
ATOM 5063 O O . GLU B 1 8 ? 49.622 7.014 -23.266 1 49.46 8 GLU B O 1
ATOM 5068 N N . GLU B 1 9 ? 50.272 7.481 -25.369 1 52.66 9 GLU B N 1
ATOM 5069 C CA . GLU B 1 9 ? 48.903 7.704 -25.824 1 52.66 9 GLU B CA 1
ATOM 5070 C C . GLU B 1 9 ? 48.098 6.407 -25.807 1 52.66 9 GLU B C 1
ATOM 5072 O O . GLU B 1 9 ? 46.903 6.416 -25.503 1 52.66 9 GLU B O 1
ATOM 5077 N N . GLY B 1 10 ? 48.737 5.349 -26.09 1 45.56 10 GLY B N 1
ATOM 5078 C CA . GLY B 1 10 ? 48.094 4.046 -26.04 1 45.56 10 GLY B CA 1
ATOM 5079 C C . GLY B 1 10 ? 47.727 3.615 -24.632 1 45.56 10 GLY B C 1
ATOM 5080 O O . GLY B 1 10 ? 46.643 3.072 -24.407 1 45.56 10 GLY B O 1
ATOM 5081 N N . VAL B 1 11 ? 48.636 3.759 -23.743 1 48.44 11 VAL B N 1
ATOM 5082 C CA . VAL B 1 11 ? 48.435 3.388 -22.346 1 48.44 11 VAL B CA 1
ATOM 5083 C C . VAL B 1 11 ? 47.393 4.307 -21.713 1 48.44 11 VAL B C 1
ATOM 5085 O O . VAL B 1 11 ? 46.535 3.852 -20.952 1 48.44 11 VAL B O 1
ATOM 5088 N N . VAL B 1 12 ? 47.474 5.611 -22.037 1 47.41 12 VAL B N 1
ATOM 5089 C CA . VAL B 1 12 ? 46.502 6.57 -21.522 1 47.41 12 VAL B CA 1
ATOM 5090 C C . VAL B 1 12 ? 45.123 6.272 -22.106 1 47.41 12 VAL B C 1
ATOM 5092 O O . VAL B 1 12 ? 44.115 6.331 -21.396 1 47.41 12 VAL B O 1
ATOM 5095 N N . LYS B 1 13 ? 45.055 5.957 -23.353 1 46.86 13 LYS B N 1
ATOM 5096 C CA . LYS B 1 13 ? 43.796 5.596 -23.998 1 46.86 13 LYS B CA 1
ATOM 5097 C C . LYS B 1 13 ? 43.24 4.294 -23.427 1 46.86 13 LYS B C 1
ATOM 5099 O O . LYS B 1 13 ? 42.03 4.163 -23.229 1 46.86 13 LYS B O 1
ATOM 5104 N N . LYS B 1 14 ? 44.094 3.396 -23.23 1 46.94 14 LYS B N 1
ATOM 5105 C CA . LYS B 1 14 ? 43.663 2.135 -22.633 1 46.94 14 LYS B CA 1
ATOM 5106 C C . LYS B 1 14 ? 43.201 2.339 -21.193 1 46.94 14 LYS B C 1
ATOM 5108 O O . LYS B 1 14 ? 42.216 1.736 -20.761 1 46.94 14 LYS B O 1
ATOM 5113 N N . SER B 1 15 ? 43.963 3.175 -20.506 1 53.53 15 SER B N 1
ATOM 5114 C CA . SER B 1 15 ? 43.604 3.498 -19.129 1 53.53 15 SER B CA 1
ATOM 5115 C C . SER B 1 15 ? 42.301 4.288 -19.068 1 53.53 15 SER B C 1
ATOM 5117 O O . SER B 1 15 ? 41.455 4.035 -18.208 1 53.53 15 SER B O 1
ATOM 5119 N N . SER B 1 16 ? 42.125 5.199 -20.061 1 58.5 16 SER B N 1
ATOM 5120 C CA . SER B 1 16 ? 40.888 5.97 -20.13 1 58.5 16 SER B CA 1
ATOM 5121 C C . SER B 1 16 ? 39.708 5.088 -20.525 1 58.5 16 SER B C 1
ATOM 5123 O O . SER B 1 16 ? 38.61 5.233 -19.984 1 58.5 16 SER B O 1
ATOM 5125 N N . THR B 1 17 ? 40.024 4.23 -21.432 1 65.69 17 THR B N 1
ATOM 5126 C CA . THR B 1 17 ? 38.981 3.305 -21.864 1 65.69 17 THR B CA 1
ATOM 5127 C C . THR B 1 17 ? 38.588 2.364 -20.728 1 65.69 17 THR B C 1
ATOM 5129 O O . THR B 1 17 ? 37.412 2.033 -20.569 1 65.69 17 THR B O 1
ATOM 5132 N N . PHE B 1 18 ? 39.614 2.016 -19.999 1 68.33 18 PHE B N 1
ATOM 5133 C CA . PHE B 1 18 ? 39.375 1.123 -18.871 1 68.33 18 PHE B CA 1
ATOM 5134 C C . PHE B 1 18 ? 38.537 1.814 -17.802 1 68.33 18 PHE B C 1
ATOM 5136 O O . PHE B 1 18 ? 37.606 1.22 -17.255 1 68.33 18 PHE B O 1
ATOM 5143 N N . ILE B 1 19 ? 38.85 3.007 -17.651 1 72.73 19 ILE B N 1
ATOM 5144 C CA . ILE B 1 19 ? 38.117 3.778 -16.652 1 72.73 19 ILE B CA 1
ATOM 5145 C C . ILE B 1 19 ? 36.67 3.963 -17.104 1 72.73 19 ILE B C 1
ATOM 5147 O O . ILE B 1 19 ? 35.742 3.843 -16.3 1 72.73 19 ILE B O 1
ATOM 5151 N N . SER B 1 20 ? 36.577 4.152 -18.353 1 83.3 20 SER B N 1
ATOM 5152 C CA . SER B 1 20 ? 35.24 4.357 -18.9 1 83.3 20 SER B CA 1
ATOM 5153 C C . SER B 1 20 ? 34.404 3.085 -18.808 1 83.3 20 SER B C 1
ATOM 5155 O O . SER B 1 20 ? 33.212 3.141 -18.5 1 83.3 20 SER B O 1
ATOM 5157 N N . GLU B 1 21 ? 35.094 2.006 -18.976 1 88.17 21 GLU B N 1
ATOM 5158 C CA . GLU B 1 21 ? 34.381 0.734 -18.908 1 88.17 21 GLU B CA 1
ATOM 5159 C C . GLU B 1 21 ? 33.974 0.405 -17.475 1 88.17 21 GLU B C 1
ATOM 5161 O O . GLU B 1 21 ? 32.906 -0.165 -17.242 1 88.17 21 GLU B O 1
ATOM 5166 N N . ASN B 1 22 ? 34.828 0.798 -16.592 1 90.16 22 ASN B N 1
ATOM 5167 C CA . ASN B 1 22 ? 34.507 0.56 -15.188 1 90.16 22 ASN B CA 1
ATOM 5168 C C . ASN B 1 22 ? 33.325 1.411 -14.731 1 90.16 22 ASN B C 1
ATOM 5170 O O . ASN B 1 22 ? 32.511 0.966 -13.922 1 90.16 22 ASN B O 1
ATOM 5174 N N . ILE B 1 23 ? 33.295 2.563 -15.265 1 93.37 23 ILE B N 1
ATOM 5175 C CA . ILE B 1 23 ? 32.188 3.457 -14.94 1 93.37 23 ILE B CA 1
ATOM 5176 C C . ILE B 1 23 ? 30.886 2.893 -15.505 1 93.37 23 ILE B C 1
ATOM 5178 O O . ILE B 1 23 ? 29.864 2.866 -14.816 1 93.37 23 ILE B O 1
ATOM 5182 N N . LYS B 1 24 ? 30.974 2.402 -16.731 1 93.68 24 LYS B N 1
ATOM 5183 C CA . LYS B 1 24 ? 29.796 1.811 -17.36 1 93.68 24 LYS B CA 1
ATOM 5184 C C . LYS B 1 24 ? 29.319 0.582 -16.591 1 93.68 24 LYS B C 1
ATOM 5186 O O . LYS B 1 24 ? 28.117 0.393 -16.397 1 93.68 24 LYS B O 1
ATOM 5191 N N . GLU B 1 25 ? 30.234 -0.165 -16.231 1 94.22 25 GLU B N 1
ATOM 5192 C CA . GLU B 1 25 ? 29.888 -1.375 -15.49 1 94.22 25 GLU B CA 1
ATOM 5193 C C . GLU B 1 25 ? 29.222 -1.035 -14.16 1 94.22 25 GLU B C 1
ATOM 5195 O O . GLU B 1 25 ? 28.272 -1.705 -13.747 1 94.22 25 GLU B O 1
ATOM 5200 N N . ALA B 1 26 ? 29.761 -0.056 -13.494 1 93.67 26 ALA B N 1
ATOM 5201 C CA . ALA B 1 26 ? 29.171 0.366 -12.227 1 93.67 26 ALA B CA 1
ATOM 5202 C C . ALA B 1 26 ? 27.732 0.837 -12.422 1 93.67 26 ALA B C 1
ATOM 5204 O O . ALA B 1 26 ? 26.846 0.486 -11.638 1 93.67 26 ALA B O 1
ATOM 5205 N N . GLU B 1 27 ? 27.547 1.598 -13.428 1 93.98 27 GLU B N 1
ATOM 5206 C CA . GLU B 1 27 ? 26.213 2.128 -13.694 1 93.98 27 GLU B CA 1
ATOM 5207 C C . GLU B 1 27 ? 25.24 1.013 -14.065 1 93.98 27 GLU B C 1
ATOM 5209 O O . GLU B 1 27 ? 24.066 1.056 -13.689 1 93.98 27 GLU B O 1
ATOM 5214 N N . LEU B 1 28 ? 25.704 0.019 -14.797 1 95.72 28 LEU B N 1
ATOM 5215 C CA . LEU B 1 28 ? 24.877 -1.133 -15.138 1 95.72 28 LEU B CA 1
ATOM 5216 C C . LEU B 1 28 ? 24.494 -1.918 -13.888 1 95.72 28 LEU B C 1
ATOM 5218 O O . LEU B 1 28 ? 23.348 -2.349 -13.747 1 95.72 28 LEU B O 1
ATOM 5222 N N . ARG B 1 29 ? 25.436 -2.058 -13.052 1 94.41 29 ARG B N 1
ATOM 5223 C CA . ARG B 1 29 ? 25.169 -2.783 -11.814 1 94.41 29 ARG B CA 1
ATOM 5224 C C . ARG B 1 29 ? 24.172 -2.028 -10.942 1 94.41 29 ARG B C 1
ATOM 5226 O O . ARG B 1 29 ? 23.312 -2.638 -10.303 1 94.41 29 ARG B O 1
ATOM 5233 N N . PHE B 1 30 ? 24.3 -0.703 -10.931 1 92.71 30 PHE B N 1
ATOM 5234 C CA . PHE B 1 30 ? 23.327 0.11 -10.212 1 92.71 30 PHE B CA 1
ATOM 5235 C C . PHE B 1 30 ? 21.927 -0.093 -10.778 1 92.71 30 PHE B C 1
ATOM 5237 O O . PHE B 1 30 ? 20.959 -0.215 -10.025 1 92.71 30 PHE B O 1
ATOM 5244 N N . CYS B 1 31 ? 21.829 -0.154 -12.044 1 94.87 31 CYS B N 1
ATOM 5245 C CA . CYS B 1 31 ? 20.532 -0.334 -12.687 1 94.87 31 CYS B CA 1
ATOM 5246 C C . CYS B 1 31 ? 19.95 -1.706 -12.367 1 94.87 31 CYS B C 1
ATOM 5248 O O . CYS B 1 31 ? 18.743 -1.84 -12.159 1 94.87 31 CYS B O 1
ATOM 5250 N N . LEU B 1 32 ? 20.786 -2.705 -12.353 1 95.5 32 LEU B N 1
ATOM 5251 C CA . LEU B 1 32 ? 20.329 -4.049 -12.016 1 95.5 32 LEU B CA 1
ATOM 5252 C C . LEU B 1 32 ? 19.805 -4.101 -10.584 1 95.5 32 LEU B C 1
ATOM 5254 O O . LEU B 1 32 ? 18.85 -4.826 -10.295 1 95.5 32 LEU B O 1
ATOM 5258 N N . ASP B 1 33 ? 20.45 -3.343 -9.743 1 91.79 33 ASP B N 1
ATOM 5259 C CA . ASP B 1 33 ? 19.975 -3.255 -8.365 1 91.79 33 ASP B CA 1
ATOM 5260 C C . ASP B 1 33 ? 18.598 -2.598 -8.3 1 91.79 33 ASP B C 1
ATOM 5262 O O . ASP B 1 33 ? 17.744 -3.011 -7.513 1 91.79 33 ASP B O 1
ATOM 5266 N N . ILE B 1 34 ? 18.442 -1.567 -9.054 1 91.59 34 ILE B N 1
ATOM 5267 C CA . ILE B 1 34 ? 17.164 -0.866 -9.13 1 91.59 34 ILE B CA 1
ATOM 5268 C C . ILE B 1 34 ? 16.071 -1.834 -9.578 1 91.59 34 ILE B C 1
ATOM 5270 O O . ILE B 1 34 ? 14.98 -1.857 -9.003 1 91.59 34 ILE B O 1
ATOM 5274 N N . VAL B 1 35 ? 16.365 -2.663 -10.541 1 94.62 35 VAL B N 1
ATOM 5275 C CA . VAL B 1 35 ? 15.397 -3.598 -11.105 1 94.62 35 VAL B CA 1
ATOM 5276 C C . VAL B 1 35 ? 15.088 -4.697 -10.09 1 94.62 35 VAL B C 1
ATOM 5278 O O . VAL B 1 35 ? 13.922 -5.02 -9.85 1 94.62 35 VAL B O 1
ATOM 5281 N N . GLU B 1 36 ? 16.101 -5.242 -9.57 1 92.85 36 GLU B N 1
ATOM 5282 C CA . GLU B 1 36 ? 15.962 -6.366 -8.649 1 92.85 36 GLU B CA 1
ATOM 5283 C C . GLU B 1 36 ? 15.11 -5.988 -7.441 1 92.85 36 GLU B C 1
ATOM 5285 O O . GLU B 1 36 ? 14.293 -6.786 -6.976 1 92.85 36 GLU B O 1
ATOM 5290 N N . HIS B 1 37 ? 15.232 -4.78 -7.013 1 88.3 37 HIS B N 1
ATOM 5291 C CA . HIS B 1 37 ? 14.566 -4.397 -5.773 1 88.3 37 HIS B CA 1
ATOM 5292 C C . HIS B 1 37 ? 13.458 -3.383 -6.033 1 88.3 37 HIS B C 1
ATOM 5294 O O . HIS B 1 37 ? 12.916 -2.794 -5.094 1 88.3 37 HIS B O 1
ATOM 5300 N N . CYS B 1 38 ? 13.185 -3.136 -7.273 1 88.27 38 CYS B N 1
ATOM 5301 C CA . CYS B 1 38 ? 12.1 -2.25 -7.68 1 88.27 38 CYS B CA 1
ATOM 5302 C C . CYS B 1 38 ? 12.235 -0.884 -7.018 1 88.27 38 CYS B C 1
ATOM 5304 O O . CYS B 1 38 ? 11.28 -0.381 -6.424 1 88.27 38 CYS B O 1
ATOM 5306 N N . LYS B 1 39 ? 13.39 -0.315 -7.091 1 85.16 39 LYS B N 1
ATOM 5307 C CA . LYS B 1 39 ? 13.635 0.99 -6.483 1 85.16 39 LYS B CA 1
ATOM 5308 C C . LYS B 1 39 ? 13.206 2.12 -7.415 1 85.16 39 LYS B C 1
ATOM 5310 O O . LYS B 1 39 ? 13.167 1.945 -8.635 1 85.16 39 LYS B O 1
ATOM 5315 N N . SER B 1 40 ? 12.893 3.221 -6.782 1 84.18 40 SER B N 1
ATOM 5316 C CA . SER B 1 40 ? 12.52 4.397 -7.562 1 84.18 40 SER B CA 1
ATOM 5317 C C . SER B 1 40 ? 13.726 4.981 -8.292 1 84.18 40 SER B C 1
ATOM 5319 O O . SER B 1 40 ? 14.823 5.046 -7.734 1 84.18 40 SER B O 1
ATOM 5321 N N . PHE B 1 41 ? 13.456 5.451 -9.499 1 85.45 41 PHE B N 1
ATOM 5322 C CA . PHE B 1 41 ? 14.53 6.059 -10.275 1 85.45 41 PHE B CA 1
ATOM 5323 C C . PHE B 1 41 ? 14.963 7.382 -9.656 1 85.45 41 PHE B C 1
ATOM 5325 O O . PHE B 1 41 ? 16.152 7.707 -9.639 1 85.45 41 PHE B O 1
ATOM 5332 N N . ASN B 1 42 ? 13.996 8.047 -9.125 1 76.92 42 ASN B N 1
ATOM 5333 C CA . ASN B 1 42 ? 14.261 9.365 -8.559 1 76.92 42 ASN B CA 1
ATOM 5334 C C . ASN B 1 42 ? 15.123 9.273 -7.303 1 76.92 42 ASN B C 1
ATOM 5336 O O . ASN B 1 42 ? 15.902 10.183 -7.012 1 76.92 42 ASN B O 1
ATOM 5340 N N . SER B 1 43 ? 14.991 8.242 -6.603 1 75.84 43 SER B N 1
ATOM 5341 C CA . SER B 1 43 ? 15.726 8.103 -5.351 1 75.84 43 SER B CA 1
ATOM 5342 C C . SER B 1 43 ? 17.199 7.797 -5.605 1 75.84 43 SER B C 1
ATOM 5344 O O . SER B 1 43 ? 18.044 8.019 -4.736 1 75.84 43 SER B O 1
ATOM 5346 N N . PHE B 1 44 ? 17.467 7.406 -6.819 1 78.21 44 PHE B N 1
ATOM 5347 C CA . PHE B 1 44 ? 18.83 6.945 -7.054 1 78.21 44 PHE B CA 1
ATOM 5348 C C . PHE B 1 44 ? 19.759 8.12 -7.332 1 78.21 44 PHE B C 1
ATOM 5350 O O . PHE B 1 44 ? 20.974 8.015 -7.151 1 78.21 44 PHE B O 1
ATOM 5357 N N . ASP B 1 45 ? 19.183 9.216 -7.785 1 77.78 45 ASP B N 1
ATOM 5358 C CA . ASP B 1 45 ? 20.013 10.41 -7.912 1 77.78 45 ASP B CA 1
ATOM 5359 C C . ASP B 1 45 ? 20.612 10.809 -6.565 1 77.78 45 ASP B C 1
ATOM 5361 O O . ASP B 1 45 ? 21.815 11.057 -6.464 1 77.78 45 ASP B O 1
ATOM 5365 N N . HIS B 1 46 ? 19.821 10.753 -5.671 1 83.64 46 HIS B N 1
ATOM 5366 C CA . HIS B 1 46 ? 20.273 11.108 -4.331 1 83.64 46 HIS B CA 1
ATOM 5367 C C . HIS B 1 46 ? 21.213 10.048 -3.767 1 83.64 46 HIS B C 1
ATOM 5369 O O . HIS B 1 46 ? 22.176 10.374 -3.068 1 83.64 46 HIS B O 1
ATOM 5375 N N . ILE B 1 47 ? 20.976 8.802 -4.1 1 85.52 47 ILE B N 1
ATOM 5376 C CA . ILE B 1 47 ? 21.779 7.708 -3.563 1 85.52 47 ILE B CA 1
ATOM 5377 C C . ILE B 1 47 ? 23.205 7.802 -4.101 1 85.52 47 ILE B C 1
ATOM 5379 O O . ILE B 1 47 ? 24.169 7.605 -3.359 1 85.52 47 ILE B O 1
ATOM 5383 N N . VAL B 1 48 ? 23.324 8.077 -5.332 1 88.21 48 VAL B N 1
ATOM 5384 C CA . VAL B 1 48 ? 24.646 8.158 -5.943 1 88.21 48 VAL B CA 1
ATOM 5385 C C . VAL B 1 48 ? 25.424 9.326 -5.339 1 88.21 48 VAL B C 1
ATOM 5387 O O . VAL B 1 48 ? 26.615 9.201 -5.047 1 88.21 48 VAL B O 1
ATOM 5390 N N . ARG B 1 49 ? 24.732 10.444 -5.166 1 88.56 49 ARG B N 1
ATOM 5391 C CA . ARG B 1 49 ? 25.383 11.591 -4.542 1 88.56 49 ARG B CA 1
ATOM 5392 C C . ARG B 1 49 ? 25.818 11.266 -3.117 1 88.56 49 ARG B C 1
ATOM 5394 O O . ARG B 1 49 ? 26.896 11.677 -2.683 1 88.56 49 ARG B O 1
ATOM 5401 N N . MET B 1 50 ? 24.983 10.597 -2.489 1 90.55 50 MET B N 1
ATOM 5402 C CA . MET B 1 50 ? 25.323 10.188 -1.129 1 90.55 50 MET B CA 1
ATOM 5403 C C . MET B 1 50 ? 26.54 9.269 -1.125 1 90.55 50 MET B C 1
ATOM 5405 O O . MET B 1 50 ? 27.436 9.421 -0.292 1 90.55 50 MET B O 1
ATOM 5409 N N . ILE B 1 51 ? 26.629 8.34 -2.075 1 92.12 51 ILE B N 1
ATOM 5410 C CA . ILE B 1 51 ? 27.758 7.422 -2.174 1 92.12 51 ILE B CA 1
ATOM 5411 C C . ILE B 1 51 ? 29.029 8.2 -2.508 1 92.12 51 ILE B C 1
ATOM 5413 O O . ILE B 1 51 ? 30.107 7.892 -1.994 1 92.12 51 ILE B O 1
ATOM 5417 N N . GLN B 1 52 ? 28.873 9.176 -3.303 1 92.21 52 GLN B N 1
ATOM 5418 C CA . GLN B 1 52 ? 30.011 10.014 -3.664 1 92.21 52 GLN B CA 1
ATOM 5419 C C . GLN B 1 52 ? 30.579 10.726 -2.44 1 92.21 52 GLN B C 1
ATOM 5421 O O . GLN B 1 52 ? 31.796 10.881 -2.315 1 92.21 52 GLN B O 1
ATOM 5426 N N . THR B 1 53 ? 29.662 11.115 -1.601 1 91.9 53 THR B N 1
ATOM 5427 C CA . THR B 1 53 ? 30.083 11.787 -0.376 1 91.9 53 THR B CA 1
ATOM 5428 C C . THR B 1 53 ? 30.651 10.783 0.623 1 91.9 53 THR B C 1
ATOM 5430 O O . THR B 1 53 ? 31.63 11.073 1.313 1 91.9 53 THR B O 1
ATOM 5433 N N . ALA B 1 54 ? 30.084 9.595 0.664 1 92.03 54 ALA B N 1
ATOM 5434 C CA . ALA B 1 54 ? 30.47 8.575 1.637 1 92.03 54 ALA B CA 1
ATOM 5435 C C . ALA B 1 54 ? 31.782 7.906 1.239 1 92.03 54 ALA B C 1
ATOM 5437 O O . ALA B 1 54 ? 32.513 7.401 2.094 1 92.03 54 ALA B O 1
ATOM 5438 N N . LEU B 1 55 ? 32.058 7.852 -0.093 1 93.4 55 LEU B N 1
ATOM 5439 C CA . LEU B 1 55 ? 33.249 7.181 -0.602 1 93.4 55 LEU B CA 1
ATOM 5440 C C . LEU B 1 55 ? 34.09 8.133 -1.446 1 93.4 55 LEU B C 1
ATOM 5442 O O . LEU B 1 55 ? 34.257 7.92 -2.649 1 93.4 55 LEU B O 1
ATOM 5446 N N . PRO B 1 56 ? 34.732 9.02 -0.797 1 90.82 56 PRO B N 1
ATOM 5447 C CA . PRO B 1 56 ? 35.527 10.001 -1.539 1 90.82 56 PRO B CA 1
ATOM 5448 C C . PRO B 1 56 ? 36.769 9.388 -2.182 1 90.82 56 PRO B C 1
ATOM 5450 O O . PRO B 1 56 ? 37.379 10.001 -3.063 1 90.82 56 PRO B O 1
ATOM 5453 N N . ASP B 1 57 ? 37.124 8.215 -1.829 1 91.14 57 ASP B N 1
ATOM 5454 C CA . ASP B 1 57 ? 38.348 7.581 -2.307 1 91.14 57 ASP B CA 1
ATOM 5455 C C . ASP B 1 57 ? 38.122 6.895 -3.652 1 91.14 57 ASP B C 1
ATOM 5457 O O . ASP B 1 57 ? 39.073 6.431 -4.286 1 91.14 57 ASP B O 1
ATOM 5461 N N . SER B 1 58 ? 36.911 6.802 -4.091 1 92.08 58 SER B N 1
ATOM 5462 C CA . SER B 1 58 ? 36.63 6.086 -5.331 1 92.08 58 SER B CA 1
ATOM 5463 C C . SER B 1 58 ? 36.621 7.033 -6.527 1 92.08 58 SER B C 1
ATOM 5465 O O . SER B 1 58 ? 35.819 7.968 -6.578 1 92.08 58 SER B O 1
ATOM 5467 N N . ASN B 1 59 ? 37.349 6.703 -7.455 1 92.13 59 ASN B N 1
ATOM 5468 C CA . ASN B 1 59 ? 37.372 7.487 -8.685 1 92.13 59 ASN B CA 1
ATOM 5469 C C . ASN B 1 59 ? 36.213 7.119 -9.606 1 92.13 59 ASN B C 1
ATOM 5471 O O . ASN B 1 59 ? 35.736 7.955 -10.376 1 92.13 59 ASN B O 1
ATOM 5475 N N . ILE B 1 60 ? 35.814 5.968 -9.483 1 93.23 60 ILE B N 1
ATOM 5476 C CA . ILE B 1 60 ? 34.718 5.496 -10.323 1 93.23 60 ILE B CA 1
ATOM 5477 C C . ILE B 1 60 ? 33.441 6.262 -9.984 1 93.23 60 ILE B C 1
ATOM 5479 O O . ILE B 1 60 ? 32.801 6.835 -10.867 1 93.23 60 ILE B O 1
ATOM 5483 N N . ILE B 1 61 ? 33.12 6.311 -8.684 1 92.73 61 ILE B N 1
ATOM 5484 C CA . ILE B 1 61 ? 31.85 6.886 -8.253 1 92.73 61 ILE B CA 1
ATOM 5485 C C . ILE B 1 61 ? 31.849 8.39 -8.515 1 92.73 61 ILE B C 1
ATOM 5487 O O . ILE B 1 61 ? 30.801 8.978 -8.792 1 92.73 61 ILE B O 1
ATOM 5491 N N . LYS B 1 62 ? 32.966 8.996 -8.436 1 91.85 62 LYS B N 1
ATOM 5492 C CA . LYS B 1 62 ? 33.076 10.437 -8.645 1 91.85 62 LYS B CA 1
ATOM 5493 C C . LYS B 1 62 ? 32.64 10.823 -10.056 1 91.85 62 LYS B C 1
ATOM 5495 O O . LYS B 1 62 ? 32.159 11.935 -10.281 1 91.85 62 LYS B O 1
ATOM 5500 N N . ASN B 1 63 ? 32.777 9.829 -10.912 1 91.07 63 ASN B N 1
ATOM 5501 C CA . ASN B 1 63 ? 32.494 10.128 -12.312 1 91.07 63 ASN B CA 1
ATOM 5502 C C . ASN B 1 63 ? 31.157 9.538 -12.752 1 91.07 63 ASN B C 1
ATOM 5504 O O . ASN B 1 63 ? 30.806 9.597 -13.932 1 91.07 63 ASN B O 1
ATOM 5508 N N . VAL B 1 64 ? 30.504 8.94 -11.885 1 90.45 64 VAL B N 1
ATOM 5509 C CA . VAL B 1 64 ? 29.2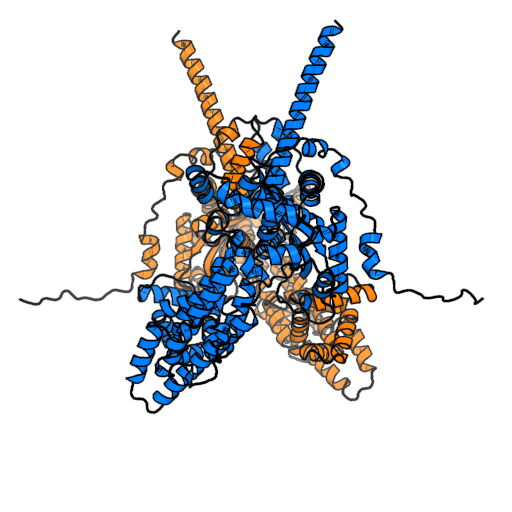01 8.361 -12.197 1 90.45 64 VAL B CA 1
ATOM 5510 C C . VAL B 1 64 ? 28.133 9.451 -12.179 1 90.45 64 VAL B C 1
ATOM 5512 O O . VAL B 1 64 ? 28.087 10.269 -11.257 1 90.45 64 VAL B O 1
ATOM 5515 N N . SER B 1 65 ? 27.45 9.618 -13.188 1 84.94 65 SER B N 1
ATOM 5516 C CA . SER B 1 65 ? 26.257 10.455 -13.267 1 84.94 65 SER B CA 1
ATOM 5517 C C . SER B 1 65 ? 25.003 9.612 -13.47 1 84.94 65 SER B C 1
ATOM 5519 O O . SER B 1 65 ? 24.873 8.915 -14.478 1 84.94 65 SER B O 1
ATOM 5521 N N . PHE B 1 66 ? 24.181 9.689 -12.56 1 86.25 66 PHE B N 1
ATOM 5522 C CA . PHE B 1 66 ? 23.088 8.724 -12.546 1 86.25 66 PHE B CA 1
ATOM 5523 C C . PHE B 1 66 ? 21.753 9.421 -12.312 1 86.25 66 PHE B C 1
ATOM 5525 O O . PHE B 1 66 ? 21.237 9.424 -11.192 1 86.25 66 PHE B O 1
ATOM 5532 N N . LYS B 1 67 ? 21.197 10.033 -13.311 1 87.18 67 LYS B N 1
ATOM 5533 C CA . LYS B 1 67 ? 19.91 10.719 -13.247 1 87.18 67 LYS B CA 1
ATOM 5534 C C . LYS B 1 67 ? 18.791 9.843 -13.803 1 87.18 67 LYS B C 1
ATOM 5536 O O . LYS B 1 67 ? 19.053 8.8 -14.405 1 87.18 67 LYS B O 1
ATOM 5541 N N . ARG B 1 68 ? 17.667 10.285 -13.676 1 88.21 68 ARG B N 1
ATOM 5542 C CA . ARG B 1 68 ? 16.478 9.503 -13.996 1 88.21 68 ARG B CA 1
ATOM 5543 C C . ARG B 1 68 ? 16.467 9.102 -15.468 1 88.21 68 ARG B C 1
ATOM 5545 O O . ARG B 1 68 ? 16.196 7.946 -15.799 1 88.21 68 ARG B O 1
ATOM 5552 N N . THR B 1 69 ? 16.757 10.036 -16.387 1 88.8 69 THR B N 1
ATOM 5553 C CA . THR B 1 69 ? 16.702 9.785 -17.823 1 88.8 69 THR B CA 1
ATOM 5554 C C . THR B 1 69 ? 17.756 8.76 -18.234 1 88.8 69 THR B C 1
ATOM 5556 O O . THR B 1 69 ? 17.498 7.901 -19.08 1 88.8 69 THR B O 1
ATOM 5559 N N . LYS B 1 70 ? 18.924 8.908 -17.727 1 92.1 70 LYS B N 1
ATOM 5560 C CA . LYS B 1 70 ? 19.982 7.951 -18.036 1 92.1 70 LYS B CA 1
ATOM 5561 C C . LYS B 1 70 ? 19.626 6.556 -17.531 1 92.1 70 LYS B C 1
ATOM 5563 O O . LYS B 1 70 ? 19.842 5.563 -18.229 1 92.1 70 LYS B O 1
ATOM 5568 N N . ILE B 1 71 ? 19.108 6.459 -16.288 1 93.04 71 ILE B N 1
ATOM 5569 C CA . ILE B 1 71 ? 18.714 5.186 -15.695 1 93.04 71 ILE B CA 1
ATOM 5570 C C . ILE B 1 71 ? 17.676 4.502 -16.582 1 93.04 71 ILE B C 1
ATOM 5572 O O . ILE B 1 71 ? 17.816 3.324 -16.918 1 93.04 71 ILE B O 1
ATOM 5576 N N . SER B 1 72 ? 16.672 5.271 -16.965 1 93.53 72 SER B N 1
ATOM 5577 C CA . SER B 1 72 ? 15.606 4.738 -17.808 1 93.53 72 SER B CA 1
ATOM 5578 C C . SER B 1 72 ? 16.155 4.221 -19.133 1 93.53 72 SER B C 1
ATOM 5580 O O . SER B 1 72 ? 15.729 3.172 -19.621 1 93.53 72 SER B O 1
ATOM 5582 N N . SER B 1 73 ? 17.077 4.951 -19.674 1 95.22 73 SER B N 1
ATOM 5583 C CA . SER B 1 73 ? 17.642 4.575 -20.965 1 95.22 73 SER B CA 1
ATOM 5584 C C . SER B 1 73 ? 18.508 3.325 -20.848 1 95.22 73 SER B C 1
ATOM 5586 O O . SER B 1 73 ? 18.511 2.479 -21.744 1 95.22 73 SER B O 1
ATOM 5588 N N . ILE B 1 74 ? 19.258 3.22 -19.814 1 96.22 74 ILE B N 1
ATOM 5589 C CA . ILE B 1 74 ? 20.104 2.048 -19.617 1 96.22 74 ILE B CA 1
ATOM 5590 C C . ILE B 1 74 ? 19.234 0.806 -19.443 1 96.22 74 ILE B C 1
ATOM 5592 O O . ILE B 1 74 ? 19.504 -0.238 -20.042 1 96.22 74 ILE B O 1
ATOM 5596 N N . ILE B 1 75 ? 18.189 0.925 -18.673 1 96.16 75 ILE B N 1
ATOM 5597 C CA . ILE B 1 75 ? 17.324 -0.21 -18.372 1 96.16 75 ILE B CA 1
ATOM 5598 C C . ILE B 1 75 ? 16.597 -0.655 -19.638 1 96.16 75 ILE B C 1
ATOM 5600 O O . ILE B 1 75 ? 16.602 -1.84 -19.982 1 96.16 75 ILE B O 1
ATOM 5604 N N . LYS B 1 76 ? 16.057 0.271 -20.408 1 95.72 76 LYS B N 1
ATOM 5605 C CA . LYS B 1 76 ? 15.224 -0.057 -21.561 1 95.72 76 LYS B CA 1
ATOM 5606 C C . LYS B 1 76 ? 16.08 -0.438 -22.766 1 95.72 76 LYS B C 1
ATOM 5608 O O . LYS B 1 76 ? 15.821 -1.449 -23.423 1 95.72 76 LYS B O 1
ATOM 5613 N N . ASN B 1 77 ? 17.098 0.38 -23.009 1 96.14 77 ASN B N 1
ATOM 5614 C CA . ASN B 1 77 ? 17.749 0.321 -24.314 1 96.14 77 ASN B CA 1
ATOM 5615 C C . ASN B 1 77 ? 19.1 -0.383 -24.236 1 96.14 77 ASN B C 1
ATOM 5617 O O . ASN B 1 77 ? 19.775 -0.554 -25.252 1 96.14 77 ASN B O 1
ATOM 5621 N N . VAL B 1 78 ? 19.516 -0.734 -23.082 1 97.19 78 VAL B N 1
ATOM 5622 C CA . VAL B 1 78 ? 20.785 -1.445 -22.976 1 97.19 78 VAL B CA 1
ATOM 5623 C C . VAL B 1 78 ? 20.55 -2.841 -22.403 1 97.19 78 VAL B C 1
ATOM 5625 O O . VAL B 1 78 ? 20.661 -3.839 -23.119 1 97.19 78 VAL B O 1
ATOM 5628 N N . ILE B 1 79 ? 20.06 -2.869 -21.135 1 97.5 79 ILE B N 1
ATOM 5629 C CA . ILE B 1 79 ? 19.913 -4.161 -20.474 1 97.5 79 ILE B CA 1
ATOM 5630 C C . ILE B 1 79 ? 18.75 -4.93 -21.097 1 97.5 79 ILE B C 1
ATOM 5632 O O . ILE B 1 79 ? 18.917 -6.068 -21.542 1 97.5 79 ILE B O 1
ATOM 5636 N N . ASN B 1 80 ? 17.57 -4.306 -21.13 1 97.1 80 ASN B N 1
ATOM 5637 C CA . ASN B 1 80 ? 16.389 -4.953 -21.691 1 97.1 80 ASN B CA 1
ATOM 5638 C C . ASN B 1 80 ? 16.609 -5.355 -23.147 1 97.1 80 ASN B C 1
ATOM 5640 O O . ASN B 1 80 ? 16.233 -6.456 -23.555 1 97.1 80 ASN B O 1
ATOM 5644 N N . LYS B 1 81 ? 17.144 -4.454 -23.899 1 95.71 81 LYS B N 1
ATOM 5645 C CA . LYS B 1 81 ? 17.401 -4.749 -25.306 1 95.71 81 LYS B CA 1
ATOM 5646 C C . LYS B 1 81 ? 18.337 -5.946 -25.454 1 95.71 81 LYS B C 1
ATOM 5648 O O . LYS B 1 81 ? 18.16 -6.77 -26.353 1 95.71 81 LYS B O 1
ATOM 5653 N N . SER B 1 82 ? 19.307 -6.009 -24.62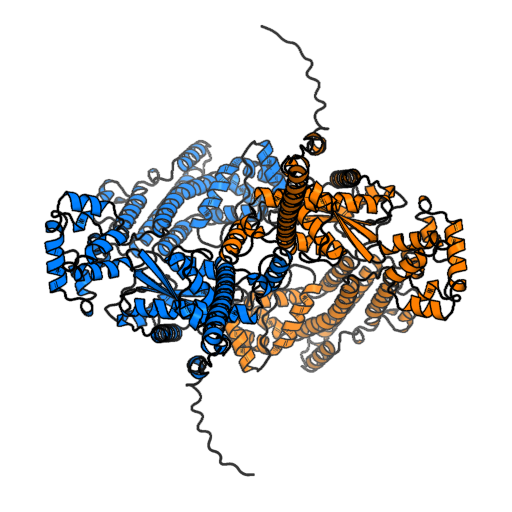2 1 96.38 82 SER B N 1
ATOM 5654 C CA . SER B 1 82 ? 20.228 -7.141 -24.641 1 96.38 82 SER B CA 1
ATOM 5655 C C . SER B 1 82 ? 19.513 -8.442 -24.292 1 96.38 82 SER B C 1
ATOM 5657 O O . SER B 1 82 ? 19.763 -9.479 -24.911 1 96.38 82 SER B O 1
ATOM 5659 N N . VAL B 1 83 ? 18.665 -8.416 -23.351 1 96.37 83 VAL B N 1
ATOM 5660 C CA . VAL B 1 83 ? 17.907 -9.595 -22.942 1 96.37 83 VAL B CA 1
ATOM 5661 C C . VAL B 1 83 ? 17.009 -10.055 -24.088 1 96.37 83 VAL B C 1
ATOM 5663 O O . VAL B 1 83 ? 16.918 -11.252 -24.372 1 96.37 83 VAL B O 1
ATOM 5666 N N . ILE B 1 84 ? 16.347 -9.103 -24.742 1 95.84 84 ILE B N 1
ATOM 5667 C CA . ILE B 1 84 ? 15.465 -9.422 -25.859 1 95.84 84 ILE B CA 1
ATOM 5668 C C . ILE B 1 84 ? 16.264 -10.1 -26.97 1 95.84 84 ILE B C 1
ATOM 5670 O O . ILE B 1 84 ? 15.855 -11.14 -27.492 1 95.84 84 ILE B O 1
ATOM 5674 N N . SER B 1 85 ? 17.385 -9.53 -27.273 1 94.49 85 SER B N 1
ATOM 5675 C CA . SER B 1 85 ? 18.21 -10.061 -28.353 1 94.49 85 SER B CA 1
ATOM 5676 C C . SER B 1 85 ? 18.684 -11.477 -28.042 1 94.49 85 SER B C 1
ATOM 5678 O O . SER B 1 85 ? 18.577 -12.371 -28.883 1 94.49 85 SER B O 1
ATOM 5680 N N . GLU B 1 86 ? 19.105 -11.646 -26.882 1 94.23 86 GLU B N 1
ATOM 5681 C CA . GLU B 1 86 ? 19.611 -12.953 -26.473 1 94.23 86 GLU B CA 1
ATOM 5682 C C . GLU B 1 86 ? 18.494 -13.992 -26.441 1 94.23 86 GLU B C 1
ATOM 5684 O O . GLU B 1 86 ? 18.654 -15.1 -26.958 1 94.23 86 GLU B O 1
ATOM 5689 N N . THR B 1 87 ? 17.396 -13.704 -25.901 1 94.3 87 THR B N 1
ATOM 5690 C CA . THR B 1 87 ? 16.309 -14.658 -25.714 1 94.3 87 THR B CA 1
ATOM 5691 C C . THR B 1 87 ? 15.623 -14.962 -27.043 1 94.3 87 THR B C 1
ATOM 5693 O O . THR B 1 87 ? 15.186 -16.091 -27.278 1 94.3 87 THR B O 1
ATOM 5696 N N . THR B 1 88 ? 15.496 -13.954 -27.828 1 93.69 88 THR B N 1
ATOM 5697 C CA . THR B 1 88 ? 14.893 -14.172 -29.138 1 93.69 88 THR B CA 1
ATOM 5698 C C . THR B 1 88 ? 15.682 -15.209 -29.932 1 93.69 88 THR B C 1
ATOM 5700 O O . THR B 1 88 ? 15.097 -16.067 -30.595 1 93.69 88 THR B O 1
ATOM 5703 N N . LYS B 1 89 ? 16.98 -15.127 -29.841 1 92.89 89 LYS B N 1
ATOM 5704 C CA . LYS B 1 89 ? 17.83 -16.1 -30.521 1 92.89 89 LYS B CA 1
ATOM 5705 C C . LYS B 1 89 ? 17.583 -17.51 -29.992 1 92.89 89 LYS B C 1
ATOM 5707 O O . LYS B 1 89 ? 17.569 -18.474 -30.761 1 92.89 89 LYS B O 1
ATOM 5712 N N . ILE B 1 90 ? 17.329 -17.58 -28.789 1 92.85 90 ILE B N 1
ATOM 5713 C CA . ILE B 1 90 ? 17.092 -18.873 -28.156 1 92.85 90 ILE B CA 1
ATOM 5714 C C . ILE B 1 90 ? 15.719 -19.402 -28.561 1 92.85 90 ILE B C 1
ATOM 5716 O O . ILE B 1 90 ? 15.582 -20.569 -28.936 1 92.85 90 ILE B O 1
ATOM 5720 N N . LEU B 1 91 ? 14.739 -18.573 -28.593 1 92.9 91 LEU B N 1
ATOM 5721 C CA . LEU B 1 91 ? 13.35 -18.971 -28.794 1 92.9 91 LEU B CA 1
ATOM 5722 C C . LEU B 1 91 ? 13.107 -19.386 -30.241 1 92.9 91 LEU B C 1
ATOM 5724 O O . LEU B 1 91 ? 12.253 -20.233 -30.514 1 92.9 91 LEU B O 1
ATOM 5728 N N . GLN B 1 92 ? 13.828 -18.843 -31.109 1 89.81 92 GLN B N 1
ATOM 5729 C CA . GLN B 1 92 ? 13.638 -19.14 -32.525 1 89.81 92 GLN B CA 1
ATOM 5730 C C . GLN B 1 92 ? 13.927 -20.608 -32.823 1 89.81 92 GLN B C 1
ATOM 5732 O O . GLN B 1 92 ? 13.369 -21.177 -33.764 1 89.81 92 GLN B O 1
ATOM 5737 N N . ASN B 1 93 ? 14.68 -21.211 -32.004 1 84.02 93 ASN B N 1
ATOM 5738 C CA . ASN B 1 93 ? 15.074 -22.596 -32.241 1 84.02 93 ASN B CA 1
ATOM 5739 C C . ASN B 1 93 ? 14.43 -23.543 -31.232 1 84.02 93 ASN B C 1
ATOM 5741 O O . ASN B 1 93 ? 14.898 -24.667 -31.043 1 84.02 93 ASN B O 1
ATOM 5745 N N . LYS B 1 94 ? 13.376 -23.048 -30.614 1 87.11 94 LYS B N 1
ATOM 5746 C CA . LYS B 1 94 ? 12.768 -23.866 -29.569 1 87.11 94 LYS B CA 1
ATOM 5747 C C . LYS B 1 94 ? 11.254 -23.948 -29.746 1 87.11 94 LYS B C 1
ATOM 5749 O O . LYS B 1 94 ? 10.66 -23.122 -30.442 1 87.11 94 LYS B O 1
ATOM 5754 N N . LEU B 1 95 ? 10.724 -25.001 -29.318 1 86.09 95 LEU B N 1
ATOM 5755 C CA . LEU B 1 95 ? 9.281 -25.103 -29.133 1 86.09 95 LEU B CA 1
ATOM 5756 C C . LEU B 1 95 ? 8.874 -24.611 -27.747 1 86.09 95 LEU B C 1
ATOM 5758 O O . LEU B 1 95 ? 9.508 -24.962 -26.749 1 86.09 95 LEU B O 1
ATOM 5762 N N . LEU B 1 96 ? 7.975 -23.706 -27.779 1 88.98 96 LEU B N 1
ATOM 5763 C CA . LEU B 1 96 ? 7.701 -23.069 -26.496 1 88.98 96 LEU B CA 1
ATOM 5764 C C . LEU B 1 96 ? 6.202 -23.026 -26.219 1 88.98 96 LEU B C 1
ATOM 5766 O O . LEU B 1 96 ? 5.393 -23.201 -27.132 1 88.98 96 LEU B O 1
ATOM 5770 N N . SER B 1 97 ? 5.89 -22.991 -25.021 1 89.67 97 SER B N 1
ATOM 5771 C CA . SER B 1 97 ? 4.527 -22.74 -24.564 1 89.67 97 SER B CA 1
ATOM 5772 C C . SER B 1 97 ? 4.316 -21.265 -24.239 1 89.67 97 SER B C 1
ATOM 5774 O O . SER B 1 97 ? 5.242 -20.583 -23.796 1 89.67 97 SER B O 1
ATOM 5776 N N . VAL B 1 98 ? 3.095 -20.811 -24.534 1 89.11 98 VAL B N 1
ATOM 5777 C CA . VAL B 1 98 ? 2.811 -19.399 -24.297 1 89.11 98 VAL B CA 1
ATOM 5778 C C . VAL B 1 98 ? 1.65 -19.264 -23.314 1 89.11 98 VAL B C 1
ATOM 5780 O O . VAL B 1 98 ? 0.611 -19.909 -23.478 1 89.11 98 VAL B O 1
ATOM 5783 N N . LEU B 1 99 ? 1.879 -18.563 -22.301 1 87.57 99 LEU B N 1
ATOM 5784 C CA . LEU B 1 99 ? 0.836 -18.241 -21.333 1 87.57 99 LEU B CA 1
ATOM 5785 C C . LEU B 1 99 ? 0.296 -16.834 -21.564 1 87.57 99 LEU B C 1
ATOM 5787 O O . LEU B 1 99 ? 1.068 -15.884 -21.715 1 87.57 99 LEU B O 1
ATOM 5791 N N . ILE B 1 100 ? -1.032 -16.732 -21.681 1 85.04 100 ILE B N 1
ATOM 5792 C CA . ILE B 1 100 ? -1.668 -15.442 -21.924 1 85.04 100 ILE B CA 1
ATOM 5793 C C . ILE B 1 100 ? -2.727 -15.18 -20.856 1 85.04 100 ILE B C 1
ATOM 5795 O O . ILE B 1 100 ? -3.554 -16.048 -20.565 1 85.04 100 ILE B O 1
ATOM 5799 N N . ASP B 1 101 ? -2.609 -14.082 -20.263 1 83.07 101 ASP B N 1
ATOM 5800 C CA . ASP B 1 101 ? -3.606 -13.693 -19.27 1 83.07 101 ASP B CA 1
ATOM 5801 C C . ASP B 1 101 ? -3.72 -12.173 -19.173 1 83.07 101 ASP B C 1
ATOM 5803 O O . ASP B 1 101 ? -2.792 -11.451 -19.542 1 83.07 101 ASP B O 1
ATOM 5807 N N . GLU B 1 102 ? -4.863 -11.786 -18.774 1 81.83 102 GLU B N 1
ATOM 5808 C CA . GLU B 1 102 ? -5.099 -10.355 -18.606 1 81.83 102 GLU B CA 1
ATOM 5809 C C . GLU B 1 102 ? -4.991 -9.947 -17.14 1 81.83 102 GLU B C 1
ATOM 5811 O O . GLU B 1 102 ? -5.305 -10.734 -16.245 1 81.83 102 GLU B O 1
ATOM 5816 N N . SER B 1 103 ? -4.46 -8.802 -16.908 1 79.62 103 SER B N 1
ATOM 5817 C CA . SER B 1 103 ? -4.396 -8.26 -15.554 1 79.62 103 SER B CA 1
ATOM 5818 C C . SER B 1 103 ? -4.674 -6.761 -15.545 1 79.62 103 SER B C 1
ATOM 5820 O O . SER B 1 103 ? -4.464 -6.079 -16.55 1 79.62 103 SER B O 1
ATOM 5822 N N . THR B 1 104 ? -5.241 -6.33 -14.504 1 78.83 104 THR B N 1
ATOM 5823 C CA . THR B 1 104 ? -5.463 -4.904 -14.288 1 78.83 104 THR B CA 1
ATOM 5824 C C . THR B 1 104 ? -4.458 -4.347 -13.283 1 78.83 104 THR B C 1
ATOM 5826 O O . THR B 1 104 ? -4.32 -4.875 -12.177 1 78.83 104 THR B O 1
ATOM 5829 N N . ASP B 1 105 ? -3.841 -3.432 -13.625 1 77.29 105 ASP B N 1
ATOM 5830 C CA . ASP B 1 105 ? -2.836 -2.867 -12.729 1 77.29 105 ASP B CA 1
ATOM 5831 C C . ASP B 1 105 ? -3.462 -1.862 -11.766 1 77.29 105 ASP B C 1
ATOM 5833 O O . ASP B 1 105 ? -4.677 -1.658 -11.776 1 77.29 105 ASP B O 1
ATOM 5837 N N . ILE B 1 106 ? -2.704 -1.338 -10.85 1 76.22 106 ILE B N 1
ATOM 5838 C CA . ILE B 1 106 ? -3.161 -0.473 -9.767 1 76.22 106 ILE B CA 1
ATOM 5839 C C . ILE B 1 106 ? -3.803 0.785 -10.348 1 76.22 106 ILE B C 1
ATOM 5841 O O . ILE B 1 106 ? -4.644 1.415 -9.702 1 76.22 106 ILE B O 1
ATOM 5845 N N . SER B 1 107 ? -3.412 1.173 -11.567 1 71.43 107 SER B N 1
ATOM 5846 C CA . SER B 1 107 ? -3.992 2.342 -12.221 1 71.43 107 SER B CA 1
ATOM 5847 C C . SER B 1 107 ? -5.23 1.966 -13.028 1 71.43 107 SER B C 1
ATOM 5849 O O . SER B 1 107 ? -5.652 2.715 -13.912 1 71.43 107 SER B O 1
ATOM 5851 N N . GLU B 1 108 ? -5.644 0.66 -12.863 1 69.59 108 GLU B N 1
ATOM 5852 C CA . GLU B 1 108 ? -6.846 0.154 -13.519 1 69.59 108 GLU B CA 1
ATOM 5853 C C . GLU B 1 108 ? -6.644 0.034 -15.026 1 69.59 108 GLU B C 1
ATOM 5855 O O . GLU B 1 108 ? -7.58 0.238 -15.802 1 69.59 108 GLU B O 1
ATOM 5860 N N . THR B 1 109 ? -5.469 -0.083 -15.365 1 74.8 109 THR B N 1
ATOM 5861 C CA . THR B 1 109 ? -5.125 -0.354 -16.757 1 74.8 109 THR B CA 1
ATOM 5862 C C . THR B 1 109 ? -5.071 -1.857 -17.017 1 74.8 109 THR B C 1
ATOM 5864 O O . THR B 1 109 ? -4.475 -2.606 -16.241 1 74.8 109 THR B O 1
ATOM 5867 N N . LYS B 1 110 ? -5.764 -2.243 -18.028 1 79.91 110 LYS B N 1
ATOM 5868 C CA . LYS B 1 110 ? -5.765 -3.66 -18.38 1 79.91 110 LYS B CA 1
ATOM 5869 C C . LYS B 1 110 ? -4.604 -3.996 -19.311 1 79.91 110 LYS B C 1
ATOM 5871 O O . LYS B 1 110 ? -4.345 -3.272 -20.275 1 79.91 110 LYS B O 1
ATOM 5876 N N . ASN B 1 111 ? -3.925 -4.981 -18.947 1 85.41 111 ASN B N 1
ATOM 5877 C CA . ASN B 1 111 ? -2.782 -5.432 -19.733 1 85.41 111 ASN B CA 1
ATOM 5878 C C . ASN B 1 111 ? -2.893 -6.913 -20.085 1 85.41 111 ASN B C 1
ATOM 5880 O O . ASN B 1 111 ? -3.444 -7.699 -19.312 1 85.41 111 ASN B O 1
ATOM 5884 N N . LEU B 1 112 ? -2.532 -7.172 -21.28 1 87.48 112 LEU B N 1
ATOM 5885 C CA . LEU B 1 112 ? -2.37 -8.56 -21.7 1 87.48 112 LEU B CA 1
ATOM 5886 C C . LEU B 1 112 ? -0.925 -9.016 -21.524 1 87.48 112 LEU B C 1
ATOM 5888 O O . LEU B 1 112 ? -0.014 -8.453 -22.135 1 87.48 112 LEU B O 1
ATOM 5892 N N . CYS B 1 113 ? -0.808 -9.934 -20.654 1 90.68 113 CYS B N 1
ATOM 5893 C CA . CYS B 1 113 ? 0.523 -10.473 -20.398 1 90.68 113 CYS B CA 1
ATOM 5894 C C . CYS B 1 113 ? 0.756 -11.752 -21.193 1 90.68 113 CYS B C 1
ATOM 5896 O O . CYS B 1 113 ? -0.084 -12.654 -21.186 1 90.68 113 CYS B O 1
ATOM 5898 N N . ILE B 1 114 ? 1.804 -11.804 -21.949 1 91.51 114 ILE B N 1
ATOM 5899 C CA . ILE B 1 114 ? 2.177 -12.967 -22.747 1 91.51 114 ILE B CA 1
ATOM 5900 C C . ILE B 1 114 ? 3.535 -13.494 -22.288 1 91.51 114 ILE B C 1
ATOM 5902 O O . ILE B 1 114 ? 4.553 -12.812 -22.431 1 91.51 114 ILE B O 1
ATOM 5906 N N . LEU B 1 115 ? 3.521 -14.689 -21.755 1 93.1 115 LEU B N 1
ATOM 5907 C CA . LEU B 1 115 ? 4.747 -15.323 -21.28 1 93.1 115 LEU B CA 1
ATOM 5908 C C . LEU B 1 115 ? 5.113 -16.52 -22.152 1 93.1 115 LEU B C 1
ATOM 5910 O O . LEU B 1 115 ? 4.231 -17.217 -22.657 1 93.1 115 LEU B O 1
ATOM 5914 N N . SER B 1 116 ? 6.333 -16.638 -22.369 1 92.59 116 SER B N 1
ATOM 5915 C CA . SER B 1 116 ? 6.828 -17.84 -23.031 1 92.59 116 SER B CA 1
ATOM 5916 C C . SER B 1 116 ? 7.556 -18.752 -22.049 1 92.59 116 SER B C 1
ATOM 5918 O O . SER B 1 116 ? 8.331 -18.28 -21.214 1 92.59 116 SER B O 1
ATOM 5920 N N . ARG B 1 117 ? 7.205 -19.926 -22.079 1 91.83 117 ARG B N 1
ATOM 5921 C CA . ARG B 1 117 ? 7.814 -20.959 -21.248 1 91.83 117 ARG B CA 1
ATOM 5922 C C . ARG B 1 117 ? 8.571 -21.972 -22.101 1 91.83 117 ARG B C 1
ATOM 5924 O O . ARG B 1 117 ? 8.023 -22.513 -23.064 1 91.83 117 ARG B O 1
ATOM 5931 N N . TYR B 1 118 ? 9.866 -22.24 -21.799 1 91.49 118 TYR B N 1
ATOM 5932 C CA . TYR B 1 118 ? 10.689 -23.14 -22.599 1 91.49 118 TYR B CA 1
ATOM 5933 C C . TYR B 1 118 ? 11.781 -23.78 -21.75 1 91.49 118 TYR B C 1
ATOM 5935 O O . TYR B 1 118 ? 12.03 -23.35 -20.621 1 91.49 118 TYR B O 1
ATOM 5943 N N . ILE B 1 119 ? 12.311 -24.796 -22.293 1 91.95 119 ILE B N 1
ATOM 5944 C CA . ILE B 1 119 ? 13.398 -25.487 -21.608 1 91.95 119 ILE B CA 1
ATOM 5945 C C . ILE B 1 119 ? 14.737 -25.067 -22.21 1 91.95 119 ILE B C 1
ATOM 5947 O O . ILE B 1 119 ? 14.906 -25.076 -23.432 1 91.95 119 ILE B O 1
ATOM 5951 N N . HIS B 1 120 ? 15.57 -24.623 -21.379 1 91.85 120 HIS B N 1
ATOM 5952 C CA . HIS B 1 120 ? 16.911 -24.248 -21.815 1 91.85 120 HIS B CA 1
ATOM 5953 C C . HIS B 1 120 ? 17.965 -24.713 -20.815 1 91.85 120 HIS B C 1
ATOM 5955 O O . HIS B 1 120 ? 17.882 -24.394 -19.627 1 91.85 120 HIS B O 1
ATOM 5961 N N . GLU B 1 121 ? 18.849 -25.425 -21.258 1 88.51 121 GLU B N 1
ATOM 5962 C CA . GLU B 1 121 ? 19.962 -25.928 -20.458 1 88.51 121 GLU B CA 1
ATOM 5963 C C . GLU B 1 121 ? 19.461 -26.7 -19.24 1 88.51 121 GLU B C 1
ATOM 5965 O O . GLU B 1 121 ? 19.896 -26.445 -18.115 1 88.51 121 GLU B O 1
ATOM 5970 N N . GLY B 1 122 ? 18.443 -27.49 -19.448 1 88.23 122 GLY B N 1
ATOM 5971 C CA . GLY B 1 122 ? 17.956 -28.405 -18.429 1 88.23 122 GLY B CA 1
ATOM 5972 C C . GLY B 1 122 ? 17.052 -27.737 -17.41 1 88.23 122 GLY B C 1
ATOM 5973 O O . GLY B 1 122 ? 16.723 -28.331 -16.381 1 88.23 122 GLY B O 1
ATOM 5974 N N . LYS B 1 123 ? 16.738 -26.525 -17.68 1 90.62 123 LYS B N 1
ATOM 5975 C CA . LYS B 1 123 ? 15.874 -25.802 -16.75 1 90.62 123 LYS B CA 1
ATOM 5976 C C . LYS B 1 123 ? 14.707 -25.146 -17.482 1 90.62 123 LYS B C 1
ATOM 5978 O O . LYS B 1 123 ? 14.834 -24.76 -18.645 1 90.62 123 LYS B O 1
ATOM 5983 N N . ILE B 1 124 ? 13.632 -25.082 -16.752 1 90.91 124 ILE B N 1
ATOM 5984 C CA . ILE B 1 124 ? 12.475 -24.379 -17.294 1 90.91 124 ILE B CA 1
ATOM 5985 C C . ILE B 1 124 ? 12.657 -22.873 -17.12 1 90.91 124 ILE B C 1
ATOM 5987 O O . ILE B 1 124 ? 13.108 -22.413 -16.068 1 90.91 124 ILE B O 1
ATOM 5991 N N . GLN B 1 125 ? 12.465 -22.167 -18.133 1 92.84 125 GLN B N 1
ATOM 5992 C CA . GLN B 1 125 ? 12.611 -20.715 -18.102 1 92.84 125 GLN B CA 1
ATOM 5993 C C . GLN B 1 125 ? 11.338 -20.024 -18.581 1 92.84 125 GLN B C 1
ATOM 5995 O O . GLN B 1 125 ? 10.593 -20.577 -19.392 1 92.84 125 GLN B O 1
ATOM 6000 N N . THR B 1 126 ? 11.063 -18.935 -17.963 1 93.79 126 THR B N 1
ATOM 6001 C CA . THR B 1 126 ? 9.917 -18.115 -18.34 1 93.79 126 THR B CA 1
ATOM 6002 C C . THR B 1 126 ? 10.371 -16.738 -18.816 1 93.79 126 THR B C 1
ATOM 6004 O O . THR B 1 126 ? 11.227 -16.11 -18.189 1 93.79 126 THR B O 1
ATOM 6007 N N . TYR B 1 127 ? 9.89 -16.377 -19.966 1 95.43 127 TYR B N 1
ATOM 6008 C CA . TYR B 1 127 ? 10.249 -15.105 -20.583 1 95.43 127 TYR B CA 1
ATOM 6009 C C . TYR B 1 127 ? 9.006 -14.281 -20.897 1 95.43 127 TYR B C 1
ATOM 6011 O O . TYR B 1 127 ? 7.993 -14.821 -21.348 1 95.43 127 TYR B O 1
ATOM 6019 N N . LEU B 1 128 ? 9.103 -12.993 -20.565 1 96.32 128 LEU B N 1
ATOM 6020 C CA . LEU B 1 128 ? 8.008 -12.099 -20.926 1 96.32 128 LEU B CA 1
ATOM 6021 C C . LEU B 1 128 ? 8.114 -11.671 -22.386 1 96.32 128 LEU B C 1
ATOM 6023 O O . LEU B 1 128 ? 8.956 -10.84 -22.734 1 96.32 128 LEU B O 1
ATOM 6027 N N . LEU B 1 129 ? 7.319 -12.215 -23.177 1 93.83 129 LEU B N 1
ATOM 6028 C CA . LEU B 1 129 ? 7.309 -11.827 -24.583 1 93.83 129 LEU B CA 1
ATOM 6029 C C . LEU B 1 129 ? 6.819 -10.393 -24.748 1 93.83 129 LEU B C 1
ATOM 6031 O O . LEU B 1 129 ? 7.429 -9.603 -25.473 1 93.83 129 LEU B O 1
ATOM 6035 N N . ASP B 1 130 ? 5.673 -10.163 -24.005 1 92.25 130 ASP B N 1
ATOM 6036 C CA . ASP B 1 130 ? 5.128 -8.818 -24.164 1 92.25 130 ASP B CA 1
ATOM 6037 C C . ASP B 1 130 ? 4.096 -8.512 -23.081 1 92.25 130 ASP B C 1
ATOM 6039 O O . ASP B 1 130 ? 3.509 -9.428 -22.499 1 92.25 130 ASP B O 1
ATOM 6043 N N . LEU B 1 131 ? 4.03 -7.337 -22.764 1 92.45 131 LEU B N 1
ATOM 6044 C CA . LEU B 1 131 ? 2.966 -6.763 -21.948 1 92.45 131 LEU B CA 1
ATOM 6045 C C . LEU B 1 131 ? 2.232 -5.663 -22.708 1 92.45 131 LEU B C 1
ATOM 6047 O O . LEU B 1 131 ? 2.723 -4.535 -22.804 1 92.45 131 LEU B O 1
ATOM 6051 N N . VAL B 1 132 ? 1.056 -6.019 -23.116 1 88.96 132 VAL B N 1
ATOM 6052 C CA . VAL B 1 132 ? 0.364 -5.136 -24.049 1 88.96 132 VAL B CA 1
ATOM 6053 C C . VAL B 1 132 ? -0.812 -4.461 -23.347 1 88.96 132 VAL B C 1
ATOM 6055 O O . VAL B 1 132 ? -1.63 -5.129 -22.71 1 88.96 132 VAL B O 1
ATOM 6058 N N . TYR B 1 133 ? -0.83 -3.208 -23.464 1 83.78 133 TYR B N 1
ATOM 6059 C CA . TYR B 1 133 ? -1.992 -2.474 -22.978 1 83.78 133 TYR B CA 1
ATOM 6060 C C . TYR B 1 133 ? -3.211 -2.743 -23.852 1 83.78 133 TYR B C 1
ATOM 6062 O O . TYR B 1 133 ? -3.144 -2.619 -25.078 1 83.78 133 TYR B O 1
ATOM 6070 N N . ILE B 1 134 ? -4.252 -3.237 -23.168 1 78.01 134 ILE B N 1
ATOM 6071 C CA . ILE B 1 134 ? -5.431 -3.608 -23.942 1 78.01 134 ILE B CA 1
ATOM 6072 C C . ILE B 1 134 ? -6.563 -2.622 -23.664 1 78.01 134 ILE B C 1
ATOM 6074 O O . ILE B 1 134 ? -6.912 -2.379 -22.506 1 78.01 134 ILE B O 1
ATOM 6078 N N . LYS B 1 135 ? -7.057 -2.003 -24.629 1 68.73 135 LYS B N 1
ATOM 6079 C CA . LYS B 1 135 ? -8.215 -1.118 -24.534 1 68.73 135 LYS B CA 1
ATOM 6080 C C . LYS B 1 135 ? -9.51 -1.876 -24.808 1 68.73 135 LYS B C 1
ATOM 6082 O O . LYS B 1 135 ? -10.557 -1.552 -24.244 1 68.73 135 LYS B O 1
ATOM 6087 N N . ASP B 1 136 ? -9.351 -2.843 -25.741 1 63.37 136 ASP B N 1
ATOM 6088 C CA . ASP B 1 136 ? -10.485 -3.669 -26.141 1 63.37 136 ASP B CA 1
ATOM 6089 C C . ASP B 1 136 ? -10.288 -5.121 -25.71 1 63.37 136 ASP B C 1
ATOM 6091 O O . ASP B 1 136 ? -9.299 -5.755 -26.084 1 63.37 136 ASP B O 1
ATOM 6095 N N . THR B 1 137 ? -11.252 -5.585 -24.947 1 65.32 137 THR B N 1
ATOM 6096 C CA . THR B 1 137 ? -11.07 -6.911 -24.367 1 65.32 137 THR B CA 1
ATOM 6097 C C . THR B 1 137 ? -11.763 -7.973 -25.216 1 65.32 137 THR B C 1
ATOM 6099 O O . THR B 1 137 ? -12.095 -9.052 -24.72 1 65.32 137 THR B O 1
ATOM 6102 N N . THR B 1 138 ? -11.938 -7.604 -26.505 1 68.89 138 THR B N 1
ATOM 6103 C CA . THR B 1 138 ? -12.53 -8.619 -27.369 1 68.89 138 THR B CA 1
ATOM 6104 C C . THR B 1 138 ? -11.505 -9.693 -27.722 1 68.89 138 THR B C 1
ATOM 6106 O O . THR B 1 138 ? -10.308 -9.41 -27.813 1 68.89 138 THR B O 1
ATOM 6109 N N . SER B 1 139 ? -12.013 -10.88 -27.957 1 70.65 139 SER B N 1
ATOM 6110 C CA . SER B 1 139 ? -11.15 -12.014 -28.274 1 70.65 139 SER B CA 1
ATOM 6111 C C . SER B 1 139 ? -10.346 -11.759 -29.544 1 70.65 139 SER B C 1
ATOM 6113 O O . SER B 1 139 ? -9.175 -12.134 -29.631 1 70.65 139 SER B O 1
ATOM 6115 N N . LYS B 1 140 ? -10.935 -11.157 -30.506 1 74.11 140 LYS B N 1
ATOM 6116 C CA . LYS B 1 140 ? -10.259 -10.88 -31.77 1 74.11 140 LYS B CA 1
ATOM 6117 C C . LYS B 1 140 ? -9.085 -9.927 -31.569 1 74.11 140 LYS B C 1
ATOM 6119 O O . LYS B 1 140 ? -8 -10.147 -32.111 1 74.11 140 LYS B O 1
ATOM 6124 N N . HIS B 1 141 ? -9.351 -8.961 -30.773 1 78.12 141 HIS B N 1
ATOM 6125 C CA . HIS B 1 141 ? -8.299 -7.981 -30.528 1 78.12 141 HIS B CA 1
ATOM 6126 C C . HIS B 1 141 ? -7.153 -8.591 -29.728 1 78.12 141 HIS B C 1
ATOM 6128 O O . HIS B 1 141 ? -5.984 -8.303 -29.993 1 78.12 141 HIS B O 1
ATOM 6134 N N . LEU B 1 142 ? -7.504 -9.426 -28.863 1 79.95 142 LEU B N 1
ATOM 6135 C CA . LEU B 1 142 ? -6.485 -10.091 -28.059 1 79.95 142 LEU B CA 1
ATOM 6136 C C . LEU B 1 142 ? -5.614 -10.996 -28.924 1 79.95 142 LEU B C 1
ATOM 6138 O O . LEU B 1 142 ? -4.398 -11.06 -28.735 1 79.95 142 LEU B O 1
ATOM 6142 N N . TYR B 1 143 ? -6.261 -11.663 -29.863 1 80.85 143 TYR B N 1
ATOM 6143 C CA . TYR B 1 143 ? -5.54 -12.541 -30.777 1 80.85 143 TYR B CA 1
ATOM 6144 C C . TYR B 1 143 ? -4.588 -11.745 -31.661 1 80.85 143 TYR B C 1
ATOM 6146 O O . TYR B 1 143 ? -3.456 -12.169 -31.907 1 80.85 143 TYR B O 1
ATOM 6154 N N . GLU B 1 144 ? -5.04 -10.638 -32.057 1 83.94 144 GLU B N 1
ATOM 6155 C CA . GLU B 1 144 ? -4.194 -9.78 -32.881 1 83.94 144 GLU B CA 1
ATOM 6156 C C . GLU B 1 144 ? -2.982 -9.283 -32.098 1 83.94 144 GLU B C 1
ATOM 6158 O O . GLU B 1 144 ? -1.869 -9.242 -32.626 1 83.94 144 GLU B O 1
ATOM 6163 N N . CYS B 1 145 ? -3.258 -8.94 -30.916 1 84.41 145 CYS B N 1
ATOM 6164 C CA . CYS B 1 145 ? -2.173 -8.484 -30.054 1 84.41 145 CYS B CA 1
ATOM 6165 C C . CYS B 1 145 ? -1.15 -9.592 -29.833 1 84.41 145 CYS B C 1
ATOM 6167 O O . CYS B 1 145 ? 0.055 -9.336 -29.821 1 84.41 145 CYS B O 1
ATOM 6169 N N . PHE B 1 146 ? -1.62 -10.791 -29.738 1 86.2 146 PHE B N 1
ATOM 6170 C CA . PHE B 1 146 ? -0.758 -11.95 -29.537 1 86.2 146 PHE B CA 1
ATOM 6171 C C . PHE B 1 146 ? 0.126 -12.185 -30.757 1 86.2 146 PHE B C 1
ATOM 6173 O O . PHE B 1 146 ? 1.339 -12.36 -30.626 1 86.2 146 PHE B O 1
ATOM 6180 N N . LEU B 1 147 ? -0.468 -12.102 -31.897 1 87.07 147 LEU B N 1
ATOM 6181 C CA . LEU B 1 147 ? 0.275 -12.332 -33.131 1 87.07 147 LEU B CA 1
ATOM 6182 C C . LEU B 1 147 ? 1.336 -11.255 -33.336 1 87.07 147 LEU B C 1
ATOM 6184 O O . LEU B 1 147 ? 2.448 -11.549 -33.779 1 87.07 147 LEU B O 1
ATOM 6188 N N . GLN B 1 148 ? 0.972 -10.114 -32.986 1 88.6 148 GLN B N 1
ATOM 6189 C CA . GLN B 1 148 ? 1.917 -9.01 -33.115 1 88.6 148 GLN B CA 1
ATOM 6190 C C . GLN B 1 148 ? 3.106 -9.191 -32.176 1 88.6 148 GLN B C 1
ATOM 6192 O O . GLN B 1 148 ? 4.242 -8.871 -32.535 1 88.6 148 GLN B O 1
ATOM 6197 N N . SER B 1 149 ? 2.802 -9.667 -31.056 1 89.34 149 SER B N 1
ATOM 6198 C CA . SER B 1 149 ? 3.861 -9.893 -30.078 1 89.34 149 SER B CA 1
ATOM 6199 C C . SER B 1 149 ? 4.824 -10.978 -30.547 1 89.34 149 SER B C 1
ATOM 6201 O O . SER B 1 149 ? 6.032 -10.883 -30.322 1 89.34 149 SER B O 1
ATOM 6203 N N . LEU B 1 150 ? 4.307 -12.025 -31.177 1 90.39 150 LEU B N 1
ATOM 6204 C CA . LEU B 1 150 ? 5.154 -13.075 -31.732 1 90.39 150 LEU B CA 1
ATOM 6205 C C . LEU B 1 150 ? 6.048 -12.524 -32.838 1 90.39 150 LEU B C 1
ATOM 6207 O O . LEU B 1 150 ? 7.243 -12.824 -32.883 1 90.39 150 LEU B O 1
ATOM 6211 N N . GLU B 1 151 ? 5.477 -11.693 -33.559 1 90.47 151 GLU B N 1
ATOM 6212 C CA . GLU B 1 151 ? 6.208 -11.132 -34.691 1 90.47 151 GLU B CA 1
ATOM 6213 C C . GLU B 1 151 ? 7.361 -10.249 -34.221 1 90.47 151 GLU B C 1
ATOM 6215 O O . GLU B 1 151 ? 8.423 -10.22 -34.847 1 90.47 151 GLU B O 1
ATOM 6220 N N . LYS B 1 152 ? 7.091 -9.582 -33.184 1 89.23 152 LYS B N 1
ATOM 6221 C CA . LYS B 1 152 ? 8.119 -8.707 -32.627 1 89.23 152 LYS B CA 1
ATOM 6222 C C . LYS B 1 152 ? 9.374 -9.495 -32.264 1 89.23 152 LYS B C 1
ATOM 6224 O O . LYS B 1 152 ? 10.483 -8.957 -32.3 1 89.23 152 LYS B O 1
ATOM 6229 N N . HIS B 1 153 ? 9.226 -10.739 -31.924 1 91.13 153 HIS B N 1
ATOM 6230 C CA . HIS B 1 153 ? 10.349 -11.58 -31.524 1 91.13 153 HIS B CA 1
ATOM 6231 C C . HIS B 1 153 ? 10.724 -12.561 -32.63 1 91.13 153 HIS B C 1
ATOM 6233 O O . HIS B 1 153 ? 11.427 -13.543 -32.382 1 91.13 153 HIS B O 1
ATOM 6239 N N . ASN B 1 154 ? 10.17 -12.345 -33.824 1 90.14 154 ASN B N 1
ATOM 6240 C CA . ASN B 1 154 ? 10.419 -13.201 -34.98 1 90.14 154 ASN B CA 1
ATOM 6241 C C . ASN B 1 154 ? 9.981 -14.639 -34.716 1 90.14 154 ASN B C 1
ATOM 6243 O O . ASN B 1 154 ? 10.717 -15.581 -35.015 1 90.14 154 ASN B O 1
ATOM 6247 N N . LEU B 1 155 ? 8.904 -14.723 -34.024 1 91.06 155 LEU B N 1
ATOM 6248 C CA . LEU B 1 155 ? 8.305 -16.026 -33.758 1 91.06 155 LEU B CA 1
ATOM 6249 C C . LEU B 1 155 ? 7.01 -16.199 -34.545 1 91.06 155 LEU B C 1
ATOM 6251 O O . LEU B 1 155 ? 6.454 -15.225 -35.056 1 91.06 155 LEU B O 1
ATOM 6255 N N . SER B 1 156 ? 6.653 -17.425 -34.71 1 85.57 156 SER B N 1
ATOM 6256 C CA . SER B 1 156 ? 5.406 -17.736 -35.402 1 85.57 156 SER B CA 1
ATOM 6257 C C . SER B 1 156 ? 4.588 -18.766 -34.631 1 85.57 156 SER B C 1
ATOM 6259 O O . SER B 1 156 ? 5.032 -19.274 -33.6 1 85.57 156 SER B O 1
ATOM 6261 N N . LEU B 1 157 ? 3.455 -19.013 -35.121 1 82.29 157 LEU B N 1
ATOM 6262 C CA . LEU B 1 157 ? 2.574 -19.991 -34.492 1 82.29 157 LEU B CA 1
ATOM 6263 C C . LEU B 1 157 ? 3.191 -21.385 -34.534 1 82.29 157 LEU B C 1
ATOM 6265 O O . LEU B 1 157 ? 2.84 -22.248 -33.726 1 82.29 157 LEU B O 1
ATOM 6269 N N . LYS B 1 158 ? 4.103 -21.584 -35.36 1 79.64 158 LYS B N 1
ATOM 6270 C CA . LYS B 1 158 ? 4.76 -22.88 -35.499 1 79.64 158 LYS B CA 1
ATOM 6271 C C . LYS B 1 158 ? 5.64 -23.183 -34.29 1 79.64 158 LYS B C 1
ATOM 6273 O O . LYS B 1 158 ? 5.928 -24.347 -34.001 1 79.64 158 LYS B O 1
ATOM 6278 N N . ASN B 1 159 ? 6.009 -22.137 -33.646 1 83.16 159 ASN B N 1
ATOM 6279 C CA . ASN B 1 159 ? 6.858 -22.304 -32.472 1 83.16 159 ASN B CA 1
ATOM 6280 C C . ASN B 1 159 ? 6.04 -22.663 -31.235 1 83.16 159 ASN B C 1
ATOM 6282 O O . ASN B 1 159 ? 6.592 -23.11 -30.228 1 83.16 159 ASN B O 1
ATOM 6286 N N . ILE B 1 160 ? 4.731 -22.48 -31.361 1 83.52 160 ILE B N 1
ATOM 6287 C CA . ILE B 1 160 ? 3.896 -22.545 -30.166 1 83.52 160 ILE B CA 1
ATOM 6288 C C . ILE B 1 160 ? 3.26 -23.929 -30.055 1 83.52 160 ILE B C 1
ATOM 6290 O O . ILE B 1 160 ? 2.749 -24.464 -31.042 1 83.52 160 ILE B O 1
ATOM 6294 N N . VAL B 1 161 ? 3.342 -24.457 -28.885 1 78.91 161 VAL B N 1
ATOM 6295 C CA . VAL B 1 161 ? 2.777 -25.789 -28.699 1 78.91 161 VAL B CA 1
ATOM 6296 C C . VAL B 1 161 ? 1.55 -25.709 -27.793 1 78.91 161 VAL B C 1
ATOM 6298 O O . VAL B 1 161 ? 0.594 -26.47 -27.962 1 78.91 161 VAL B O 1
ATOM 6301 N N . VAL B 1 162 ? 1.68 -24.856 -26.708 1 67.04 162 VAL B N 1
ATOM 6302 C CA . VAL B 1 162 ? 0.568 -24.895 -25.765 1 67.04 162 VAL B CA 1
ATOM 6303 C C . VAL B 1 162 ? 0.307 -23.495 -25.214 1 67.04 162 VAL B C 1
ATOM 6305 O O . VAL B 1 162 ? 1.225 -22.678 -25.119 1 67.04 162 VAL B O 1
ATOM 6308 N N . VAL B 1 163 ? -1.012 -23.344 -24.927 1 58.39 163 VAL B N 1
ATOM 6309 C CA . VAL B 1 163 ? -1.412 -22.093 -24.29 1 58.39 163 VAL B CA 1
ATOM 6310 C C . VAL B 1 163 ? -2.247 -22.39 -23.047 1 58.39 163 VAL B C 1
ATOM 6312 O O . VAL B 1 163 ? -3.329 -22.975 -23.143 1 58.39 163 VAL B O 1
ATOM 6315 N N . PRO B 1 164 ? -1.485 -22.254 -21.871 1 59.54 164 PRO B N 1
ATOM 6316 C CA . PRO B 1 164 ? -2.329 -22.428 -20.686 1 59.54 164 PRO B CA 1
ATOM 6317 C C . PRO B 1 164 ? -3.407 -21.353 -20.567 1 59.54 164 PRO B C 1
ATOM 6319 O O . PRO B 1 164 ? -3.187 -20.205 -20.96 1 59.54 164 PRO B O 1
ATOM 6322 N N . ILE B 1 165 ? -4.649 -21.608 -20.569 1 54.89 165 ILE B N 1
ATOM 6323 C CA . ILE B 1 165 ? -5.653 -20.551 -20.531 1 54.89 165 ILE B CA 1
ATOM 6324 C C . ILE B 1 165 ? -6.358 -20.557 -19.177 1 54.89 165 ILE B C 1
ATOM 6326 O O . ILE B 1 165 ? -6.641 -21.622 -18.622 1 54.89 165 ILE B O 1
ATOM 6330 N N . ASP B 1 166 ? -6.285 -19.403 -18.436 1 57.4 166 ASP B N 1
ATOM 6331 C CA . ASP B 1 166 ? -7.164 -19.202 -17.288 1 57.4 166 ASP B CA 1
ATOM 6332 C C . ASP B 1 166 ? -8.63 -19.366 -17.683 1 57.4 166 ASP B C 1
ATOM 6334 O O . ASP B 1 166 ? -8.999 -19.12 -18.833 1 57.4 166 ASP B O 1
ATOM 6338 N N . ASN B 1 167 ? -9.424 -20.172 -16.995 1 49.13 167 ASN B N 1
ATOM 6339 C CA . ASN B 1 167 ? -10.814 -20.533 -17.254 1 49.13 167 ASN B CA 1
ATOM 6340 C C . ASN B 1 167 ? -11.698 -19.297 -17.394 1 49.13 167 ASN B C 1
ATOM 6342 O O . ASN B 1 167 ? -12.921 -19.387 -17.277 1 49.13 167 ASN B O 1
ATOM 6346 N N . THR B 1 168 ? -11.142 -18.105 -17.489 1 47.7 168 THR B N 1
ATOM 6347 C CA . THR B 1 168 ? -12.113 -17.018 -17.545 1 47.7 168 THR B CA 1
ATOM 6348 C C . THR B 1 168 ? -12.788 -16.965 -18.912 1 47.7 168 THR B C 1
ATOM 6350 O O . THR B 1 168 ? -12.215 -17.405 -19.911 1 47.7 168 THR B O 1
ATOM 6353 N N . ASN B 1 169 ? -14.066 -16.767 -18.909 1 44.08 169 ASN B N 1
ATOM 6354 C CA . ASN B 1 169 ? -14.946 -16.763 -20.073 1 44.08 169 ASN B CA 1
ATOM 6355 C C . ASN B 1 169 ? -14.34 -15.977 -21.232 1 44.08 169 ASN B C 1
ATOM 6357 O O . ASN B 1 169 ? -14.533 -16.331 -22.396 1 44.08 169 ASN B O 1
ATOM 6361 N N . ILE B 1 170 ? -13.705 -14.939 -20.896 1 43.71 170 ILE B N 1
ATOM 6362 C CA . ILE B 1 170 ? -13.202 -14.081 -21.963 1 43.71 170 ILE B CA 1
ATOM 6363 C C . ILE B 1 170 ? -12.092 -14.802 -22.725 1 43.71 170 ILE B C 1
ATOM 6365 O O . ILE B 1 170 ? -11.932 -14.609 -23.933 1 43.71 170 ILE B O 1
ATOM 6369 N N . MET B 1 171 ? -11.38 -15.612 -22.036 1 49.44 171 MET B N 1
ATOM 6370 C CA . MET B 1 171 ? -10.285 -16.361 -22.646 1 49.44 171 MET B CA 1
ATOM 6371 C C . MET B 1 171 ? -10.79 -17.661 -23.262 1 49.44 171 MET B C 1
ATOM 6373 O O . MET B 1 171 ? -10.328 -18.068 -24.329 1 49.44 171 MET B O 1
ATOM 6377 N N . LEU B 1 172 ? -11.757 -18.406 -22.522 1 46.62 172 LEU B N 1
ATOM 6378 C CA . LEU B 1 172 ? -12.249 -19.724 -22.906 1 46.62 172 LEU B CA 1
ATOM 6379 C C . LEU B 1 172 ? -13.662 -19.633 -23.473 1 46.62 172 LEU B C 1
ATOM 6381 O O . LEU B 1 172 ? -14.267 -20.653 -23.81 1 46.62 172 LEU B O 1
ATOM 6385 N N . GLY B 1 173 ? -14.242 -18.534 -23.621 1 42.34 173 GLY B N 1
ATOM 6386 C CA . GLY B 1 173 ? -15.643 -18.587 -24.007 1 42.34 173 GLY B CA 1
ATOM 6387 C C . GLY B 1 173 ? -15.887 -19.413 -25.256 1 42.34 173 GLY B C 1
ATOM 6388 O O . GLY B 1 173 ? -14.986 -19.582 -26.08 1 42.34 173 GLY B O 1
ATOM 6389 N N . LYS B 1 174 ? -16.871 -20.368 -25.272 1 44.41 174 LYS B N 1
ATOM 6390 C CA . LYS B 1 174 ? -17.285 -21.26 -26.352 1 44.41 174 LYS B CA 1
ATOM 6391 C C . LYS B 1 174 ? -17.247 -20.545 -27.7 1 44.41 174 LYS B C 1
ATOM 6393 O O . LYS B 1 174 ? -16.898 -21.146 -28.718 1 44.41 174 LYS B O 1
ATOM 6398 N N . TYR B 1 175 ? -17.742 -19.357 -27.741 1 41.5 175 TYR B N 1
ATOM 6399 C CA . TYR B 1 175 ? -17.917 -18.625 -28.991 1 41.5 175 TYR B CA 1
ATOM 6400 C C . TYR B 1 175 ? -17.022 -17.392 -29.03 1 41.5 175 TYR B C 1
ATOM 6402 O O . TYR B 1 175 ? -17.044 -16.571 -28.11 1 41.5 175 TYR B O 1
ATOM 6410 N N . ASN B 1 176 ? -16.032 -17.257 -30.035 1 47.97 176 ASN B N 1
ATOM 6411 C CA . ASN B 1 176 ? -15.269 -16.074 -30.418 1 47.97 176 ASN B CA 1
ATOM 6412 C C . ASN B 1 176 ? -14.227 -15.713 -29.363 1 47.97 176 ASN B C 1
ATOM 6414 O O . ASN B 1 176 ? -14.109 -14.551 -28.973 1 47.97 176 ASN B O 1
ATOM 6418 N N . SER B 1 177 ? -13.672 -16.85 -28.694 1 54.62 177 SER B N 1
ATOM 6419 C CA . SER B 1 177 ? -12.667 -16.587 -27.67 1 54.62 177 SER B CA 1
ATOM 6420 C C . SER B 1 177 ? -11.257 -16.656 -28.248 1 54.62 177 SER B C 1
ATOM 6422 O O . SER B 1 177 ? -11.066 -17.105 -29.38 1 54.62 177 SER B O 1
ATOM 6424 N N . LEU B 1 178 ? -10.284 -15.98 -27.656 1 61.73 178 LEU B N 1
ATOM 6425 C CA . LEU B 1 178 ? -8.881 -16.063 -28.046 1 61.73 178 LEU B CA 1
ATOM 6426 C C . LEU B 1 178 ? -8.468 -17.511 -28.287 1 61.73 178 LEU B C 1
ATOM 6428 O O . LEU B 1 178 ? -7.767 -17.809 -29.257 1 61.73 178 LEU B O 1
ATOM 6432 N N . ILE B 1 179 ? -8.996 -18.399 -27.613 1 61.63 179 ILE B N 1
ATOM 6433 C CA . ILE B 1 179 ? -8.649 -19.815 -27.668 1 61.63 179 ILE B CA 1
ATOM 6434 C C . ILE B 1 179 ? -9.225 -20.439 -28.937 1 61.63 179 ILE B C 1
ATOM 6436 O O . ILE B 1 179 ? -8.576 -21.268 -29.578 1 61.63 179 ILE B O 1
ATOM 6440 N N . SER B 1 180 ? -10.371 -19.997 -29.229 1 64.71 180 SER B N 1
ATOM 6441 C CA . SER B 1 180 ? -10.963 -20.561 -30.438 1 64.71 180 SER B CA 1
ATOM 6442 C C . SER B 1 180 ? -10.124 -20.236 -31.669 1 64.71 180 SER B C 1
ATOM 6444 O O . SER B 1 180 ? -10.016 -21.052 -32.586 1 64.71 180 SER B O 1
ATOM 6446 N N . CYS B 1 181 ? -9.453 -19.169 -31.59 1 67.99 181 CYS B N 1
ATOM 6447 C CA . CYS B 1 181 ? -8.608 -18.764 -32.708 1 67.99 181 CYS B CA 1
ATOM 6448 C C . CYS B 1 181 ? -7.308 -19.559 -32.725 1 67.99 181 CYS B C 1
ATOM 6450 O O . CYS B 1 181 ? -6.821 -19.938 -33.792 1 67.99 181 CYS B O 1
ATOM 6452 N N . LEU B 1 182 ? -6.866 -19.914 -31.591 1 70.78 182 LEU B N 1
ATOM 6453 C CA . LEU B 1 182 ? -5.606 -20.641 -31.481 1 70.78 182 LEU B CA 1
ATOM 6454 C C . LEU B 1 182 ? -5.799 -22.117 -31.815 1 70.78 182 LEU B C 1
ATOM 6456 O O . LEU B 1 182 ? -4.931 -22.737 -32.433 1 70.78 182 LEU B O 1
ATOM 6460 N N . LEU B 1 183 ? -6.941 -22.578 -31.469 1 68.04 183 LEU B N 1
ATOM 6461 C CA . LEU B 1 183 ? -7.21 -24.002 -31.639 1 68.04 183 LEU B CA 1
ATOM 6462 C C . LEU B 1 183 ? -7.526 -24.326 -33.096 1 68.04 183 LEU B C 1
ATOM 6464 O O . LEU B 1 183 ? -7.64 -25.497 -33.465 1 68.04 183 LEU B O 1
ATOM 6468 N N . LYS B 1 184 ? -7.603 -23.247 -33.839 1 68.84 184 LYS B N 1
ATOM 6469 C CA . LYS B 1 184 ? -7.708 -23.518 -35.27 1 68.84 184 LYS B CA 1
ATOM 6470 C C . LYS B 1 184 ? -6.485 -24.279 -35.776 1 68.84 184 LYS B C 1
ATOM 6472 O O . LYS B 1 184 ? -6.587 -25.079 -36.707 1 68.84 184 LYS B O 1
ATOM 6477 N N . ASP B 1 185 ? -5.415 -24.041 -35.067 1 68.07 185 ASP B N 1
ATOM 6478 C CA . ASP B 1 185 ? -4.22 -24.83 -35.352 1 68.07 185 ASP B CA 1
ATOM 6479 C C . ASP B 1 185 ? -4.226 -26.14 -34.567 1 68.07 185 ASP B C 1
ATOM 6481 O O . ASP B 1 185 ? -4.158 -26.132 -33.336 1 68.07 185 ASP B O 1
ATOM 6485 N N . LYS B 1 186 ? -4.282 -27.151 -35.237 1 68.52 186 LYS B N 1
ATOM 6486 C CA . LYS B 1 186 ? -4.467 -28.476 -34.652 1 68.52 186 LYS B CA 1
ATOM 6487 C C . LYS B 1 186 ? -3.249 -28.889 -33.83 1 68.52 186 LYS B C 1
ATOM 6489 O O . LYS B 1 186 ? -3.32 -29.826 -33.033 1 68.52 186 LYS B O 1
ATOM 6494 N N . GLU B 1 187 ? -2.174 -28.222 -33.99 1 77.69 187 GLU B N 1
ATOM 6495 C CA . GLU B 1 187 ? -0.973 -28.636 -33.27 1 77.69 187 GLU B CA 1
ATOM 6496 C C . GLU B 1 187 ? -0.773 -27.805 -32.006 1 77.69 187 GLU B C 1
ATOM 6498 O O . GLU B 1 187 ? 0.337 -27.728 -31.476 1 77.69 187 GLU B O 1
ATOM 6503 N N . ILE B 1 188 ? -1.763 -27.098 -31.714 1 77.57 188 ILE B N 1
ATOM 6504 C CA . ILE B 1 188 ? -1.747 -26.365 -30.454 1 77.57 188 ILE B CA 1
ATOM 6505 C C . ILE B 1 188 ? -2.721 -27.009 -29.469 1 77.57 188 ILE B C 1
ATOM 6507 O O . ILE B 1 188 ? -3.812 -27.434 -29.855 1 77.57 188 ILE B O 1
ATOM 6511 N N . ASP B 1 189 ? -2.25 -27.195 -28.305 1 76.11 189 ASP B N 1
ATOM 6512 C CA . ASP B 1 189 ? -3.106 -27.793 -27.285 1 76.11 189 ASP B CA 1
ATOM 6513 C C . ASP B 1 189 ? -3.355 -26.818 -26.136 1 76.11 189 ASP B C 1
ATOM 6515 O O . ASP B 1 189 ? -2.634 -25.829 -25.987 1 76.11 189 ASP B O 1
ATOM 6519 N N . VAL B 1 190 ? -4.481 -27.063 -25.505 1 72.84 190 VAL B N 1
ATOM 6520 C CA . VAL B 1 190 ? -4.859 -26.219 -24.376 1 72.84 190 VAL B CA 1
ATOM 6521 C C . VAL B 1 190 ? -4.956 -27.065 -23.108 1 72.84 190 VAL B C 1
ATOM 6523 O O . VAL B 1 190 ? -5.575 -28.131 -23.111 1 72.84 190 VAL B O 1
ATOM 6526 N N . PHE B 1 191 ? -4.237 -26.69 -22.093 1 71.63 191 PHE B N 1
ATOM 6527 C CA . PHE B 1 191 ? -4.305 -27.366 -20.803 1 71.63 191 PHE B CA 1
ATOM 6528 C C . PHE B 1 191 ? -4.912 -26.453 -19.745 1 71.63 191 PHE B C 1
ATOM 6530 O O . PHE B 1 191 ? -4.466 -25.318 -19.567 1 71.63 191 PHE B O 1
ATOM 6537 N N . PRO B 1 192 ? -6.017 -26.822 -19.165 1 69.99 192 PRO B N 1
ATOM 6538 C CA . PRO B 1 192 ? -6.617 -25.991 -18.118 1 69.99 192 PRO B CA 1
ATOM 6539 C C . PRO B 1 192 ? -5.729 -25.867 -16.882 1 69.99 192 PRO B C 1
ATOM 6541 O O . PRO B 1 192 ? -4.968 -26.787 -16.569 1 69.99 192 PRO B O 1
ATOM 6544 N N . CYS B 1 193 ? -5.838 -24.781 -16.194 1 78.29 193 CYS B N 1
ATOM 6545 C CA . CYS B 1 193 ? -5.078 -24.579 -14.965 1 78.29 193 CYS B CA 1
ATOM 6546 C C . CYS B 1 193 ? -5.688 -25.364 -13.811 1 78.29 193 CYS B C 1
ATOM 6548 O O . CYS B 1 193 ? -6.797 -25.06 -13.365 1 78.29 193 CYS B O 1
ATOM 6550 N N . ILE B 1 194 ? -4.947 -26.262 -13.326 1 79.3 194 ILE B N 1
ATOM 6551 C CA . ILE B 1 194 ? -5.429 -27.146 -12.27 1 79.3 194 ILE B CA 1
ATOM 6552 C C . ILE B 1 194 ? -5.664 -26.343 -10.992 1 79.3 194 ILE B C 1
ATOM 6554 O O . ILE B 1 194 ? -6.595 -26.628 -10.235 1 79.3 194 ILE B O 1
ATOM 6558 N N . CYS B 1 195 ? -4.824 -25.384 -10.728 1 79.45 195 CYS B N 1
ATOM 6559 C CA . CYS B 1 195 ? -4.967 -24.595 -9.509 1 79.45 195 CYS B CA 1
ATOM 6560 C C . CYS B 1 195 ? -6.276 -23.815 -9.514 1 79.45 195 CYS B C 1
ATOM 6562 O O . CYS B 1 195 ? -6.974 -23.759 -8.5 1 79.45 195 CYS B O 1
ATOM 6564 N N . HIS B 1 196 ? -6.602 -23.279 -10.623 1 79.69 196 HIS B N 1
ATOM 6565 C CA . HIS B 1 196 ? -7.863 -22.555 -10.739 1 79.69 196 HIS B CA 1
ATOM 6566 C C . HIS B 1 196 ? -9.053 -23.505 -10.654 1 79.69 196 HIS B C 1
ATOM 6568 O O . HIS B 1 196 ? -10.089 -23.159 -10.082 1 79.69 196 HIS B O 1
ATOM 6574 N N . SER B 1 197 ? -8.901 -24.649 -11.249 1 82.71 197 SER B N 1
ATOM 6575 C CA . SER B 1 197 ? -9.956 -25.655 -11.182 1 82.71 197 SER B CA 1
ATOM 6576 C C . SER B 1 197 ? -10.249 -26.054 -9.74 1 82.71 197 SER B C 1
ATOM 6578 O O . SER B 1 197 ? -11.411 -26.182 -9.349 1 82.71 197 SER B O 1
ATOM 6580 N N . MET B 1 198 ? -9.18 -26.199 -8.989 1 85.59 198 MET B N 1
ATOM 6581 C CA . MET B 1 198 ? -9.357 -26.595 -7.595 1 85.59 198 MET B CA 1
ATOM 6582 C C . MET B 1 198 ? -10.092 -25.514 -6.811 1 85.59 198 MET B C 1
ATOM 6584 O O . MET B 1 198 ? -10.92 -25.82 -5.951 1 85.59 198 MET B O 1
ATOM 6588 N N . HIS B 1 199 ? -9.786 -24.33 -7.088 1 83.72 199 HIS B N 1
ATOM 6589 C CA . HIS B 1 199 ? -10.483 -23.225 -6.441 1 83.72 199 HIS B CA 1
ATOM 6590 C C . HIS B 1 199 ? -11.971 -23.242 -6.773 1 83.72 199 HIS B C 1
ATOM 6592 O O . HIS B 1 199 ? -12.811 -23.054 -5.89 1 83.72 199 HIS B O 1
ATOM 6598 N N . LEU B 1 200 ? -12.255 -23.477 -7.988 1 83.37 200 LEU B N 1
ATOM 6599 C CA . LEU B 1 200 ? -13.645 -23.495 -8.428 1 83.37 200 LEU B CA 1
ATOM 6600 C C . LEU B 1 200 ? -14.398 -24.665 -7.804 1 83.37 200 LEU B C 1
ATOM 6602 O O . LEU B 1 200 ? -15.566 -24.53 -7.432 1 83.37 200 LEU B O 1
ATOM 6606 N N . ILE B 1 201 ? -13.741 -25.734 -7.732 1 89.71 201 ILE B N 1
ATOM 6607 C CA . ILE B 1 201 ? -14.343 -26.923 -7.137 1 89.71 201 ILE B CA 1
ATOM 6608 C C . ILE B 1 201 ? -14.691 -26.648 -5.675 1 89.71 201 ILE B C 1
ATOM 6610 O O . ILE B 1 201 ? -15.808 -26.928 -5.234 1 89.71 201 ILE B O 1
ATOM 6614 N N . ALA B 1 202 ? -13.746 -26.063 -4.98 1 89.82 202 ALA B N 1
ATOM 6615 C CA . ALA B 1 202 ? -13.971 -25.748 -3.572 1 89.82 202 ALA B CA 1
ATOM 6616 C C . ALA B 1 202 ? -15.107 -24.741 -3.411 1 89.82 202 ALA B C 1
ATOM 6618 O O . ALA B 1 202 ? -15.966 -24.899 -2.539 1 89.82 202 ALA B O 1
ATOM 6619 N N . CYS B 1 203 ? -15.151 -23.834 -4.238 1 86.58 203 CYS B N 1
ATOM 6620 C CA . CYS B 1 203 ? -16.174 -22.797 -4.166 1 86.58 203 CYS B CA 1
ATOM 6621 C C . CYS B 1 203 ? -17.561 -23.382 -4.402 1 86.58 203 CYS B C 1
ATOM 6623 O O . CYS B 1 203 ? -18.488 -23.124 -3.632 1 86.58 203 CYS B O 1
ATOM 6625 N N . ARG B 1 204 ? -17.711 -24.162 -5.414 1 87.59 204 ARG B N 1
ATOM 6626 C CA . ARG B 1 204 ? -18.998 -24.763 -5.747 1 87.59 204 ARG B CA 1
ATOM 6627 C C . ARG B 1 204 ? -19.453 -25.726 -4.655 1 87.59 204 ARG B C 1
ATOM 6629 O O . ARG B 1 204 ? -20.637 -25.775 -4.318 1 87.59 204 ARG B O 1
ATOM 6636 N N . ALA B 1 205 ? -18.551 -26.449 -4.179 1 93.56 205 ALA B N 1
ATOM 6637 C CA . ALA B 1 205 ? -18.886 -27.399 -3.122 1 93.56 205 ALA B CA 1
ATOM 6638 C C . ALA B 1 205 ? -19.346 -26.676 -1.86 1 93.56 205 ALA B C 1
ATOM 6640 O O . ALA B 1 205 ? -20.309 -27.095 -1.213 1 93.56 205 ALA B O 1
ATOM 6641 N N . CYS B 1 206 ? -18.736 -25.607 -1.512 1 91.59 206 CYS B N 1
ATOM 6642 C CA . CYS B 1 206 ? -19.039 -24.876 -0.287 1 91.59 206 CYS B CA 1
ATOM 6643 C C . CYS B 1 206 ? -20.382 -24.165 -0.393 1 91.59 206 CYS B C 1
ATOM 6645 O O . CYS B 1 206 ? -20.984 -23.81 0.623 1 91.59 206 CYS B O 1
ATOM 6647 N N . GLU B 1 207 ? -20.781 -23.972 -1.597 1 88.34 207 GLU B N 1
ATOM 6648 C CA . GLU B 1 207 ? -22.1 -23.38 -1.798 1 88.34 207 GLU B CA 1
ATOM 6649 C C . GLU B 1 207 ? -23.205 -24.32 -1.325 1 88.34 207 GLU B C 1
ATOM 6651 O O . GLU B 1 207 ? -24.337 -23.89 -1.094 1 88.34 207 GLU B O 1
ATOM 6656 N N . CYS B 1 208 ? -22.869 -25.59 -1.15 1 92.95 208 CYS B N 1
ATOM 6657 C CA . CYS B 1 208 ? -23.84 -26.579 -0.698 1 92.95 208 CYS B CA 1
ATOM 6658 C C . CYS B 1 208 ? -24.029 -26.506 0.813 1 92.95 208 CYS B C 1
ATOM 6660 O O . CYS B 1 208 ? -24.952 -27.115 1.357 1 92.95 208 CYS B O 1
ATOM 6662 N N . LEU B 1 209 ? -23.204 -25.733 1.51 1 93.36 209 LEU B N 1
ATOM 6663 C CA . LEU B 1 209 ? -23.31 -25.555 2.954 1 93.36 209 LEU B CA 1
ATOM 6664 C C . LEU B 1 209 ? -24.14 -24.321 3.291 1 93.36 209 LEU B C 1
ATOM 6666 O O . LEU B 1 209 ? -24.358 -23.462 2.434 1 93.36 209 LEU B O 1
ATOM 6670 N N . PRO B 1 210 ? -24.591 -24.259 4.535 1 92.22 210 PRO B N 1
ATOM 6671 C CA . PRO B 1 210 ? -25.388 -23.087 4.905 1 92.22 210 PRO B CA 1
ATOM 6672 C C . PRO B 1 210 ? -24.608 -21.78 4.78 1 92.22 210 PRO B C 1
ATOM 6674 O O . PRO B 1 210 ? -23.445 -21.709 5.184 1 92.22 210 PRO B O 1
ATOM 6677 N N . THR B 1 211 ? -25.192 -20.817 4.285 1 88.19 211 THR B N 1
ATOM 6678 C CA . THR B 1 211 ? -24.573 -19.535 3.966 1 88.19 211 THR B CA 1
ATOM 6679 C C . THR B 1 211 ? -24.057 -18.853 5.23 1 88.19 211 THR B C 1
ATOM 6681 O O . THR B 1 211 ? -23.091 -18.089 5.179 1 88.19 211 THR B O 1
ATOM 6684 N N . TYR B 1 212 ? -24.731 -19.19 6.322 1 89.52 212 TYR B N 1
ATOM 6685 C CA . TYR B 1 212 ? -24.377 -18.491 7.552 1 89.52 212 TYR B CA 1
ATOM 6686 C C . TYR B 1 212 ? -22.978 -18.879 8.016 1 89.52 212 TYR B C 1
ATOM 6688 O O . TYR B 1 212 ? -22.349 -18.151 8.788 1 89.52 212 TYR B O 1
ATOM 6696 N N . VAL B 1 213 ? -22.485 -20.021 7.56 1 90.33 213 VAL B N 1
ATOM 6697 C CA . VAL B 1 213 ? -21.156 -20.468 7.963 1 90.33 213 VAL B CA 1
ATOM 6698 C C . VAL B 1 213 ? -20.1 -19.511 7.415 1 90.33 213 VAL B C 1
ATOM 6700 O O . VAL B 1 213 ? -19.213 -19.068 8.149 1 90.33 213 VAL B O 1
ATOM 6703 N N . GLU B 1 214 ? -20.169 -19.175 6.143 1 88.11 214 GLU B N 1
ATOM 6704 C CA . GLU B 1 214 ? -19.244 -18.228 5.528 1 88.11 214 GLU B CA 1
ATOM 6705 C C . GLU B 1 214 ? -19.414 -16.83 6.116 1 88.11 214 GLU B C 1
ATOM 6707 O O . GLU B 1 214 ? -18.428 -16.133 6.367 1 88.11 214 GLU B O 1
ATOM 6712 N N . GLU B 1 215 ? -20.595 -16.47 6.349 1 87.09 215 GLU B N 1
ATOM 6713 C CA . GLU B 1 215 ? -20.891 -15.162 6.924 1 87.09 215 GLU B CA 1
ATOM 6714 C C . GLU B 1 215 ? -20.284 -15.022 8.318 1 87.09 215 GLU B C 1
ATOM 6716 O O . GLU B 1 215 ? -19.813 -13.945 8.69 1 87.09 215 GLU B O 1
ATOM 6721 N N . PHE B 1 216 ? -20.373 -16.143 8.997 1 92.49 216 PHE B N 1
ATOM 6722 C CA . PHE B 1 216 ? -19.831 -16.184 10.351 1 92.49 216 PHE B CA 1
ATOM 6723 C C . PHE B 1 216 ? -18.344 -15.852 10.349 1 92.49 216 PHE B C 1
ATOM 6725 O O . PHE B 1 216 ? -17.889 -15.012 11.128 1 92.49 216 PHE B O 1
ATOM 6732 N N . VAL B 1 217 ? -17.602 -16.352 9.415 1 89.49 217 VAL B N 1
ATOM 6733 C CA . VAL B 1 217 ? -16.16 -16.151 9.317 1 89.49 217 VAL B CA 1
ATOM 6734 C C . VAL B 1 217 ? -15.864 -14.701 8.943 1 89.49 217 VAL B C 1
ATOM 6736 O O . VAL B 1 217 ? -15.003 -14.06 9.55 1 89.49 217 VAL B O 1
ATOM 6739 N N . HIS B 1 218 ? -16.589 -14.143 8.058 1 87.96 218 HIS B N 1
ATOM 6740 C CA . HIS B 1 218 ? -16.396 -12.769 7.609 1 87.96 218 HIS B CA 1
ATOM 6741 C C . HIS B 1 218 ? -16.766 -11.774 8.704 1 87.96 218 HIS B C 1
ATOM 6743 O O . HIS B 1 218 ? -16.108 -10.742 8.86 1 87.96 218 HIS B O 1
ATOM 6749 N N . SER B 1 219 ? -17.814 -12.096 9.442 1 88.98 219 SER B N 1
ATOM 6750 C CA . SER B 1 219 ? -18.309 -11.197 10.479 1 88.98 219 SER B CA 1
ATOM 6751 C C . SER B 1 219 ? -17.305 -11.063 11.619 1 88.98 219 SER B C 1
ATOM 6753 O O . SER B 1 219 ? -17.186 -9.997 12.227 1 88.98 219 SER B O 1
ATOM 6755 N N . ILE B 1 220 ? -16.647 -12.149 11.867 1 89.77 220 ILE B N 1
ATOM 6756 C CA . ILE B 1 220 ? -15.66 -12.123 12.941 1 89.77 220 ILE B CA 1
ATOM 6757 C C . ILE B 1 220 ? -14.528 -11.164 12.579 1 89.77 220 ILE B C 1
ATOM 6759 O O . ILE B 1 220 ? -14.11 -10.349 13.405 1 89.77 220 ILE B O 1
ATOM 6763 N N . TYR B 1 221 ? -14.025 -11.239 11.384 1 87.03 221 TYR B N 1
ATOM 6764 C CA . TYR B 1 221 ? -12.955 -10.346 10.952 1 87.03 221 TYR B CA 1
ATOM 6765 C C . TYR B 1 221 ? -13.414 -8.893 10.978 1 87.03 221 TYR B C 1
ATOM 6767 O O . TYR B 1 221 ? -12.696 -8.018 11.468 1 87.03 221 TYR B O 1
ATOM 6775 N N . SER B 1 222 ? -14.587 -8.73 10.533 1 84.49 222 SER B N 1
ATOM 6776 C CA . SER B 1 222 ? -15.12 -7.375 10.434 1 84.49 222 SER B CA 1
ATOM 6777 C C . SER B 1 222 ? -15.273 -6.739 11.812 1 84.49 222 SER B C 1
ATOM 6779 O O . SER B 1 222 ? -15.108 -5.527 11.964 1 84.49 222 SER B O 1
ATOM 6781 N N . TYR B 1 223 ? -15.649 -7.548 12.769 1 87.7 223 TYR B N 1
ATOM 6782 C CA . TYR B 1 223 ? -15.856 -7.063 14.129 1 87.7 223 TYR B CA 1
ATOM 6783 C C . TYR B 1 223 ? -14.563 -6.504 14.711 1 87.7 223 TYR B C 1
ATOM 6785 O O . TYR B 1 223 ? -14.58 -5.494 15.42 1 87.7 223 TYR B O 1
ATOM 6793 N N . PHE B 1 224 ? -13.449 -7.071 14.399 1 85.61 224 PHE B N 1
ATOM 6794 C CA . PHE B 1 224 ? -12.183 -6.689 15.012 1 85.61 224 PHE B CA 1
ATOM 6795 C C . PHE B 1 224 ? -11.416 -5.725 14.115 1 85.61 224 PHE B C 1
ATOM 6797 O O . PHE B 1 224 ? -10.567 -4.967 14.591 1 85.61 224 PHE B O 1
ATOM 6804 N N . SER B 1 225 ? -11.775 -5.821 12.856 1 79.36 225 SER B N 1
ATOM 6805 C CA . SER B 1 225 ? -10.999 -5.051 11.89 1 79.36 225 SER B CA 1
ATOM 6806 C C . SER B 1 225 ? -11.149 -3.552 12.129 1 79.36 225 SER B C 1
ATOM 6808 O O . SER B 1 225 ? -12.256 -3.063 12.362 1 79.36 225 SER B O 1
ATOM 6810 N N . LYS B 1 226 ? -10.086 -2.771 12.212 1 65.48 226 LYS B N 1
ATOM 6811 C CA . LYS B 1 226 ? -9.975 -1.317 12.288 1 65.48 226 LYS B CA 1
ATOM 6812 C C . LYS B 1 226 ? -10.48 -0.797 13.63 1 65.48 226 LYS B C 1
ATOM 6814 O O . LYS B 1 226 ? -10.868 0.368 13.744 1 65.48 226 LYS B O 1
ATOM 6819 N N . ASN B 1 227 ? -10.774 -1.665 14.636 1 73.77 227 ASN B N 1
ATOM 6820 C CA . ASN B 1 227 ? -11.172 -1.264 15.981 1 73.77 227 ASN B CA 1
ATOM 6821 C C . ASN B 1 227 ? -10.118 -1.649 17.016 1 73.77 227 ASN B C 1
ATOM 6823 O O . ASN B 1 227 ? -10.117 -2.775 17.517 1 73.77 227 ASN B O 1
ATOM 6827 N N . PRO B 1 228 ? -9.311 -0.698 17.234 1 68.1 228 PRO B N 1
ATOM 6828 C CA . PRO B 1 228 ? -8.218 -0.988 18.166 1 68.1 228 PRO B CA 1
ATOM 6829 C C . PRO B 1 228 ? -8.716 -1.435 19.539 1 68.1 228 PRO B C 1
ATOM 6831 O O . PRO B 1 228 ? -8.089 -2.28 20.182 1 68.1 228 PRO B O 1
ATOM 6834 N N . LYS B 1 229 ? -9.8 -0.855 20.022 1 72.74 229 LYS B N 1
ATOM 6835 C CA . LYS B 1 229 ? -10.343 -1.246 21.32 1 72.74 229 LYS B CA 1
ATOM 6836 C C . LYS B 1 229 ? -10.681 -2.734 21.349 1 72.74 229 LYS B C 1
ATOM 6838 O O . LYS B 1 229 ? -10.321 -3.439 22.294 1 72.74 229 LYS B O 1
ATOM 6843 N N . ARG B 1 230 ? -11.294 -3.176 20.312 1 80.95 230 ARG B N 1
ATOM 6844 C CA . ARG B 1 230 ? -11.697 -4.576 20.235 1 80.95 230 ARG B CA 1
ATOM 6845 C C . ARG B 1 230 ? -10.482 -5.488 20.095 1 80.95 230 ARG B C 1
ATOM 6847 O O . ARG B 1 230 ? -10.47 -6.601 20.625 1 80.95 230 ARG B O 1
ATOM 6854 N N . GLN B 1 231 ? -9.532 -4.99 19.431 1 80.92 231 GLN B N 1
ATOM 6855 C CA . GLN B 1 231 ? -8.305 -5.764 19.272 1 80.92 231 GLN B CA 1
ATOM 6856 C C . GLN B 1 231 ? -7.58 -5.926 20.605 1 80.92 231 GLN B C 1
ATOM 6858 O O . GLN B 1 231 ? -7.024 -6.989 20.89 1 80.92 231 GLN B O 1
ATOM 6863 N N . ASN B 1 232 ? -7.624 -4.869 21.346 1 77.86 232 ASN B N 1
ATOM 6864 C CA . ASN B 1 232 ? -7.022 -4.943 22.673 1 77.86 232 ASN B CA 1
ATOM 6865 C C . ASN B 1 232 ? -7.761 -5.933 23.569 1 77.86 232 ASN B C 1
ATOM 6867 O O . ASN B 1 232 ? -7.14 -6.642 24.363 1 77.86 232 ASN B O 1
ATOM 6871 N N . ILE B 1 233 ? -9.043 -5.914 23.441 1 82.27 233 ILE B N 1
ATOM 6872 C CA . ILE B 1 233 ? -9.846 -6.862 24.206 1 82.27 233 ILE B CA 1
ATOM 6873 C C . ILE B 1 233 ? -9.469 -8.29 23.817 1 82.27 233 ILE B C 1
ATOM 6875 O O . ILE B 1 233 ? -9.337 -9.161 24.68 1 82.27 233 ILE B O 1
ATOM 6879 N N . LEU B 1 234 ? -9.307 -8.476 22.558 1 86.66 234 LEU B N 1
ATOM 6880 C CA . LEU B 1 234 ? -8.913 -9.793 22.068 1 86.66 234 LEU B CA 1
ATOM 6881 C C . LEU B 1 234 ? -7.565 -10.208 22.647 1 86.66 234 LEU B C 1
ATOM 6883 O O . LEU B 1 234 ? -7.421 -11.321 23.158 1 86.66 234 LEU B O 1
ATOM 6887 N N . GLU B 1 235 ? -6.7 -9.358 22.566 1 81.25 235 GLU B N 1
ATOM 6888 C CA . GLU B 1 235 ? -5.362 -9.654 23.071 1 81.25 235 GLU B CA 1
ATOM 6889 C C . GLU B 1 235 ? -5.385 -9.915 24.574 1 81.25 235 GLU B C 1
ATOM 6891 O O . GLU B 1 235 ? -4.73 -10.841 25.059 1 81.25 235 GLU B O 1
ATOM 6896 N N . SER B 1 236 ? -6.062 -9.045 25.294 1 79.83 236 SER B N 1
ATOM 6897 C CA . SER B 1 236 ? -6.167 -9.196 26.742 1 79.83 236 SER B CA 1
ATOM 6898 C C . SER B 1 236 ? -6.82 -10.523 27.114 1 79.83 236 SER B C 1
ATOM 6900 O O . SER B 1 236 ? -6.401 -11.182 28.068 1 79.83 236 SER B O 1
ATOM 6902 N N . THR B 1 237 ? -7.822 -10.862 26.388 1 84.66 237 THR B N 1
ATOM 6903 C CA . THR B 1 237 ? -8.52 -12.113 26.664 1 84.66 237 THR B CA 1
ATOM 6904 C C . THR B 1 237 ? -7.633 -13.31 26.334 1 84.66 237 THR B C 1
ATOM 6906 O O . THR B 1 237 ? -7.661 -14.323 27.037 1 84.66 237 THR B O 1
ATOM 6909 N N . GLN B 1 238 ? -6.959 -13.186 25.25 1 83.61 238 GLN B N 1
ATOM 6910 C CA . GLN B 1 238 ? -6.019 -14.239 24.882 1 83.61 238 GLN B CA 1
ATOM 6911 C C . GLN B 1 238 ? -4.975 -14.451 25.974 1 83.61 238 GLN B C 1
ATOM 6913 O O . GLN B 1 238 ? -4.629 -15.589 26.298 1 83.61 238 GLN B O 1
ATOM 6918 N N . ASN B 1 239 ? -4.571 -13.371 26.485 1 75.92 239 ASN B N 1
ATOM 6919 C CA . ASN B 1 239 ? -3.61 -13.44 27.581 1 75.92 239 ASN B CA 1
ATOM 6920 C C . ASN B 1 239 ? -4.227 -14.064 28.829 1 75.92 239 ASN B C 1
ATOM 6922 O O . ASN B 1 239 ? -3.58 -14.857 29.516 1 75.92 239 ASN B O 1
ATOM 6926 N N . LEU B 1 240 ? -5.395 -13.656 29.099 1 77.1 240 LEU B N 1
ATOM 6927 C CA . LEU B 1 240 ? -6.106 -14.16 30.269 1 77.1 240 LEU B CA 1
ATOM 6928 C C . LEU B 1 240 ? -6.303 -15.669 30.178 1 77.1 240 LEU B C 1
ATOM 6930 O O . LEU B 1 240 ? -6.164 -16.379 31.176 1 77.1 240 LEU B O 1
ATOM 6934 N N . ILE B 1 241 ? -6.634 -16.152 28.924 1 78.04 241 ILE B N 1
ATOM 6935 C CA . ILE B 1 241 ? -6.901 -17.571 28.717 1 78.04 241 ILE B CA 1
ATOM 6936 C C . ILE B 1 241 ? -5.599 -18.3 28.394 1 78.04 241 ILE B C 1
ATOM 6938 O O . ILE B 1 241 ? -5.562 -19.532 28.356 1 78.04 241 ILE B O 1
ATOM 6942 N N . LYS B 1 242 ? -4.502 -17.529 28.222 1 74.06 242 LYS B N 1
ATOM 6943 C CA . LYS B 1 242 ? -3.164 -18.065 27.992 1 74.06 242 LYS B CA 1
ATOM 6944 C C . LYS B 1 242 ? -3.08 -18.774 26.643 1 74.06 242 LYS B C 1
ATOM 6946 O O . LYS B 1 242 ? -2.613 -19.912 26.561 1 74.06 242 LYS B O 1
ATOM 6951 N N . VAL B 1 243 ? -3.67 -18.201 25.669 1 73.41 243 VAL B N 1
ATOM 6952 C CA . VAL B 1 243 ? -3.539 -18.692 24.301 1 73.41 243 VAL B CA 1
ATOM 6953 C C . VAL B 1 243 ? -2.594 -17.785 23.515 1 73.41 243 VAL B C 1
ATOM 6955 O O . VAL B 1 243 ? -2.369 -16.634 23.894 1 73.41 243 VAL B O 1
ATOM 6958 N N . ALA B 1 244 ? -1.982 -18.344 22.58 1 71.55 244 ALA B N 1
ATOM 6959 C CA . ALA B 1 244 ? -1.045 -17.583 21.758 1 71.55 244 ALA B CA 1
ATOM 6960 C C . ALA B 1 244 ? -1.73 -16.381 21.116 1 71.55 244 ALA B C 1
ATOM 6962 O O . ALA B 1 244 ? -2.883 -16.471 20.687 1 71.55 244 ALA B O 1
ATOM 6963 N N . ARG B 1 245 ? -1.037 -15.297 21.15 1 71.44 245 ARG B N 1
ATOM 6964 C CA . ARG B 1 245 ? -1.553 -14.084 20.525 1 71.44 245 ARG B CA 1
ATOM 6965 C C . ARG B 1 245 ? -1.685 -14.259 19.016 1 71.44 245 ARG B C 1
ATOM 6967 O O . ARG B 1 245 ? -0.718 -14.617 18.34 1 71.44 245 ARG B O 1
ATOM 6974 N N . GLN B 1 246 ? -2.943 -14.187 18.529 1 74.86 246 GLN B N 1
ATOM 6975 C CA . GLN B 1 246 ? -3.206 -14.283 17.097 1 74.86 246 GLN B CA 1
ATOM 6976 C C . GLN B 1 246 ? -4.213 -13.226 16.651 1 74.86 246 GLN B C 1
ATOM 6978 O O . GLN B 1 246 ? -5.235 -13.019 17.308 1 74.86 246 GLN B O 1
ATOM 6983 N N . LYS B 1 247 ? -3.817 -12.545 15.623 1 73.76 247 LYS B N 1
ATOM 6984 C CA . LYS B 1 247 ? -4.782 -11.623 15.03 1 73.76 247 LYS B CA 1
ATOM 6985 C C . LYS B 1 247 ? -5.789 -12.368 14.158 1 73.76 247 LYS B C 1
ATOM 6987 O O . LYS B 1 247 ? -5.504 -13.463 13.668 1 73.76 247 LYS B O 1
ATOM 6992 N N . VAL B 1 248 ? -6.982 -11.844 14.044 1 77.29 248 VAL B N 1
ATOM 6993 C CA . VAL B 1 248 ? -7.984 -12.413 13.148 1 77.29 248 VAL B CA 1
ATOM 6994 C C . VAL B 1 248 ? -7.585 -12.156 11.697 1 77.29 248 VAL B C 1
ATOM 6996 O O . VAL B 1 248 ? -7.219 -11.035 11.336 1 77.29 248 VAL B O 1
ATOM 6999 N N . ILE B 1 249 ? -7.559 -13.117 10.883 1 75.77 249 ILE B N 1
ATOM 7000 C CA . ILE B 1 249 ? -7.09 -13.064 9.503 1 75.77 249 ILE B CA 1
ATOM 7001 C C . ILE B 1 249 ? -8.207 -12.547 8.598 1 75.77 249 ILE B C 1
ATOM 7003 O O . ILE B 1 249 ? -9.368 -12.933 8.753 1 75.77 249 ILE B O 1
ATOM 7007 N N . GLN B 1 250 ? -7.839 -11.644 7.714 1 74.97 250 GLN B N 1
ATOM 7008 C CA . GLN B 1 250 ? -8.797 -11.136 6.738 1 74.97 250 GLN B CA 1
ATOM 7009 C C . GLN B 1 250 ? -9.173 -12.213 5.724 1 74.97 250 GLN B C 1
ATOM 7011 O O . GLN B 1 250 ? -8.299 -12.806 5.087 1 74.97 250 GLN B O 1
ATOM 7016 N N . PRO B 1 251 ? -10.441 -12.443 5.652 1 76.48 251 PRO B N 1
ATOM 7017 C CA . PRO B 1 251 ? -10.863 -13.401 4.627 1 76.48 251 PRO B CA 1
ATOM 7018 C C . PRO B 1 251 ? -10.738 -12.843 3.211 1 76.48 251 PRO B C 1
ATOM 7020 O O . PRO B 1 251 ? -11.033 -11.668 2.978 1 76.48 251 PRO B O 1
ATOM 7023 N N . SER B 1 252 ? -9.9 -13.331 2.396 1 63.22 252 SER B N 1
ATOM 7024 C CA . SER B 1 252 ? -9.768 -12.902 1.007 1 63.22 252 SER B CA 1
ATOM 7025 C C . SER B 1 252 ? -11.1 -12.997 0.271 1 63.22 252 SER B C 1
ATOM 7027 O O . SER B 1 252 ? -11.932 -13.849 0.59 1 63.22 252 SER B O 1
ATOM 7029 N N . ALA B 1 253 ? -11.385 -11.85 -0.388 1 57.36 253 ALA B N 1
ATOM 7030 C CA . ALA B 1 253 ? -12.61 -11.864 -1.183 1 57.36 253 ALA B CA 1
ATOM 7031 C C . ALA B 1 253 ? -12.654 -13.082 -2.101 1 57.36 253 ALA B C 1
ATOM 7033 O O . ALA B 1 253 ? -13.729 -13.492 -2.547 1 57.36 253 ALA B O 1
ATOM 7034 N N . ASN B 1 254 ? -11.376 -13.544 -2.139 1 57.1 254 ASN B N 1
ATOM 7035 C CA . ASN B 1 254 ? -11.373 -14.685 -3.048 1 57.1 254 ASN B CA 1
ATOM 7036 C C . ASN B 1 254 ? -11.903 -15.945 -2.369 1 57.1 254 ASN B C 1
ATOM 7038 O O . ASN B 1 254 ? -12.148 -15.947 -1.161 1 57.1 254 ASN B O 1
ATOM 7042 N N . ARG B 1 255 ? -11.638 -17.18 -2.972 1 61.35 255 ARG B N 1
ATOM 7043 C CA . ARG B 1 255 ? -12.252 -18.503 -2.934 1 61.35 255 ARG B CA 1
ATOM 7044 C C . ARG B 1 255 ? -11.965 -19.202 -1.61 1 61.35 255 ARG B C 1
ATOM 7046 O O . ARG B 1 255 ? -11.087 -18.778 -0.855 1 61.35 255 ARG B O 1
ATOM 7053 N N . TRP B 1 256 ? -12.697 -20.02 -1.126 1 65.73 256 TRP B N 1
ATOM 7054 C CA . TRP B 1 256 ? -12.814 -20.84 0.074 1 65.73 256 TRP B CA 1
ATOM 7055 C C . TRP B 1 256 ? -11.463 -21.431 0.464 1 65.73 256 TRP B C 1
ATOM 7057 O O . TRP B 1 256 ? -11.183 -21.628 1.648 1 65.73 256 TRP B O 1
ATOM 7067 N N . LEU B 1 257 ? -10.593 -21.503 -0.507 1 71.88 257 LEU B N 1
ATOM 7068 C CA . LEU B 1 257 ? -9.299 -22.072 -0.146 1 71.88 257 LEU B CA 1
ATOM 7069 C C . LEU B 1 257 ? -8.498 -21.098 0.711 1 71.88 257 LEU B C 1
ATOM 7071 O O . LEU B 1 257 ? -7.75 -21.516 1.599 1 71.88 257 LEU B O 1
ATOM 7075 N N . ALA B 1 258 ? -8.867 -19.878 0.501 1 73.08 258 ALA B N 1
ATOM 7076 C CA . ALA B 1 258 ? -8.181 -18.855 1.286 1 73.08 258 ALA B CA 1
ATOM 7077 C C . ALA B 1 258 ? -8.787 -18.736 2.682 1 73.08 258 ALA B C 1
ATOM 7079 O O . ALA B 1 258 ? -8.139 -18.242 3.607 1 73.08 258 ALA B O 1
ATOM 7080 N N . LEU B 1 259 ? -9.95 -19.267 2.785 1 81.45 259 LEU B N 1
ATOM 7081 C CA . LEU B 1 259 ? -10.648 -19.157 4.061 1 81.45 259 LEU B CA 1
ATOM 7082 C C . LEU B 1 259 ? -10.142 -20.202 5.05 1 81.45 259 LEU B C 1
ATOM 7084 O O . LEU B 1 259 ? -10.417 -20.114 6.248 1 81.45 259 LEU B O 1
ATOM 7088 N N . LEU B 1 260 ? -9.407 -21.179 4.548 1 86.37 260 LEU B N 1
ATOM 7089 C CA . LEU B 1 260 ? -8.93 -22.252 5.414 1 86.37 260 LEU B CA 1
ATOM 7090 C C . LEU B 1 260 ? -8.133 -21.691 6.587 1 86.37 260 LEU B C 1
ATOM 7092 O O . LEU B 1 260 ? -8.349 -22.087 7.735 1 86.37 260 LEU B O 1
ATOM 7096 N N . GLU B 1 261 ? -7.313 -20.753 6.283 1 84.56 261 GLU B N 1
ATOM 7097 C CA . GLU B 1 261 ? -6.487 -20.177 7.339 1 84.56 261 GLU B CA 1
ATOM 7098 C C . GLU B 1 261 ? -7.337 -19.411 8.349 1 84.56 261 GLU B C 1
ATOM 7100 O O . GLU B 1 261 ? -7.047 -19.421 9.547 1 84.56 261 GLU B O 1
ATOM 7105 N N . CYS B 1 262 ? -8.325 -18.792 7.86 1 87.65 262 CYS B N 1
ATOM 7106 C CA . CYS B 1 262 ? -9.244 -18.087 8.746 1 87.65 262 CYS B CA 1
ATOM 7107 C C . CYS B 1 262 ? -9.988 -19.063 9.65 1 87.65 262 CYS B C 1
ATOM 7109 O O . CYS B 1 262 ? -10.134 -18.817 10.848 1 87.65 262 CYS B O 1
ATOM 7111 N N . ILE B 1 263 ? -10.412 -20.118 9.087 1 91.16 263 ILE B N 1
ATOM 7112 C CA . ILE B 1 263 ? -11.16 -21.129 9.825 1 91.16 263 ILE B CA 1
ATOM 7113 C C . ILE B 1 263 ? -10.27 -21.746 10.902 1 91.16 263 ILE B C 1
ATOM 7115 O O . ILE B 1 263 ? -10.692 -21.902 12.05 1 91.16 263 ILE B O 1
ATOM 7119 N N . LYS B 1 264 ? -9.101 -22.049 10.539 1 88.64 264 LYS B N 1
ATOM 7120 C CA . LYS B 1 264 ? -8.147 -22.609 11.492 1 88.64 264 LYS B CA 1
ATOM 7121 C C . LYS B 1 264 ? -7.918 -21.659 12.664 1 88.64 264 LYS B C 1
ATOM 7123 O O . LYS B 1 264 ? -7.891 -22.086 13.82 1 88.64 264 LYS B O 1
ATOM 7128 N N . ASN B 1 265 ? -7.792 -20.434 12.349 1 88.19 265 ASN B N 1
ATOM 7129 C CA . ASN B 1 265 ? -7.581 -19.411 13.368 1 88.19 265 ASN B CA 1
ATOM 7130 C C . ASN B 1 265 ? -8.777 -19.302 14.31 1 88.19 265 ASN B C 1
ATOM 7132 O O . ASN B 1 265 ? -8.608 -19.201 15.526 1 88.19 265 ASN B O 1
ATOM 7136 N N . ILE B 1 266 ? -9.924 -19.352 13.799 1 90.77 266 ILE B N 1
ATOM 7137 C CA . ILE B 1 266 ? -11.146 -19.239 14.587 1 90.77 266 ILE B CA 1
ATOM 7138 C C . ILE B 1 266 ? -11.285 -20.454 15.502 1 90.77 266 ILE B C 1
ATOM 7140 O O . ILE B 1 266 ? -11.6 -20.315 16.686 1 90.77 266 ILE B O 1
ATOM 7144 N N . LEU B 1 267 ? -10.979 -21.616 14.989 1 91.32 267 LEU B N 1
ATOM 7145 C CA . LEU B 1 267 ? -11.114 -22.847 15.76 1 91.32 267 LEU B CA 1
ATOM 7146 C C . LEU B 1 267 ? -10.088 -22.897 16.888 1 91.32 267 LEU B C 1
ATOM 7148 O O . LEU B 1 267 ? -10.393 -23.358 17.99 1 91.32 267 LEU B O 1
ATOM 7152 N N . THR B 1 268 ? -8.934 -22.387 16.592 1 88.63 268 THR B N 1
ATOM 7153 C CA . THR B 1 268 ? -7.889 -22.379 17.61 1 88.63 268 THR B CA 1
ATOM 7154 C C . THR B 1 268 ? -8.216 -21.374 18.712 1 88.63 268 THR B C 1
ATOM 7156 O O . THR B 1 268 ? -7.876 -21.59 19.877 1 88.63 268 THR B O 1
ATOM 7159 N N . GLN B 1 269 ? -8.938 -20.322 18.36 1 88.87 269 GLN B N 1
ATOM 7160 C CA . GLN B 1 269 ? -9.276 -19.267 19.31 1 88.87 269 GLN B CA 1
ATOM 7161 C C . GLN B 1 269 ? -10.745 -19.343 19.717 1 88.87 269 GLN B C 1
ATOM 7163 O O . GLN B 1 269 ? -11.337 -18.337 20.116 1 88.87 269 GLN B O 1
ATOM 7168 N N . TRP B 1 270 ? -11.242 -20.498 19.587 1 90.33 270 TRP B N 1
ATOM 7169 C CA . TRP B 1 270 ? -12.683 -20.652 19.758 1 90.33 270 TRP B CA 1
ATOM 7170 C C . TRP B 1 270 ? -13.12 -20.18 21.141 1 90.33 270 TRP B C 1
ATOM 7172 O O . TRP B 1 270 ? -14.067 -19.4 21.266 1 90.33 270 TRP B O 1
ATOM 7182 N N . THR B 1 271 ? -12.421 -20.573 22.143 1 88.13 271 THR B N 1
ATOM 7183 C CA . THR B 1 271 ? -12.783 -20.254 23.52 1 88.13 271 THR B CA 1
ATOM 7184 C C . THR B 1 271 ? -12.636 -18.758 23.785 1 88.13 271 THR B C 1
ATOM 7186 O O . THR B 1 271 ? -13.479 -18.155 24.453 1 88.13 271 THR B O 1
ATOM 7189 N N . VAL B 1 272 ? -11.56 -18.223 23.29 1 88.83 272 VAL B N 1
ATOM 7190 C CA . VAL B 1 272 ? -11.295 -16.798 23.46 1 88.83 272 VAL B CA 1
ATOM 7191 C C . VAL B 1 272 ? -12.404 -15.983 22.8 1 88.83 272 VAL B C 1
ATOM 7193 O O . VAL B 1 272 ? -12.985 -15.093 23.425 1 88.83 272 VAL B O 1
ATOM 7196 N N . LEU B 1 273 ? -12.724 -16.333 21.594 1 91.6 273 LEU B N 1
ATOM 7197 C CA . LEU B 1 273 ? -13.726 -15.596 20.831 1 91.6 273 LEU B CA 1
ATOM 7198 C C . LEU B 1 273 ? -15.111 -15.764 21.448 1 91.6 273 LEU B C 1
ATOM 7200 O O . LEU B 1 273 ? -15.88 -14.803 21.527 1 91.6 273 LEU B O 1
ATOM 7204 N N . PHE B 1 274 ? -15.344 -17.011 21.875 1 89.93 274 PHE B N 1
ATOM 7205 C CA . PHE B 1 274 ? -16.617 -17.278 22.535 1 89.93 274 PHE B CA 1
ATOM 7206 C C . PHE B 1 274 ? -16.798 -16.375 23.748 1 89.93 274 PHE B C 1
ATOM 7208 O O . PHE B 1 274 ? -17.87 -15.799 23.946 1 89.93 274 PHE B O 1
ATOM 7215 N N . SER B 1 275 ? -15.755 -16.202 24.521 1 89.63 275 SER B N 1
ATOM 7216 C CA . SER B 1 275 ? -15.807 -15.39 25.732 1 89.63 275 SER B CA 1
ATOM 7217 C C . SER B 1 275 ? -16.017 -13.916 25.402 1 89.63 275 SER B C 1
ATOM 7219 O O . SER B 1 275 ? -16.792 -13.229 26.07 1 89.63 275 SER B O 1
ATOM 7221 N N . ILE B 1 276 ? -15.348 -13.442 24.43 1 89.5 276 ILE B N 1
ATOM 7222 C CA . ILE B 1 276 ? -15.431 -12.037 24.045 1 89.5 276 ILE B CA 1
ATOM 7223 C C . ILE B 1 276 ? -16.853 -11.709 23.595 1 89.5 276 ILE B C 1
ATOM 7225 O O . ILE B 1 276 ? -17.432 -10.709 24.026 1 89.5 276 ILE B O 1
ATOM 7229 N N . PHE B 1 277 ? -17.403 -12.576 22.791 1 90.77 277 PHE B N 1
ATOM 7230 C CA . PHE B 1 277 ? -18.713 -12.277 22.223 1 90.77 277 PHE B CA 1
ATOM 7231 C C . PHE B 1 277 ? -19.819 -12.567 23.231 1 90.77 277 PHE B C 1
ATOM 7233 O O . PHE B 1 277 ? -20.897 -11.974 23.165 1 90.77 277 PHE B O 1
ATOM 7240 N N . ALA B 1 278 ? -19.536 -13.466 24.114 1 87.96 278 ALA B N 1
ATOM 7241 C CA . ALA B 1 278 ? -20.468 -13.656 25.223 1 87.96 278 ALA B CA 1
ATOM 7242 C C . ALA B 1 278 ? -20.59 -12.385 26.06 1 87.96 278 ALA B C 1
ATOM 7244 O O . ALA B 1 278 ? -21.697 -11.976 26.42 1 87.96 278 ALA B O 1
ATOM 7245 N N . GLU B 1 279 ? -19.432 -11.763 26.312 1 84.8 279 GLU B N 1
ATOM 7246 C CA . GLU B 1 279 ? -19.401 -10.516 27.071 1 84.8 279 GLU B CA 1
ATOM 7247 C C . GLU B 1 279 ? -20.035 -9.374 26.282 1 84.8 279 GLU B C 1
ATOM 7249 O O . GLU B 1 279 ? -20.757 -8.549 26.846 1 84.8 279 GLU B O 1
ATOM 7254 N N . ALA B 1 280 ? -19.716 -9.382 25.078 1 85.96 280 ALA B N 1
ATOM 7255 C CA . ALA B 1 280 ? -20.261 -8.327 24.227 1 85.96 280 ALA B CA 1
ATOM 7256 C C . ALA B 1 280 ? -21.781 -8.432 24.129 1 85.96 280 ALA B C 1
ATOM 7258 O O . ALA B 1 280 ? -22.473 -7.418 24.011 1 85.96 280 ALA B O 1
ATOM 7259 N N . ASN B 1 281 ? -22.258 -9.66 24.1 1 82.27 281 ASN B N 1
ATOM 7260 C CA . ASN B 1 281 ? -23.697 -9.897 24.046 1 82.27 281 ASN B CA 1
ATOM 7261 C C . ASN B 1 281 ? -24.395 -9.398 25.308 1 82.27 281 ASN B C 1
ATOM 7263 O O . ASN B 1 281 ? -25.525 -8.91 25.245 1 82.27 281 ASN B O 1
ATOM 7267 N N . ILE B 1 282 ? -23.782 -9.465 26.347 1 77.66 282 ILE B N 1
ATOM 7268 C CA . ILE B 1 282 ? -24.329 -9.009 27.62 1 77.66 282 ILE B CA 1
ATOM 7269 C C . ILE B 1 282 ? -24.391 -7.484 27.638 1 77.66 282 ILE B C 1
ATOM 7271 O O . ILE B 1 282 ? -25.381 -6.901 28.087 1 77.66 282 ILE B O 1
ATOM 7275 N N . GLU B 1 283 ? -23.402 -6.847 27.123 1 70.97 283 GLU B N 1
ATOM 7276 C CA . GLU B 1 283 ? -23.32 -5.389 27.144 1 70.97 283 GLU B CA 1
ATOM 7277 C C . GLU B 1 283 ? -24.251 -4.769 26.106 1 70.97 283 GLU B C 1
ATOM 7279 O O . GLU B 1 283 ? -24.497 -3.561 26.128 1 70.97 283 GLU B O 1
ATOM 7284 N N . LYS B 1 284 ? -25.028 -5.553 25.205 1 65.95 284 LYS B N 1
ATOM 7285 C CA . LYS B 1 284 ? -26.061 -5.231 24.225 1 65.95 284 LYS B CA 1
ATOM 7286 C C . LYS B 1 284 ? -25.591 -4.136 23.271 1 65.95 284 LYS B C 1
ATOM 7288 O O . LYS B 1 284 ? -26.375 -3.27 22.876 1 65.95 284 LYS B O 1
ATOM 7293 N N . LYS B 1 285 ? -24.37 -4.063 22.884 1 62.13 285 LYS B N 1
ATOM 7294 C CA . LYS B 1 285 ? -23.948 -2.849 22.193 1 62.13 285 LYS B CA 1
ATOM 7295 C C . LYS B 1 285 ? -23.946 -3.049 20.681 1 62.13 285 LYS B C 1
ATOM 7297 O O . LYS B 1 285 ? -24.204 -2.111 19.924 1 62.13 285 LYS B O 1
ATOM 7302 N N . SER B 1 286 ? -23.772 -4.303 20.18 1 75.2 286 SER B N 1
ATOM 7303 C CA . SER B 1 286 ? -23.582 -4.434 18.739 1 75.2 286 SER B CA 1
ATOM 7304 C C . SER B 1 286 ? -24.406 -5.587 18.176 1 75.2 286 SER B C 1
ATOM 7306 O O . SER B 1 286 ? -24.366 -6.701 18.702 1 75.2 286 SER B O 1
ATOM 7308 N N . ALA B 1 287 ? -25.359 -5.263 17.214 1 79.92 287 ALA B N 1
ATOM 7309 C CA . ALA B 1 287 ? -26.155 -6.283 16.537 1 79.92 287 ALA B CA 1
ATOM 7310 C C . ALA B 1 287 ? -25.261 -7.354 15.917 1 79.92 287 ALA B C 1
ATOM 7312 O O . ALA B 1 287 ? -25.591 -8.542 15.948 1 79.92 287 ALA B O 1
ATOM 7313 N N . ILE B 1 288 ? -24.23 -6.977 15.491 1 84.51 288 ILE B N 1
ATOM 7314 C CA . ILE B 1 288 ? -23.292 -7.895 14.855 1 84.51 288 ILE B CA 1
ATOM 7315 C C . ILE B 1 288 ? -22.708 -8.844 15.9 1 84.51 288 ILE B C 1
ATOM 7317 O O . ILE B 1 288 ? -22.565 -10.042 15.648 1 84.51 288 ILE B O 1
ATOM 7321 N N . ALA B 1 289 ? -22.472 -8.347 17.061 1 88.12 289 ALA B N 1
ATOM 7322 C CA . ALA B 1 289 ? -21.933 -9.171 18.14 1 88.12 289 ALA B CA 1
ATOM 7323 C C . ALA B 1 289 ? -22.943 -10.225 18.584 1 88.12 289 ALA B C 1
ATOM 7325 O O . ALA B 1 289 ? -22.573 -11.362 18.882 1 88.12 289 ALA B O 1
ATOM 7326 N N . LYS B 1 290 ? -24.187 -9.795 18.562 1 88.7 290 LYS B N 1
ATOM 7327 C CA . LYS B 1 290 ? -25.241 -10.732 18.941 1 88.7 290 LYS B CA 1
ATOM 7328 C C . LYS B 1 290 ? -25.347 -11.876 17.937 1 88.7 290 LYS B C 1
ATOM 7330 O O . LYS B 1 290 ? -25.469 -13.04 18.325 1 88.7 290 LYS B O 1
ATOM 7335 N N . LYS B 1 291 ? -25.306 -11.503 16.731 1 90.36 291 LYS B N 1
ATOM 7336 C CA . LYS B 1 291 ? -25.384 -12.509 15.676 1 90.36 291 LYS B CA 1
ATOM 7337 C C . LYS B 1 291 ? -24.2 -13.469 15.745 1 90.36 291 LYS B C 1
ATOM 7339 O O . LYS B 1 291 ? -24.369 -14.682 15.604 1 90.36 291 LYS B O 1
ATOM 7344 N N . ILE B 1 292 ? -23.006 -12.942 15.927 1 92.47 292 ILE B N 1
ATOM 7345 C CA . ILE B 1 292 ? -21.802 -13.761 16.015 1 92.47 292 ILE B CA 1
ATOM 7346 C C . ILE B 1 292 ? -21.905 -14.704 17.211 1 92.47 292 ILE B C 1
ATOM 7348 O O . ILE B 1 292 ? -21.588 -15.891 17.104 1 92.47 292 ILE B O 1
ATOM 7352 N N . PHE B 1 293 ? -22.456 -14.153 18.309 1 92.07 293 PHE B N 1
ATOM 7353 C CA . PHE B 1 293 ? -22.575 -14.965 19.514 1 92.07 293 PHE B CA 1
ATOM 7354 C C . PHE B 1 293 ? -23.589 -16.085 19.315 1 92.07 293 PHE B C 1
ATOM 7356 O O . PHE B 1 293 ? -23.389 -17.203 19.794 1 92.07 293 PHE B O 1
ATOM 7363 N N . HIS B 1 294 ? -24.638 -15.742 18.602 1 91.56 294 HIS B N 1
ATOM 7364 C CA . HIS B 1 294 ? -25.636 -16.761 18.296 1 91.56 294 HIS B CA 1
ATOM 7365 C C . HIS B 1 294 ? -25.018 -17.921 17.523 1 91.56 294 HIS B C 1
ATOM 7367 O O . HIS B 1 294 ? -25.322 -19.085 17.795 1 91.56 294 HIS B O 1
ATOM 7373 N N . ASN B 1 295 ? -24.17 -17.733 16.649 1 92.83 295 ASN B N 1
ATOM 7374 C CA . ASN B 1 295 ? -23.513 -18.76 15.848 1 92.83 295 ASN B CA 1
ATOM 7375 C C . ASN B 1 295 ? -22.488 -19.541 16.667 1 92.83 295 ASN B C 1
ATOM 7377 O O . ASN B 1 295 ? -22.275 -20.731 16.43 1 92.83 295 ASN B O 1
ATOM 7381 N N . PHE B 1 296 ? -21.955 -18.864 17.617 1 92.43 296 PHE B N 1
ATOM 7382 C CA . PHE B 1 296 ? -21.033 -19.563 18.506 1 92.43 296 PHE B CA 1
ATOM 7383 C C . PHE B 1 296 ? -21.78 -20.555 19.389 1 92.43 296 PHE B C 1
ATOM 7385 O O . PHE B 1 296 ? -21.245 -21.611 19.735 1 92.43 296 PHE B O 1
ATOM 7392 N N . LYS B 1 297 ? -22.939 -20.157 19.707 1 89.77 297 LYS B N 1
ATOM 7393 C CA . LYS B 1 297 ? -23.742 -21.003 20.585 1 89.77 297 LYS B CA 1
ATOM 7394 C C . LYS B 1 297 ? -24.281 -22.218 19.836 1 89.77 297 LYS B C 1
ATOM 7396 O O . LYS B 1 297 ? -24.546 -23.259 20.44 1 89.77 297 LYS B O 1
ATOM 7401 N N . CYS B 1 298 ? -24.38 -22.042 18.516 1 89.08 298 CYS B N 1
ATOM 7402 C CA . CYS B 1 298 ? -24.859 -23.142 17.687 1 89.08 298 CYS B CA 1
ATOM 7403 C C . CYS B 1 298 ? -23.763 -24.179 17.471 1 89.08 298 CYS B C 1
ATOM 7405 O O . CYS B 1 298 ? -22.751 -23.894 16.827 1 89.08 298 CYS B O 1
ATOM 7407 N N . PRO B 1 299 ? -23.945 -25.373 17.991 1 88.4 299 PRO B N 1
ATOM 7408 C CA . PRO B 1 299 ? -22.886 -26.379 17.883 1 88.4 299 PRO B CA 1
ATOM 7409 C C . PRO B 1 299 ? -22.622 -26.807 16.441 1 88.4 299 PRO B C 1
ATOM 7411 O O . PRO B 1 299 ? -21.524 -27.269 16.122 1 88.4 299 PRO B O 1
ATOM 7414 N N . TYR B 1 300 ? -23.592 -26.623 15.587 1 92.34 300 TYR B N 1
ATOM 7415 C CA . TYR B 1 300 ? -23.44 -27.039 14.198 1 92.34 300 TYR B CA 1
ATOM 7416 C C . TYR B 1 300 ? -22.492 -26.109 13.45 1 92.34 300 TYR B C 1
ATOM 7418 O O . TYR B 1 300 ? -21.846 -26.518 12.482 1 92.34 300 TYR B O 1
ATOM 7426 N N . THR B 1 301 ? -22.391 -24.887 13.941 1 94.57 301 THR B N 1
ATOM 7427 C CA . THR B 1 301 ? -21.43 -23.965 13.346 1 94.57 301 THR B CA 1
ATOM 7428 C C . THR B 1 301 ? -20.004 -24.479 13.527 1 94.57 301 THR B C 1
ATOM 7430 O O . THR B 1 301 ? -19.218 -24.491 12.577 1 94.57 301 THR B O 1
ATOM 7433 N N . LYS B 1 302 ? -19.756 -24.863 14.692 1 94.69 302 LYS B N 1
ATOM 7434 C CA . LYS B 1 302 ? -18.427 -25.399 14.974 1 94.69 302 LYS B CA 1
ATOM 7435 C C . LYS B 1 302 ? -18.165 -26.669 14.17 1 94.69 302 LYS B C 1
ATOM 7437 O O . LYS B 1 302 ? -17.067 -26.86 13.641 1 94.69 302 LYS B O 1
ATOM 7442 N N . ALA B 1 303 ? -19.179 -27.496 14.061 1 95.85 303 ALA B N 1
ATOM 7443 C CA . ALA B 1 303 ? -19.054 -28.745 13.314 1 95.85 303 ALA B CA 1
ATOM 7444 C C . ALA B 1 303 ? -18.763 -28.475 11.84 1 95.85 303 ALA B C 1
ATOM 7446 O O . ALA B 1 303 ? -17.895 -29.118 11.245 1 95.85 303 ALA B O 1
ATOM 7447 N N . TYR B 1 304 ? -19.472 -27.554 11.28 1 96.23 304 TYR B N 1
ATOM 7448 C CA . TYR B 1 304 ? -19.236 -27.199 9.886 1 96.23 304 TYR B CA 1
ATOM 7449 C C . TYR B 1 304 ? -17.819 -26.673 9.688 1 96.23 304 TYR B C 1
ATOM 7451 O O . TYR B 1 304 ? -17.155 -27.014 8.707 1 96.23 304 TYR B O 1
ATOM 7459 N N . LEU B 1 305 ? -17.39 -25.844 10.588 1 95.54 305 LEU B N 1
ATOM 7460 C CA . LEU B 1 305 ? -16.048 -25.282 10.479 1 95.54 305 LEU B CA 1
ATOM 7461 C C . LEU B 1 305 ? -14.99 -26.37 10.627 1 95.54 305 LEU B C 1
ATOM 7463 O O . LEU B 1 305 ? -13.968 -26.345 9.936 1 95.54 305 LEU B O 1
ATOM 7467 N N . GLN B 1 306 ? -15.283 -27.23 11.508 1 95.46 306 GLN B N 1
ATOM 7468 C CA . GLN B 1 306 ? -14.356 -28.341 11.696 1 95.46 306 GLN B CA 1
ATOM 7469 C C . GLN B 1 306 ? -14.324 -29.246 10.468 1 95.46 306 GLN B C 1
ATOM 7471 O O . GLN B 1 306 ? -13.258 -29.716 10.065 1 95.46 306 GLN B O 1
ATOM 7476 N N . PHE B 1 307 ? -15.476 -29.518 9.855 1 96.27 307 PHE B N 1
ATOM 7477 C CA . PHE B 1 307 ? -15.545 -30.259 8.602 1 96.27 307 PHE B CA 1
ATOM 7478 C C . PHE B 1 307 ? -14.75 -29.552 7.51 1 96.27 307 PHE B C 1
ATOM 7480 O O . PHE B 1 307 ? -13.953 -30.179 6.81 1 96.27 307 PHE B O 1
ATOM 7487 N N . LEU B 1 308 ? -14.967 -28.268 7.439 1 94.86 308 LEU B N 1
ATOM 7488 C CA . LEU B 1 308 ? -14.283 -27.482 6.419 1 94.86 308 LEU B CA 1
ATOM 7489 C C . LEU B 1 308 ? -12.777 -27.476 6.657 1 94.86 308 LEU B C 1
ATOM 7491 O O . LEU B 1 308 ? -11.993 -27.53 5.706 1 94.86 308 LEU B O 1
ATOM 7495 N N . ASN B 1 309 ? -12.398 -27.359 7.892 1 92.89 309 ASN B N 1
ATOM 7496 C CA . ASN B 1 309 ? -10.979 -27.424 8.224 1 92.89 309 ASN B CA 1
ATOM 7497 C C . ASN B 1 309 ? -10.352 -28.731 7.749 1 92.89 309 ASN B C 1
ATOM 7499 O O . ASN B 1 309 ? -9.197 -28.75 7.319 1 92.89 309 ASN B O 1
ATOM 7503 N N . TYR B 1 310 ? -11.121 -29.752 7.782 1 93.39 310 TYR B N 1
ATOM 7504 C CA . TYR B 1 310 ? -10.657 -31.079 7.393 1 93.39 310 TYR B CA 1
ATOM 7505 C C . TYR B 1 310 ? -10.578 -31.207 5.877 1 93.39 310 TYR B C 1
ATOM 7507 O O . TYR B 1 310 ? -9.525 -31.54 5.329 1 93.39 310 TYR B O 1
ATOM 7515 N N . ILE B 1 311 ? -11.633 -30.886 5.235 1 94.61 311 ILE B N 1
ATOM 7516 C CA . ILE B 1 311 ? -11.753 -31.202 3.816 1 94.61 311 ILE B CA 1
ATOM 7517 C C . ILE B 1 311 ? -10.983 -30.173 2.991 1 94.61 311 ILE B C 1
ATOM 7519 O O . ILE B 1 311 ? -10.396 -30.509 1.96 1 94.61 311 ILE B O 1
ATOM 7523 N N . LEU B 1 312 ? -11.028 -28.912 3.342 1 91.97 312 LEU B N 1
ATOM 7524 C CA . LEU B 1 312 ? -10.33 -27.886 2.576 1 91.97 312 LEU B CA 1
ATOM 7525 C C . LEU B 1 312 ? -8.819 -28.079 2.658 1 91.97 312 LEU B C 1
ATOM 7527 O O . LEU B 1 312 ? -8.087 -27.678 1.751 1 91.97 312 LEU B O 1
ATOM 7531 N N . ARG B 1 313 ? -8.4 -28.667 3.698 1 89.04 313 ARG B N 1
ATOM 7532 C CA . ARG B 1 313 ? -6.982 -29 3.792 1 89.04 313 ARG B CA 1
ATOM 7533 C C . ARG B 1 313 ? -6.57 -29.961 2.681 1 89.04 313 ARG B C 1
ATOM 7535 O O . ARG B 1 313 ? -5.511 -29.796 2.073 1 89.04 313 ARG B O 1
ATOM 7542 N N . LEU B 1 314 ? -7.427 -30.895 2.494 1 91.42 314 LEU B N 1
ATOM 7543 C CA . LEU B 1 314 ? -7.179 -31.867 1.436 1 91.42 314 LEU B CA 1
ATOM 7544 C C . LEU B 1 314 ? -7.097 -31.182 0.076 1 91.42 314 LEU B C 1
ATOM 7546 O O . LEU B 1 314 ? -6.17 -31.434 -0.697 1 91.42 314 LEU B O 1
ATOM 7550 N N . ILE B 1 315 ? -8.011 -30.324 -0.186 1 91.87 315 ILE B N 1
ATOM 7551 C CA . ILE B 1 315 ? -8.071 -29.643 -1.474 1 91.87 315 ILE B CA 1
ATOM 7552 C C . ILE B 1 315 ? -6.898 -28.674 -1.601 1 91.87 315 ILE B C 1
ATOM 7554 O O . ILE B 1 315 ? -6.275 -28.579 -2.661 1 91.87 315 ILE B O 1
ATOM 7558 N N . THR B 1 316 ? -6.568 -28.011 -0.549 1 88.53 316 THR B N 1
ATOM 7559 C CA . THR B 1 316 ? -5.478 -27.041 -0.552 1 88.53 316 THR B CA 1
ATOM 7560 C C . THR B 1 316 ? -4.136 -27.737 -0.766 1 88.53 316 THR B C 1
ATOM 7562 O O . THR B 1 316 ? -3.272 -27.223 -1.48 1 88.53 316 THR B O 1
ATOM 7565 N N . ASP B 1 317 ? -3.976 -28.856 -0.127 1 87.4 317 ASP B N 1
ATOM 7566 C CA . ASP B 1 317 ? -2.734 -29.606 -0.288 1 87.4 317 ASP B CA 1
ATOM 7567 C C . ASP B 1 317 ? -2.526 -30.017 -1.744 1 87.4 317 ASP B C 1
ATOM 7569 O O . ASP B 1 317 ? -1.414 -29.921 -2.268 1 87.4 317 ASP B O 1
ATOM 7573 N N . PHE B 1 318 ? -3.531 -30.473 -2.283 1 89.12 318 PHE B N 1
ATOM 7574 C CA . PHE B 1 318 ? -3.464 -30.831 -3.694 1 89.12 318 PHE B CA 1
ATOM 7575 C C . PHE B 1 318 ? -3.147 -29.61 -4.549 1 89.12 318 PHE B C 1
ATOM 7577 O O . PHE B 1 318 ? -2.307 -29.676 -5.449 1 89.12 318 PHE B O 1
ATOM 7584 N N . ASN B 1 319 ? -3.814 -28.54 -4.294 1 86.96 319 ASN B N 1
ATOM 7585 C CA . ASN B 1 319 ? -3.593 -27.299 -5.029 1 86.96 319 ASN B CA 1
ATOM 7586 C C . ASN B 1 319 ? -2.149 -26.821 -4.9 1 86.96 319 ASN B C 1
ATOM 7588 O O . ASN B 1 319 ? -1.558 -26.35 -5.872 1 86.96 319 ASN B O 1
ATOM 7592 N N . MET B 1 320 ? -1.6 -26.93 -3.769 1 85.85 320 MET B N 1
ATOM 7593 C CA . MET B 1 320 ? -0.25 -26.453 -3.483 1 85.85 320 MET B CA 1
ATOM 7594 C C . MET B 1 320 ? 0.79 -27.288 -4.221 1 85.85 320 MET B C 1
ATOM 7596 O O . MET B 1 320 ? 1.845 -26.777 -4.603 1 85.85 320 MET B O 1
ATOM 7600 N N . LEU B 1 321 ? 0.476 -28.514 -4.451 1 85.53 321 LEU B N 1
ATOM 7601 C CA . LEU B 1 321 ? 1.384 -29.394 -5.179 1 85.53 321 LEU B CA 1
ATOM 7602 C C . LEU B 1 321 ? 1.734 -28.807 -6.542 1 85.53 321 LEU B C 1
ATOM 7604 O O . LEU B 1 321 ? 2.899 -28.812 -6.945 1 85.53 321 LEU B O 1
ATOM 7608 N N . PHE B 1 322 ? 0.798 -28.25 -7.117 1 81.93 322 PHE B N 1
ATOM 7609 C CA . PHE B 1 322 ? 1.009 -27.812 -8.492 1 81.93 322 PHE B CA 1
ATOM 7610 C C . PHE B 1 322 ? 1.34 -26.325 -8.541 1 81.93 322 PHE B C 1
ATOM 7612 O O . PHE B 1 322 ? 1.46 -25.745 -9.622 1 81.93 322 PHE B O 1
ATOM 7619 N N . GLN B 1 323 ? 1.433 -25.694 -7.427 1 79.01 323 GLN B N 1
ATOM 7620 C CA . GLN B 1 323 ? 1.923 -24.322 -7.362 1 79.01 323 GLN B CA 1
ATOM 7621 C C . GLN B 1 323 ? 3.441 -24.287 -7.205 1 79.01 323 GLN B C 1
ATOM 7623 O O . GLN B 1 323 ? 4.044 -23.212 -7.187 1 79.01 323 GLN B O 1
ATOM 7628 N N . SER B 1 324 ? 3.993 -25.422 -7.196 1 77.2 324 SER B N 1
ATOM 7629 C CA . SER B 1 324 ? 5.445 -25.516 -7.083 1 77.2 324 SER B CA 1
ATOM 7630 C C . SER B 1 324 ? 6.128 -25.134 -8.392 1 77.2 324 SER B C 1
ATOM 7632 O O . SER B 1 324 ? 5.502 -25.155 -9.454 1 77.2 324 SER B O 1
ATOM 7634 N N . SER B 1 325 ? 7.372 -24.8 -8.396 1 74.9 325 SER B N 1
ATOM 7635 C CA . SER B 1 325 ? 8.151 -24.441 -9.577 1 74.9 325 SER B CA 1
ATOM 7636 C C . SER B 1 325 ? 8.684 -25.681 -10.286 1 74.9 325 SER B C 1
ATOM 7638 O O . SER B 1 325 ? 9.173 -25.595 -11.415 1 74.9 325 SER B O 1
ATOM 7640 N N . GLU B 1 326 ? 8.4 -26.793 -9.668 1 79.24 326 GLU B N 1
ATOM 7641 C CA . GLU B 1 326 ? 8.855 -28.042 -10.272 1 79.24 326 GLU B CA 1
ATOM 7642 C C . GLU B 1 326 ? 7.926 -28.479 -11.401 1 79.24 326 GLU B C 1
ATOM 7644 O O . GLU B 1 326 ? 6.731 -28.176 -11.382 1 79.24 326 GLU B O 1
ATOM 7649 N N . ILE B 1 327 ? 8.536 -29.155 -12.319 1 85.81 327 ILE B N 1
ATOM 7650 C CA . ILE B 1 327 ? 7.749 -29.673 -13.433 1 85.81 327 ILE B CA 1
ATOM 7651 C C . ILE B 1 327 ? 7.027 -30.949 -13.004 1 85.81 327 ILE B C 1
ATOM 7653 O O . ILE B 1 327 ? 7.665 -31.955 -12.688 1 85.81 327 ILE B O 1
ATOM 7657 N N . LEU B 1 328 ? 5.753 -30.899 -12.992 1 85.38 328 LEU B N 1
ATOM 7658 C CA . LEU B 1 328 ? 4.979 -32.036 -12.507 1 85.38 328 LEU B CA 1
ATOM 7659 C C . LEU B 1 328 ? 3.906 -32.434 -13.515 1 85.38 328 LEU B C 1
ATOM 7661 O O . LEU B 1 328 ? 2.917 -33.077 -13.155 1 85.38 328 LEU B O 1
ATOM 7665 N N . ILE B 1 329 ? 4.134 -32.092 -14.703 1 85.49 329 ILE B N 1
ATOM 7666 C CA . ILE B 1 329 ? 3.128 -32.359 -15.725 1 85.49 329 ILE B CA 1
ATOM 7667 C C . ILE B 1 329 ? 2.993 -33.865 -15.937 1 85.49 329 ILE B C 1
ATOM 7669 O O . ILE B 1 329 ? 1.906 -34.361 -16.242 1 85.49 329 ILE B O 1
ATOM 7673 N N . HIS B 1 330 ? 4.073 -34.617 -15.736 1 87.01 330 HIS B N 1
ATOM 7674 C CA . HIS B 1 330 ? 4.064 -36.059 -15.951 1 87.01 330 HIS B CA 1
ATOM 7675 C C . HIS B 1 330 ? 3.273 -36.775 -14.861 1 87.01 330 HIS B C 1
ATOM 7677 O O . HIS B 1 330 ? 2.836 -37.912 -15.05 1 87.01 330 HIS B O 1
ATOM 7683 N N . CYS B 1 331 ? 3.101 -36.126 -13.78 1 87.42 331 CYS B N 1
ATOM 7684 C CA . CYS B 1 331 ? 2.38 -36.748 -12.675 1 87.42 331 CYS B CA 1
ATOM 7685 C C . CYS B 1 331 ? 1.021 -36.088 -12.47 1 87.42 331 CYS B C 1
ATOM 7687 O O . CYS B 1 331 ? 0.319 -36.392 -11.504 1 87.42 331 CYS B O 1
ATOM 7689 N N . LEU B 1 332 ? 0.634 -35.197 -13.336 1 86.74 332 LEU B N 1
ATOM 7690 C CA . LEU B 1 332 ? -0.605 -34.446 -13.16 1 86.74 332 LEU B CA 1
ATOM 7691 C C . LEU B 1 332 ? -1.805 -35.385 -13.096 1 86.74 332 LEU B C 1
ATOM 7693 O O . LEU B 1 332 ? -2.577 -35.348 -12.135 1 86.74 332 LEU B O 1
ATOM 7697 N N . LEU B 1 333 ? -1.966 -36.228 -14.062 1 86.59 333 LEU B N 1
ATOM 7698 C CA . LEU B 1 333 ? -3.142 -37.087 -14.143 1 86.59 333 LEU B CA 1
ATOM 7699 C C . LEU B 1 333 ? -3.161 -38.093 -12.997 1 86.59 333 LEU B C 1
ATOM 7701 O O . LEU B 1 333 ? -4.184 -38.262 -12.33 1 86.59 333 LEU B O 1
ATOM 7705 N N . PRO B 1 334 ? -2.043 -38.727 -12.741 1 86.99 334 PRO B N 1
ATOM 7706 C CA . PRO B 1 334 ? -2.036 -39.629 -11.588 1 86.99 334 PRO B CA 1
ATOM 7707 C C . PRO B 1 334 ? -2.41 -38.924 -10.285 1 86.99 334 PRO B C 1
ATOM 7709 O O . PRO B 1 334 ? -3.118 -39.495 -9.452 1 86.99 334 PRO B O 1
ATOM 7712 N N . GLU B 1 335 ? -1.955 -37.787 -10.122 1 89.18 335 GLU B N 1
ATOM 7713 C CA . GLU B 1 335 ? -2.272 -37.049 -8.903 1 89.18 335 GLU B CA 1
ATOM 7714 C C . GLU B 1 335 ? -3.743 -36.645 -8.869 1 89.18 335 GLU B C 1
ATOM 7716 O O . GLU B 1 335 ? -4.353 -36.595 -7.799 1 89.18 335 GLU B O 1
ATOM 7721 N N . CYS B 1 336 ? -4.245 -36.368 -10.026 1 89.98 336 CYS B N 1
ATOM 7722 C CA . CYS B 1 336 ? -5.668 -36.058 -10.101 1 89.98 336 CYS B CA 1
ATOM 7723 C C . CYS B 1 336 ? -6.511 -37.27 -9.725 1 89.98 336 CYS B C 1
ATOM 7725 O O . CYS B 1 336 ? -7.517 -37.139 -9.025 1 89.98 336 CYS B O 1
ATOM 7727 N N . PHE B 1 337 ? -6.064 -38.415 -10.15 1 90.28 337 PHE B N 1
ATOM 7728 C CA . PHE B 1 337 ? -6.758 -39.644 -9.783 1 90.28 337 PHE B CA 1
ATOM 7729 C C . PHE B 1 337 ? -6.663 -39.891 -8.282 1 90.28 337 PHE B C 1
ATOM 7731 O O . PHE B 1 337 ? -7.636 -40.316 -7.655 1 90.28 337 PHE B O 1
ATOM 7738 N N . ARG B 1 338 ? -5.541 -39.637 -7.779 1 89.89 338 ARG B N 1
ATOM 7739 C CA . ARG B 1 338 ? -5.358 -39.785 -6.338 1 89.89 338 ARG B CA 1
ATOM 7740 C C . ARG B 1 338 ? -6.286 -38.851 -5.57 1 89.89 338 ARG B C 1
ATOM 7742 O O . ARG B 1 338 ? -6.893 -39.252 -4.574 1 89.89 338 ARG B O 1
ATOM 7749 N N . PHE B 1 339 ? -6.357 -37.691 -6.064 1 93.03 339 PHE B N 1
ATOM 7750 C CA . PHE B 1 339 ? -7.238 -36.711 -5.439 1 93.03 339 PHE B CA 1
ATOM 7751 C C . PHE B 1 339 ? -8.689 -37.174 -5.497 1 93.03 339 PHE B C 1
ATOM 7753 O O . PHE B 1 339 ? -9.408 -37.107 -4.498 1 93.03 339 PHE B O 1
ATOM 7760 N N . LEU B 1 340 ? -9.075 -37.638 -6.61 1 93.23 340 LEU B N 1
ATOM 7761 C CA . LEU B 1 340 ? -10.443 -38.111 -6.793 1 93.23 340 LEU B CA 1
ATOM 7762 C C . LEU B 1 340 ? -10.74 -39.288 -5.87 1 93.23 340 LEU B C 1
ATOM 7764 O O . LEU B 1 340 ? -11.826 -39.369 -5.291 1 93.23 340 LEU B O 1
ATOM 7768 N N . ARG B 1 341 ? -9.837 -40.114 -5.714 1 92.23 341 ARG B N 1
ATOM 7769 C CA . ARG B 1 341 ? -9.996 -41.269 -4.836 1 92.23 341 ARG B CA 1
ATOM 7770 C C . ARG B 1 341 ? -10.125 -40.836 -3.38 1 92.23 341 ARG B C 1
ATOM 7772 O O . ARG B 1 341 ? -10.939 -41.384 -2.633 1 92.23 341 ARG B O 1
ATOM 7779 N N . CYS B 1 342 ? -9.302 -39.925 -3.031 1 91.86 342 CYS B N 1
ATOM 7780 C CA . CYS B 1 342 ? -9.362 -39.415 -1.666 1 91.86 342 CYS B CA 1
ATOM 7781 C C . CYS B 1 342 ? -10.706 -38.751 -1.39 1 91.86 342 CYS B C 1
ATOM 7783 O O . CYS B 1 342 ? -11.315 -38.984 -0.344 1 91.86 342 CYS B O 1
ATOM 7785 N N . LEU B 1 343 ? -11.126 -38.009 -2.325 1 93.89 343 LEU B N 1
ATOM 7786 C CA . LEU B 1 343 ? -12.408 -37.328 -2.185 1 93.89 343 LEU B CA 1
ATOM 7787 C C . LEU B 1 343 ? -13.555 -38.332 -2.137 1 93.89 343 LEU B C 1
ATOM 7789 O O . LEU B 1 343 ? -14.421 -38.25 -1.263 1 93.89 343 LEU B O 1
ATOM 7793 N N . GLY B 1 344 ? -13.553 -39.269 -3.059 1 93.93 344 GLY B N 1
ATOM 7794 C CA . GLY B 1 344 ? -14.588 -40.288 -3.123 1 93.93 344 GLY B CA 1
ATOM 7795 C C . GLY B 1 344 ? -14.612 -41.192 -1.905 1 93.93 344 GLY B C 1
ATOM 7796 O O . GLY B 1 344 ? -15.68 -41.623 -1.465 1 93.93 344 GLY B O 1
ATOM 7797 N N . GLY B 1 345 ? -13.485 -41.419 -1.34 1 92.73 345 GLY B N 1
ATOM 7798 C CA . GLY B 1 345 ? -13.373 -42.284 -0.177 1 92.73 345 GLY B CA 1
ATOM 7799 C C . GLY B 1 345 ? -14.16 -41.781 1.019 1 92.73 345 GLY B C 1
ATOM 7800 O O . GLY B 1 345 ? -14.454 -42.544 1.941 1 92.73 345 GLY B O 1
ATOM 7801 N N . HIS B 1 346 ? -14.568 -40.598 0.97 1 94.31 346 HIS B N 1
ATOM 7802 C CA . HIS B 1 346 ? -15.281 -40.006 2.097 1 94.31 346 HIS B CA 1
ATOM 7803 C C . HIS B 1 346 ? -16.768 -40.344 2.046 1 94.31 346 HIS B C 1
ATOM 7805 O O . HIS B 1 346 ? -17.457 -40.284 3.067 1 94.31 346 HIS B O 1
ATOM 7811 N N . PHE B 1 347 ? -17.328 -40.676 0.842 1 95.88 347 PHE B N 1
ATOM 7812 C CA . PHE B 1 347 ? -18.78 -40.814 0.829 1 95.88 347 PHE B CA 1
ATOM 7813 C C . PHE B 1 347 ? -19.208 -41.947 -0.096 1 95.88 347 PHE B C 1
ATOM 7815 O O . PHE B 1 347 ? -20.377 -42.338 -0.108 1 95.88 347 PHE B O 1
ATOM 7822 N N . ILE B 1 348 ? -18.269 -42.486 -0.932 1 95.11 348 ILE B N 1
ATOM 7823 C CA . ILE B 1 348 ? -18.574 -43.623 -1.793 1 95.11 348 ILE B CA 1
ATOM 7824 C C . ILE B 1 348 ? -18.259 -44.925 -1.059 1 95.11 348 ILE B C 1
ATOM 7826 O O . ILE B 1 348 ? -17.288 -44.998 -0.302 1 95.11 348 ILE B O 1
ATOM 7830 N N . LYS B 1 349 ? -18.981 -45.962 -1.362 1 93.35 349 LYS B N 1
ATOM 7831 C CA . LYS B 1 349 ? -18.761 -47.261 -0.733 1 93.35 349 LYS B CA 1
ATOM 7832 C C . LYS B 1 349 ? -17.425 -47.86 -1.163 1 93.35 349 LYS B C 1
ATOM 7834 O O . LYS B 1 349 ? -17.029 -47.739 -2.324 1 93.35 349 LYS B O 1
ATOM 7839 N N . PRO B 1 350 ? -16.743 -48.54 -0.344 1 88.47 350 PRO B N 1
ATOM 7840 C CA . PRO B 1 350 ? -15.402 -49.066 -0.609 1 88.47 350 PRO B CA 1
ATOM 7841 C C . PRO B 1 350 ? -15.367 -50.021 -1.8 1 88.47 350 PRO B C 1
ATOM 7843 O O . PRO B 1 350 ? -14.37 -50.075 -2.524 1 88.47 350 PRO B O 1
ATOM 7846 N N . ASN B 1 351 ? -16.443 -50.747 -2.054 1 86.27 351 ASN B N 1
ATOM 7847 C CA . ASN B 1 351 ? -16.472 -51.722 -3.139 1 86.27 351 ASN B CA 1
ATOM 7848 C C . ASN B 1 351 ? -16.345 -51.048 -4.503 1 86.27 351 ASN B C 1
ATOM 7850 O O . ASN B 1 351 ? -15.871 -51.66 -5.461 1 86.27 351 ASN B O 1
ATOM 7854 N N . TYR B 1 352 ? -16.722 -49.816 -4.512 1 85.12 352 TYR B N 1
ATOM 7855 C CA . TYR B 1 352 ? -16.683 -49.094 -5.779 1 85.12 352 TYR B CA 1
ATOM 7856 C C . TYR B 1 352 ? -15.395 -48.288 -5.907 1 85.12 352 TYR B C 1
ATOM 7858 O O . TYR B 1 352 ? -15.045 -47.835 -6.999 1 85.12 352 TYR B O 1
ATOM 7866 N N . MET B 1 353 ? -14.676 -48.155 -4.915 1 83.42 353 MET B N 1
ATOM 7867 C CA . MET B 1 353 ? -13.464 -47.341 -4.91 1 83.42 353 MET B CA 1
ATOM 7868 C C . MET B 1 353 ? -12.317 -48.069 -5.602 1 83.42 353 MET B C 1
ATOM 7870 O O . MET B 1 353 ? -11.373 -47.437 -6.08 1 83.42 353 MET B O 1
ATOM 7874 N N . GLU B 1 354 ? -12.403 -49.277 -5.644 1 76.9 354 GLU B N 1
ATOM 7875 C CA . GLU B 1 354 ? -11.339 -50.08 -6.238 1 76.9 354 GLU B CA 1
ATOM 7876 C C . GLU B 1 354 ? -11.522 -50.209 -7.747 1 76.9 354 GLU B C 1
ATOM 7878 O O . GLU B 1 354 ? -10.633 -50.701 -8.446 1 76.9 354 GLU B O 1
ATOM 7883 N N . ALA B 1 355 ? -12.604 -49.604 -8.216 1 74.32 355 ALA B N 1
ATOM 7884 C CA . ALA B 1 355 ? -12.848 -49.684 -9.654 1 74.32 355 ALA B CA 1
ATOM 7885 C C . ALA B 1 355 ? -11.921 -48.745 -10.42 1 74.32 355 ALA B C 1
ATOM 7887 O O . ALA B 1 355 ? -11.617 -47.645 -9.953 1 74.32 355 ALA B O 1
ATOM 7888 N N . PRO B 1 356 ? -11.336 -49.199 -11.459 1 74.06 356 PRO B N 1
ATOM 7889 C CA . PRO B 1 356 ? -10.427 -48.375 -12.258 1 74.06 356 PRO B CA 1
ATOM 7890 C C . PRO B 1 356 ? -11.106 -47.135 -12.834 1 74.06 356 PRO B C 1
ATOM 7892 O O . PRO B 1 356 ? -10.439 -46.138 -13.121 1 74.06 356 PRO B O 1
ATOM 7895 N N . ASN B 1 357 ? -12.421 -47.187 -12.989 1 82.91 357 ASN B N 1
ATOM 7896 C CA . ASN B 1 357 ? -13.14 -46.061 -13.575 1 82.91 357 ASN B CA 1
ATOM 7897 C C . ASN B 1 357 ? -13.952 -45.307 -12.526 1 82.91 357 ASN B C 1
ATOM 7899 O O . ASN B 1 357 ? -15.151 -45.083 -12.705 1 82.91 357 ASN B O 1
ATOM 7903 N N . LEU B 1 358 ? -13.284 -44.824 -11.575 1 86.59 358 LEU B N 1
ATOM 7904 C CA . LEU B 1 358 ? -13.939 -44.129 -10.472 1 86.59 358 LEU B CA 1
ATOM 7905 C C . LEU B 1 358 ? -14.658 -42.879 -10.968 1 86.59 358 LEU B C 1
ATOM 7907 O O . LEU B 1 358 ? -15.718 -42.521 -10.449 1 86.59 358 LEU B O 1
ATOM 7911 N N . HIS B 1 359 ? -14.14 -42.218 -12.013 1 89.12 359 HIS B N 1
ATOM 7912 C CA . HIS B 1 359 ? -14.689 -40.961 -12.509 1 89.12 359 HIS B CA 1
ATOM 7913 C C . HIS B 1 359 ? -16.008 -41.186 -13.241 1 89.12 359 HIS B C 1
ATOM 7915 O O . HIS B 1 359 ? -16.737 -40.232 -13.523 1 89.12 359 HIS B O 1
ATOM 7921 N N . GLU B 1 360 ? -16.381 -42.433 -13.433 1 89.14 360 GLU B N 1
ATOM 7922 C CA . GLU B 1 360 ? -17.609 -42.736 -14.16 1 89.14 360 GLU B CA 1
ATOM 7923 C C . GLU B 1 360 ? -18.711 -43.204 -13.213 1 89.14 360 GLU B C 1
ATOM 7925 O O . GLU B 1 360 ? -19.845 -43.432 -13.637 1 89.14 360 GLU B O 1
ATOM 7930 N N . ILE B 1 361 ? -18.421 -43.297 -11.988 1 90.32 361 ILE B N 1
ATOM 7931 C CA . ILE B 1 361 ? -19.387 -43.788 -11.011 1 90.32 361 ILE B CA 1
ATOM 7932 C C . ILE B 1 361 ? -20.513 -42.77 -10.843 1 90.32 361 ILE B C 1
ATOM 7934 O O . ILE B 1 361 ? -20.268 -41.562 -10.817 1 90.32 361 ILE B O 1
ATOM 7938 N N . ASP B 1 362 ? -21.739 -43.294 -10.742 1 92.37 362 ASP B N 1
ATOM 7939 C CA . ASP B 1 362 ? -22.877 -42.429 -10.447 1 92.37 362 ASP B CA 1
ATOM 7940 C C . ASP B 1 362 ? -22.952 -42.11 -8.956 1 92.37 362 ASP B C 1
ATOM 7942 O O . ASP B 1 362 ? -23.461 -42.91 -8.169 1 92.37 362 ASP B O 1
ATOM 7946 N N . ILE B 1 363 ? -22.636 -41.018 -8.613 1 93.22 363 ILE B N 1
ATOM 7947 C CA . ILE B 1 363 ? -22.495 -40.629 -7.215 1 93.22 363 ILE B CA 1
ATOM 7948 C C . ILE B 1 363 ? -23.852 -40.208 -6.656 1 93.22 363 ILE B C 1
ATOM 7950 O O . ILE B 1 363 ? -23.974 -39.902 -5.468 1 93.22 363 ILE B O 1
ATOM 7954 N N . TYR B 1 364 ? -24.923 -40.161 -7.451 1 93.12 364 TYR B N 1
ATOM 7955 C CA . TYR B 1 364 ? -26.251 -39.78 -6.981 1 93.12 364 TYR B CA 1
ATOM 7956 C C . TYR B 1 364 ? -27.111 -41.011 -6.72 1 93.12 364 TYR B C 1
ATOM 7958 O O . TYR B 1 364 ? -28.224 -40.899 -6.2 1 93.12 364 TYR B O 1
ATOM 7966 N N . ASP B 1 365 ? -26.574 -42.195 -7.058 1 91.92 365 ASP B N 1
ATOM 7967 C CA . ASP B 1 365 ? -27.217 -43.458 -6.707 1 91.92 365 ASP B CA 1
ATOM 7968 C C . ASP B 1 365 ? -26.923 -43.839 -5.258 1 91.92 365 ASP B C 1
ATOM 7970 O O . ASP B 1 365 ? -25.777 -44.124 -4.906 1 91.92 365 ASP B O 1
ATOM 7974 N N . GLU B 1 366 ? -27.901 -43.983 -4.482 1 91.77 366 GLU B N 1
ATOM 7975 C CA . GLU B 1 366 ? -27.773 -44.246 -3.051 1 91.77 366 GLU B CA 1
ATOM 7976 C C . GLU B 1 366 ? -27.092 -45.587 -2.795 1 91.77 366 GLU B C 1
ATOM 7978 O O . GLU B 1 366 ? -26.478 -45.787 -1.745 1 91.77 366 GLU B O 1
ATOM 7983 N N . ASN B 1 367 ? -27.155 -46.403 -3.792 1 91.29 367 ASN B N 1
ATOM 7984 C CA . ASN B 1 367 ? -26.541 -47.719 -3.65 1 91.29 367 ASN B CA 1
ATOM 7985 C C . ASN B 1 367 ? -25.02 -47.641 -3.75 1 91.29 367 ASN B C 1
ATOM 7987 O O . ASN B 1 367 ? -24.318 -48.554 -3.313 1 91.29 367 ASN B O 1
ATOM 7991 N N . ASN B 1 368 ? -24.601 -46.585 -4.345 1 92.87 368 ASN B N 1
ATOM 7992 C CA . ASN B 1 368 ? -23.162 -46.449 -4.545 1 92.87 368 ASN B CA 1
ATOM 7993 C C . ASN B 1 368 ? -22.513 -45.647 -3.421 1 92.87 368 ASN B C 1
ATOM 7995 O O . ASN B 1 368 ? -21.288 -45.637 -3.287 1 92.87 368 ASN B O 1
ATOM 7999 N N . ILE B 1 369 ? -23.361 -44.996 -2.608 1 94.18 369 ILE B N 1
ATOM 8000 C CA . ILE B 1 369 ? -22.827 -44.063 -1.622 1 94.18 369 ILE B CA 1
ATOM 8001 C C . ILE B 1 369 ? -23.038 -44.62 -0.216 1 94.18 369 ILE B C 1
ATOM 8003 O O . ILE B 1 369 ? -23.957 -45.41 0.014 1 94.18 369 ILE B O 1
ATOM 8007 N N . ARG B 1 370 ? -22.187 -44.19 0.73 1 94.04 370 ARG B N 1
ATOM 8008 C CA . ARG B 1 370 ? -22.3 -44.556 2.138 1 94.04 370 ARG B CA 1
ATOM 8009 C C . ARG B 1 370 ? -23.579 -43.994 2.749 1 94.04 370 ARG B C 1
ATOM 8011 O O . ARG B 1 370 ? -24.065 -42.943 2.327 1 94.04 370 ARG B O 1
ATOM 8018 N N . PRO B 1 371 ? -24.105 -44.749 3.757 1 93.64 371 PRO B N 1
ATOM 8019 C CA . PRO B 1 371 ? -25.201 -44.133 4.509 1 93.64 371 PRO B CA 1
ATOM 8020 C C . PRO B 1 371 ? -24.797 -42.815 5.166 1 93.64 371 PRO B C 1
ATOM 8022 O O . PRO B 1 371 ? -23.621 -42.611 5.479 1 93.64 371 PRO B O 1
ATOM 8025 N N . LEU B 1 372 ? -25.67 -41.944 5.329 1 92.38 372 LEU B N 1
ATOM 8026 C CA . LEU B 1 372 ? -25.443 -40.571 5.769 1 92.38 372 LEU B CA 1
ATOM 8027 C C . LEU B 1 372 ? -24.566 -40.538 7.016 1 92.38 372 LEU B C 1
ATOM 8029 O O . LEU B 1 372 ? -23.593 -39.782 7.076 1 92.38 372 LEU B O 1
ATOM 8033 N N . GLU B 1 373 ? -24.783 -41.356 7.959 1 88.96 373 GLU B N 1
ATOM 8034 C CA . GLU B 1 373 ? -24.089 -41.291 9.241 1 88.96 373 GLU B CA 1
ATOM 8035 C C . GLU B 1 373 ? -22.689 -41.89 9.142 1 88.96 373 GLU B C 1
ATOM 8037 O O . GLU B 1 373 ? -21.868 -41.715 10.044 1 88.96 373 GLU B O 1
ATOM 8042 N N . GLU B 1 374 ? -22.44 -42.487 7.959 1 92.34 374 GLU B N 1
ATOM 8043 C CA . GLU B 1 374 ? -21.132 -43.113 7.789 1 92.34 374 GLU B CA 1
ATOM 8044 C C . GLU B 1 374 ? -20.213 -42.246 6.933 1 92.34 374 GLU B C 1
ATOM 8046 O O . GLU B 1 374 ? -19.041 -42.578 6.739 1 92.34 374 GLU B O 1
ATOM 8051 N N . ILE B 1 375 ? -20.766 -41.185 6.479 1 95.79 375 ILE B N 1
ATOM 8052 C CA . ILE B 1 375 ? -19.953 -40.25 5.709 1 95.79 375 ILE B CA 1
ATOM 8053 C C . ILE B 1 375 ? -18.851 -39.673 6.595 1 95.79 375 ILE B C 1
ATOM 8055 O O . ILE B 1 375 ? -19.093 -39.331 7.754 1 95.79 375 ILE B O 1
ATOM 8059 N N . ILE B 1 376 ? -17.681 -39.57 6.079 1 94.61 376 ILE B N 1
ATOM 8060 C CA . ILE B 1 376 ? -16.527 -39.13 6.855 1 94.61 376 ILE B CA 1
ATOM 8061 C C . ILE B 1 376 ? -16.511 -37.605 6.936 1 94.61 376 ILE B C 1
ATOM 8063 O O . ILE B 1 376 ? -16.46 -36.923 5.909 1 94.61 376 ILE B O 1
ATOM 8067 N N . ILE B 1 377 ? -16.541 -37.072 8.055 1 95.28 377 ILE B N 1
ATOM 8068 C CA . ILE B 1 377 ? -16.637 -35.626 8.222 1 95.28 377 ILE B CA 1
ATOM 8069 C C . ILE B 1 377 ? -15.437 -35.117 9.017 1 95.28 377 ILE B C 1
ATOM 8071 O O . ILE B 1 377 ? -15.319 -33.917 9.276 1 95.28 377 ILE B O 1
ATOM 8075 N N . GLY B 1 378 ? -14.456 -35.953 9.387 1 92.87 378 GLY B N 1
ATOM 8076 C CA . GLY B 1 378 ? -13.337 -35.565 10.231 1 92.87 378 GLY B CA 1
ATOM 8077 C C . GLY B 1 378 ? -13.564 -35.87 11.699 1 92.87 378 GLY B C 1
ATOM 8078 O O . GLY B 1 378 ? -14.695 -35.803 12.185 1 92.87 378 GLY B O 1
ATOM 8079 N N . GLU B 1 379 ? -12.608 -36.026 12.368 1 90.57 379 GLU B N 1
ATOM 8080 C CA . GLU B 1 379 ? -12.691 -36.488 13.75 1 90.57 379 GLU B CA 1
ATOM 8081 C C . GLU B 1 379 ? -13.255 -35.403 14.662 1 90.57 379 GLU B C 1
ATOM 8083 O O . GLU B 1 379 ? -14.111 -35.677 15.506 1 90.57 379 GLU B O 1
ATOM 8088 N N . GLU B 1 380 ? -12.802 -34.252 14.507 1 91.03 380 GLU B N 1
ATOM 8089 C CA . GLU B 1 380 ? -13.229 -33.16 15.377 1 91.03 380 GLU B CA 1
ATOM 8090 C C . GLU B 1 380 ? -14.719 -32.874 15.212 1 91.03 380 GLU B C 1
ATOM 8092 O O . GLU B 1 380 ? -15.428 -32.659 16.197 1 91.03 380 GLU B O 1
ATOM 8097 N N . ALA B 1 381 ? -15.148 -32.868 13.931 1 94.96 381 ALA B N 1
ATOM 8098 C CA . ALA B 1 381 ? -16.568 -32.641 13.676 1 94.96 381 ALA B CA 1
ATOM 8099 C C . ALA B 1 381 ? -17.416 -33.773 14.25 1 94.96 381 ALA B C 1
ATOM 8101 O O . ALA B 1 381 ? -18.502 -33.534 14.785 1 94.96 381 ALA B O 1
ATOM 8102 N N . LEU B 1 382 ? -16.898 -34.933 14.202 1 93.85 382 LEU B N 1
ATOM 8103 C CA . LEU B 1 382 ? -17.603 -36.095 14.73 1 93.85 382 LEU B CA 1
ATOM 8104 C C . LEU B 1 382 ? -17.772 -35.988 16.242 1 93.85 382 LEU B C 1
ATOM 8106 O O . LEU B 1 382 ? -18.846 -36.28 16.773 1 93.85 382 LEU B O 1
ATOM 8110 N N . ILE B 1 383 ? -16.719 -35.587 16.891 1 91.08 383 ILE B N 1
ATOM 8111 C CA . ILE B 1 383 ? -16.757 -35.432 18.341 1 91.08 383 ILE B CA 1
ATOM 8112 C C . ILE B 1 383 ? -17.787 -34.371 18.72 1 91.08 383 ILE B C 1
ATOM 8114 O O . ILE B 1 383 ? -18.593 -34.577 19.631 1 91.08 383 ILE B O 1
ATOM 8118 N N . THR B 1 384 ? -17.765 -33.292 18.007 1 92.27 384 THR B N 1
ATOM 8119 C CA . THR B 1 384 ? -18.69 -32.197 18.28 1 92.27 384 THR B CA 1
ATOM 8120 C C . THR B 1 384 ? -20.134 -32.646 18.076 1 92.27 384 THR B C 1
ATOM 8122 O O . THR B 1 384 ? -21.011 -32.316 18.877 1 92.27 384 THR B O 1
ATOM 8125 N N . LEU B 1 385 ? -20.394 -33.424 17.037 1 92.47 385 LEU B N 1
ATOM 8126 C CA . LEU B 1 385 ? -21.745 -33.896 16.755 1 92.47 385 LEU B CA 1
ATOM 8127 C C . LEU B 1 385 ? -22.195 -34.912 17.799 1 92.47 385 LEU B C 1
ATOM 8129 O O . LEU B 1 385 ? -23.364 -34.931 18.19 1 92.47 385 LEU B O 1
ATOM 8133 N N . LYS B 1 386 ? -21.283 -35.686 18.259 1 89.46 386 LYS B N 1
ATOM 8134 C CA . LYS B 1 386 ? -21.61 -36.655 19.301 1 89.46 386 LYS B CA 1
ATOM 8135 C C . LYS B 1 386 ? -21.979 -35.955 20.606 1 89.46 386 LYS B C 1
ATOM 8137 O O . LYS B 1 386 ? -22.924 -36.359 21.287 1 89.46 386 LYS B O 1
ATOM 8142 N N . GLU B 1 387 ? -21.216 -34.963 20.885 1 88.12 387 GLU B N 1
ATOM 8143 C CA . GLU B 1 387 ? -21.495 -34.184 22.088 1 88.12 387 GLU B CA 1
ATOM 8144 C C . GLU B 1 387 ? -22.849 -33.487 21.993 1 88.12 387 GLU B C 1
ATOM 8146 O O . GLU B 1 387 ? -23.567 -33.376 22.988 1 88.12 387 GLU B O 1
ATOM 8151 N N . THR B 1 388 ? -23.144 -33.051 20.831 1 86.64 388 THR B N 1
ATOM 8152 C CA . THR B 1 388 ? -24.406 -32.356 20.607 1 86.64 388 THR B CA 1
ATOM 8153 C C . THR B 1 388 ? -25.581 -33.326 20.693 1 86.64 388 THR B C 1
ATOM 8155 O O . THR B 1 388 ? -26.656 -32.967 21.178 1 86.64 388 THR B O 1
ATOM 8158 N N . LYS B 1 389 ? -25.374 -34.477 20.171 1 84.69 389 LYS B N 1
ATOM 8159 C CA . LYS B 1 389 ? -26.415 -35.501 20.204 1 84.69 389 LYS B CA 1
ATOM 8160 C C . LYS B 1 389 ? -26.786 -35.862 21.639 1 84.69 389 LYS B C 1
ATOM 8162 O O . LYS B 1 389 ? -27.951 -36.135 21.935 1 84.69 389 LYS B O 1
ATOM 8167 N N . ASN B 1 390 ? -25.795 -35.728 22.497 1 80.57 390 ASN B N 1
ATOM 8168 C CA . ASN B 1 390 ? -26.012 -36.094 23.893 1 80.57 390 ASN B CA 1
ATOM 8169 C C . ASN B 1 390 ? -26.811 -35.026 24.635 1 80.57 390 ASN B C 1
ATOM 8171 O O . ASN B 1 390 ? -27.363 -35.29 25.704 1 80.57 390 ASN B O 1
ATOM 8175 N N . ILE B 1 391 ? -26.817 -33.83 24.054 1 73.82 391 ILE B N 1
ATOM 8176 C CA . ILE B 1 391 ? -27.563 -32.755 24.698 1 73.82 391 ILE B CA 1
ATOM 8177 C C . ILE B 1 391 ? -29.02 -32.795 24.245 1 73.82 391 ILE B C 1
ATOM 8179 O O . ILE B 1 391 ? -29.304 -32.789 23.045 1 73.82 391 ILE B O 1
ATOM 8183 N N . ASN B 1 392 ? -29.914 -33.693 24.705 1 61.61 392 ASN B N 1
ATOM 8184 C CA . ASN B 1 392 ? -31.275 -34.179 24.5 1 61.61 392 ASN B CA 1
ATOM 8185 C C . ASN B 1 392 ? -32.213 -33.054 24.072 1 61.61 392 ASN B C 1
ATOM 8187 O O . ASN B 1 392 ? -32.907 -32.469 24.905 1 61.61 392 ASN B O 1
ATOM 8191 N N . THR B 1 393 ? -31.837 -32.324 22.995 1 65.42 393 THR B N 1
ATOM 8192 C CA . THR B 1 393 ? -32.958 -31.488 22.581 1 65.42 393 THR B CA 1
ATOM 8193 C C . THR B 1 393 ? -33.714 -32.132 21.422 1 65.42 393 THR B C 1
ATOM 8195 O O . THR B 1 393 ? -33.135 -32.889 20.64 1 65.42 393 THR B O 1
ATOM 8198 N N . LYS B 1 394 ? -35.012 -32.198 21.441 1 65.81 394 LYS B N 1
ATOM 8199 C CA . LYS B 1 394 ? -35.958 -32.836 20.531 1 65.81 394 LYS B CA 1
ATOM 8200 C C . LYS B 1 394 ? -35.544 -32.632 19.076 1 65.81 394 LYS B C 1
ATOM 8202 O O . LYS B 1 394 ? -35.648 -33.551 18.261 1 65.81 394 LYS B O 1
ATOM 8207 N N . ASP B 1 395 ? -34.965 -31.478 18.687 1 79.39 395 ASP B N 1
ATOM 8208 C CA . ASP B 1 395 ? -34.726 -31.11 17.295 1 79.39 395 ASP B CA 1
ATOM 8209 C C . ASP B 1 395 ? -33.287 -31.417 16.885 1 79.39 395 ASP B C 1
ATOM 8211 O O . ASP B 1 395 ? -32.906 -31.206 15.732 1 79.39 395 ASP B O 1
ATOM 8215 N N . ASN B 1 396 ? -32.55 -32.125 17.725 1 82.96 396 ASN B N 1
ATOM 8216 C CA . ASN B 1 396 ? -31.134 -32.356 17.464 1 82.96 396 ASN B CA 1
ATOM 8217 C C . ASN B 1 396 ? -30.928 -33.406 16.376 1 82.96 396 ASN B C 1
ATOM 8219 O O . ASN B 1 396 ? -30.07 -33.246 15.507 1 82.96 396 ASN B O 1
ATOM 8223 N N . ASN B 1 397 ? -31.822 -34.431 16.385 1 83.48 397 ASN B N 1
ATOM 8224 C CA . ASN B 1 397 ? -31.676 -35.493 15.394 1 83.48 397 ASN B CA 1
ATOM 8225 C C . ASN B 1 397 ? -31.953 -34.983 13.983 1 83.48 397 ASN B C 1
ATOM 8227 O O . ASN B 1 397 ? -31.244 -35.34 13.039 1 83.48 397 ASN B O 1
ATOM 8231 N N . LYS B 1 398 ? -32.867 -34.129 13.932 1 88.38 398 LYS B N 1
ATOM 8232 C CA . LYS B 1 398 ? -33.201 -33.558 12.63 1 88.38 398 LYS B CA 1
ATOM 8233 C C . LYS B 1 398 ? -32.076 -32.665 12.115 1 88.38 398 LYS B C 1
ATOM 8235 O O . LYS B 1 398 ? -31.733 -32.71 10.932 1 88.38 398 LYS B O 1
ATOM 8240 N N . LYS B 1 399 ? -31.489 -31.932 12.959 1 90.6 399 LYS B N 1
ATOM 8241 C CA . LYS B 1 399 ? -30.424 -31.011 12.575 1 90.6 399 LYS B CA 1
ATOM 8242 C C . LYS B 1 399 ? -29.148 -31.766 12.212 1 90.6 399 LYS B C 1
ATOM 8244 O O . LYS B 1 399 ? -28.413 -31.357 11.312 1 90.6 399 LYS B O 1
ATOM 8249 N N . ILE B 1 400 ? -28.96 -32.822 12.892 1 92.3 400 ILE B N 1
ATOM 8250 C CA . ILE B 1 400 ? -27.797 -33.652 12.598 1 92.3 400 ILE B CA 1
ATOM 8251 C C . ILE B 1 400 ? -27.961 -34.303 11.226 1 92.3 400 ILE B C 1
ATOM 8253 O O . ILE B 1 400 ? -27.007 -34.376 10.448 1 92.3 400 ILE B O 1
ATOM 8257 N N . LEU B 1 401 ? -29.173 -34.726 10.987 1 92.32 401 LEU B N 1
ATOM 8258 C CA . LEU B 1 401 ? -29.458 -35.294 9.674 1 92.32 401 LEU B CA 1
ATOM 8259 C C . LEU B 1 401 ? -29.273 -34.25 8.578 1 92.32 401 LEU B C 1
ATOM 8261 O O . LEU B 1 401 ? -28.733 -34.552 7.512 1 92.32 401 LEU B O 1
ATOM 8265 N N . GLU B 1 402 ? -29.726 -33.137 8.885 1 94.01 402 GLU B N 1
ATOM 8266 C CA . GLU B 1 402 ? -29.559 -32.039 7.938 1 94.01 402 GLU B CA 1
ATOM 8267 C C . GLU B 1 402 ? -28.082 -31.748 7.686 1 94.01 402 GLU B C 1
ATOM 8269 O O . GLU B 1 402 ? -27.688 -31.444 6.558 1 94.01 402 GLU B O 1
ATOM 8274 N N . PHE B 1 403 ? -27.322 -31.85 8.728 1 95.39 403 PHE B N 1
ATOM 8275 C CA . PHE B 1 403 ? -25.88 -31.667 8.623 1 95.39 403 PHE B CA 1
ATOM 8276 C C . PHE B 1 403 ? -25.274 -32.682 7.661 1 95.39 403 PHE B C 1
ATOM 8278 O O . PHE B 1 403 ? -24.555 -32.312 6.73 1 95.39 403 PHE B O 1
ATOM 8285 N N . TYR B 1 404 ? -25.629 -33.865 7.807 1 95.77 404 TYR B N 1
ATOM 8286 C CA . TYR B 1 404 ? -25.064 -34.924 6.979 1 95.77 404 TYR B CA 1
ATOM 8287 C C . TYR B 1 404 ? -25.563 -34.818 5.543 1 95.77 404 TYR B C 1
ATOM 8289 O O . TYR B 1 404 ? -24.834 -35.138 4.601 1 95.77 404 TYR B O 1
ATOM 8297 N N . VAL B 1 405 ? -26.728 -34.364 5.381 1 96.17 405 VAL B N 1
ATOM 8298 C CA . VAL B 1 405 ? -27.264 -34.162 4.039 1 96.17 405 VAL B CA 1
ATOM 8299 C C . VAL B 1 405 ? -26.457 -33.085 3.317 1 96.17 405 VAL B C 1
ATOM 8301 O O . VAL B 1 405 ? -26.124 -33.235 2.139 1 96.17 405 VAL B O 1
ATOM 8304 N N . ASN B 1 406 ? -26.172 -32.082 3.997 1 96.73 406 ASN B N 1
ATOM 8305 C CA . ASN B 1 406 ? -25.379 -31.002 3.418 1 96.73 406 ASN B CA 1
ATOM 8306 C C . ASN B 1 406 ? -23.97 -31.468 3.064 1 96.73 406 ASN B C 1
ATOM 8308 O O . ASN B 1 406 ? -23.434 -31.1 2.018 1 96.73 406 ASN B O 1
ATOM 8312 N N . ILE B 1 407 ? -23.388 -32.249 3.92 1 97.21 407 ILE B N 1
ATOM 8313 C CA . ILE B 1 407 ? -22.041 -32.756 3.687 1 97.21 407 ILE B CA 1
ATOM 8314 C C . ILE B 1 407 ? -22.041 -33.686 2.476 1 97.21 407 ILE B C 1
ATOM 8316 O O . ILE B 1 407 ? -21.11 -33.663 1.668 1 97.21 407 ILE B O 1
ATOM 8320 N N . LYS B 1 408 ? -23.063 -34.487 2.433 1 96.83 408 LYS B N 1
ATOM 8321 C CA . LYS B 1 408 ? -23.212 -35.358 1.271 1 96.83 408 LYS B CA 1
ATOM 8322 C C . LYS B 1 408 ? -23.269 -34.547 -0.02 1 96.83 408 LYS B C 1
ATOM 8324 O O . LYS B 1 408 ? -22.566 -34.856 -0.985 1 96.83 408 LYS B O 1
ATOM 8329 N N . LYS B 1 409 ? -24.031 -33.52 -0 1 96.69 409 LYS B N 1
ATOM 8330 C CA . LYS B 1 409 ? -24.141 -32.652 -1.169 1 96.69 409 LYS B CA 1
ATOM 8331 C C . LYS B 1 409 ? -22.8 -32.001 -1.498 1 96.69 409 LYS B C 1
ATOM 8333 O O . LYS B 1 409 ? -22.467 -31.812 -2.669 1 96.69 409 LYS B O 1
ATOM 8338 N N . PHE B 1 410 ? -22.085 -31.665 -0.463 1 96.96 410 PHE B N 1
ATOM 8339 C CA . PHE B 1 410 ? -20.76 -31.083 -0.638 1 96.96 410 PHE B CA 1
ATOM 8340 C C . PHE B 1 410 ? -19.843 -32.042 -1.39 1 96.96 410 PHE B C 1
ATOM 8342 O O . PHE B 1 410 ? -19.223 -31.663 -2.385 1 96.96 410 PHE B O 1
ATOM 8349 N N . TYR B 1 411 ? -19.812 -33.252 -0.961 1 97.24 411 TYR B N 1
ATOM 8350 C CA . TYR B 1 411 ? -18.922 -34.242 -1.557 1 97.24 411 TYR B CA 1
ATOM 8351 C C . TYR B 1 411 ? -19.349 -34.573 -2.982 1 97.24 411 TYR B C 1
ATOM 8353 O O . TYR B 1 411 ? -18.508 -34.708 -3.873 1 97.24 411 TYR B O 1
ATOM 8361 N N . GLN B 1 412 ? -20.599 -34.695 -3.17 1 96.66 412 GLN B N 1
ATOM 8362 C CA . GLN B 1 412 ? -21.109 -34.989 -4.505 1 96.66 412 GLN B CA 1
ATOM 8363 C C . GLN B 1 412 ? -20.768 -33.868 -5.483 1 96.66 412 GLN B C 1
ATOM 8365 O O . GLN B 1 412 ? -20.313 -34.127 -6.599 1 96.66 412 GLN B O 1
ATOM 8370 N N . CYS B 1 413 ? -20.916 -32.719 -4.987 1 96.71 413 CYS B N 1
ATOM 8371 C CA . CYS B 1 413 ? -20.62 -31.56 -5.821 1 96.71 413 CYS B CA 1
ATOM 8372 C C . CYS B 1 413 ? -19.128 -31.47 -6.119 1 96.71 413 CYS B C 1
ATOM 8374 O O . CYS B 1 413 ? -18.733 -31.23 -7.262 1 96.71 413 CYS B O 1
ATOM 8376 N N . ALA B 1 414 ? -18.345 -31.647 -5.123 1 95.98 414 ALA B N 1
ATOM 8377 C CA . ALA B 1 414 ? -16.896 -31.596 -5.3 1 95.98 414 ALA B CA 1
ATOM 8378 C C . ALA B 1 414 ? -16.424 -32.673 -6.272 1 95.98 414 ALA B C 1
ATOM 8380 O O . ALA B 1 414 ? -15.627 -32.4 -7.172 1 95.98 414 ALA B O 1
ATOM 8381 N N . PHE B 1 415 ? -16.944 -33.819 -6.104 1 95.73 415 PHE B N 1
ATOM 8382 C CA . PHE B 1 415 ? -16.589 -34.953 -6.95 1 95.73 415 PHE B CA 1
ATOM 8383 C C . PHE B 1 415 ? -17.016 -34.706 -8.392 1 95.73 415 PHE B C 1
ATOM 8385 O O . PHE B 1 415 ? -16.223 -34.887 -9.319 1 95.73 415 PHE B O 1
ATOM 8392 N N . GLU B 1 416 ? -18.16 -34.314 -8.547 1 95.28 416 GLU B N 1
ATOM 8393 C CA . GLU B 1 416 ? -18.705 -34.054 -9.876 1 95.28 416 GLU B CA 1
ATOM 8394 C C . GLU B 1 416 ? -17.902 -32.978 -10.601 1 95.28 416 GLU B C 1
ATOM 8396 O O . GLU B 1 416 ? -17.584 -33.124 -11.784 1 95.28 416 GLU B O 1
ATOM 8401 N N . ASN B 1 417 ? -17.639 -31.975 -9.916 1 92.93 417 ASN B N 1
ATOM 8402 C CA . ASN B 1 417 ? -16.89 -30.882 -10.526 1 92.93 417 ASN B CA 1
ATOM 8403 C C . ASN B 1 417 ? -15.453 -31.29 -10.835 1 92.93 417 ASN B C 1
ATOM 8405 O O . ASN B 1 417 ? -14.866 -30.822 -11.812 1 92.93 417 ASN B O 1
ATOM 8409 N N . THR B 1 418 ? -14.891 -32.122 -10.035 1 93.06 418 THR B N 1
ATOM 8410 C CA . THR B 1 418 ? -13.558 -32.637 -10.326 1 93.06 418 THR B CA 1
ATOM 8411 C C . THR B 1 418 ? -13.556 -33.426 -11.632 1 93.06 418 THR B C 1
ATOM 8413 O O . THR B 1 418 ? -12.688 -33.225 -12.485 1 93.06 418 THR B O 1
ATOM 8416 N N . VAL B 1 419 ? -14.523 -34.205 -11.775 1 92.3 419 VAL B N 1
ATOM 8417 C CA . VAL B 1 419 ? -14.635 -35.038 -12.968 1 92.3 419 VAL B CA 1
ATOM 8418 C C . VAL B 1 419 ? -14.89 -34.159 -14.19 1 92.3 419 VAL B C 1
ATOM 8420 O O . VAL B 1 419 ? -14.363 -34.424 -15.274 1 92.3 419 VAL B O 1
ATOM 8423 N N . LYS B 1 420 ? -15.592 -33.155 -13.992 1 88.76 420 LYS B N 1
ATOM 8424 C CA . LYS B 1 420 ? -15.941 -32.265 -15.096 1 88.76 420 LYS B CA 1
ATOM 8425 C C . LYS B 1 420 ? -14.748 -31.408 -15.509 1 88.76 420 LYS B C 1
ATOM 8427 O O . LYS B 1 420 ? -14.552 -31.138 -16.695 1 88.76 420 LYS B O 1
ATOM 8432 N N . LYS B 1 421 ? -13.997 -31.053 -14.601 1 84.77 421 LYS B N 1
ATOM 8433 C CA . LYS B 1 421 ? -12.959 -30.064 -14.878 1 84.77 421 LYS B CA 1
ATOM 8434 C C . LYS B 1 421 ? -11.647 -30.739 -15.266 1 84.77 421 LYS B C 1
ATOM 8436 O O . LYS B 1 421 ? -10.833 -30.157 -15.986 1 84.77 421 LYS B O 1
ATOM 8441 N N . ILE B 1 422 ? -11.486 -31.906 -14.719 1 82.94 422 ILE B N 1
ATOM 8442 C CA . ILE B 1 422 ? -10.274 -32.647 -15.051 1 82.94 422 ILE B CA 1
ATOM 8443 C C . ILE B 1 422 ? -10.594 -33.718 -16.091 1 82.94 422 ILE B C 1
ATOM 8445 O O . ILE B 1 422 ? -11.517 -34.515 -15.907 1 82.94 422 ILE B O 1
ATOM 8449 N N . SER B 1 423 ? -9.98 -33.644 -17.2 1 78.71 423 SER B N 1
ATOM 8450 C CA . SER B 1 423 ? -10.211 -34.649 -18.233 1 78.71 423 SER B CA 1
ATOM 8451 C C . SER B 1 423 ? -9.462 -35.941 -17.924 1 78.71 423 SER B C 1
ATOM 8453 O O . SER B 1 423 ? -8.383 -36.185 -18.469 1 78.71 423 SER B O 1
ATOM 8455 N N . PHE B 1 424 ? -10.02 -36.824 -17.18 1 84.07 424 PHE B N 1
ATOM 8456 C CA . PHE B 1 424 ? -9.398 -38.064 -16.733 1 84.07 424 PHE B CA 1
ATOM 8457 C C . PHE B 1 424 ? -9.156 -39.002 -17.91 1 84.07 424 PHE B C 1
ATOM 8459 O O . PHE B 1 424 ? -8.322 -39.907 -17.828 1 84.07 424 PHE B O 1
ATOM 8466 N N . GLY B 1 425 ? -9.833 -38.732 -18.997 1 75.8 425 GLY B N 1
ATOM 8467 C CA . GLY B 1 425 ? -9.645 -39.561 -20.177 1 75.8 425 GLY B CA 1
ATOM 8468 C C . GLY B 1 425 ? -8.703 -38.945 -21.194 1 75.8 425 GLY B C 1
ATOM 8469 O O . GLY B 1 425 ? -8.603 -39.425 -22.325 1 75.8 425 GLY B O 1
ATOM 8470 N N . ASP B 1 426 ? -8.068 -38.009 -20.766 1 79.08 426 ASP B N 1
ATOM 8471 C CA . ASP B 1 426 ? -7.157 -37.351 -21.697 1 79.08 426 ASP B CA 1
ATOM 8472 C C . ASP B 1 426 ? -5.952 -38.237 -22.006 1 79.08 426 ASP B C 1
ATOM 8474 O O . ASP B 1 426 ? -5.136 -38.514 -21.125 1 79.08 426 ASP B O 1
ATOM 8478 N N . GLN B 1 427 ? -5.809 -38.602 -23.147 1 79.65 427 GLN B N 1
ATOM 8479 C CA . GLN B 1 427 ? -4.786 -39.556 -23.562 1 79.65 427 GLN B CA 1
ATOM 8480 C C . GLN B 1 427 ? -3.421 -38.883 -23.676 1 79.65 427 GLN B C 1
ATOM 8482 O O . GLN B 1 427 ? -2.387 -39.53 -23.495 1 79.65 427 GLN B O 1
ATOM 8487 N N . ILE B 1 428 ? -3.409 -37.693 -23.967 1 82.75 428 ILE B N 1
ATOM 8488 C CA . ILE B 1 428 ? -2.14 -36.98 -24.062 1 82.75 428 ILE B CA 1
ATOM 8489 C C . ILE B 1 428 ? -1.508 -36.864 -22.676 1 82.75 428 ILE B C 1
ATOM 8491 O O . ILE B 1 428 ? -0.319 -37.14 -22.505 1 82.75 428 ILE B O 1
ATOM 8495 N N . LEU B 1 429 ? -2.316 -36.586 -21.745 1 84.58 429 LEU B N 1
ATOM 8496 C CA . LEU B 1 429 ? -1.814 -36.454 -20.382 1 84.58 429 LEU B CA 1
ATOM 8497 C C . LEU B 1 429 ? -1.261 -37.782 -19.875 1 84.58 429 LEU B C 1
ATOM 8499 O O . LEU B 1 429 ? -0.257 -37.808 -19.159 1 84.58 429 LEU B O 1
ATOM 8503 N N . ASN B 1 430 ? -1.903 -38.766 -20.298 1 84.59 430 ASN B N 1
ATOM 8504 C CA . ASN B 1 430 ? -1.448 -40.091 -19.892 1 84.59 430 ASN B CA 1
ATOM 8505 C C . ASN B 1 430 ? -0.117 -40.452 -20.545 1 84.59 430 ASN B C 1
ATOM 8507 O O . ASN B 1 430 ? 0.689 -41.177 -19.962 1 84.59 430 ASN B O 1
ATOM 8511 N N . SER B 1 431 ? 0.047 -39.967 -21.677 1 89.25 431 SER B N 1
ATOM 8512 C CA . SER B 1 431 ? 1.252 -40.275 -22.439 1 89.25 431 SER B CA 1
ATOM 8513 C C . SER B 1 431 ? 2.463 -39.535 -21.882 1 89.25 431 SER B C 1
ATOM 8515 O O . SER B 1 431 ? 3.605 -39.864 -22.212 1 89.25 431 SER B O 1
ATOM 8517 N N . LEU B 1 432 ? 2.243 -38.668 -21.01 1 91.45 432 LEU B N 1
ATOM 8518 C CA . LEU B 1 432 ? 3.335 -37.84 -20.511 1 91.45 432 LEU B CA 1
ATOM 8519 C C . LEU B 1 432 ? 4.167 -38.598 -19.482 1 91.45 432 LEU B C 1
ATOM 8521 O O . LEU B 1 432 ? 5.227 -38.126 -19.065 1 91.45 432 LEU B O 1
ATOM 8525 N N . GLU B 1 433 ? 3.751 -39.722 -19.145 1 90.68 433 GLU B N 1
ATOM 8526 C CA . GLU B 1 433 ? 4.481 -40.529 -18.172 1 90.68 433 GLU B CA 1
ATOM 8527 C C . GLU B 1 433 ? 5.854 -40.928 -18.706 1 90.68 433 GLU B C 1
ATOM 8529 O O . GLU B 1 433 ? 6.75 -41.274 -17.933 1 90.68 433 GLU B O 1
ATOM 8534 N N . PHE B 1 434 ? 5.991 -40.907 -20.05 1 93.66 434 PHE B N 1
ATOM 8535 C CA . PHE B 1 434 ? 7.272 -41.278 -20.64 1 93.66 434 PHE B CA 1
ATOM 8536 C C . PHE B 1 434 ? 8.383 -40.362 -20.142 1 93.66 434 PHE B C 1
ATOM 8538 O O . PHE B 1 434 ? 9.562 -40.718 -20.2 1 93.66 434 PHE B O 1
ATOM 8545 N N . LEU B 1 435 ? 8.029 -39.218 -19.692 1 94.26 435 LEU B N 1
ATOM 8546 C CA . LEU B 1 435 ? 9 -38.239 -19.214 1 94.26 435 LEU B CA 1
ATOM 8547 C C . LEU B 1 435 ? 9.698 -38.737 -17.953 1 94.26 435 LEU B C 1
ATOM 8549 O O . LEU B 1 435 ? 10.801 -38.288 -17.631 1 94.26 435 LEU B O 1
ATOM 8553 N N . ASN B 1 436 ? 9.049 -39.61 -17.287 1 92.19 436 ASN B N 1
ATOM 8554 C CA . ASN B 1 436 ? 9.608 -40.16 -16.056 1 92.19 436 ASN B CA 1
ATOM 8555 C C . ASN B 1 436 ? 10.8 -41.07 -16.339 1 92.19 436 ASN B C 1
ATOM 8557 O O . ASN B 1 436 ? 10.659 -42.094 -17.01 1 92.19 436 ASN B O 1
ATOM 8561 N N . PRO B 1 437 ? 11.879 -40.735 -15.754 1 93.57 437 PRO B N 1
ATOM 8562 C CA . PRO B 1 437 ? 13.067 -41.555 -16.001 1 93.57 437 PRO B CA 1
ATOM 8563 C C . PRO B 1 437 ? 12.87 -43.015 -15.599 1 93.57 437 PRO B C 1
ATOM 8565 O O . PRO B 1 437 ? 13.437 -43.913 -16.226 1 93.57 437 PRO B O 1
ATOM 8568 N N . ASN B 1 438 ? 12.022 -43.233 -14.626 1 91.36 438 ASN B N 1
ATOM 8569 C CA . ASN B 1 438 ? 11.754 -44.598 -14.183 1 91.36 438 ASN B CA 1
ATOM 8570 C C . ASN B 1 438 ? 11.021 -45.4 -15.254 1 91.36 438 ASN B C 1
ATOM 8572 O O . ASN B 1 438 ? 11.11 -46.629 -15.285 1 91.36 438 ASN B O 1
ATOM 8576 N N . ILE B 1 439 ? 10.353 -44.715 -16.093 1 92.43 439 ILE B N 1
ATOM 8577 C CA . ILE B 1 439 ? 9.637 -45.362 -17.187 1 92.43 439 ILE B CA 1
ATOM 8578 C C . ILE B 1 439 ? 10.523 -45.404 -18.43 1 92.43 439 ILE B C 1
ATOM 8580 O O . ILE B 1 439 ? 10.622 -46.438 -19.095 1 92.43 439 ILE B O 1
ATOM 8584 N N . ALA B 1 440 ? 11.23 -44.348 -18.713 1 93.91 440 ALA B N 1
ATOM 8585 C CA . ALA B 1 440 ? 12.036 -44.206 -19.923 1 93.91 440 ALA B CA 1
ATOM 8586 C C . ALA B 1 440 ? 13.191 -45.204 -19.932 1 93.91 440 ALA B C 1
ATOM 8588 O O . ALA B 1 440 ? 13.588 -45.694 -20.992 1 93.91 440 ALA B O 1
ATOM 8589 N N . LEU B 1 441 ? 13.705 -45.521 -18.756 1 94.21 441 LEU B N 1
ATOM 8590 C CA . LEU B 1 441 ? 14.908 -46.344 -18.692 1 94.21 441 LEU B CA 1
ATOM 8591 C C . LEU B 1 441 ? 14.564 -47.781 -18.314 1 94.21 441 LEU B C 1
ATOM 8593 O O . LEU B 1 441 ? 15.438 -48.651 -18.303 1 94.21 441 LEU B O 1
ATOM 8597 N N . ASN B 1 442 ? 13.293 -47.973 -18.065 1 91.42 442 ASN B N 1
ATOM 8598 C CA . ASN B 1 442 ? 12.871 -49.3 -17.629 1 91.42 442 ASN B CA 1
ATOM 8599 C C . ASN B 1 442 ? 12.229 -50.087 -18.768 1 91.42 442 ASN B C 1
ATOM 8601 O O . ASN B 1 442 ? 11.189 -49.687 -19.295 1 91.42 442 ASN B O 1
ATOM 8605 N N . ILE B 1 443 ? 12.649 -51.244 -19.012 1 87.48 443 ILE B N 1
ATOM 8606 C CA . ILE B 1 443 ? 12.229 -52.055 -20.15 1 87.48 443 ILE B CA 1
ATOM 8607 C C . ILE B 1 443 ? 10.793 -52.53 -19.943 1 87.48 443 ILE B C 1
ATOM 8609 O O . ILE B 1 443 ? 10.011 -52.597 -20.894 1 87.48 443 ILE B O 1
ATOM 8613 N N . LYS B 1 444 ? 10.448 -52.772 -18.731 1 88.61 444 LYS B N 1
ATOM 8614 C CA . LYS B 1 444 ? 9.134 -53.325 -18.419 1 88.61 444 LYS B CA 1
ATOM 8615 C C . LYS B 1 444 ? 8.034 -52.291 -18.643 1 88.61 444 LYS B C 1
ATOM 8617 O O . LYS B 1 444 ? 6.948 -52.625 -19.122 1 88.61 444 LYS B O 1
ATOM 8622 N N . ASN B 1 445 ? 8.308 -51.1 -18.321 1 85.9 445 ASN B N 1
ATOM 8623 C CA . ASN B 1 445 ? 7.289 -50.057 -18.379 1 85.9 445 ASN B CA 1
ATOM 8624 C C . ASN B 1 445 ? 7.427 -49.208 -19.639 1 85.9 445 ASN B C 1
ATOM 8626 O O . ASN B 1 445 ? 6.628 -48.298 -19.87 1 85.9 445 ASN B O 1
ATOM 8630 N N . HIS B 1 446 ? 8.447 -49.486 -20.404 1 89 446 HIS B N 1
ATOM 8631 C CA . HIS B 1 446 ? 8.732 -48.75 -21.631 1 89 446 HIS B CA 1
ATOM 8632 C C . HIS B 1 446 ? 7.81 -49.19 -22.763 1 89 446 HIS B C 1
ATOM 8634 O O . HIS B 1 446 ? 8.049 -50.218 -23.4 1 89 446 HIS B O 1
ATOM 8640 N N . LYS B 1 447 ? 6.733 -48.472 -22.946 1 85.99 447 LYS B N 1
ATOM 8641 C CA . LYS B 1 447 ? 5.731 -48.794 -23.958 1 85.99 447 LYS B CA 1
ATOM 8642 C C . LYS B 1 447 ? 5.634 -47.69 -25.006 1 85.99 447 LYS B C 1
ATOM 8644 O O . LYS B 1 447 ? 6.525 -46.844 -25.109 1 85.99 447 LYS B O 1
ATOM 8649 N N . ASN B 1 448 ? 4.641 -47.806 -25.835 1 82.05 448 ASN B N 1
ATOM 8650 C CA . ASN B 1 448 ? 4.462 -46.813 -26.889 1 82.05 448 ASN B CA 1
ATOM 8651 C C . ASN B 1 448 ? 3.692 -45.595 -26.386 1 82.05 448 ASN B C 1
ATOM 8653 O O . ASN B 1 448 ? 2.684 -45.205 -26.977 1 82.05 448 ASN B O 1
ATOM 8657 N N . GLN B 1 449 ? 4.319 -44.967 -25.465 1 85.79 449 GLN B N 1
ATOM 8658 C CA . GLN B 1 449 ? 3.661 -43.848 -24.799 1 85.79 449 GLN B CA 1
ATOM 8659 C C . GLN B 1 449 ? 3.636 -42.613 -25.696 1 85.79 449 GLN B C 1
ATOM 8661 O O . GLN B 1 449 ? 2.805 -41.721 -25.51 1 85.79 449 GLN B O 1
ATOM 8666 N N . LEU B 1 450 ? 4.439 -42.53 -26.73 1 91.06 450 LEU B N 1
ATOM 8667 C CA . LEU B 1 450 ? 4.694 -41.297 -27.467 1 91.06 450 LEU B CA 1
ATOM 8668 C C . LEU B 1 450 ? 3.762 -41.18 -28.669 1 91.06 450 LEU B C 1
ATOM 8670 O O . LEU B 1 450 ? 3.647 -40.109 -29.269 1 91.06 450 LEU B O 1
ATOM 8674 N N . ASN B 1 451 ? 3.052 -42.198 -28.952 1 88.85 451 ASN B N 1
ATOM 8675 C CA . ASN B 1 451 ? 2.3 -42.249 -30.201 1 88.85 451 ASN B CA 1
ATOM 8676 C C . ASN B 1 451 ? 1.306 -41.097 -30.305 1 88.85 451 ASN B C 1
ATOM 8678 O O . ASN B 1 451 ? 1.227 -40.429 -31.337 1 88.85 451 ASN B O 1
ATOM 8682 N N . LEU B 1 452 ? 0.651 -40.885 -29.267 1 88.82 452 LEU B N 1
ATOM 8683 C CA . LEU B 1 452 ? -0.381 -39.854 -29.296 1 88.82 452 LEU B CA 1
ATOM 8684 C C . LEU B 1 452 ? 0.241 -38.464 -29.371 1 88.82 452 LEU B C 1
ATOM 8686 O O . LEU B 1 452 ? -0.302 -37.571 -30.026 1 88.82 452 LEU B O 1
ATOM 8690 N N . ILE B 1 453 ? 1.327 -38.328 -28.734 1 89.86 453 ILE B N 1
ATOM 8691 C CA . ILE B 1 453 ? 2.025 -37.047 -28.751 1 89.86 453 ILE B CA 1
ATOM 8692 C C . ILE B 1 453 ? 2.564 -36.772 -30.153 1 89.86 453 ILE B C 1
ATOM 8694 O O . ILE B 1 453 ? 2.427 -35.661 -30.671 1 89.86 453 ILE B O 1
ATOM 8698 N N . LEU B 1 454 ? 3.124 -37.785 -30.738 1 91.32 454 LEU B N 1
ATOM 8699 C CA . LEU B 1 454 ? 3.702 -37.647 -32.07 1 91.32 454 LEU B CA 1
ATOM 8700 C C . LEU B 1 454 ? 2.614 -37.417 -33.114 1 91.32 454 LEU B C 1
ATOM 8702 O O . LEU B 1 454 ? 2.834 -36.714 -34.102 1 91.32 454 LEU B O 1
ATOM 8706 N N . GLU B 1 455 ? 1.535 -37.98 -32.827 1 88.67 455 GLU B N 1
ATOM 8707 C CA . GLU B 1 455 ? 0.413 -37.763 -33.735 1 88.67 455 GLU B CA 1
ATOM 8708 C C . GLU B 1 455 ? -0.111 -36.334 -33.635 1 88.67 455 GLU B C 1
ATOM 8710 O O . GLU B 1 455 ? -0.457 -35.721 -34.648 1 88.67 455 GLU B O 1
ATOM 8715 N N . LYS B 1 456 ? -0.161 -35.871 -32.492 1 86.85 456 LYS B N 1
ATOM 8716 C CA . LYS B 1 456 ? -0.669 -34.523 -32.254 1 86.85 456 LYS B CA 1
ATOM 8717 C C . LYS B 1 456 ? 0.27 -33.471 -32.837 1 86.85 456 LYS B C 1
ATOM 8719 O O . LYS B 1 456 ? -0.182 -32.464 -33.386 1 86.85 456 LYS B O 1
ATOM 8724 N N . PHE B 1 457 ? 1.557 -33.781 -32.688 1 87.13 457 PHE B N 1
ATOM 8725 C CA . PHE B 1 457 ? 2.554 -32.822 -33.15 1 87.13 457 PHE B CA 1
ATOM 8726 C C . PHE B 1 457 ? 3.357 -33.393 -34.313 1 87.13 457 PHE B C 1
ATOM 8728 O O . PHE B 1 457 ? 4.587 -33.308 -34.326 1 87.13 457 PHE B O 1
ATOM 8735 N N . LYS B 1 458 ? 2.739 -33.873 -35.183 1 84.73 458 LYS B N 1
ATOM 8736 C CA . LYS B 1 458 ? 3.333 -34.663 -36.257 1 84.73 458 LYS B CA 1
ATOM 8737 C C . LYS B 1 458 ? 4.269 -33.813 -37.112 1 84.73 458 LYS B C 1
ATOM 8739 O O . LYS B 1 458 ? 5.294 -34.302 -37.593 1 84.73 458 LYS B O 1
ATOM 8744 N N . SER B 1 459 ? 3.978 -32.566 -37.26 1 83.79 459 SER B N 1
ATOM 8745 C CA . SER B 1 459 ? 4.749 -31.713 -38.159 1 83.79 459 SER B CA 1
ATOM 8746 C C . SER B 1 459 ? 6.055 -31.266 -37.511 1 83.79 459 SER B C 1
ATOM 8748 O O . SER B 1 459 ? 6.974 -30.819 -38.2 1 83.79 459 SER B O 1
ATOM 8750 N N . LYS B 1 460 ? 6.224 -31.583 -36.326 1 85.64 460 LYS B N 1
ATOM 8751 C CA . LYS B 1 460 ? 7.348 -30.999 -35.601 1 85.64 460 LYS B CA 1
ATOM 8752 C C . LYS B 1 460 ? 8.492 -32 -35.462 1 85.64 460 LYS B C 1
ATOM 8754 O O . LYS B 1 460 ? 9.633 -31.614 -35.201 1 85.64 460 LYS B O 1
ATOM 8759 N N . PHE B 1 461 ? 8.119 -33.248 -35.644 1 88.67 461 PHE B N 1
ATOM 8760 C CA . PHE B 1 461 ? 9.128 -34.271 -35.397 1 88.67 461 PHE B CA 1
ATOM 8761 C C . PHE B 1 461 ? 9.119 -35.319 -36.503 1 88.67 461 PHE B C 1
ATOM 8763 O O . PHE B 1 461 ? 8.115 -35.486 -37.199 1 88.67 461 PHE B O 1
ATOM 8770 N N . ASN B 1 462 ? 10.316 -35.921 -36.685 1 90.64 462 ASN B N 1
ATOM 8771 C CA . ASN B 1 462 ? 10.362 -37.162 -37.45 1 90.64 462 ASN B CA 1
ATOM 8772 C C . ASN B 1 462 ? 9.95 -38.36 -36.6 1 90.64 462 ASN B C 1
ATOM 8774 O O . ASN B 1 462 ? 10.757 -38.891 -35.835 1 90.64 462 ASN B O 1
ATOM 8778 N N . THR B 1 463 ? 8.789 -38.801 -36.904 1 91.66 463 THR B N 1
ATOM 8779 C CA . THR B 1 463 ? 8.164 -39.813 -36.06 1 91.66 463 THR B CA 1
ATOM 8780 C C . THR B 1 463 ? 9.012 -41.081 -36.015 1 91.66 463 THR B C 1
ATOM 8782 O O . THR B 1 463 ? 9.157 -41.7 -34.959 1 91.66 463 THR B O 1
ATOM 8785 N N . TYR B 1 464 ? 9.566 -41.45 -37.096 1 91.46 464 TYR B N 1
ATOM 8786 C CA . TYR B 1 464 ? 10.335 -42.687 -37.17 1 91.46 464 TYR B CA 1
ATOM 8787 C C . TYR B 1 464 ? 11.606 -42.59 -36.335 1 91.46 464 TYR B C 1
ATOM 8789 O O . TYR B 1 464 ? 11.925 -43.504 -35.571 1 91.46 464 TYR B O 1
ATOM 8797 N N . ASP B 1 465 ? 12.252 -41.561 -36.478 1 93.42 465 ASP B N 1
ATOM 8798 C CA . ASP B 1 465 ? 13.489 -41.359 -35.729 1 93.42 465 ASP B CA 1
ATOM 8799 C C . ASP B 1 465 ? 13.225 -41.352 -34.225 1 93.42 465 ASP B C 1
ATOM 8801 O O . ASP B 1 465 ? 13.983 -41.942 -33.453 1 93.42 465 ASP B O 1
ATOM 8805 N N . VAL B 1 466 ? 12.17 -40.701 -33.854 1 95.59 466 VAL B N 1
ATOM 8806 C CA . VAL B 1 466 ? 11.835 -40.586 -32.438 1 95.59 466 VAL B CA 1
ATOM 8807 C C . VAL B 1 466 ? 11.505 -41.966 -31.872 1 95.59 466 VAL B C 1
ATOM 8809 O O . VAL B 1 466 ? 11.951 -42.317 -30.777 1 95.59 466 VAL B O 1
ATOM 8812 N N . LYS B 1 467 ? 10.759 -42.717 -32.627 1 93.31 467 LYS B N 1
ATOM 8813 C CA . LYS B 1 467 ? 10.363 -44.045 -32.169 1 93.31 467 LYS B CA 1
ATOM 8814 C C . LYS B 1 467 ? 11.575 -44.96 -32.023 1 93.31 467 LYS B C 1
ATOM 8816 O O . LYS B 1 467 ? 11.663 -45.736 -31.069 1 93.31 467 LYS B O 1
ATOM 8821 N N . ASP B 1 468 ? 12.449 -44.886 -32.951 1 92.93 468 ASP B N 1
ATOM 8822 C CA . ASP B 1 468 ? 13.667 -45.687 -32.889 1 92.93 468 ASP B CA 1
ATOM 8823 C C . ASP B 1 468 ? 14.504 -45.321 -31.665 1 92.93 468 ASP B C 1
ATOM 8825 O O . ASP B 1 468 ? 15.013 -46.202 -30.969 1 92.93 468 ASP B O 1
ATOM 8829 N N . GLU B 1 469 ? 14.573 -44.067 -31.511 1 94.61 469 GLU B N 1
ATOM 8830 C CA . GLU B 1 469 ? 15.342 -43.586 -30.367 1 94.61 469 GLU B CA 1
ATOM 8831 C C . GLU B 1 469 ? 14.707 -44.025 -29.051 1 94.61 469 GLU B C 1
ATOM 8833 O O . GLU B 1 469 ? 15.408 -44.436 -28.124 1 94.61 469 GLU B O 1
ATOM 8838 N N . TRP B 1 470 ? 13.413 -43.946 -29.001 1 94.79 470 TRP B N 1
ATOM 8839 C CA . TRP B 1 470 ? 12.676 -44.355 -27.81 1 94.79 470 TRP B CA 1
ATOM 8840 C C . TRP B 1 470 ? 12.904 -45.832 -27.509 1 94.79 470 TRP B C 1
ATOM 8842 O O . TRP B 1 470 ? 13.129 -46.21 -26.357 1 94.79 470 TRP B O 1
ATOM 8852 N N . HIS B 1 471 ? 12.95 -46.579 -28.485 1 92.29 471 HIS B N 1
ATOM 8853 C CA . HIS B 1 471 ? 13.106 -48.019 -28.312 1 92.29 471 HIS B CA 1
ATOM 8854 C C . HIS B 1 471 ? 14.513 -48.369 -27.841 1 92.29 471 HIS B C 1
ATOM 8856 O O . HIS B 1 471 ? 14.703 -49.342 -27.108 1 92.29 471 HIS B O 1
ATOM 8862 N N . LEU B 1 472 ? 15.415 -47.62 -28.237 1 92.86 472 LEU B N 1
ATOM 8863 C CA . LEU B 1 472 ? 16.818 -47.908 -27.956 1 92.86 472 LEU B CA 1
ATOM 8864 C C . LEU B 1 472 ? 17.196 -47.451 -26.551 1 92.86 472 LEU B C 1
ATOM 8866 O O . LEU B 1 472 ? 18.131 -47.986 -25.95 1 92.86 472 LEU B O 1
ATOM 8870 N N . LEU B 1 473 ? 16.502 -46.492 -26.009 1 94 473 LEU B N 1
ATOM 8871 C CA . LEU B 1 473 ? 16.879 -45.733 -24.823 1 94 473 LEU B CA 1
ATOM 8872 C C . LEU B 1 473 ? 17.1 -46.659 -23.632 1 94 473 LEU B C 1
ATOM 8874 O O . LEU B 1 473 ? 18.115 -46.555 -22.939 1 94 473 LEU B O 1
ATOM 8878 N N . PRO B 1 474 ? 16.217 -47.631 -23.357 1 92.56 474 PRO B N 1
ATOM 8879 C CA . PRO B 1 474 ? 16.397 -48.469 -22.17 1 92.56 474 PRO B CA 1
ATOM 8880 C C . PRO B 1 474 ? 17.614 -49.385 -22.273 1 92.56 474 PRO B C 1
ATOM 8882 O O . PRO B 1 474 ? 18.112 -49.873 -21.255 1 92.56 474 PRO B O 1
ATOM 8885 N N . PHE B 1 475 ? 18.1 -49.552 -23.472 1 92.37 475 PHE B N 1
ATOM 8886 C CA . PHE B 1 475 ? 19.157 -50.533 -23.691 1 92.37 475 PHE B CA 1
ATOM 8887 C C . PHE B 1 475 ? 20.51 -49.847 -23.841 1 92.37 475 PHE B C 1
ATOM 8889 O O . PHE B 1 475 ? 21.553 -50.499 -23.77 1 92.37 475 PHE B O 1
ATOM 8896 N N . TYR B 1 476 ? 20.472 -48.667 -23.972 1 92.69 476 TYR B N 1
ATOM 8897 C CA . TYR B 1 476 ? 21.68 -47.943 -24.353 1 92.69 476 TYR B CA 1
ATOM 8898 C C . TYR B 1 476 ? 22.609 -47.765 -23.157 1 92.69 476 TYR B C 1
ATOM 8900 O O . TYR B 1 476 ? 23.83 -47.878 -23.29 1 92.69 476 TYR B O 1
ATOM 8908 N N . PHE B 1 477 ? 22.077 -47.529 -22.004 1 92.63 477 PHE B N 1
ATOM 8909 C CA . PHE B 1 477 ? 22.871 -47.136 -20.846 1 92.63 477 PHE B CA 1
ATOM 8910 C C . PHE B 1 477 ? 23.207 -48.348 -19.984 1 92.63 477 PHE B C 1
ATOM 8912 O O . PHE B 1 477 ? 22.411 -49.284 -19.885 1 92.63 477 PHE B O 1
ATOM 8919 N N . SER B 1 478 ? 24.406 -48.279 -19.335 1 93.25 478 SER B N 1
ATOM 8920 C CA . SER B 1 478 ? 24.771 -49.283 -18.34 1 93.25 478 SER B CA 1
ATOM 8921 C C . SER B 1 478 ? 23.979 -49.097 -17.05 1 93.25 478 SER B C 1
ATOM 8923 O O . SER B 1 478 ? 23.337 -48.063 -16.854 1 93.25 478 SER B O 1
ATOM 8925 N N . GLN B 1 479 ? 24.056 -50.101 -16.241 1 91.39 479 GLN B N 1
ATOM 8926 C CA . GLN B 1 479 ? 23.324 -50.03 -14.98 1 91.39 479 GLN B CA 1
ATOM 8927 C C . GLN B 1 479 ? 23.839 -48.888 -14.109 1 91.39 479 GLN B C 1
ATOM 8929 O O . GLN B 1 479 ? 23.056 -48.201 -13.449 1 91.39 479 GLN B O 1
ATOM 8934 N N . GLU B 1 480 ? 25.07 -48.631 -14.166 1 92.08 480 GLU B N 1
ATOM 8935 C CA . GLU B 1 480 ? 25.669 -47.546 -13.396 1 92.08 480 GLU B CA 1
ATOM 8936 C C . GLU B 1 480 ? 25.234 -46.184 -13.929 1 92.08 480 GLU B C 1
ATOM 8938 O O . GLU B 1 480 ? 24.958 -45.267 -13.152 1 92.08 480 GLU B O 1
ATOM 8943 N N . GLU B 1 481 ? 25.17 -46.109 -15.19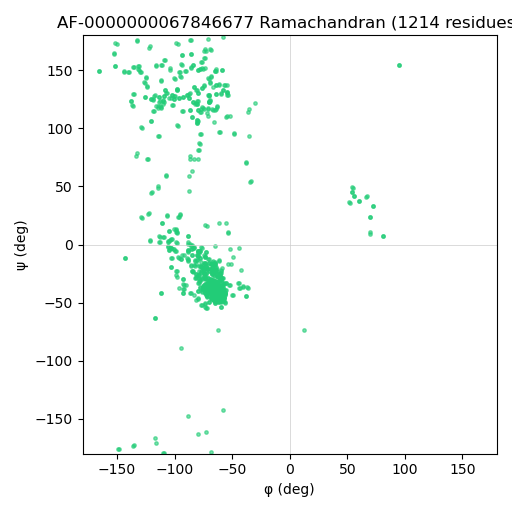 1 93.03 481 GLU B N 1
ATOM 8944 C CA . GLU B 1 481 ? 24.756 -44.862 -15.826 1 93.03 481 GLU B CA 1
ATOM 8945 C C . GLU B 1 481 ? 23.285 -44.564 -15.552 1 93.03 481 GLU B C 1
ATOM 8947 O O . GLU B 1 481 ? 22.91 -43.41 -15.334 1 93.03 481 GLU B O 1
ATOM 8952 N N . LYS B 1 482 ? 22.545 -45.565 -15.568 1 93.29 482 LYS B N 1
ATOM 8953 C CA . LYS B 1 482 ? 21.12 -45.412 -15.289 1 93.29 482 LYS B CA 1
ATOM 8954 C C . LYS B 1 482 ? 20.89 -44.889 -13.874 1 93.29 482 LYS B C 1
ATOM 8956 O O . LYS B 1 482 ? 20.045 -44.019 -13.658 1 93.29 482 LYS B O 1
ATOM 8961 N N . GLU B 1 483 ? 21.595 -45.359 -12.944 1 93 483 GLU B N 1
ATOM 8962 C CA . GLU B 1 483 ? 21.459 -44.93 -11.555 1 93 483 GLU B CA 1
ATOM 8963 C C . GLU B 1 483 ? 21.804 -43.452 -11.397 1 93 483 GLU B C 1
ATOM 8965 O O . GLU B 1 483 ? 21.157 -42.737 -10.63 1 93 483 GLU B O 1
ATOM 8970 N N . LYS B 1 484 ? 22.752 -43.035 -12.072 1 93.21 484 LYS B N 1
ATOM 8971 C CA . LYS B 1 484 ? 23.135 -41.627 -12.035 1 93.21 484 LYS B CA 1
ATOM 8972 C C . LYS B 1 484 ? 22.056 -40.747 -12.661 1 93.21 484 LYS B C 1
ATOM 8974 O O . LYS B 1 484 ? 21.756 -39.666 -12.151 1 93.21 484 LYS B O 1
ATOM 8979 N N . LEU B 1 485 ? 21.533 -41.209 -13.732 1 93.93 485 LEU B N 1
ATOM 8980 C CA . LEU B 1 485 ? 20.508 -40.46 -14.451 1 93.93 485 LEU B CA 1
ATOM 8981 C C . LEU B 1 485 ? 19.233 -40.352 -13.622 1 93.93 485 LEU B C 1
ATOM 8983 O O . LEU B 1 485 ? 18.537 -39.335 -13.676 1 93.93 485 LEU B O 1
ATOM 8987 N N . LEU B 1 486 ? 18.967 -41.354 -12.82 1 93.33 486 LEU B N 1
ATOM 8988 C CA . LEU B 1 486 ? 17.752 -41.41 -12.016 1 93.33 486 LEU B CA 1
ATOM 8989 C C . LEU B 1 486 ? 17.823 -40.426 -10.853 1 93.33 486 LEU B C 1
ATOM 8991 O O . LEU B 1 486 ? 16.798 -40.089 -10.256 1 93.33 486 LEU B O 1
ATOM 8995 N N . GLN B 1 487 ? 18.916 -39.867 -10.59 1 91.94 487 GLN B N 1
ATOM 8996 C CA . GLN B 1 487 ? 19.086 -38.912 -9.501 1 91.94 487 GLN B CA 1
ATOM 8997 C C . GLN B 1 487 ? 18.793 -37.488 -9.966 1 91.94 487 GLN B C 1
ATOM 8999 O O . GLN B 1 487 ? 18.579 -36.593 -9.146 1 91.94 487 GLN B O 1
ATOM 9004 N N . LEU B 1 488 ? 18.693 -37.345 -11.195 1 90.82 488 LEU B N 1
ATOM 9005 C CA . LEU B 1 488 ? 18.458 -36.02 -11.758 1 90.82 488 LEU B CA 1
ATOM 9006 C C . LEU B 1 488 ? 16.968 -35.699 -11.787 1 90.82 488 LEU B C 1
ATOM 9008 O O . LEU B 1 488 ? 16.133 -36.606 -11.801 1 90.82 488 LEU B O 1
ATOM 9012 N N . ASN B 1 489 ? 16.679 -34.462 -11.718 1 89.7 489 ASN B N 1
ATOM 9013 C CA . ASN B 1 489 ? 15.29 -34.085 -11.963 1 89.7 489 ASN B CA 1
ATOM 9014 C C . ASN B 1 489 ? 14.894 -34.317 -13.418 1 89.7 489 ASN B C 1
ATOM 9016 O O . ASN B 1 489 ? 15.754 -34.546 -14.271 1 89.7 489 ASN B O 1
ATOM 9020 N N . ILE B 1 490 ? 13.708 -34.256 -13.674 1 92.51 490 ILE B N 1
ATOM 9021 C CA . ILE B 1 490 ? 13.172 -34.7 -14.956 1 92.51 490 ILE B CA 1
ATOM 9022 C C . ILE B 1 490 ? 13.753 -33.847 -16.081 1 92.51 490 ILE B C 1
ATOM 9024 O O . ILE B 1 490 ? 14.119 -34.367 -17.138 1 92.51 490 ILE B O 1
ATOM 9028 N N . SER B 1 491 ? 13.824 -32.546 -15.911 1 92.37 491 SER B N 1
ATOM 9029 C CA . SER B 1 491 ? 14.348 -31.678 -16.961 1 92.37 491 SER B CA 1
ATOM 9030 C C . SER B 1 491 ? 15.843 -31.895 -17.164 1 92.37 491 SER B C 1
ATOM 9032 O O . SER B 1 491 ? 16.327 -31.903 -18.298 1 92.37 491 SER B O 1
ATOM 9034 N N . GLU B 1 492 ? 16.541 -32.149 -16.098 1 93.32 492 GLU B N 1
ATOM 9035 C CA . GLU B 1 492 ? 17.975 -32.411 -16.184 1 93.32 492 GLU B CA 1
ATOM 9036 C C . GLU B 1 492 ? 18.251 -33.757 -16.849 1 93.32 492 GLU B C 1
ATOM 9038 O O . GLU B 1 492 ? 19.222 -33.899 -17.594 1 93.32 492 GLU B O 1
ATOM 9043 N N . PHE B 1 493 ? 17.474 -34.755 -16.58 1 95.53 493 PHE B N 1
ATOM 9044 C CA . PHE B 1 493 ? 17.589 -36.074 -17.189 1 95.53 493 PHE B CA 1
ATOM 9045 C C . PHE B 1 493 ? 17.515 -35.977 -18.709 1 95.53 493 PHE B C 1
ATOM 9047 O O . PHE B 1 493 ? 18.399 -36.47 -19.411 1 95.53 493 PHE B O 1
ATOM 9054 N N . TRP B 1 494 ? 16.551 -35.313 -19.112 1 95.59 494 TRP B N 1
ATOM 9055 C CA . TRP B 1 494 ? 16.34 -35.254 -20.555 1 95.59 494 TRP B CA 1
ATOM 9056 C C . TRP B 1 494 ? 17.375 -34.352 -21.22 1 95.59 494 TRP B C 1
ATOM 9058 O O . TRP B 1 494 ? 17.69 -34.523 -22.4 1 95.59 494 TRP B O 1
ATOM 9068 N N . ASP B 1 495 ? 17.843 -33.397 -20.422 1 94.97 495 ASP B N 1
ATOM 9069 C CA . ASP B 1 495 ? 18.946 -32.59 -20.933 1 94.97 495 ASP B CA 1
ATOM 9070 C C . ASP B 1 495 ? 20.194 -33.443 -21.154 1 94.97 495 ASP B C 1
ATOM 9072 O O . ASP B 1 495 ? 20.878 -33.299 -22.17 1 94.97 495 ASP B O 1
ATOM 9076 N N . GLU B 1 496 ? 20.527 -34.287 -20.25 1 95.23 496 GLU B N 1
ATOM 9077 C CA . GLU B 1 496 ? 21.678 -35.179 -20.36 1 95.23 496 GLU B CA 1
ATOM 9078 C C . GLU B 1 496 ? 21.503 -36.165 -21.512 1 95.23 496 GLU B C 1
ATOM 9080 O O . GLU B 1 496 ? 22.451 -36.44 -22.25 1 95.23 496 GLU B O 1
ATOM 9085 N N . VAL B 1 497 ? 20.311 -36.641 -21.624 1 95.38 497 VAL B N 1
ATOM 9086 C CA . VAL B 1 497 ? 20.001 -37.571 -22.705 1 95.38 497 VAL B CA 1
ATOM 9087 C C . VAL B 1 497 ? 20.136 -36.863 -24.051 1 95.38 497 VAL B C 1
ATOM 9089 O O . VAL B 1 497 ? 20.646 -37.44 -25.014 1 95.38 497 VAL B O 1
ATOM 9092 N N . GLY B 1 498 ? 19.701 -35.643 -24.069 1 93.79 498 GLY B N 1
ATOM 9093 C CA . GLY B 1 498 ? 19.736 -34.86 -25.294 1 93.79 498 GLY B CA 1
ATOM 9094 C C . GLY B 1 498 ? 21.145 -34.524 -25.746 1 93.79 498 GLY B C 1
ATOM 9095 O O . GLY B 1 498 ? 21.366 -34.195 -26.914 1 93.79 498 GLY B O 1
ATOM 9096 N N . LYS B 1 499 ? 22.03 -34.597 -24.857 1 93.1 499 LYS B N 1
ATOM 9097 C CA . LYS B 1 499 ? 23.42 -34.321 -25.208 1 93.1 499 LYS B CA 1
ATOM 9098 C C . LYS B 1 499 ? 24.014 -35.455 -26.038 1 93.1 499 LYS B C 1
ATOM 9100 O O . LYS B 1 499 ? 25.027 -35.27 -26.716 1 93.1 499 LYS B O 1
ATOM 9105 N N . ILE B 1 500 ? 23.366 -36.55 -25.966 1 93.05 500 ILE B N 1
ATOM 9106 C CA . ILE B 1 500 ? 23.788 -37.696 -26.764 1 93.05 500 ILE B CA 1
ATOM 9107 C C . ILE B 1 500 ? 23.2 -37.592 -28.169 1 93.05 500 ILE B C 1
ATOM 9109 O O . ILE B 1 500 ? 21.978 -37.566 -28.337 1 93.05 500 ILE B O 1
ATOM 9113 N N . TYR B 1 501 ? 23.972 -37.595 -29.137 1 90.67 501 TYR B N 1
ATOM 9114 C CA . TYR B 1 501 ? 23.578 -37.357 -30.522 1 90.67 501 TYR B CA 1
ATOM 9115 C C . TYR B 1 501 ? 22.482 -38.326 -30.951 1 90.67 501 TYR B C 1
ATOM 9117 O O . TYR B 1 501 ? 21.561 -37.948 -31.679 1 90.67 501 TYR B O 1
ATOM 9125 N N . LYS B 1 502 ? 22.496 -39.523 -30.441 1 92.09 502 LYS B N 1
ATOM 9126 C CA . LYS B 1 502 ? 21.577 -40.584 -30.841 1 92.09 502 LYS B CA 1
ATOM 9127 C C . LYS B 1 502 ? 20.175 -40.333 -30.293 1 92.09 502 LYS B C 1
ATOM 9129 O O . LYS B 1 502 ? 19.204 -40.929 -30.763 1 92.09 502 LYS B O 1
ATOM 9134 N N . PHE B 1 503 ? 20.063 -39.462 -29.334 1 95.22 503 PHE B N 1
ATOM 9135 C CA . PHE B 1 503 ? 18.772 -39.298 -28.675 1 95.22 503 PHE B CA 1
ATOM 9136 C C . PHE B 1 503 ? 18.29 -37.856 -28.781 1 95.22 503 PHE B C 1
ATOM 9138 O O . PHE B 1 503 ? 17.568 -37.372 -27.907 1 95.22 503 PHE B O 1
ATOM 9145 N N . GLN B 1 504 ? 18.676 -37.123 -29.765 1 92.9 504 GLN B N 1
ATOM 9146 C CA . GLN B 1 504 ? 18.363 -35.705 -29.911 1 92.9 504 GLN B CA 1
ATOM 9147 C C . GLN B 1 504 ? 16.888 -35.499 -30.246 1 92.9 504 GLN B C 1
ATOM 9149 O O . GLN B 1 504 ? 16.269 -34.54 -29.781 1 92.9 504 GLN B O 1
ATOM 9154 N N . ASN B 1 505 ? 16.366 -36.406 -31.028 1 93.88 505 ASN B N 1
ATOM 9155 C CA . ASN B 1 505 ? 14.979 -36.244 -31.452 1 93.88 505 ASN B CA 1
ATOM 9156 C C . ASN B 1 505 ? 14.008 -36.51 -30.306 1 93.88 505 ASN B C 1
ATOM 9158 O O . ASN B 1 505 ? 13.025 -35.785 -30.138 1 93.88 505 ASN B O 1
ATOM 9162 N N . ILE B 1 506 ? 14.277 -37.554 -29.58 1 94.97 506 ILE B N 1
ATOM 9163 C CA . ILE B 1 506 ? 13.389 -37.863 -28.465 1 94.97 506 ILE B CA 1
ATOM 9164 C C . ILE B 1 506 ? 13.515 -36.785 -27.391 1 94.97 506 ILE B C 1
ATOM 9166 O O . ILE B 1 506 ? 12.538 -36.456 -26.714 1 94.97 506 ILE B O 1
ATOM 9170 N N . ALA B 1 507 ? 14.685 -36.293 -27.231 1 94.32 507 ALA B N 1
ATOM 9171 C CA . ALA B 1 507 ? 14.89 -35.216 -26.265 1 94.32 507 ALA B CA 1
ATOM 9172 C C . ALA B 1 507 ? 14.103 -33.969 -26.66 1 94.32 507 ALA B C 1
ATOM 9174 O O . ALA B 1 507 ? 13.603 -33.245 -25.796 1 94.32 507 ALA B O 1
ATOM 9175 N N . LYS B 1 508 ? 13.979 -33.71 -27.889 1 92.2 508 LYS B N 1
ATOM 9176 C CA . LYS B 1 508 ? 13.191 -32.582 -28.376 1 92.2 508 LYS B CA 1
ATOM 9177 C C . LYS B 1 508 ? 11.713 -32.756 -28.036 1 92.2 508 LYS B C 1
ATOM 9179 O O . LYS B 1 508 ? 11.033 -31.788 -27.69 1 92.2 508 LYS B O 1
ATOM 9184 N N . VAL B 1 509 ? 11.285 -33.978 -28.194 1 92.8 509 VAL B N 1
ATOM 9185 C CA . VAL B 1 509 ? 9.903 -34.276 -27.832 1 92.8 509 VAL B CA 1
ATOM 9186 C C . VAL B 1 509 ? 9.705 -34.065 -26.333 1 92.8 509 VAL B C 1
ATOM 9188 O O . VAL B 1 509 ? 8.701 -33.488 -25.908 1 92.8 509 VAL B O 1
ATOM 9191 N N . ALA B 1 510 ? 10.665 -34.555 -25.594 1 93.91 510 ALA B N 1
ATOM 9192 C CA . ALA B 1 510 ? 10.595 -34.391 -24.144 1 93.91 510 ALA B CA 1
ATOM 9193 C C . ALA B 1 510 ? 10.565 -32.915 -23.76 1 93.91 510 ALA B C 1
ATOM 9195 O O . ALA B 1 510 ? 9.793 -32.509 -22.888 1 93.91 510 ALA B O 1
ATOM 9196 N N . ASN B 1 511 ? 11.387 -32.145 -24.388 1 92.26 511 ASN B N 1
ATOM 9197 C CA . ASN B 1 511 ? 11.443 -30.717 -24.095 1 92.26 511 ASN B CA 1
ATOM 9198 C C . ASN B 1 511 ? 10.114 -30.03 -24.397 1 92.26 511 ASN B C 1
ATOM 9200 O O . ASN B 1 511 ? 9.701 -29.122 -23.673 1 92.26 511 ASN B O 1
ATOM 9204 N N . LEU B 1 512 ? 9.516 -30.428 -25.424 1 90.54 512 LEU B N 1
ATOM 9205 C CA . LEU B 1 512 ? 8.191 -29.909 -25.745 1 90.54 512 LEU B CA 1
ATOM 9206 C C . LEU B 1 512 ? 7.206 -30.199 -24.617 1 90.54 512 LEU B C 1
ATOM 9208 O O . LEU B 1 512 ? 6.495 -29.301 -24.162 1 90.54 512 LEU B O 1
ATOM 9212 N N . CYS B 1 513 ? 7.216 -31.376 -24.167 1 90.73 513 CYS B N 1
ATOM 9213 C CA . CYS B 1 513 ? 6.27 -31.795 -23.139 1 90.73 513 CYS B CA 1
ATOM 9214 C C . CYS B 1 513 ? 6.582 -31.127 -21.806 1 90.73 513 CYS B C 1
ATOM 9216 O O . CYS B 1 513 ? 5.671 -30.789 -21.048 1 90.73 513 CYS B O 1
ATOM 9218 N N . LEU B 1 514 ? 7.869 -30.976 -21.558 1 91.31 514 LEU B N 1
ATOM 9219 C CA . LEU B 1 514 ? 8.298 -30.357 -20.309 1 91.31 514 LEU B CA 1
ATOM 9220 C C . LEU B 1 514 ? 7.91 -28.883 -20.271 1 91.31 514 LEU B C 1
ATOM 9222 O O . LEU B 1 514 ? 7.777 -28.3 -19.192 1 91.31 514 LEU B O 1
ATOM 9226 N N . SER B 1 515 ? 7.746 -28.252 -21.346 1 89.5 515 SER B N 1
ATOM 9227 C CA . SER B 1 515 ? 7.412 -26.834 -21.417 1 89.5 515 SER B CA 1
ATOM 9228 C C . SER B 1 515 ? 5.925 -26.603 -21.168 1 89.5 515 SER B C 1
ATOM 9230 O O . SER B 1 515 ? 5.493 -25.466 -20.967 1 89.5 515 SER B O 1
ATOM 9232 N N . LEU B 1 516 ? 5.193 -27.685 -21.139 1 85.83 516 LEU B N 1
ATOM 9233 C CA . LEU B 1 516 ? 3.765 -27.568 -20.867 1 85.83 516 LEU B CA 1
ATOM 9234 C C . LEU B 1 516 ? 3.518 -27.171 -19.415 1 85.83 516 LEU B C 1
ATOM 9236 O O . LEU B 1 516 ? 4.043 -27.804 -18.497 1 85.83 516 LEU B O 1
ATOM 9240 N N . PRO B 1 517 ? 2.711 -26.112 -19.223 1 82.15 517 PRO B N 1
ATOM 9241 C CA . PRO B 1 517 ? 2.428 -25.71 -17.843 1 82.15 517 PRO B CA 1
ATOM 9242 C C . PRO B 1 517 ? 1.343 -26.564 -17.191 1 82.15 517 PRO B C 1
ATOM 9244 O O . PRO B 1 517 ? 0.383 -26.961 -17.855 1 82.15 517 PRO B O 1
ATOM 9247 N N . HIS B 1 518 ? 1.601 -26.998 -16.018 1 78.58 518 HIS B N 1
ATOM 9248 C CA . HIS B 1 518 ? 0.559 -27.696 -15.273 1 78.58 518 HIS B CA 1
ATOM 9249 C C . HIS B 1 518 ? -0.294 -26.719 -14.471 1 78.58 518 HIS B C 1
ATOM 9251 O O . HIS B 1 518 ? -1.373 -27.077 -13.993 1 78.58 518 HIS B O 1
ATOM 9257 N N . SER B 1 519 ? 0.193 -25.532 -14.365 1 79.45 519 SER B N 1
ATOM 9258 C CA . SER B 1 519 ? -0.546 -24.497 -13.649 1 79.45 519 SER B CA 1
ATOM 9259 C C . SER B 1 519 ? -0.218 -23.11 -14.189 1 79.45 519 SER B C 1
ATOM 9261 O O . SER B 1 519 ? 0.632 -22.966 -15.07 1 79.45 519 SER B O 1
ATOM 9263 N N . ASN B 1 520 ? -0.973 -22.107 -13.672 1 78.9 520 ASN B N 1
ATOM 9264 C CA . ASN B 1 520 ? -0.767 -20.724 -14.089 1 78.9 520 ASN B CA 1
ATOM 9265 C C . ASN B 1 520 ? 0.165 -19.984 -13.134 1 78.9 520 ASN B C 1
ATOM 9267 O O . ASN B 1 520 ? 0.122 -18.755 -13.045 1 78.9 520 ASN B O 1
ATOM 9271 N N . ILE B 1 521 ? 1.001 -20.699 -12.474 1 81.84 521 ILE B N 1
ATOM 9272 C CA . ILE B 1 521 ? 1.832 -20.138 -11.414 1 81.84 521 ILE B CA 1
ATOM 9273 C C . ILE B 1 521 ? 2.784 -19.098 -12.001 1 81.84 521 ILE B C 1
ATOM 9275 O O . ILE B 1 521 ? 3.09 -18.093 -11.355 1 81.84 521 ILE B O 1
ATOM 9279 N N . ASP B 1 522 ? 3.34 -19.394 -13.191 1 86.98 522 ASP B N 1
ATOM 9280 C CA . ASP B 1 522 ? 4.261 -18.455 -13.824 1 86.98 522 ASP B CA 1
ATOM 9281 C C . ASP B 1 522 ? 3.59 -17.104 -14.064 1 86.98 522 ASP B C 1
ATOM 9283 O O . ASP B 1 522 ? 4.206 -16.055 -13.868 1 86.98 522 ASP B O 1
ATOM 9287 N N . MET B 1 523 ? 2.369 -17.192 -14.443 1 87.64 523 MET B N 1
ATOM 9288 C CA . MET B 1 523 ? 1.611 -15.969 -14.689 1 87.64 523 MET B CA 1
ATOM 9289 C C . MET B 1 523 ? 1.367 -15.209 -13.39 1 87.64 523 MET B C 1
ATOM 9291 O O . MET B 1 523 ? 1.513 -13.986 -13.345 1 87.64 523 MET B O 1
ATOM 9295 N N . GLU B 1 524 ? 0.992 -15.917 -12.425 1 84.23 524 GLU B N 1
ATOM 9296 C CA . GLU B 1 524 ? 0.742 -15.298 -11.127 1 84.23 524 GLU B CA 1
ATOM 9297 C C . GLU B 1 524 ? 2.002 -14.633 -10.58 1 84.23 524 GLU B C 1
ATOM 9299 O O . GLU B 1 524 ? 1.934 -13.553 -9.99 1 84.23 524 GLU B O 1
ATOM 9304 N N . ARG B 1 525 ? 3.025 -15.344 -10.77 1 87.22 525 ARG B N 1
ATOM 9305 C CA . ARG B 1 525 ? 4.302 -14.785 -10.339 1 87.22 525 ARG B CA 1
ATOM 9306 C C . ARG B 1 525 ? 4.634 -13.515 -11.116 1 87.22 525 ARG B C 1
ATOM 9308 O O . ARG B 1 525 ? 5.139 -12.546 -10.546 1 87.22 525 ARG B O 1
ATOM 9315 N N . CYS B 1 526 ? 4.41 -13.587 -12.355 1 91.63 526 CYS B N 1
ATOM 9316 C CA . CYS B 1 526 ? 4.653 -12.412 -13.185 1 91.63 526 CYS B CA 1
ATOM 9317 C C . CYS B 1 526 ? 3.795 -11.237 -12.731 1 91.63 526 CYS B C 1
ATOM 9319 O O . CYS B 1 526 ? 4.279 -10.108 -12.639 1 91.63 526 CYS B O 1
ATOM 9321 N N . PHE B 1 527 ? 2.565 -11.502 -12.437 1 89.62 527 PHE B N 1
ATOM 9322 C CA . PHE B 1 527 ? 1.666 -10.451 -11.975 1 89.62 527 PHE B CA 1
ATOM 9323 C C . PHE B 1 527 ? 2.137 -9.884 -10.641 1 89.62 527 PHE B C 1
ATOM 9325 O O . PHE B 1 527 ? 2.008 -8.683 -10.39 1 89.62 527 PHE B O 1
ATOM 9332 N N . SER B 1 528 ? 2.613 -10.769 -9.854 1 88.02 528 SER B N 1
ATOM 9333 C CA . SER B 1 528 ? 3.178 -10.307 -8.59 1 88.02 528 SER B CA 1
ATOM 9334 C C . SER B 1 528 ? 4.348 -9.357 -8.822 1 88.02 528 SER B C 1
ATOM 9336 O O . SER B 1 528 ? 4.484 -8.35 -8.125 1 88.02 528 SER B O 1
ATOM 9338 N N . ILE B 1 529 ? 5.141 -9.719 -9.728 1 93.25 529 ILE B N 1
ATOM 9339 C CA . ILE B 1 529 ? 6.284 -8.881 -10.074 1 93.25 529 ILE B CA 1
ATOM 9340 C C . ILE B 1 529 ? 5.797 -7.519 -10.562 1 93.25 529 ILE B C 1
ATOM 9342 O O . ILE B 1 529 ? 6.308 -6.481 -10.136 1 93.25 529 ILE B O 1
ATOM 9346 N N . ILE B 1 530 ? 4.866 -7.538 -11.397 1 92.98 530 ILE B N 1
ATOM 9347 C CA . ILE B 1 530 ? 4.339 -6.304 -11.97 1 92.98 530 ILE B CA 1
ATOM 9348 C C . ILE B 1 530 ? 3.736 -5.438 -10.866 1 92.98 530 ILE B C 1
ATOM 9350 O O . ILE B 1 530 ? 3.916 -4.218 -10.859 1 92.98 530 ILE B O 1
ATOM 9354 N N . ALA B 1 531 ? 3.08 -6.096 -9.999 1 89.21 531 ALA B N 1
ATOM 9355 C CA . ALA B 1 531 ? 2.48 -5.372 -8.881 1 89.21 531 ALA B CA 1
ATOM 9356 C C . ALA B 1 531 ? 3.551 -4.715 -8.015 1 89.21 531 ALA B C 1
ATOM 9358 O O . ALA B 1 531 ? 3.32 -3.653 -7.432 1 89.21 531 ALA B O 1
ATOM 9359 N N . GLU B 1 532 ? 4.633 -5.327 -7.92 1 89.51 532 GLU B N 1
ATOM 9360 C CA . GLU B 1 532 ? 5.747 -4.776 -7.154 1 89.51 532 GLU B CA 1
ATOM 9361 C C . GLU B 1 532 ? 6.38 -3.59 -7.877 1 89.51 532 GLU B C 1
ATOM 9363 O O . GLU B 1 532 ? 6.905 -2.675 -7.239 1 89.51 532 GLU B O 1
ATOM 9368 N N . ILE B 1 533 ? 6.393 -3.697 -9.101 1 92.41 533 ILE B N 1
ATOM 9369 C CA . ILE B 1 533 ? 7.007 -2.668 -9.933 1 92.41 533 ILE B CA 1
ATOM 9370 C C . ILE B 1 533 ? 6.118 -1.427 -9.961 1 92.41 533 ILE B C 1
ATOM 9372 O O . ILE B 1 533 ? 6.594 -0.31 -9.745 1 92.41 533 ILE B O 1
ATOM 9376 N N . LYS B 1 534 ? 4.899 -1.649 -10.259 1 90.02 534 LYS B N 1
ATOM 9377 C CA . LYS B 1 534 ? 3.953 -0.541 -10.353 1 90.02 534 LYS B CA 1
ATOM 9378 C C . LYS B 1 534 ? 3.158 -0.386 -9.06 1 90.02 534 LYS B C 1
ATOM 9380 O O . LYS B 1 534 ? 2.195 -1.119 -8.825 1 90.02 534 LYS B O 1
ATOM 9385 N N . THR B 1 535 ? 3.534 0.53 -8.308 1 85.24 535 THR B N 1
ATOM 9386 C CA . THR B 1 535 ? 2.903 0.798 -7.02 1 85.24 535 THR B CA 1
ATOM 9387 C C . THR B 1 535 ? 2.108 2.1 -7.067 1 85.24 535 THR B C 1
ATOM 9389 O O . THR B 1 535 ? 2.071 2.773 -8.099 1 85.24 535 THR B O 1
ATOM 9392 N N . LYS B 1 536 ? 1.487 2.486 -5.952 1 76.24 536 LYS B N 1
ATOM 9393 C CA . LYS B 1 536 ? 0.726 3.729 -5.854 1 76.24 536 LYS B CA 1
ATOM 9394 C C . LYS B 1 536 ? 1.624 4.941 -6.084 1 76.24 536 LYS B C 1
ATOM 9396 O O . LYS B 1 536 ? 1.196 5.931 -6.682 1 76.24 536 LYS B O 1
ATOM 9401 N N . ASP B 1 537 ? 2.862 4.821 -5.622 1 75.31 537 ASP B N 1
ATOM 9402 C CA . ASP B 1 537 ? 3.808 5.927 -5.736 1 75.31 537 ASP B CA 1
ATOM 9403 C C . ASP B 1 537 ? 4.465 5.948 -7.114 1 75.31 537 ASP B C 1
ATOM 9405 O O . ASP B 1 537 ? 5.039 6.961 -7.519 1 75.31 537 ASP B O 1
ATOM 9409 N N . ARG B 1 538 ? 4.386 4.824 -7.837 1 80.78 538 ARG B N 1
ATOM 9410 C CA . ARG B 1 538 ? 4.944 4.703 -9.18 1 80.78 538 ARG B CA 1
ATOM 9411 C C . ARG B 1 538 ? 3.858 4.361 -10.195 1 80.78 538 ARG B C 1
ATOM 9413 O O . ARG B 1 538 ? 4.019 3.439 -10.997 1 80.78 538 ARG B O 1
ATOM 9420 N N . ASN B 1 539 ? 2.759 5.016 -10.093 1 72.15 539 ASN B N 1
ATOM 9421 C CA . ASN B 1 539 ? 1.574 4.656 -10.865 1 72.15 539 ASN B CA 1
ATOM 9422 C C . ASN B 1 539 ? 1.62 5.246 -12.271 1 72.15 539 ASN B C 1
ATOM 9424 O O . ASN B 1 539 ? 0.765 4.943 -13.105 1 72.15 539 ASN B O 1
ATOM 9428 N N . ARG B 1 540 ? 2.684 6.034 -12.596 1 77.39 540 ARG B N 1
ATOM 9429 C CA . ARG B 1 540 ? 2.766 6.676 -13.904 1 77.39 540 ARG B CA 1
ATOM 9430 C C . ARG B 1 540 ? 3.732 5.932 -14.819 1 77.39 540 ARG B C 1
ATOM 9432 O O . ARG B 1 540 ? 4.034 6.396 -15.921 1 77.39 540 ARG B O 1
ATOM 9439 N N . LEU B 1 541 ? 4.233 4.813 -14.313 1 85.73 541 LEU B N 1
ATOM 9440 C CA . LEU B 1 541 ? 5.145 4.019 -15.13 1 85.73 541 LEU B CA 1
ATOM 9441 C C . LEU B 1 541 ? 4.464 3.561 -16.415 1 85.73 541 LEU B C 1
ATOM 9443 O O . LEU B 1 541 ? 3.338 3.059 -16.381 1 85.73 541 LEU B O 1
ATOM 9447 N N . LYS B 1 542 ? 5.119 3.788 -17.526 1 83.36 542 LYS B N 1
ATOM 9448 C CA . LYS B 1 542 ? 4.58 3.39 -18.823 1 83.36 542 LYS B CA 1
ATOM 9449 C C . LYS B 1 542 ? 4.734 1.888 -19.044 1 83.36 542 LYS B C 1
ATOM 9451 O O . LYS B 1 542 ? 5.621 1.257 -18.466 1 83.36 542 LYS B O 1
ATOM 9456 N N . PRO B 1 543 ? 3.934 1.27 -19.903 1 85.38 543 PRO B N 1
ATOM 9457 C CA . PRO B 1 543 ? 3.973 -0.172 -20.159 1 85.38 543 PRO B CA 1
ATOM 9458 C C . PRO B 1 543 ? 5.337 -0.647 -20.655 1 85.38 543 PRO B C 1
ATOM 9460 O O . PRO B 1 543 ? 5.773 -1.749 -20.312 1 85.38 543 PRO B O 1
ATOM 9463 N N . GLU B 1 544 ? 6 0.208 -21.384 1 89.49 544 GLU B N 1
ATOM 9464 C CA . GLU B 1 544 ? 7.303 -0.18 -21.914 1 89.49 544 GLU B CA 1
ATOM 9465 C C . GLU B 1 544 ? 8.314 -0.394 -20.792 1 89.49 544 GLU B C 1
ATOM 9467 O O . GLU B 1 544 ? 9.099 -1.344 -20.829 1 89.49 544 GLU B O 1
ATOM 9472 N N . MET B 1 545 ? 8.257 0.531 -19.9 1 93.29 545 MET B N 1
ATOM 9473 C CA . MET B 1 545 ? 9.174 0.42 -18.769 1 93.29 545 MET B CA 1
ATOM 9474 C C . MET B 1 545 ? 8.806 -0.766 -17.884 1 93.29 545 MET B C 1
ATOM 9476 O O . MET B 1 545 ? 9.684 -1.49 -17.412 1 93.29 545 MET B O 1
ATOM 9480 N N . ILE B 1 546 ? 7.529 -0.971 -17.692 1 94.16 546 ILE B N 1
ATOM 9481 C CA . ILE B 1 546 ? 7.068 -2.101 -16.892 1 94.16 546 ILE B CA 1
ATOM 9482 C C . ILE B 1 546 ? 7.524 -3.408 -17.536 1 94.16 546 ILE B C 1
ATOM 9484 O O . ILE B 1 546 ? 8.008 -4.311 -16.848 1 94.16 546 ILE B O 1
ATOM 9488 N N . SER B 1 547 ? 7.367 -3.444 -18.821 1 94.51 547 SER B N 1
ATOM 9489 C CA . SER B 1 547 ? 7.786 -4.626 -19.566 1 94.51 547 SER B CA 1
ATOM 9490 C C . SER B 1 547 ? 9.284 -4.87 -19.42 1 94.51 547 SER B C 1
ATOM 9492 O O . SER B 1 547 ? 9.717 -6.006 -19.22 1 94.51 547 SER B O 1
ATOM 9494 N N . ALA B 1 548 ? 10.032 -3.789 -19.557 1 96.19 548 ALA B N 1
ATOM 9495 C CA . ALA B 1 548 ? 11.484 -3.905 -19.455 1 96.19 548 ALA B CA 1
ATOM 9496 C C . ALA B 1 548 ? 11.899 -4.407 -18.075 1 96.19 548 ALA B C 1
ATOM 9498 O O . ALA B 1 548 ? 12.698 -5.34 -17.961 1 96.19 548 ALA B O 1
ATOM 9499 N N . LEU B 1 549 ? 11.374 -3.781 -17.079 1 97.19 549 LEU B N 1
ATOM 9500 C CA . LEU B 1 549 ? 11.708 -4.15 -15.708 1 97.19 549 LEU B CA 1
ATOM 9501 C C . LEU B 1 549 ? 11.325 -5.599 -15.427 1 97.19 549 LEU B C 1
ATOM 9503 O O . LEU B 1 549 ? 12.104 -6.348 -14.833 1 97.19 549 LEU B O 1
ATOM 9507 N N . THR B 1 550 ? 10.149 -5.985 -15.848 1 96.69 550 THR B N 1
ATOM 9508 C CA . THR B 1 550 ? 9.654 -7.338 -15.621 1 96.69 550 THR B CA 1
ATOM 9509 C C . THR B 1 550 ? 10.526 -8.361 -16.343 1 96.69 550 THR B C 1
ATOM 9511 O O . THR B 1 550 ? 10.888 -9.39 -15.769 1 96.69 550 THR B O 1
ATOM 9514 N N . ARG B 1 551 ? 10.818 -8.075 -17.567 1 97 551 ARG B N 1
ATOM 9515 C CA . ARG B 1 551 ? 11.635 -8.98 -18.368 1 97 551 ARG B CA 1
ATOM 9516 C C . ARG B 1 551 ? 13.001 -9.199 -17.725 1 97 551 ARG B C 1
ATOM 9518 O O . ARG B 1 551 ? 13.485 -10.33 -17.653 1 97 551 ARG B O 1
ATOM 9525 N N . ILE B 1 552 ? 13.624 -8.12 -17.328 1 97.6 552 ILE B N 1
ATOM 9526 C CA . ILE B 1 552 ? 14.945 -8.22 -16.717 1 97.6 552 ILE B CA 1
ATOM 9527 C C . ILE B 1 552 ? 14.856 -9.027 -15.424 1 97.6 552 ILE B C 1
ATOM 9529 O O . ILE B 1 552 ? 15.723 -9.858 -15.143 1 97.6 552 ILE B O 1
ATOM 9533 N N . LYS B 1 553 ? 13.852 -8.779 -14.656 1 96.91 553 LYS B N 1
ATOM 9534 C CA . LYS B 1 553 ? 13.682 -9.511 -13.404 1 96.91 553 LYS B CA 1
ATOM 9535 C C . LYS B 1 553 ? 13.531 -11.008 -13.659 1 96.91 553 LYS B C 1
ATOM 9537 O O . LYS B 1 553 ? 14.114 -11.826 -12.945 1 96.91 553 LYS B O 1
ATOM 9542 N N . LEU B 1 554 ? 12.689 -11.334 -14.569 1 95.97 554 LEU B N 1
ATOM 9543 C CA . LEU B 1 554 ? 12.514 -12.74 -14.918 1 95.97 554 LEU B CA 1
ATOM 9544 C C . LEU B 1 554 ? 13.825 -13.347 -15.406 1 95.97 554 LEU B C 1
ATOM 9546 O O . LEU B 1 554 ? 14.11 -14.516 -15.139 1 95.97 554 LEU B O 1
ATOM 9550 N N . ASP B 1 555 ? 14.592 -12.552 -16.144 1 95.89 555 ASP B N 1
ATOM 9551 C CA . ASP B 1 555 ? 15.885 -13.021 -16.634 1 95.89 555 ASP B CA 1
ATOM 9552 C C . ASP B 1 555 ? 16.841 -13.303 -15.477 1 95.89 555 ASP B C 1
ATOM 9554 O O . ASP B 1 555 ? 17.599 -14.274 -15.514 1 95.89 555 ASP B O 1
ATOM 9558 N N . LEU B 1 556 ? 16.831 -12.393 -14.518 1 95.68 556 LEU B N 1
ATOM 9559 C CA . LEU B 1 556 ? 17.631 -12.617 -13.319 1 95.68 556 LEU B CA 1
ATOM 9560 C C . LEU B 1 556 ? 17.257 -13.938 -12.655 1 95.68 556 LEU B C 1
ATOM 9562 O O . LEU B 1 556 ? 18.133 -14.703 -12.247 1 95.68 556 LEU B O 1
ATOM 9566 N N . GLU B 1 557 ? 15.999 -14.229 -12.587 1 92.58 557 GLU B N 1
ATOM 9567 C CA . GLU B 1 557 ? 15.509 -15.458 -11.97 1 92.58 557 GLU B CA 1
ATOM 9568 C C . GLU B 1 557 ? 15.89 -16.681 -12.798 1 92.58 557 GLU B C 1
ATOM 9570 O O . GLU B 1 557 ? 16.317 -17.7 -12.25 1 92.58 557 GLU B O 1
ATOM 9575 N N . ASN B 1 558 ? 15.683 -16.571 -14.096 1 92.91 558 ASN B N 1
ATOM 9576 C CA . ASN B 1 558 ? 16.027 -17.669 -14.993 1 92.91 558 ASN B CA 1
ATOM 9577 C C . ASN B 1 558 ? 17.495 -18.065 -14.858 1 92.91 558 ASN B C 1
ATOM 9579 O O . ASN B 1 558 ? 17.824 -19.252 -14.85 1 92.91 558 ASN B O 1
ATOM 9583 N N . LYS B 1 559 ? 18.325 -17.067 -14.764 1 93.44 559 LYS B N 1
ATOM 9584 C CA . LYS B 1 559 ? 19.764 -17.311 -14.712 1 93.44 559 LYS B CA 1
ATOM 9585 C C . LYS B 1 559 ? 20.234 -17.525 -13.277 1 93.44 559 LYS B C 1
ATOM 9587 O O . LYS B 1 559 ? 21.412 -17.798 -13.038 1 93.44 559 LYS B O 1
ATOM 9592 N N . ASN B 1 560 ? 19.308 -17.361 -12.357 1 90.97 560 ASN B N 1
ATOM 9593 C CA . ASN B 1 560 ? 19.637 -17.466 -10.94 1 90.97 560 ASN B CA 1
ATOM 9594 C C . ASN B 1 560 ? 20.785 -16.534 -10.56 1 90.97 560 ASN B C 1
ATOM 9596 O O . ASN B 1 560 ? 21.779 -16.972 -9.978 1 90.97 560 ASN B O 1
ATOM 9600 N N . THR B 1 561 ? 20.696 -15.337 -11.032 1 93.58 561 THR B N 1
ATOM 9601 C CA . THR B 1 561 ? 21.692 -14.305 -10.763 1 93.58 561 THR B CA 1
ATOM 9602 C C . THR B 1 561 ? 21.05 -13.096 -10.09 1 93.58 561 THR B C 1
ATOM 9604 O O . THR B 1 561 ? 19.833 -13.06 -9.896 1 93.58 561 THR B O 1
ATOM 9607 N N . ASN B 1 562 ? 21.922 -12.199 -9.636 1 92.66 562 ASN B N 1
ATOM 9608 C CA . ASN B 1 562 ? 21.486 -10.944 -9.033 1 92.66 562 ASN B CA 1
ATOM 9609 C C . ASN B 1 562 ? 22.311 -9.763 -9.537 1 92.66 562 ASN B C 1
ATOM 9611 O O . ASN B 1 562 ? 23.061 -9.893 -10.505 1 92.66 562 ASN B O 1
ATOM 9615 N N . CYS B 1 563 ? 22.148 -8.671 -9.026 1 92.07 563 CYS B N 1
ATOM 9616 C CA . CYS B 1 563 ? 22.801 -7.453 -9.494 1 92.07 563 CYS B CA 1
ATOM 9617 C C . CYS B 1 563 ? 24.312 -7.543 -9.315 1 92.07 563 CYS B C 1
ATOM 9619 O O . CYS B 1 563 ? 25.065 -6.859 -10.01 1 92.07 563 CYS B O 1
ATOM 9621 N N . MET B 1 564 ? 24.863 -8.456 -8.532 1 90.7 564 MET B N 1
ATOM 9622 C CA . MET B 1 564 ? 26.289 -8.556 -8.235 1 90.7 564 MET B CA 1
ATOM 9623 C C . MET B 1 564 ? 26.986 -9.491 -9.217 1 90.7 564 MET B C 1
ATOM 9625 O O . MET B 1 564 ? 28.099 -9.21 -9.666 1 90.7 564 MET B O 1
ATOM 9629 N N . ASN B 1 565 ? 26.286 -10.535 -9.552 1 92.44 565 ASN B N 1
ATOM 9630 C CA . ASN B 1 565 ? 26.962 -11.571 -10.327 1 92.44 565 ASN B CA 1
ATOM 9631 C C . ASN B 1 565 ? 26.394 -11.676 -11.739 1 92.44 565 ASN B C 1
ATOM 9633 O O . ASN B 1 565 ? 26.784 -12.558 -12.505 1 92.44 565 ASN B O 1
ATOM 9637 N N . TYR B 1 566 ? 25.458 -10.823 -12.025 1 94.46 566 TYR B N 1
ATOM 9638 C CA . TYR B 1 566 ? 24.943 -10.797 -13.389 1 94.46 566 TYR B CA 1
ATOM 9639 C C . TYR B 1 566 ? 26.06 -10.524 -14.389 1 94.46 566 TYR B C 1
ATOM 9641 O O . TYR B 1 566 ? 26.898 -9.646 -14.168 1 94.46 566 TYR B O 1
ATOM 9649 N N . GLU B 1 567 ? 26.136 -11.252 -15.399 1 93.9 567 GLU B N 1
ATOM 9650 C CA . GLU B 1 567 ? 27.196 -11.112 -16.392 1 93.9 567 GLU B CA 1
ATOM 9651 C C . GLU B 1 567 ? 26.961 -9.895 -17.283 1 93.9 567 GLU B C 1
ATOM 9653 O O . GLU B 1 567 ? 25.937 -9.806 -17.963 1 93.9 567 GLU B O 1
ATOM 9658 N N . ILE B 1 568 ? 27.857 -8.964 -17.242 1 94.46 568 ILE B N 1
ATOM 9659 C CA . ILE B 1 568 ? 27.811 -7.811 -18.135 1 94.46 568 ILE B CA 1
ATOM 9660 C C . ILE B 1 568 ? 28.469 -8.164 -19.467 1 94.46 568 ILE B C 1
ATOM 9662 O O . ILE B 1 568 ? 29.694 -8.285 -19.549 1 94.46 568 ILE B O 1
ATOM 9666 N N . THR B 1 569 ? 27.69 -8.269 -20.465 1 93.53 569 THR B N 1
ATOM 9667 C CA . THR B 1 569 ? 28.164 -8.755 -21.755 1 93.53 569 THR B CA 1
ATOM 9668 C C . THR B 1 569 ? 28.748 -7.613 -22.582 1 93.53 569 THR B C 1
ATOM 9670 O O . THR B 1 569 ? 28.485 -6.441 -22.305 1 93.53 569 THR B O 1
ATOM 9673 N N . ASP B 1 570 ? 29.464 -7.995 -23.565 1 92.17 570 ASP B N 1
ATOM 9674 C CA . ASP B 1 570 ? 30.025 -7.026 -24.501 1 92.17 570 ASP B CA 1
ATOM 9675 C C . ASP B 1 570 ? 28.922 -6.305 -25.273 1 92.17 570 ASP B C 1
ATOM 9677 O O . ASP B 1 570 ? 29.06 -5.127 -25.609 1 92.17 570 ASP B O 1
ATOM 9681 N N . GLU B 1 571 ? 27.932 -7.02 -25.46 1 92.7 571 GLU B N 1
ATOM 9682 C CA . GLU B 1 571 ? 26.8 -6.419 -26.159 1 92.7 571 GLU B CA 1
ATOM 9683 C C . GLU B 1 571 ? 26.209 -5.262 -25.36 1 92.7 571 GLU B C 1
ATOM 9685 O O . GLU B 1 571 ? 25.875 -4.217 -25.924 1 92.7 571 GLU B O 1
ATOM 9690 N N . MET B 1 572 ? 26.14 -5.394 -24.098 1 94.52 572 MET B N 1
ATOM 9691 C CA . MET B 1 572 ? 25.613 -4.349 -23.225 1 94.52 572 MET B CA 1
ATOM 9692 C C . MET B 1 572 ? 26.505 -3.112 -23.258 1 94.52 572 MET B C 1
ATOM 9694 O O . MET B 1 572 ? 26.01 -1.987 -23.341 1 94.52 572 MET B O 1
ATOM 9698 N N . LEU B 1 573 ? 27.78 -3.383 -23.226 1 94.43 573 LEU B N 1
ATOM 9699 C CA . LEU B 1 573 ? 28.732 -2.278 -23.226 1 94.43 573 LEU B CA 1
ATOM 9700 C C . LEU B 1 573 ? 28.693 -1.526 -24.552 1 94.43 573 LEU B C 1
ATOM 9702 O O . LEU B 1 573 ? 28.875 -0.307 -24.584 1 94.43 573 LEU B O 1
ATOM 9706 N N . GLN B 1 574 ? 28.396 -2.286 -25.608 1 92.99 574 GLN B N 1
ATOM 9707 C CA . GLN B 1 574 ? 28.297 -1.671 -26.927 1 92.99 574 GLN B CA 1
ATOM 9708 C C . GLN B 1 574 ? 27.022 -0.842 -27.054 1 92.99 574 GLN B C 1
ATOM 9710 O O . GLN B 1 574 ? 27.022 0.212 -27.693 1 92.99 574 GLN B O 1
ATOM 9715 N N . LEU B 1 575 ? 25.998 -1.316 -26.435 1 94.28 575 LEU B N 1
ATOM 9716 C CA . LEU B 1 575 ? 24.713 -0.628 -26.493 1 94.28 575 LEU B CA 1
ATOM 9717 C C . LEU B 1 575 ? 24.728 0.625 -25.625 1 94.28 575 LEU B C 1
ATOM 9719 O O . LEU B 1 575 ? 23.92 1.535 -25.826 1 94.28 575 LEU B O 1
ATOM 9723 N N . PHE B 1 576 ? 25.657 0.628 -24.649 1 94.98 576 PHE B N 1
ATOM 9724 C CA . PHE B 1 576 ? 25.754 1.737 -23.708 1 94.98 576 PHE B CA 1
ATOM 9725 C C . PHE B 1 576 ? 26.477 2.921 -24.34 1 94.98 576 PHE B C 1
ATOM 9727 O O . PHE B 1 576 ? 27.677 3.108 -24.128 1 94.98 576 PHE B O 1
ATOM 9734 N N . ASN B 1 577 ? 25.793 3.633 -25.053 1 92.07 577 ASN B N 1
ATOM 9735 C CA . ASN B 1 577 ? 26.327 4.81 -25.73 1 92.07 577 ASN B CA 1
ATOM 9736 C C . ASN B 1 577 ? 25.265 5.893 -25.893 1 92.07 577 ASN B C 1
ATOM 9738 O O . ASN B 1 577 ? 24.182 5.799 -25.312 1 92.07 577 ASN B O 1
ATOM 9742 N N . SER B 1 578 ? 25.493 6.955 -26.506 1 89.7 578 SER B N 1
ATOM 9743 C CA . SER B 1 578 ? 24.612 8.114 -26.611 1 89.7 578 SER B CA 1
ATOM 9744 C C . SER B 1 578 ? 23.333 7.769 -27.366 1 89.7 578 SER B C 1
ATOM 9746 O O . SER B 1 578 ? 22.308 8.434 -27.198 1 89.7 578 SER B O 1
ATOM 9748 N N . ASN B 1 579 ? 23.324 6.655 -28.098 1 89.21 579 ASN B N 1
ATOM 9749 C CA . ASN B 1 579 ? 22.166 6.266 -28.897 1 89.21 579 ASN B CA 1
ATOM 9750 C C . ASN B 1 579 ? 21.069 5.652 -28.033 1 89.21 579 ASN B C 1
ATOM 9752 O O . ASN B 1 579 ? 19.945 5.453 -28.497 1 89.21 579 ASN B O 1
ATOM 9756 N N . MET B 1 580 ? 21.484 5.394 -26.848 1 91.08 580 MET B N 1
ATOM 9757 C CA . MET B 1 580 ? 20.518 4.73 -25.977 1 91.08 580 MET B CA 1
ATOM 9758 C C . MET B 1 580 ? 19.383 5.677 -25.602 1 91.08 580 MET B C 1
ATOM 9760 O O . MET B 1 580 ? 18.332 5.238 -25.133 1 91.08 580 MET B O 1
ATOM 9764 N N . TYR B 1 581 ? 19.609 7.004 -25.834 1 88.02 581 TYR B N 1
ATOM 9765 C CA . TYR B 1 581 ? 18.605 8.006 -25.494 1 88.02 581 TYR B CA 1
ATOM 9766 C C . TYR B 1 581 ? 17.605 8.183 -26.63 1 88.02 581 TYR B C 1
ATOM 9768 O O . TYR B 1 581 ? 16.579 8.847 -26.464 1 88.02 581 TYR B O 1
ATOM 9776 N N . LYS B 1 582 ? 17.963 7.746 -27.816 1 77.36 582 LYS B N 1
ATOM 9777 C CA . LYS B 1 582 ? 17.1 7.946 -28.978 1 77.36 582 LYS B CA 1
ATOM 9778 C C . LYS B 1 582 ? 15.811 7.139 -28.851 1 77.36 582 LYS B C 1
ATOM 9780 O O . LYS B 1 582 ? 15.836 5.983 -28.423 1 77.36 582 LYS B O 1
ATOM 9785 N N . ARG B 1 583 ? 14.741 7.841 -28.769 1 62.04 583 ARG B N 1
ATOM 9786 C CA . ARG B 1 583 ? 13.424 7.216 -28.711 1 62.04 583 ARG B CA 1
ATOM 9787 C C . ARG B 1 583 ? 13.154 6.389 -29.964 1 62.04 583 ARG B C 1
ATOM 9789 O O . ARG B 1 583 ? 13.391 6.851 -31.082 1 62.04 583 ARG B O 1
ATOM 9796 N N . GLU B 1 584 ? 13.324 5.208 -30.009 1 52.68 584 GLU B N 1
ATOM 9797 C CA . GLU B 1 584 ? 12.909 4.434 -31.176 1 52.68 584 GLU B CA 1
ATOM 9798 C C . GLU B 1 584 ? 11.48 4.779 -31.586 1 52.68 584 GLU B C 1
ATOM 9800 O O . GLU B 1 584 ? 10.57 4.77 -30.754 1 52.68 584 GLU B O 1
ATOM 9805 N N . TYR B 1 585 ? 11.305 5.712 -32.551 1 39.52 585 TYR B N 1
ATOM 9806 C CA . TYR B 1 585 ? 10.032 5.961 -33.218 1 39.52 585 TYR B CA 1
ATOM 9807 C C . TYR B 1 585 ? 9.279 4.657 -33.459 1 39.52 585 TYR B C 1
ATOM 9809 O O . TYR B 1 585 ? 9.714 3.82 -34.252 1 39.52 585 TYR B O 1
ATOM 9817 N N . VAL B 1 586 ? 8.848 4.1 -32.659 1 41.84 586 VAL B N 1
ATOM 9818 C CA . VAL B 1 586 ? 7.909 3.053 -33.047 1 41.84 586 VAL B CA 1
ATOM 9819 C C . VAL B 1 586 ? 6.815 3.643 -33.935 1 41.84 586 VAL B C 1
ATOM 9821 O O . VAL B 1 586 ? 6.239 4.684 -33.611 1 41.84 586 VAL B O 1
ATOM 9824 N N . SER B 1 587 ? 6.713 3.356 -35.228 1 32.76 587 SER B N 1
ATOM 9825 C CA . SER B 1 587 ? 5.695 3.766 -36.189 1 32.76 587 SER B CA 1
ATOM 9826 C C . SER B 1 587 ? 4.314 3.813 -35.545 1 32.76 587 SER B C 1
ATOM 9828 O O . SER B 1 587 ? 3.911 2.871 -34.859 1 32.76 587 SER B O 1
ATOM 9830 N N . LYS B 1 588 ? 3.683 4.962 -35.413 1 35.83 588 LYS B N 1
ATOM 9831 C CA . LYS B 1 588 ? 2.291 5.224 -35.057 1 35.83 588 LYS B CA 1
ATOM 9832 C C . LYS B 1 588 ? 1.361 4.182 -35.672 1 35.83 588 LYS B C 1
ATOM 9834 O O . LYS B 1 588 ? 0.171 4.139 -35.351 1 35.83 588 LYS B O 1
ATOM 9839 N N . GLU B 1 589 ? 1.647 3.728 -36.858 1 31.96 589 GLU B N 1
ATOM 9840 C CA . GLU B 1 589 ? 0.798 2.82 -37.624 1 31.96 589 GLU B CA 1
ATOM 9841 C C . GLU B 1 589 ? 0.541 1.526 -36.857 1 31.96 589 GLU B C 1
ATOM 9843 O O . GLU B 1 589 ? -0.528 0.924 -36.984 1 31.96 589 GLU B O 1
ATOM 9848 N N . SER B 1 590 ? 1.494 0.988 -36.163 1 33.24 590 SER B N 1
ATOM 9849 C CA . SER B 1 590 ? 1.208 -0.302 -35.544 1 33.24 590 SER B CA 1
ATOM 9850 C C . SER B 1 590 ? 0.363 -0.135 -34.285 1 33.24 590 SER B C 1
ATOM 9852 O O . SER B 1 590 ? -0.228 -1.1 -33.796 1 33.24 590 SER B O 1
ATOM 9854 N N . VAL B 1 591 ? 0.296 1.014 -33.713 1 34.41 591 VAL B N 1
ATOM 9855 C CA . VAL B 1 591 ? -0.655 1.24 -32.63 1 34.41 591 VAL B CA 1
ATOM 9856 C C . VAL B 1 591 ? -2.03 1.566 -33.209 1 34.41 591 VAL B C 1
ATOM 9858 O O . VAL B 1 591 ? -3.05 1.081 -32.714 1 34.41 591 VAL B O 1
ATOM 9861 N N . GLU B 1 592 ? -2.291 2.506 -34.37 1 33.14 592 GLU B N 1
ATOM 9862 C CA . GLU B 1 592 ? -3.548 2.913 -34.991 1 33.14 592 GLU B CA 1
ATOM 9863 C C . GLU B 1 592 ? -4.151 1.778 -35.814 1 33.14 592 GLU B C 1
ATOM 9865 O O . GLU B 1 592 ? -5.369 1.713 -35.992 1 33.14 592 GLU B O 1
ATOM 9870 N N . ILE B 1 593 ? -3.599 0.885 -36.622 1 30.08 593 ILE B N 1
ATOM 9871 C CA . ILE B 1 593 ? -4.323 -0.154 -37.346 1 30.08 593 ILE B CA 1
ATOM 9872 C C . ILE B 1 593 ? -5.255 -0.896 -36.391 1 30.08 593 ILE B C 1
ATOM 9874 O O . ILE B 1 593 ? -6.159 -1.612 -36.827 1 30.08 593 ILE B O 1
ATOM 9878 N N . ARG B 1 594 ? -5.327 -0.854 -35.135 1 30.63 594 ARG B N 1
ATOM 9879 C CA . ARG B 1 594 ? -6.514 -1.474 -34.556 1 30.63 594 ARG B CA 1
ATOM 9880 C C . ARG B 1 594 ? -7.733 -0.571 -34.706 1 30.63 594 ARG B C 1
ATOM 9882 O O . ARG B 1 594 ? -8.868 -1.05 -34.733 1 30.63 594 ARG B O 1
ATOM 9889 N N . LEU B 1 595 ? -7.892 0.892 -34.868 1 27.54 595 LEU B N 1
ATOM 9890 C CA . LEU B 1 595 ? -9.134 1.652 -34.962 1 27.54 595 LEU B CA 1
ATOM 9891 C C . LEU B 1 595 ? -9.577 1.791 -36.414 1 27.54 595 LEU B C 1
ATOM 9893 O O . LEU B 1 595 ? -10.769 1.945 -36.692 1 27.54 595 LEU B O 1
ATOM 9897 N N . SER B 1 596 ? -8.819 1.913 -37.472 1 28.92 596 SER B N 1
ATOM 9898 C CA . SER B 1 596 ? -9.31 2.502 -38.714 1 28.92 596 SER B CA 1
ATOM 9899 C C . SER B 1 596 ? -10.177 1.515 -39.489 1 28.92 596 SER B C 1
ATOM 9901 O O . SER B 1 596 ? -10.749 1.863 -40.524 1 28.92 596 SER B O 1
ATOM 9903 N N . ASP B 1 597 ? -10.418 0.26 -39.485 1 23.77 597 ASP B N 1
ATOM 9904 C CA . ASP B 1 597 ? -11.173 -0.266 -40.618 1 23.77 597 ASP B CA 1
ATOM 9905 C C . ASP B 1 597 ? -12.637 0.161 -40.549 1 23.77 597 ASP B C 1
ATOM 9907 O O . ASP B 1 597 ? -13.487 -0.402 -41.242 1 23.77 597 ASP B O 1
ATOM 9911 N N . LYS B 1 598 ? -13.307 1.191 -39.773 1 23.07 598 LYS B N 1
ATOM 9912 C CA . LYS B 1 598 ? -14.673 1.584 -40.105 1 23.07 598 LYS B CA 1
ATOM 9913 C C . LYS B 1 598 ? -14.711 2.415 -41.385 1 23.07 598 LYS B C 1
ATOM 9915 O O . LYS B 1 598 ? -15.759 2.533 -42.023 1 23.07 598 LYS B O 1
ATOM 9920 N N . ARG B 1 599 ? -14.097 3.491 -41.755 1 23.54 599 ARG B N 1
ATOM 9921 C CA . ARG B 1 599 ? -14.779 4.572 -42.459 1 23.54 599 ARG B CA 1
ATOM 9922 C C . ARG B 1 599 ? -14.948 4.243 -43.938 1 23.54 599 ARG B C 1
ATOM 9924 O O . ARG B 1 599 ? -14.007 4.382 -44.722 1 23.54 599 ARG B O 1
ATOM 9931 N N . ASP B 1 600 ? -15.756 3.39 -44.597 1 19.57 600 ASP B N 1
ATOM 9932 C CA . ASP B 1 600 ? -16.033 3.384 -46.03 1 19.57 600 ASP B CA 1
ATOM 9933 C C . ASP B 1 600 ? -16.942 4.548 -46.419 1 19.57 600 ASP B C 1
ATOM 9935 O O . ASP B 1 600 ? -17.555 4.533 -47.489 1 19.57 600 ASP B O 1
ATOM 9939 N N . ASP B 1 601 ? -17.34 5.772 -45.823 1 18.49 601 ASP B N 1
ATOM 9940 C CA . ASP B 1 601 ? -18.227 6.704 -46.512 1 18.49 601 ASP B CA 1
ATOM 9941 C C . ASP B 1 601 ? -17.551 7.296 -47.747 1 18.49 601 ASP B C 1
ATOM 9943 O O . ASP B 1 601 ? -16.403 7.739 -47.679 1 18.49 601 ASP B O 1
ATOM 9947 N N . SER B 1 602 ? -18.283 7.445 -49.198 1 18.6 602 SER B N 1
ATOM 9948 C CA . SER B 1 602 ? -18.319 7.939 -50.571 1 18.6 602 SER B CA 1
ATOM 9949 C C . SER B 1 602 ? -18.917 9.34 -50.639 1 18.6 602 SER B C 1
ATOM 9951 O O . SER B 1 602 ? -19.387 9.77 -51.695 1 18.6 602 SER B O 1
ATOM 9953 N N . ALA B 1 603 ? -19.134 10.698 -50.288 1 18.47 603 ALA B N 1
ATOM 9954 C CA . ALA B 1 603 ? -18.86 12.046 -50.779 1 18.47 603 ALA B CA 1
ATOM 9955 C C . ALA B 1 603 ? -17.5 12.113 -51.468 1 18.47 603 ALA B C 1
ATOM 9957 O O . ALA B 1 603 ? -16.468 11.856 -50.843 1 18.47 603 ALA B O 1
ATOM 9958 N N . SER B 1 604 ? -17.044 11.978 -52.896 1 16.78 604 SER B N 1
ATOM 9959 C CA . SER B 1 604 ? -17.123 12.614 -54.207 1 16.78 604 SER B CA 1
ATOM 9960 C C . SER B 1 604 ? -17.692 14.025 -54.104 1 16.78 604 SER B C 1
ATOM 9962 O O . SER B 1 604 ? -17.318 14.909 -54.878 1 16.78 604 SER B O 1
ATOM 9964 N N . GLU B 1 605 ? -19.05 14.523 -53.866 1 18.17 605 GLU B N 1
ATOM 9965 C CA . GLU B 1 605 ? -19.932 15.356 -54.679 1 18.17 605 GLU B CA 1
ATOM 9966 C C . GLU B 1 605 ? -19.437 16.799 -54.728 1 18.17 605 GLU B C 1
ATOM 9968 O O . GLU B 1 605 ? -18.678 17.23 -53.858 1 18.17 605 GLU B O 1
ATOM 9973 N N . HIS B 1 606 ? -20.153 17.983 -55.624 1 19.76 606 HIS B N 1
ATOM 9974 C CA . HIS B 1 606 ? -20.268 19.071 -56.589 1 19.76 606 HIS B CA 1
ATOM 9975 C C . HIS B 1 606 ? -20.158 20.429 -55.905 1 19.76 606 HIS B C 1
ATOM 9977 O O . HIS B 1 606 ? -19.386 21.287 -56.34 1 19.76 606 HIS B O 1
ATOM 9983 N N . SER B 1 607 ? -21.36 21.115 -55.374 1 17.74 607 SER B N 1
ATOM 9984 C CA . SER B 1 607 ? -22.02 22.291 -55.932 1 17.74 607 SER B CA 1
ATOM 9985 C C . SER B 1 607 ? -21.199 23.553 -55.692 1 17.74 607 SER B C 1
ATOM 9987 O O . SER B 1 607 ? -20.309 23.568 -54.838 1 17.74 607 SER B O 1
ATOM 9989 N N . ASP B 1 608 ? -21.919 24.979 -55.804 1 19.64 608 ASP B N 1
ATOM 9990 C CA . ASP B 1 608 ? -21.973 26.249 -56.521 1 19.64 608 ASP B CA 1
ATOM 9991 C C . ASP B 1 608 ? -21.014 27.267 -55.907 1 19.64 608 ASP B C 1
ATOM 9993 O O . ASP B 1 608 ? -20.517 27.068 -54.797 1 19.64 608 ASP B O 1
ATOM 9997 N N . ASN B 1 609 ? -21.581 28.915 -56.017 1 18.53 609 ASN B N 1
ATOM 9998 C CA . ASN B 1 609 ? -21.424 30.366 -56.029 1 18.53 609 ASN B CA 1
ATOM 9999 C C . ASN B 1 609 ? -21.108 30.907 -54.638 1 18.53 609 ASN B C 1
ATOM 10001 O O . ASN B 1 609 ? -21.705 30.477 -53.649 1 18.53 609 ASN B O 1
#

InterPro domains:
  IPR008906 HAT, C-terminal dimerisation domain [PF05699] (481-553)
  IPR012337 Ribonuclease H-like superfamily [SSF53098] (88-556)
  IPR025398 ZMYM1-like, RNase-like domain [PF14291] (59-176)

pLDDT: mean 82.77, std 16.64, range [15.69, 97.6]

Nearest PDB structures (foldseek):
  4d1q-assembly1_B  TM=6.454E-01  e=2.582E-12  Musca domestica
  4d1q-assembly1_A-2  TM=6.235E-01  e=2.002E-12  Musca domestica
  8sjd-assembly1_A  TM=6.317E-01  e=9.624E-12  Musca domestica
  2bw3-assembly1_A  TM=5.590E-01  e=2.636E-10  Musca domestica
  8cq2-assembly1_E  TM=1.264E-01  e=4.668E+00  Photorhabdus luminescens

Secondary structure (DSSP, 8-state):
-HHHHHHHHHHHHHHHHHHHHHHHHHHHHHHHHHHHTT--HHHHHHHHHHHHHH-TT-HHHHT----HHHHHHHIIIIIIHHHHHHHHHHHTTS-EEEEEEEEE-TT--EEEEEEEEEEETTEEEEEEEEEEE-S---HHHHHHHHHHHHHHTT--GGGEEEEEE-S-HHHH-SSS-HHHHHTTSTT-EEEE-HHHHHHHHHHHHHTTS-HHHHHHHHHHHHHHTT-HHHHHHHHHHHHHHT----PPPP--SS-HHHHHHHHHHHHHTHHHHHHHHHHHHHHT--HHHHHHHHHHH-HHHHHHHHHHHHHHHHHHHHHHHTTSSS--GGGHHHHHHHHHHHHHTTTB-HHHHT-TTGGG--TT-TTTB--GGGS---HHHHHHHHHHHHS--TTHHHHHHHHHHHHHHHHHHHHHHHHHHS-TT-HHHHHGGGGSHHHHT-TTT--STTHHHHHHTGGGS-HHHHHHHHHHHHHHS-HHHHHHHHTS-HHHHHHHHHTSGGGHHHHHHHHHHHTS-SSSHHHHHHHHHHHHHS-STTTT--HHHHHHHHHHHHHHHHTT--TTT----HHHHHH-SGGGGS-----HHHHHTTTGGG-----------/-HHHHHHHHHHHHHHHHHHHHHHHHHHHHHHHHHHHTT--HHHHHHHHHHHHHH-TT-HHHHT----HHHHHHHIIIIIIHHHHHHHHHHHTTS-EEEEEEEEE-TT--EEEEEEEEEEETTEEEEEEEEEEE-S---HHHHHHHHHHHHHHTT--GGGEEEEEE-S-HHHH-SSS-HHHHHTTSTT-EEEE-HHHHHHHHHHHHHTTS-HHHHHHHHHHHHHHTT-HHHHHHHHHHHHHHT----PPPP--SS-HHHHHHHHHHHHHTHHHHHHHHHHHHHHT--HHHHHHHHHHH-HHHHHHHHHHHHHHHHHHHHHHHTTSSS--GGGHHHHHHHHHHHHHTTTB-HHHHT-TTGGG--TT-TTTB--GGGS---HHHHHHHHHHHHS--TTHHHHHHHHHHHHHHHHHHHHHHHHHHS-TT-HHHHHGGGGSHHHHT-TTT--STTHHHHHHTGGGS-HHHHHHHHHHHHHHS-HHHHHHHHTS-HHHHHHHHHTSGGGHHHHHHHHHHHTS-SSSHHHHHHHHHHHHHS-STTTT--HHHHHHHHHHHHHHHHTT--TTT----HHHHHH-SGGGGS-----THHHHTTTGGG-----------

Sequence (1218 aa):
MKGKKNEEEGVVKKSSTFISENIKEAELRFCLDIVEHCKSFNSFDHIVRMIQTALPDSNIIKNVSFKRTKISSIIKNVINKSVISETTKILQNKLLSVLIDESTDISETKNLCILSRYIHEGKIQTYLLDLVYIKDTTSKHLYECFLQSLEKHNLSLKNIVVVPIDNTNIMLGKYNSLISCLLKDKEIDVFPCICHSMHLIACRACECLPTYVEEFVHSIYSYFSKNPKRQNILESTQNLIKVARQKVIQPSANRWLALLECIKNILTQWTVLFSIFAEANIEKKSAIAKKIFHNFKCPYTKAYLQFLNYILRLITDFNMLFQSSEILIHCLLPECFRFLRCLGGHFIKPNYMEAPNLHEIDIYDENNIRPLEEIIIGEEALITLKETKNINTKDNNKKILEFYVNIKKFYQCAFENTVKKISFGDQILNSLEFLNPNIALNIKNHKNQLNLILEKFKSKFNTYDVKDEWHLLPFYFSQEEKEKLLQLNISEFWDEVGKIYKFQNIAKVANLCLSLPHSNIDMERCFSIIAEIKTKDRNRLKPEMISALTRIKLDLENKNTNCMNYEITDEMLQLFNSNMYKREYVSKESVEIRLSDKRDDSASEHSDNMKGKKNEEEGVVKKSSTFISENIKEAELRFCLDIVEHCKSFNSFDHIVRMIQTALPDSNIIKNVSFKRTKISSIIKNVINKSVISETTKILQNKLLSVLIDESTDISETKNLCILSRYIHEGKIQTYLLDLVYIKDTTSKHLYECFLQSLEKHNLSLKNIVVVPIDNTNIMLGKYNSLISCLLKDKEIDVFPCICHSMHLIACRACECLPTYVEEFVHSIYSYFSKNPKRQNILESTQNLIKVARQKVIQPSANRWLALLECIKNILTQWTVLFSIFAEANIEKKSAIAKKIFHNFKCPYTKAYLQFLNYILRLITDFNMLFQSSEILIHCLLPECFRFLRCLGGHFIKPNYMEAPNLHEIDIYDENNIRPLEEIIIGEEALITLKETKNINTKDNNKKILEFYVNIKKFYQCAFENTVKKISFGDQILNSLEFLNPNIALNIKNHKNQLNLILEKFKSKFNTYDVKDEWHLLPFYFSQEEKEKLLQLNISEFWDEVGKIYKFQNIAKVANLCLSLPHSNIDMERCFSIIAEIKTKDRNRLKPEMISALTRIKLDLENKNTNCMNYEITDEMLQLFNSNMYKREYVSKESVEIRLSDKRDDSASEHSDN

Radius of gyration: 37.58 Å; Cα contacts (8 Å, |Δi|>4): 1572; chains: 2; bounding box: 113×108×114 Å

Foldseek 3Di:
DVVVVVVVCVVVVVVVVVLVVLLVLVLLLVLQQCLQQLNDLQVVQVVLVVVCVVCVPDPSSVPHHRHSLLSLLLLQQFLLVVLLVVVLVVLQPAQWAKEWDWDAAPLRWIWIWIWIWFFDLLAIAIFTLAIGTDPDLFQVVSLVVVQVSCVVSPHDLLSHQEYEYEPDCQQPPPPRHVVVVNVVDLRYDYFYFVLNLLQVLQQQLCVLDDPVLVVLLQLVLVVCPPDVVLLVLLQVLCVVVVHDDDDQDHQPPGGLLSCLVNLVVCLSCVVSLLVSLVVVVVVVDDPSSVSSNVLSVDLVSNLVSQLSNVVSVLSNVLSVVQLDSAQCLLCLLVSLLVSLLVLCVQWFDPVQSPDPPNLPDDLPDPVGTDDLVSGHRDDVSVVSLVVQVVVPDPCSVVVVSVSSVSVSSSSVSSNNSSSVNDPSPDLLSNLLNCLQLVQQQDPVNQDPSCVVVCVSNVVPADPVLLVVLSNCRNVVDDPVRSVVLNPDGSSNSLSVVCVDVSNVRNSSSSRNSSSDRNHCSVVVVLVVSLNSNCDPVNPPDDSSSSSSSSRSNSVCVSVVHGSPPDDDDPSSVVSPDPCSSPDPPPDPVVVCVVPPPPDPPPPDPDDDD/DVVVVVVVCVVVVVVVVVLVVLLVLVLLLVLQQCLQQLNDLQVVQVVLVVVCVVCVPDPSSVPHHRHSLLSLLLLQQFLLVVLLVVVLVVLQPAQWAKEWDWDAAPLRWIWIWIWIWFFDLLAIAIFTLAIGTDPDLFQVVSLVVVQVSCVVSPHDLLSHQEYEFEPDCQQDPPPRHVVVVNVVDLRYDYAYFVLNLLLVLQQQLCVLDDPVLVVLLQLVLVVCPPDVVLLVLLQVLCVVVVHDDDDQDHQPPGGLLSCLVNLVVCLSCVVSLLVSLVVVVVVVDDPSSVSSNVLSVDLVSNLVSLLSNVVSVLSNVLSVVQLDSAQCLLCLLVSLLVSLLVLCVQWFDPVQSPDPPNLPDDLPDPVGTDDLVSGHRDDVSVVSLVVQVVVPDPCSVVVVSVSSVSVSSSSVSSNNSSSVNDPSPDLLSNLLNCLQLCQQQDPVNQDPSCVVVCVSNVVPADPVLLVVLSNCRNVVDDPVRSVVLNPDGSSNSLSVVCVDVSNVRNSSSSRNSSSDRNHCSVVVVLVVSLNSNCDPVNPPDDSSSSSSSSRSNSVCVSVVHGSPPDDDDPSSVVSPDPCSSPDPPPDPVVVPVVPPPPDPDDPPDDDDD